Protein AF-A0A1S8BL57-F1 (afdb_monomer_lite)

Structure (mmCIF, N/CA/C/O backbone):
data_AF-A0A1S8BL57-F1
#
_entry.id   AF-A0A1S8BL57-F1
#
loop_
_atom_site.group_PDB
_atom_site.id
_atom_site.type_symbol
_atom_site.label_atom_id
_atom_site.label_alt_id
_atom_site.label_comp_id
_atom_site.label_asym_id
_atom_site.label_entity_id
_atom_site.label_seq_id
_atom_site.pdbx_PDB_ins_code
_atom_site.Cartn_x
_atom_site.Cartn_y
_atom_site.Cartn_z
_atom_site.occupancy
_atom_site.B_iso_or_equiv
_atom_site.auth_seq_id
_atom_site.auth_comp_id
_atom_site.auth_asym_id
_atom_site.auth_atom_id
_atom_site.pdbx_PDB_model_num
ATOM 1 N N . MET A 1 1 ? 89.690 20.675 -7.348 1.00 35.44 1 MET A N 1
ATOM 2 C CA . MET A 1 1 ? 91.125 20.995 -7.187 1.00 35.44 1 MET A CA 1
ATOM 3 C C . MET A 1 1 ? 91.800 20.865 -8.545 1.00 35.44 1 MET A C 1
ATOM 5 O O . MET A 1 1 ? 91.240 20.189 -9.392 1.00 35.44 1 MET A O 1
ATOM 9 N N . GLU A 1 2 ? 92.940 21.538 -8.710 1.00 34.47 2 GLU A N 1
ATOM 10 C CA . GLU A 1 2 ? 94.062 21.203 -9.613 1.00 34.47 2 GLU A CA 1
ATOM 11 C C . GLU A 1 2 ? 93.824 20.970 -11.125 1.00 34.47 2 GLU A C 1
ATOM 13 O O . GLU A 1 2 ? 93.298 19.952 -11.564 1.00 34.47 2 GLU A O 1
ATOM 18 N N . ASN A 1 3 ? 94.396 21.883 -11.926 1.00 49.28 3 ASN A N 1
ATOM 19 C CA . ASN A 1 3 ? 95.030 21.551 -13.214 1.00 49.28 3 ASN A CA 1
ATOM 20 C C . ASN A 1 3 ? 96.236 20.624 -12.961 1.00 49.28 3 ASN A C 1
ATOM 22 O O . ASN A 1 3 ? 96.893 20.784 -11.929 1.00 49.28 3 ASN A O 1
ATOM 26 N N . PRO A 1 4 ? 96.604 19.734 -13.902 1.00 55.03 4 PRO A N 1
ATOM 27 C CA . PRO A 1 4 ? 97.733 20.039 -14.814 1.00 55.03 4 PRO A CA 1
ATOM 28 C C . PRO A 1 4 ? 97.604 19.354 -16.207 1.00 55.03 4 PRO A C 1
ATOM 30 O O . PRO A 1 4 ? 96.685 18.576 -16.419 1.00 55.03 4 PRO A O 1
ATOM 33 N N . SER A 1 5 ? 98.509 19.480 -17.189 1.00 44.06 5 SER A N 1
ATOM 34 C CA . SER A 1 5 ? 99.403 20.553 -17.682 1.00 44.06 5 SER A CA 1
ATOM 35 C C . SER A 1 5 ? 100.148 20.022 -18.935 1.00 44.06 5 SER A C 1
ATOM 37 O O . SER A 1 5 ? 100.219 18.813 -19.137 1.00 44.06 5 SER A O 1
ATOM 39 N N . GLY A 1 6 ? 100.777 20.901 -19.728 1.00 39.00 6 GLY A N 1
ATOM 40 C CA . GLY A 1 6 ? 101.849 20.516 -20.668 1.00 39.00 6 GLY A CA 1
ATOM 41 C C . GLY A 1 6 ? 101.431 20.138 -22.103 1.00 39.00 6 GLY A C 1
ATOM 42 O O . GLY A 1 6 ? 100.278 19.813 -22.356 1.00 39.00 6 GLY A O 1
ATOM 43 N N . THR A 1 7 ? 102.325 20.208 -23.099 1.00 39.84 7 THR A N 1
ATOM 44 C CA . THR A 1 7 ? 103.715 20.725 -23.088 1.00 39.84 7 THR A CA 1
ATOM 45 C C . THR A 1 7 ? 104.105 21.325 -24.443 1.00 39.84 7 THR A C 1
ATOM 47 O O . THR A 1 7 ? 103.563 20.977 -25.487 1.00 39.84 7 THR A O 1
ATOM 50 N N . THR A 1 8 ? 105.077 22.239 -24.422 1.00 48.06 8 THR A N 1
ATOM 51 C CA . THR A 1 8 ? 105.691 22.855 -25.608 1.00 48.06 8 THR A CA 1
ATOM 52 C C . THR A 1 8 ? 106.893 22.059 -26.118 1.00 48.06 8 THR A C 1
ATOM 54 O O . THR A 1 8 ? 107.790 21.788 -25.324 1.00 48.06 8 THR A O 1
ATOM 57 N N . GLU A 1 9 ? 107.021 21.872 -27.433 1.00 39.81 9 GLU A N 1
ATOM 58 C CA . GLU A 1 9 ? 108.318 21.686 -28.109 1.00 39.81 9 GLU A CA 1
ATOM 59 C C . GLU A 1 9 ? 108.196 22.165 -29.579 1.00 39.81 9 GLU A C 1
ATOM 61 O O . GLU A 1 9 ? 107.254 21.755 -30.245 1.00 39.81 9 GLU A O 1
ATOM 66 N N . ASN A 1 10 ? 108.945 23.106 -30.183 1.00 37.94 10 ASN A N 1
ATOM 67 C CA . ASN A 1 10 ? 110.198 23.857 -29.933 1.00 37.94 10 ASN A CA 1
ATOM 68 C C . ASN A 1 10 ? 111.376 23.413 -30.839 1.00 37.94 10 ASN A C 1
ATOM 70 O O . ASN A 1 10 ? 111.718 22.240 -30.880 1.00 37.94 10 ASN A O 1
ATOM 74 N N . ARG A 1 11 ? 112.068 24.419 -31.415 1.00 39.19 11 ARG A N 1
ATOM 75 C CA . ARG A 1 11 ? 113.413 24.435 -32.051 1.00 39.19 11 ARG A CA 1
ATOM 76 C C . ARG A 1 11 ? 113.580 24.178 -33.563 1.00 39.19 11 ARG A C 1
ATOM 78 O O . ARG A 1 11 ? 113.538 23.038 -33.992 1.00 39.19 11 ARG A O 1
ATOM 85 N N . ARG A 1 12 ? 114.119 25.236 -34.212 1.00 39.78 12 ARG A N 1
ATOM 86 C CA . ARG A 1 12 ? 115.277 25.265 -35.157 1.00 39.78 12 ARG A CA 1
ATOM 87 C C . ARG A 1 12 ? 115.075 24.543 -36.512 1.00 39.78 12 ARG A C 1
ATOM 89 O O . ARG A 1 12 ? 114.268 23.640 -36.616 1.00 39.78 12 ARG A O 1
ATOM 96 N N . THR A 1 13 ? 115.744 24.899 -37.609 1.00 37.38 13 THR A N 1
ATOM 97 C CA . THR A 1 13 ? 117.001 25.646 -37.863 1.00 37.38 13 THR A CA 1
ATOM 98 C C . THR A 1 13 ? 116.751 26.740 -38.940 1.00 37.38 13 THR A C 1
ATOM 100 O O . THR A 1 13 ? 115.796 26.611 -39.698 1.00 37.38 13 THR A O 1
ATOM 103 N N . SER A 1 14 ? 117.409 27.909 -39.028 1.00 43.50 14 SER A N 1
ATOM 104 C CA . SER A 1 14 ? 118.853 28.222 -39.154 1.00 43.50 14 SER A CA 1
ATOM 105 C C . SER A 1 14 ? 119.555 27.454 -40.290 1.00 43.50 14 SER A C 1
ATOM 107 O O . SER A 1 14 ? 119.281 26.279 -40.490 1.00 43.50 14 SER A O 1
ATOM 109 N N . ASP A 1 15 ? 120.494 27.975 -41.074 1.00 38.03 15 ASP A N 1
ATOM 110 C CA . ASP A 1 15 ? 120.882 29.334 -41.501 1.00 38.03 15 ASP A CA 1
ATOM 111 C C . ASP A 1 15 ? 121.588 29.144 -42.866 1.00 38.03 15 ASP A C 1
ATOM 113 O O . ASP A 1 15 ? 122.055 28.036 -43.120 1.00 38.03 15 ASP A O 1
ATOM 117 N N . TYR A 1 16 ? 121.705 30.175 -43.718 1.00 41.25 16 TYR A N 1
ATOM 118 C CA . TYR A 1 16 ? 122.933 30.482 -44.495 1.00 41.25 16 TYR A CA 1
ATOM 119 C C . TYR A 1 16 ? 122.755 31.761 -45.341 1.00 41.25 16 TYR A C 1
ATOM 121 O O . TYR A 1 16 ? 122.485 31.721 -46.539 1.00 41.25 16 TYR A O 1
ATOM 129 N N . TYR A 1 17 ? 122.932 32.926 -44.710 1.00 39.22 17 TYR A N 1
ATOM 130 C CA . TYR A 1 17 ? 123.220 34.181 -45.415 1.00 39.22 17 TYR A CA 1
ATOM 131 C C . TYR A 1 17 ? 124.663 34.577 -45.075 1.00 39.22 17 TYR A C 1
ATOM 133 O O . TYR A 1 17 ? 124.938 35.201 -44.052 1.00 39.22 17 TYR A O 1
ATOM 141 N N . SER A 1 18 ? 125.604 34.085 -45.879 1.00 34.59 18 SER A N 1
ATOM 142 C CA . SER A 1 18 ? 127.061 34.226 -45.728 1.00 34.59 18 SER A CA 1
ATOM 143 C C . SER A 1 18 ? 127.719 33.817 -47.054 1.00 34.59 18 SER A C 1
ATOM 145 O O . SER A 1 18 ? 127.256 32.862 -47.670 1.00 34.59 18 SER A O 1
ATOM 147 N N . ASP A 1 19 ? 128.786 34.447 -47.546 1.00 30.03 19 ASP A N 1
ATOM 148 C CA . ASP A 1 19 ? 129.494 35.653 -47.089 1.00 30.03 19 ASP A CA 1
ATOM 149 C C . ASP A 1 19 ? 130.352 36.225 -48.251 1.00 30.03 19 ASP A C 1
ATOM 151 O O . ASP A 1 19 ? 130.650 35.502 -49.201 1.00 30.03 19 ASP A O 1
ATOM 155 N N . SER A 1 20 ? 130.810 37.479 -48.118 1.00 37.03 20 SER A N 1
ATOM 156 C CA . SER A 1 20 ? 131.959 38.077 -48.826 1.00 37.03 20 SER A CA 1
ATOM 157 C C . SER A 1 20 ? 131.891 38.247 -50.358 1.00 37.03 20 SER A C 1
ATOM 159 O O . SER A 1 20 ? 131.025 37.727 -51.053 1.00 37.03 20 SER A O 1
ATOM 161 N N . GLY A 1 21 ? 132.838 39.030 -50.905 1.00 33.41 21 GLY A N 1
ATOM 162 C CA . GLY A 1 21 ? 133.091 39.077 -52.358 1.00 33.41 21 GLY A CA 1
ATOM 163 C C . GLY A 1 21 ? 133.527 40.412 -52.979 1.00 33.41 21 GLY A C 1
ATOM 164 O O . GLY A 1 21 ? 133.696 40.476 -54.195 1.00 33.41 21 GLY A O 1
ATOM 165 N N . ALA A 1 22 ? 133.713 41.491 -52.212 1.00 35.53 22 ALA A N 1
ATOM 166 C CA . ALA A 1 22 ? 134.140 42.771 -52.787 1.00 35.53 22 ALA A CA 1
ATOM 167 C C . ALA A 1 22 ? 135.572 42.707 -53.360 1.00 35.53 22 ALA A C 1
ATOM 169 O O . ALA A 1 22 ? 136.508 42.299 -52.675 1.00 35.53 22 ALA A O 1
ATOM 170 N N . SER A 1 23 ? 135.770 43.167 -54.601 1.00 31.83 23 SER A N 1
ATOM 171 C CA . SER A 1 23 ? 137.102 43.400 -55.185 1.00 31.83 23 SER A CA 1
ATOM 172 C C . SER A 1 23 ? 137.060 44.463 -56.285 1.00 31.83 23 SER A C 1
ATOM 174 O O . SER A 1 23 ? 136.712 44.194 -57.431 1.00 31.83 23 SER A O 1
ATOM 176 N N . SER A 1 24 ? 137.441 45.691 -55.927 1.00 47.47 24 SER A N 1
ATOM 177 C CA . SER A 1 24 ? 137.685 46.786 -56.872 1.00 47.47 24 SER A CA 1
ATOM 178 C C . SER A 1 24 ? 139.172 46.836 -57.229 1.00 47.47 24 SER A C 1
ATOM 180 O O . SER A 1 24 ? 140.001 47.075 -56.351 1.00 47.47 24 SER A O 1
ATOM 182 N N . ALA A 1 25 ? 139.522 46.630 -58.504 1.00 35.44 25 ALA A N 1
ATOM 183 C CA . ALA A 1 25 ? 140.903 46.734 -58.980 1.00 35.44 25 ALA A CA 1
ATOM 184 C C . ALA A 1 25 ? 141.007 47.158 -60.464 1.00 35.44 25 ALA A C 1
ATOM 186 O O . ALA A 1 25 ? 140.891 46.343 -61.369 1.00 35.44 25 ALA A O 1
ATOM 187 N N . LYS A 1 26 ? 141.258 48.459 -60.666 1.00 38.81 26 LYS A N 1
ATOM 188 C CA . LYS A 1 26 ? 142.049 49.117 -61.736 1.00 38.81 26 LYS A CA 1
ATOM 189 C C . LYS A 1 26 ? 142.071 48.522 -63.169 1.00 38.81 26 LYS A C 1
ATOM 191 O O . LYS A 1 26 ? 142.674 47.489 -63.415 1.00 38.81 26 LYS A O 1
ATOM 196 N N . PHE A 1 27 ? 141.569 49.330 -64.116 1.00 47.50 27 PHE A N 1
ATOM 197 C CA . PHE A 1 27 ? 142.221 49.784 -65.371 1.00 47.50 27 PHE A CA 1
ATOM 198 C C . PHE A 1 27 ? 143.379 48.944 -65.970 1.00 47.50 27 PHE A C 1
ATOM 200 O O . PHE A 1 27 ? 144.374 48.706 -65.287 1.00 47.50 27 PHE A O 1
ATOM 207 N N . PRO A 1 28 ? 143.355 48.682 -67.299 1.00 48.19 28 PRO A N 1
ATOM 208 C CA . PRO A 1 28 ? 143.663 49.773 -68.238 1.00 48.19 28 PRO A CA 1
ATOM 209 C C . PRO A 1 28 ? 142.738 49.936 -69.461 1.00 48.19 28 PRO A C 1
ATOM 211 O O . PRO A 1 28 ? 141.869 49.117 -69.769 1.00 48.19 28 PRO A O 1
ATOM 214 N N . ILE A 1 29 ? 142.959 51.062 -70.148 1.00 49.62 29 ILE A N 1
ATOM 215 C CA . ILE A 1 29 ? 142.328 51.467 -71.410 1.00 49.62 29 ILE A CA 1
ATOM 216 C C . ILE A 1 29 ? 142.897 50.626 -72.564 1.00 49.62 29 ILE A C 1
ATOM 218 O O . ILE A 1 29 ? 144.096 50.371 -72.618 1.00 49.62 29 ILE A O 1
ATOM 222 N N . GLY A 1 30 ? 142.018 50.208 -73.475 1.00 49.19 30 GLY A N 1
ATOM 223 C CA . GLY A 1 30 ? 142.309 49.346 -74.623 1.00 49.19 30 GLY A CA 1
ATOM 224 C C . GLY A 1 30 ? 141.047 48.580 -75.021 1.00 49.19 30 GLY A C 1
ATOM 225 O O . GLY A 1 30 ? 140.306 48.139 -74.138 1.00 49.19 30 GLY A O 1
ATOM 226 N N . ASP A 1 31 ? 140.781 48.471 -76.319 1.00 50.56 31 ASP A N 1
ATOM 227 C CA . ASP A 1 31 ? 139.697 47.698 -76.944 1.00 50.56 31 ASP A CA 1
ATOM 228 C C . ASP A 1 31 ? 138.304 47.886 -76.322 1.00 50.56 31 ASP A C 1
ATOM 230 O O . ASP A 1 31 ? 137.663 46.951 -75.834 1.00 50.56 31 ASP A O 1
ATOM 234 N N . THR A 1 32 ? 137.805 49.124 -76.371 1.00 58.25 32 THR A N 1
ATOM 235 C CA . THR A 1 32 ? 136.401 49.447 -76.060 1.00 58.25 32 THR A CA 1
ATOM 236 C C . THR A 1 32 ? 135.417 48.684 -76.944 1.00 58.25 32 THR A C 1
ATOM 238 O O . THR A 1 32 ? 134.333 48.358 -76.479 1.00 58.25 32 THR A O 1
ATOM 241 N N . GLU A 1 33 ? 135.784 48.370 -78.186 1.00 59.47 33 GLU A N 1
ATOM 242 C CA . GLU A 1 33 ? 134.904 47.750 -79.181 1.00 59.47 33 GLU A CA 1
ATOM 243 C C . GLU A 1 33 ? 134.685 46.250 -78.924 1.00 59.47 33 GLU A C 1
ATOM 245 O O . GLU A 1 33 ? 133.544 45.806 -78.832 1.00 59.47 33 GLU A O 1
ATOM 250 N N . ALA A 1 34 ? 135.745 45.478 -78.653 1.00 63.91 34 ALA A N 1
ATOM 251 C CA . ALA A 1 34 ? 135.613 44.082 -78.219 1.00 63.91 34 ALA A CA 1
ATOM 252 C C . ALA A 1 34 ? 134.917 43.967 -76.846 1.00 63.91 34 ALA A C 1
ATOM 254 O O . ALA A 1 34 ? 134.144 43.035 -76.602 1.00 63.91 34 ALA A O 1
ATOM 255 N N . LYS A 1 35 ? 135.138 44.942 -75.951 1.00 61.25 35 LYS A N 1
ATOM 256 C CA . LYS A 1 35 ? 134.412 45.050 -74.674 1.00 61.25 35 LYS A CA 1
ATOM 257 C C . LYS A 1 35 ? 132.937 45.409 -74.887 1.00 61.25 35 LYS A C 1
ATOM 259 O O . LYS A 1 35 ? 132.093 44.859 -74.193 1.00 61.25 35 LYS A O 1
ATOM 264 N N . LEU A 1 36 ? 132.603 46.250 -75.867 1.00 68.31 36 LEU A N 1
ATOM 265 C CA . LEU A 1 36 ? 131.219 46.530 -76.261 1.00 68.31 36 LEU A CA 1
ATOM 266 C C . LEU A 1 36 ? 130.547 45.310 -76.892 1.00 68.31 36 LEU A C 1
ATOM 268 O O . LEU A 1 36 ? 129.435 44.990 -76.498 1.00 68.31 36 LEU A O 1
ATOM 272 N N . GLU A 1 37 ? 131.202 44.583 -77.798 1.00 74.25 37 GLU A N 1
ATOM 273 C CA . GLU A 1 37 ? 130.605 43.403 -78.439 1.00 74.25 37 GLU A CA 1
ATOM 274 C C . GLU A 1 37 ? 130.387 42.253 -77.436 1.00 74.25 37 GLU A C 1
ATOM 276 O O . GLU A 1 37 ? 129.356 41.578 -77.456 1.00 74.25 37 GLU A O 1
ATOM 281 N N . THR A 1 38 ? 131.319 42.055 -76.496 1.00 75.25 38 THR A N 1
ATOM 282 C CA . THR A 1 38 ? 131.144 41.087 -75.399 1.00 75.25 38 THR A CA 1
ATOM 283 C C . THR A 1 38 ? 130.104 41.544 -74.376 1.00 75.25 38 THR A C 1
ATOM 285 O O . THR A 1 38 ? 129.314 40.712 -73.932 1.00 75.25 38 THR A O 1
ATOM 288 N N . LEU A 1 39 ? 130.011 42.843 -74.063 1.00 75.62 39 LEU A N 1
ATOM 289 C CA . LEU A 1 39 ? 128.914 43.398 -73.262 1.00 75.62 39 LEU A CA 1
ATOM 290 C C . LEU A 1 39 ? 127.565 43.329 -73.988 1.00 75.62 39 LEU A C 1
ATOM 292 O O . LEU A 1 39 ? 126.563 43.082 -73.331 1.00 75.62 39 LEU A O 1
ATOM 296 N N . GLU A 1 40 ? 127.504 43.467 -75.313 1.00 79.06 40 GLU A N 1
ATOM 297 C CA . GLU A 1 40 ? 126.283 43.253 -76.093 1.00 79.06 40 GLU A CA 1
ATOM 298 C C . GLU A 1 40 ? 125.879 41.779 -76.122 1.00 79.06 40 GLU A C 1
ATOM 300 O O . GLU A 1 40 ? 124.695 41.474 -76.001 1.00 79.06 40 GLU A O 1
ATOM 305 N N . LYS A 1 41 ? 126.831 40.849 -76.255 1.00 83.12 41 LYS A N 1
ATOM 306 C CA . LYS A 1 41 ? 126.564 39.404 -76.165 1.00 83.12 41 LYS A CA 1
ATOM 307 C C . LYS A 1 41 ? 126.088 39.021 -74.761 1.00 83.12 41 LYS A C 1
ATOM 309 O O . LYS A 1 41 ? 125.084 38.325 -74.638 1.00 83.12 41 LYS A O 1
ATOM 314 N N . LEU A 1 42 ? 126.731 39.539 -73.711 1.00 81.25 42 LEU A N 1
ATOM 315 C CA . LEU A 1 42 ? 126.286 39.391 -72.319 1.00 81.25 42 LEU A CA 1
ATOM 316 C C . LEU A 1 42 ? 124.928 40.053 -72.072 1.00 81.25 42 LEU A C 1
ATOM 318 O O . LEU A 1 42 ? 124.107 39.480 -71.367 1.00 81.25 42 LEU A O 1
ATOM 322 N N . ARG A 1 43 ? 124.657 41.217 -72.671 1.00 80.19 43 ARG A N 1
ATOM 323 C CA . ARG A 1 43 ? 123.380 41.928 -72.556 1.00 80.19 43 ARG A CA 1
ATOM 324 C C . ARG A 1 43 ? 122.259 41.188 -73.273 1.00 80.19 43 ARG A C 1
ATOM 326 O O . ARG A 1 43 ? 121.239 40.951 -72.646 1.00 80.19 43 ARG A O 1
ATOM 333 N N . ARG A 1 44 ? 122.441 40.778 -74.534 1.00 82.06 44 ARG A N 1
ATOM 334 C CA . ARG A 1 44 ? 121.460 39.964 -75.276 1.00 82.06 44 ARG A CA 1
ATOM 335 C C . ARG A 1 44 ? 121.200 38.646 -74.554 1.00 82.06 44 ARG A C 1
ATOM 337 O O . ARG A 1 44 ? 120.046 38.254 -74.433 1.00 82.06 44 ARG A O 1
ATOM 344 N N . LYS A 1 45 ? 122.242 38.011 -74.002 1.00 86.69 45 LYS A N 1
ATOM 345 C CA . LYS A 1 45 ? 122.082 36.825 -73.157 1.00 86.69 45 LYS A CA 1
ATOM 346 C C . LYS A 1 45 ? 121.317 37.138 -71.867 1.00 86.69 45 LYS A C 1
ATOM 348 O O . LYS A 1 45 ? 120.365 36.441 -71.574 1.00 86.69 45 LYS A O 1
ATOM 353 N N . ALA A 1 46 ? 121.641 38.203 -71.137 1.00 84.12 46 ALA A N 1
ATOM 354 C CA . ALA A 1 46 ? 120.914 38.589 -69.925 1.00 84.12 46 ALA A CA 1
ATOM 355 C C . ALA A 1 46 ? 119.464 39.035 -70.207 1.00 84.12 46 ALA A C 1
ATOM 357 O O . ALA A 1 46 ? 118.583 38.826 -69.380 1.00 84.12 46 ALA A O 1
ATOM 358 N N . GLU A 1 47 ? 119.187 39.626 -71.371 1.00 83.56 47 GLU A N 1
ATOM 359 C CA . GLU A 1 47 ? 117.838 39.942 -71.850 1.00 83.56 47 GLU A CA 1
ATOM 360 C C . GLU A 1 47 ? 117.074 38.661 -72.232 1.00 83.56 47 GLU A C 1
ATOM 362 O O . GLU A 1 47 ? 115.899 38.542 -71.885 1.00 83.56 47 GLU A O 1
ATOM 367 N N . GLN A 1 48 ? 117.741 37.672 -72.841 1.00 86.25 48 GLN A N 1
ATOM 368 C CA . GLN A 1 48 ? 117.202 36.336 -73.121 1.00 86.25 48 GLN A CA 1
ATOM 369 C C . GLN A 1 48 ? 116.936 35.537 -71.836 1.00 86.25 48 GLN A C 1
ATOM 371 O O . GLN A 1 48 ? 115.832 35.029 -71.671 1.00 86.25 48 GLN A O 1
ATOM 376 N N . ASP A 1 49 ? 117.888 35.486 -70.903 1.00 86.50 49 ASP A N 1
ATOM 377 C CA . ASP A 1 49 ? 117.777 34.819 -69.599 1.00 86.50 49 ASP A CA 1
ATOM 378 C C . ASP A 1 49 ? 116.688 35.491 -68.732 1.00 86.50 49 ASP A C 1
ATOM 380 O O . ASP A 1 49 ? 115.949 34.837 -67.996 1.00 86.50 49 ASP A O 1
ATOM 384 N N . ARG A 1 50 ? 116.508 36.815 -68.863 1.00 84.75 50 ARG A N 1
ATOM 385 C CA . ARG A 1 50 ? 115.401 37.553 -68.230 1.00 84.75 50 ARG A CA 1
ATOM 386 C C . ARG A 1 50 ? 114.059 37.334 -68.936 1.00 84.75 50 ARG A C 1
ATOM 388 O O . ARG A 1 50 ? 113.021 37.452 -68.286 1.00 84.75 50 ARG A O 1
ATOM 395 N N . ALA A 1 51 ? 114.051 37.030 -70.233 1.00 85.44 51 ALA A N 1
ATOM 396 C CA . ALA A 1 51 ? 112.846 36.668 -70.976 1.00 85.44 51 ALA A CA 1
ATOM 397 C C . ALA A 1 51 ? 112.414 35.220 -70.688 1.00 85.44 51 ALA A C 1
ATOM 399 O O . ALA A 1 51 ? 111.230 34.988 -70.449 1.00 85.44 51 ALA A O 1
ATOM 400 N N . SER A 1 52 ? 113.347 34.265 -70.612 1.00 83.44 52 SER A N 1
ATOM 401 C CA . SER A 1 52 ? 113.054 32.889 -70.196 1.00 83.44 52 SER A CA 1
ATOM 402 C C . SER A 1 52 ? 112.587 32.841 -68.743 1.00 83.44 52 SER A C 1
ATOM 404 O O . SER A 1 52 ? 111.527 32.281 -68.490 1.00 83.44 52 SER A O 1
ATOM 406 N N . ALA A 1 53 ? 113.251 33.532 -67.809 1.00 84.94 53 ALA A N 1
ATOM 407 C CA . ALA A 1 53 ? 112.793 33.616 -66.418 1.00 84.94 53 ALA A CA 1
ATOM 408 C C . ALA A 1 53 ? 111.391 34.251 -66.278 1.00 84.94 53 ALA A C 1
ATOM 410 O O . ALA A 1 53 ? 110.597 33.830 -65.433 1.00 84.94 53 ALA A O 1
ATOM 411 N 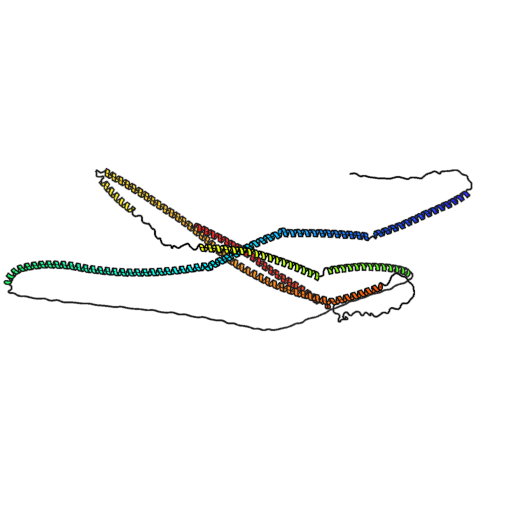N . LYS A 1 54 ? 111.044 35.236 -67.123 1.00 89.31 54 LYS A N 1
ATOM 412 C CA . LYS A 1 54 ? 109.676 35.783 -67.213 1.00 89.31 54 LYS A CA 1
ATOM 413 C C . LYS A 1 54 ? 108.677 34.761 -67.755 1.00 89.31 54 LYS A C 1
ATOM 415 O O . LYS A 1 54 ? 107.593 34.640 -67.196 1.00 89.31 54 LYS A O 1
ATOM 420 N N . ASN A 1 55 ? 109.032 34.022 -68.804 1.00 89.62 55 ASN A N 1
ATOM 421 C CA . ASN A 1 55 ? 108.164 32.987 -69.364 1.00 89.62 55 ASN A CA 1
ATOM 422 C C . ASN A 1 55 ? 107.965 31.829 -68.376 1.00 89.62 55 ASN A C 1
ATOM 424 O O . ASN A 1 55 ? 106.834 31.412 -68.171 1.00 89.62 55 ASN A O 1
ATOM 428 N N . GLU A 1 56 ? 109.017 31.368 -67.697 1.00 90.75 56 GLU A N 1
ATOM 429 C CA . GLU A 1 56 ? 108.921 30.340 -66.657 1.00 90.75 56 GLU A CA 1
ATOM 430 C C . GLU A 1 56 ? 108.061 30.789 -65.476 1.00 90.75 56 GLU A C 1
ATOM 432 O O . GLU A 1 56 ? 107.236 30.018 -64.997 1.00 90.75 56 GLU A O 1
ATOM 437 N N . THR A 1 57 ? 108.218 32.026 -64.994 1.00 84.56 57 THR A N 1
ATOM 438 C CA . THR A 1 57 ? 107.383 32.532 -63.891 1.00 84.56 57 THR A CA 1
ATOM 439 C C . THR A 1 57 ? 105.931 32.744 -64.319 1.00 84.56 57 THR A C 1
ATOM 441 O O . THR A 1 57 ? 105.033 32.388 -63.559 1.00 84.56 57 THR A O 1
ATOM 444 N N . ALA A 1 58 ? 105.677 33.220 -65.542 1.00 87.75 58 ALA A N 1
ATOM 445 C CA . ALA A 1 58 ? 104.330 33.306 -66.105 1.00 87.75 58 ALA A CA 1
ATOM 446 C C . ALA A 1 58 ? 103.691 31.922 -66.323 1.00 87.75 58 ALA A C 1
ATOM 448 O O . ALA A 1 58 ? 102.512 31.746 -66.030 1.00 87.75 58 ALA A O 1
ATOM 449 N N . GLN A 1 59 ? 104.458 30.930 -66.783 1.00 90.94 59 GLN A N 1
ATOM 450 C CA . GLN A 1 59 ? 103.982 29.565 -67.004 1.00 90.94 59 GLN A CA 1
ATOM 451 C C . GLN A 1 59 ? 103.702 28.846 -65.680 1.00 90.94 59 GLN A C 1
ATOM 453 O O . GLN A 1 59 ? 102.620 28.294 -65.516 1.00 90.94 59 GLN A O 1
ATOM 458 N N . ARG A 1 60 ? 104.600 28.944 -64.688 1.00 91.56 60 ARG A N 1
ATOM 459 C CA . ARG A 1 60 ? 104.339 28.450 -63.323 1.00 91.56 60 ARG A CA 1
ATOM 460 C C . ARG A 1 60 ? 103.098 29.115 -62.719 1.00 91.56 60 ARG A C 1
ATOM 462 O O . ARG A 1 60 ? 102.311 28.435 -62.078 1.00 91.56 60 ARG A O 1
ATOM 469 N N . LEU A 1 61 ? 102.884 30.412 -62.957 1.00 90.44 61 LEU A N 1
ATOM 470 C CA . LEU A 1 61 ? 101.677 31.114 -62.512 1.00 90.44 61 LEU A CA 1
ATOM 471 C C . LEU A 1 61 ? 100.416 30.636 -63.255 1.00 90.44 61 LEU A C 1
ATOM 473 O O . LEU A 1 61 ? 99.376 30.489 -62.622 1.00 90.44 61 LEU A O 1
ATOM 477 N N . GLN A 1 62 ? 100.488 30.334 -64.556 1.00 89.19 62 GLN A N 1
ATOM 478 C CA . GLN A 1 62 ? 99.380 29.704 -65.288 1.00 89.19 62 GLN A CA 1
ATOM 479 C C . GLN A 1 62 ? 99.076 28.288 -64.787 1.00 89.19 62 GLN A C 1
ATOM 481 O O . GLN A 1 62 ? 97.907 27.937 -64.656 1.00 89.19 62 GLN A O 1
ATOM 486 N N . ASP A 1 63 ? 100.093 27.486 -64.477 1.00 90.62 63 ASP A N 1
ATOM 487 C CA . ASP A 1 63 ? 99.906 26.123 -63.977 1.00 90.62 63 ASP A CA 1
ATOM 488 C C . ASP A 1 63 ? 99.416 26.107 -62.516 1.00 90.62 63 ASP A C 1
ATOM 490 O O . ASP A 1 63 ? 98.594 25.266 -62.163 1.00 90.62 63 ASP A O 1
ATOM 494 N N . GLU A 1 64 ? 99.801 27.082 -61.686 1.00 91.12 64 GLU A N 1
ATOM 495 C CA . GLU A 1 64 ? 99.193 27.309 -60.365 1.00 91.12 64 GLU A CA 1
ATOM 496 C C . GLU A 1 64 ? 97.753 27.841 -60.458 1.00 91.12 64 GLU A C 1
ATOM 498 O O . GLU A 1 64 ? 96.903 27.431 -59.670 1.00 91.12 64 GLU A O 1
ATOM 503 N N . LEU A 1 65 ? 97.428 28.698 -61.435 1.00 89.06 65 LEU A N 1
ATOM 504 C CA . LEU A 1 65 ? 96.040 29.105 -61.696 1.00 89.06 65 LEU A CA 1
ATOM 505 C C . LEU A 1 65 ? 95.182 27.939 -62.208 1.00 89.06 65 LEU A C 1
ATOM 507 O O . LEU A 1 65 ? 94.021 27.841 -61.823 1.00 89.06 65 LEU A O 1
ATOM 511 N N . ARG A 1 66 ? 95.742 27.030 -63.018 1.00 90.19 66 ARG A N 1
ATOM 512 C CA . ARG A 1 66 ? 95.075 25.778 -63.418 1.00 90.19 66 ARG A CA 1
ATOM 513 C C . ARG A 1 66 ? 94.838 24.871 -62.219 1.00 90.19 66 ARG A C 1
ATOM 515 O O . ARG A 1 66 ? 93.699 24.513 -61.976 1.00 90.19 66 ARG A O 1
ATOM 522 N N . ARG A 1 67 ? 95.868 24.603 -61.407 1.00 91.06 67 ARG A N 1
ATOM 523 C CA . ARG A 1 67 ? 95.739 23.830 -60.158 1.00 91.06 67 ARG A CA 1
ATOM 524 C C . ARG A 1 67 ? 94.685 24.418 -59.225 1.00 91.06 67 ARG A C 1
ATOM 526 O O . ARG A 1 67 ? 93.929 23.663 -58.629 1.00 91.06 67 ARG A O 1
ATOM 533 N N . ARG A 1 68 ? 94.606 25.749 -59.117 1.00 87.19 68 ARG A N 1
ATOM 534 C CA . ARG A 1 68 ? 93.535 26.432 -58.380 1.00 87.19 68 ARG A CA 1
ATOM 535 C C . ARG A 1 68 ? 92.170 26.197 -59.010 1.00 87.19 68 ARG A C 1
ATOM 537 O O . ARG A 1 68 ? 91.295 25.756 -58.288 1.00 87.19 68 ARG A O 1
ATOM 544 N N . ALA A 1 69 ? 92.000 26.382 -60.317 1.00 89.75 69 ALA A N 1
ATOM 545 C CA . ALA A 1 69 ? 90.732 26.103 -60.996 1.00 89.75 69 ALA A CA 1
ATOM 546 C C . ALA A 1 69 ? 90.301 24.624 -60.873 1.00 89.75 69 ALA A C 1
ATOM 548 O O . ALA A 1 69 ? 89.131 24.347 -60.628 1.00 89.75 69 ALA A O 1
ATOM 549 N N . ASP A 1 70 ? 91.239 23.677 -60.968 1.00 91.00 70 ASP A N 1
ATOM 550 C CA . ASP A 1 70 ? 90.994 22.239 -60.803 1.00 91.00 70 ASP A CA 1
ATOM 551 C C . ASP A 1 70 ? 90.606 21.885 -59.354 1.00 91.00 70 ASP A C 1
ATOM 553 O O . ASP A 1 70 ? 89.762 21.014 -59.131 1.00 91.00 70 ASP A O 1
ATOM 557 N N . LEU A 1 71 ? 91.207 22.552 -58.360 1.00 86.44 71 LEU A N 1
ATOM 558 C CA . LEU A 1 71 ? 90.864 22.407 -56.940 1.00 86.44 71 LEU A CA 1
ATOM 559 C C . LEU A 1 71 ? 89.552 23.120 -56.587 1.00 86.44 71 LEU A C 1
ATOM 561 O O . LEU A 1 71 ? 88.760 22.573 -55.833 1.00 86.44 71 LEU A O 1
ATOM 565 N N . GLU A 1 72 ? 89.288 24.296 -57.149 1.00 87.88 72 GLU A N 1
ATOM 566 C CA . GLU A 1 72 ? 88.037 25.045 -56.994 1.00 87.88 72 GLU A CA 1
ATOM 567 C C . GLU A 1 72 ? 86.869 24.274 -57.627 1.00 87.88 72 GLU A C 1
ATOM 569 O O . GLU A 1 72 ? 85.809 24.184 -57.016 1.00 87.88 72 GLU A O 1
ATOM 574 N N . ALA A 1 73 ? 87.074 23.612 -58.772 1.00 86.62 73 ALA A N 1
ATOM 575 C CA . ALA A 1 73 ? 86.095 22.699 -59.367 1.00 86.62 73 ALA A CA 1
ATOM 576 C C . ALA A 1 73 ? 85.866 21.432 -58.517 1.00 86.62 73 ALA A C 1
ATOM 578 O O . ALA A 1 73 ? 84.732 20.966 -58.394 1.00 86.62 73 ALA A O 1
ATOM 579 N N . GLN A 1 74 ? 86.913 20.881 -57.888 1.00 83.88 74 GLN A N 1
ATOM 580 C CA . GLN A 1 74 ? 86.772 19.771 -56.934 1.00 83.88 74 GLN A CA 1
ATOM 581 C C . GLN A 1 74 ? 86.030 20.198 -55.662 1.00 83.88 74 GLN A C 1
ATOM 583 O O . GLN A 1 74 ? 85.153 19.468 -55.206 1.00 83.88 74 GLN A O 1
ATOM 588 N N . VAL A 1 75 ? 86.327 21.382 -55.118 1.00 82.00 75 VAL A N 1
ATOM 589 C CA . VAL A 1 75 ? 85.612 21.963 -53.971 1.00 82.00 75 VAL A CA 1
ATOM 590 C C . VAL A 1 75 ? 84.149 22.205 -54.332 1.00 82.00 75 VAL A C 1
ATOM 592 O O . VAL A 1 75 ? 83.289 21.702 -53.623 1.00 82.00 75 VAL A O 1
ATOM 595 N N . GLN A 1 76 ? 83.850 22.843 -55.467 1.00 80.75 76 GLN A N 1
ATOM 596 C CA . GLN A 1 76 ? 82.473 23.047 -55.934 1.00 80.75 76 GLN A CA 1
ATOM 597 C C . GLN A 1 76 ? 81.725 21.721 -56.135 1.00 80.75 76 GLN A C 1
ATOM 599 O O . GLN A 1 76 ? 80.569 21.615 -55.742 1.00 80.75 76 GLN A O 1
ATOM 604 N N . SER A 1 77 ? 82.375 20.679 -56.667 1.00 79.44 77 SER A N 1
ATOM 605 C CA . SER A 1 77 ? 81.742 19.359 -56.809 1.00 79.44 77 SER A CA 1
ATOM 606 C C . SER A 1 77 ? 81.496 18.665 -55.462 1.00 79.44 77 SER A C 1
ATOM 608 O O . SER A 1 77 ? 80.485 17.983 -55.299 1.00 79.44 77 SER A O 1
ATOM 610 N N . LEU A 1 78 ? 82.379 18.849 -54.474 1.00 75.69 78 LEU A N 1
ATOM 611 C CA . LEU A 1 78 ? 82.174 18.360 -53.105 1.00 75.69 78 LEU A CA 1
ATOM 612 C C . LEU A 1 78 ? 81.103 19.172 -52.358 1.00 75.69 78 LEU A C 1
ATOM 614 O O . LEU A 1 78 ? 80.334 18.601 -51.588 1.00 75.69 78 LEU A O 1
ATOM 618 N N . GLU A 1 79 ? 81.002 20.476 -52.617 1.00 72.75 79 GLU A N 1
ATOM 619 C CA . GLU A 1 79 ? 79.944 21.349 -52.106 1.00 72.75 79 GLU A CA 1
ATOM 620 C C . GLU A 1 79 ? 78.583 21.008 -52.730 1.00 72.75 79 GLU A C 1
ATOM 622 O O . GLU A 1 79 ? 77.613 20.876 -51.988 1.00 72.75 79 GLU A O 1
ATOM 627 N N . GLU A 1 80 ? 78.497 20.745 -54.040 1.00 72.94 80 GLU A N 1
ATOM 628 C CA . GLU A 1 80 ? 77.288 20.198 -54.681 1.00 72.94 80 GLU A CA 1
ATOM 629 C C . GLU A 1 80 ? 76.918 18.818 -54.119 1.00 72.94 80 GLU A C 1
ATOM 631 O O . GLU A 1 80 ? 75.741 18.547 -53.899 1.00 72.94 80 GLU A O 1
ATOM 636 N N . GLN A 1 81 ? 77.890 17.949 -53.824 1.00 65.12 81 GLN A N 1
ATOM 637 C CA . GLN A 1 81 ? 77.625 16.646 -53.195 1.00 65.12 81 GLN A CA 1
ATOM 638 C C . GLN A 1 81 ? 77.190 16.759 -51.723 1.00 65.12 81 GLN A C 1
ATOM 640 O O . GLN A 1 81 ? 76.472 15.886 -51.234 1.00 65.12 81 GLN A O 1
ATOM 645 N N . LEU A 1 82 ? 77.586 17.823 -51.015 1.00 61.16 82 LEU A N 1
ATOM 646 C CA . LEU A 1 82 ? 77.133 18.124 -49.653 1.00 61.16 82 LEU A CA 1
ATOM 647 C C . LEU A 1 82 ? 75.753 18.798 -49.632 1.00 61.16 82 LEU A C 1
ATOM 649 O O . LEU A 1 82 ? 74.923 18.434 -48.802 1.00 61.16 82 LEU A O 1
ATOM 653 N N . GLN A 1 83 ? 75.484 19.731 -50.550 1.00 61.34 83 GLN A N 1
ATOM 654 C CA . GLN A 1 83 ? 74.190 20.416 -50.682 1.00 61.34 83 GLN A CA 1
ATOM 655 C C . GLN A 1 83 ? 73.118 19.506 -51.301 1.00 61.34 83 GLN A C 1
ATOM 657 O O . GLN A 1 83 ? 71.984 19.480 -50.834 1.00 61.34 83 GLN A O 1
ATOM 662 N N . GLY A 1 84 ? 73.487 18.693 -52.294 1.00 56.38 84 GLY A N 1
ATOM 663 C CA . GLY A 1 84 ? 72.644 17.662 -52.906 1.00 56.38 84 GLY A CA 1
ATOM 664 C C . GLY A 1 84 ? 72.444 16.417 -52.035 1.00 56.38 84 GLY A C 1
ATOM 665 O O . GLY A 1 84 ? 71.865 15.428 -52.487 1.00 56.38 84 GLY A O 1
ATOM 666 N N . ASN A 1 85 ? 72.904 16.430 -50.780 1.00 59.25 85 ASN A N 1
ATOM 667 C CA . ASN A 1 85 ? 72.738 15.321 -49.849 1.00 59.25 85 ASN A CA 1
ATOM 668 C C . ASN A 1 85 ? 71.352 15.355 -49.179 1.00 59.25 85 ASN A C 1
ATOM 670 O O . ASN A 1 85 ? 71.240 15.297 -47.955 1.00 59.25 85 ASN A O 1
ATOM 674 N N . GLU A 1 86 ? 70.289 15.415 -49.995 1.00 62.38 86 GLU A N 1
ATOM 675 C CA . GLU A 1 86 ? 68.877 15.430 -49.571 1.00 62.38 86 GLU A CA 1
ATOM 676 C C . GLU A 1 86 ? 68.598 14.355 -48.512 1.00 62.38 86 GLU A C 1
ATOM 678 O O . GLU A 1 86 ? 67.904 14.601 -47.532 1.00 62.38 86 GLU A O 1
ATOM 683 N N . LYS A 1 87 ? 69.239 13.187 -48.662 1.00 70.56 87 LYS A N 1
ATOM 684 C CA . LYS A 1 87 ? 69.209 12.041 -47.741 1.00 70.56 87 LYS A CA 1
ATOM 685 C C . LYS A 1 87 ? 69.527 12.410 -46.291 1.00 70.56 87 LYS A C 1
ATOM 687 O O . LYS A 1 87 ? 68.933 11.826 -45.392 1.00 70.56 87 LYS A O 1
ATOM 692 N N . LEU A 1 88 ? 70.449 13.342 -46.042 1.00 73.50 88 LEU A N 1
ATOM 693 C CA . LEU A 1 88 ? 70.807 13.768 -44.689 1.00 73.50 88 LEU A CA 1
ATOM 694 C C . LEU A 1 88 ? 69.676 14.577 -44.041 1.00 73.50 88 LEU A C 1
ATOM 696 O O . LEU A 1 88 ? 69.369 14.363 -42.870 1.00 73.50 88 LEU A O 1
ATOM 700 N N . ASP A 1 89 ? 69.032 15.466 -44.794 1.00 78.81 89 ASP A N 1
ATOM 701 C CA . ASP A 1 89 ? 67.906 16.261 -44.296 1.00 78.81 89 ASP A CA 1
ATOM 702 C C . ASP A 1 89 ? 66.605 15.449 -44.246 1.00 78.81 89 ASP A C 1
ATOM 704 O O . ASP A 1 89 ? 65.808 15.633 -43.330 1.00 78.81 89 ASP A O 1
ATOM 708 N N . ASP A 1 90 ? 66.440 14.469 -45.135 1.00 80.62 90 ASP A N 1
ATOM 709 C CA . ASP A 1 90 ? 65.419 13.422 -45.051 1.00 80.62 90 ASP A CA 1
ATOM 710 C C . ASP A 1 90 ? 65.579 12.574 -43.781 1.00 80.62 90 ASP A C 1
ATOM 712 O O . ASP A 1 90 ? 64.596 12.297 -43.099 1.00 80.62 90 ASP A O 1
ATOM 716 N N . ILE A 1 91 ? 66.809 12.185 -43.423 1.00 81.94 91 ILE A N 1
ATOM 717 C CA . ILE A 1 91 ? 67.097 11.458 -42.176 1.00 81.94 91 ILE A CA 1
ATOM 718 C C . ILE A 1 91 ? 66.841 12.350 -40.954 1.00 81.94 91 ILE A C 1
ATOM 720 O O . ILE A 1 91 ? 66.260 11.875 -39.982 1.00 81.94 91 ILE A O 1
ATOM 724 N N . LYS A 1 92 ? 67.195 13.645 -40.993 1.00 84.88 92 LYS A N 1
ATOM 725 C CA . LYS A 1 92 ? 66.845 14.594 -39.915 1.00 84.88 92 LYS A CA 1
ATOM 726 C C . LYS A 1 92 ? 65.330 14.740 -39.755 1.00 84.88 92 LYS A C 1
ATOM 728 O O . LYS A 1 92 ? 64.858 14.713 -38.624 1.00 84.88 92 LYS A O 1
ATOM 733 N N . ARG A 1 93 ? 64.580 14.869 -40.859 1.00 87.12 93 ARG A N 1
ATOM 734 C CA . ARG A 1 93 ? 63.105 14.933 -40.857 1.00 87.12 93 ARG A CA 1
ATOM 735 C C . ARG A 1 93 ? 62.517 13.664 -40.248 1.00 87.12 93 ARG A C 1
ATOM 737 O O . ARG A 1 93 ? 61.861 13.761 -39.222 1.00 87.12 93 ARG A O 1
ATOM 744 N N . ARG A 1 94 ? 62.884 12.485 -40.765 1.00 88.50 94 ARG A N 1
ATOM 745 C CA . ARG A 1 94 ? 62.429 11.189 -40.230 1.00 88.50 94 ARG A CA 1
ATOM 746 C C . ARG A 1 94 ? 62.781 11.004 -38.754 1.00 88.50 94 ARG A C 1
ATOM 748 O O . ARG A 1 94 ? 61.957 10.498 -38.013 1.00 88.50 94 ARG A O 1
ATOM 755 N N . LEU A 1 95 ? 63.947 11.466 -38.297 1.00 90.50 95 LEU A N 1
ATOM 756 C CA . LEU A 1 95 ? 64.326 11.424 -36.879 1.00 90.50 95 LEU A CA 1
ATOM 757 C C . LEU A 1 95 ? 63.495 12.381 -36.002 1.00 90.50 95 LEU A C 1
ATOM 759 O O . LEU A 1 95 ? 63.334 12.125 -34.811 1.00 90.50 95 LEU A O 1
ATOM 763 N N . VAL A 1 96 ? 62.986 13.488 -36.550 1.00 92.81 96 VAL A N 1
ATOM 764 C CA . VAL A 1 96 ? 62.012 14.355 -35.864 1.00 92.81 96 VAL A CA 1
ATOM 765 C C . VAL A 1 96 ? 60.629 13.700 -35.871 1.00 92.81 96 VAL A C 1
ATOM 767 O O . VAL A 1 96 ? 60.018 13.608 -34.811 1.00 92.81 96 VAL A O 1
ATOM 770 N N . ASP A 1 97 ? 60.191 13.160 -37.010 1.00 91.12 97 ASP A N 1
ATOM 771 C CA . ASP A 1 97 ? 58.918 12.443 -37.153 1.00 91.12 97 ASP A CA 1
ATOM 772 C C . ASP A 1 97 ? 58.852 11.220 -36.211 1.00 91.12 97 ASP A C 1
ATOM 774 O O . ASP A 1 97 ? 57.855 11.013 -35.524 1.00 91.12 97 ASP A O 1
ATOM 778 N N . GLU A 1 98 ? 59.934 10.438 -36.106 1.00 92.25 98 GLU A N 1
ATOM 779 C CA . GLU A 1 98 ? 60.073 9.295 -35.190 1.00 92.25 98 GLU A CA 1
ATOM 780 C C . GLU A 1 98 ? 60.108 9.723 -33.717 1.00 92.25 98 GLU A C 1
ATOM 782 O O . GLU A 1 98 ? 59.545 9.032 -32.867 1.00 92.25 98 GLU A O 1
ATOM 787 N N . LYS A 1 99 ? 60.728 10.866 -33.391 1.00 93.69 99 LYS A N 1
ATOM 788 C CA . LYS A 1 99 ? 60.696 11.421 -32.027 1.00 93.69 99 LYS A CA 1
ATOM 789 C C . LYS A 1 99 ? 59.297 11.881 -31.643 1.00 93.69 99 LYS A C 1
ATOM 791 O O . LYS A 1 99 ? 58.848 11.531 -30.560 1.00 93.69 99 LYS A O 1
ATOM 796 N N . GLN A 1 100 ? 58.601 12.586 -32.531 1.00 93.25 100 GLN A N 1
ATOM 797 C CA . GLN A 1 100 ? 57.225 13.017 -32.297 1.00 93.25 100 GLN A CA 1
ATOM 798 C C . GLN A 1 100 ? 56.270 11.813 -32.230 1.00 93.25 100 GLN A C 1
ATOM 800 O O . GLN A 1 100 ? 55.379 11.772 -31.390 1.00 93.25 100 GLN A O 1
ATOM 805 N N . ALA A 1 101 ? 56.478 10.782 -33.056 1.00 92.00 101 ALA A N 1
ATOM 806 C CA . ALA A 1 101 ? 55.734 9.528 -32.960 1.00 92.00 101 ALA A CA 1
ATOM 807 C C . ALA A 1 101 ? 56.000 8.793 -31.634 1.00 92.00 101 ALA A C 1
ATOM 809 O O . ALA A 1 101 ? 55.069 8.247 -31.048 1.00 92.00 101 ALA A O 1
ATOM 810 N N . LYS A 1 102 ? 57.244 8.805 -31.136 1.00 95.44 102 LYS A N 1
ATOM 811 C CA . LYS A 1 102 ? 57.601 8.259 -29.820 1.00 95.44 102 LYS A CA 1
ATOM 812 C C . LYS A 1 102 ? 56.944 9.045 -28.680 1.00 95.44 102 LYS A C 1
ATOM 814 O O . LYS A 1 102 ? 56.384 8.417 -27.792 1.00 95.44 102 LYS A O 1
ATOM 819 N N . GLU A 1 103 ? 56.969 10.373 -28.734 1.00 95.81 103 GLU A N 1
ATOM 820 C CA . GLU A 1 103 ? 56.325 11.275 -27.767 1.00 95.81 103 GLU A CA 1
ATOM 821 C C . GLU A 1 103 ? 54.807 11.026 -27.714 1.00 95.81 103 GLU A C 1
ATOM 823 O O . GLU A 1 103 ? 54.284 10.662 -26.665 1.00 95.81 103 GLU A O 1
ATOM 828 N N . ASN A 1 104 ? 54.130 11.019 -28.871 1.00 93.94 104 ASN A N 1
ATOM 829 C CA . ASN A 1 104 ? 52.708 10.664 -28.990 1.00 93.94 104 ASN A CA 1
ATOM 830 C C . ASN A 1 104 ? 52.378 9.265 -28.420 1.00 93.94 104 ASN A C 1
ATOM 832 O O . ASN A 1 104 ? 51.289 9.050 -27.885 1.00 93.94 104 ASN A O 1
ATOM 836 N N . LEU A 1 105 ? 53.283 8.288 -28.563 1.00 95.06 105 LEU A N 1
ATOM 837 C CA . LEU A 1 105 ? 53.113 6.939 -28.009 1.00 95.06 105 LEU A CA 1
ATOM 838 C C . LEU A 1 105 ? 53.379 6.887 -26.499 1.00 95.06 105 LEU A C 1
ATOM 840 O O . LEU A 1 105 ? 52.736 6.101 -25.808 1.00 95.06 105 LEU A O 1
ATOM 844 N N . GLU A 1 106 ? 54.295 7.699 -25.977 1.00 96.00 106 GLU A N 1
ATOM 845 C CA . GLU A 1 106 ? 54.555 7.814 -24.540 1.00 96.00 106 GLU A CA 1
ATOM 846 C C . GLU A 1 106 ? 53.408 8.537 -23.820 1.00 96.00 106 GLU A C 1
ATOM 848 O O . GLU A 1 106 ? 52.969 8.048 -22.778 1.00 96.00 106 GLU A O 1
ATOM 853 N N . ASP A 1 107 ? 52.832 9.581 -24.424 1.00 96.44 107 ASP A N 1
ATOM 854 C CA . ASP A 1 107 ? 51.600 10.235 -23.963 1.00 96.44 107 ASP A CA 1
ATOM 855 C C . ASP A 1 107 ? 50.405 9.271 -23.978 1.00 96.44 107 ASP A C 1
ATOM 857 O O . ASP A 1 107 ? 49.672 9.158 -22.994 1.00 96.44 107 ASP A O 1
ATOM 861 N N . LEU A 1 108 ? 50.221 8.508 -25.063 1.00 95.44 108 LEU A N 1
ATOM 862 C CA . LEU A 1 108 ? 49.144 7.518 -25.153 1.00 95.44 108 LEU A CA 1
ATOM 863 C C . LEU A 1 108 ? 49.337 6.367 -24.149 1.00 95.44 108 LEU A C 1
ATOM 865 O O . LEU A 1 108 ? 48.363 5.887 -23.570 1.00 95.44 108 LEU A O 1
ATOM 869 N N . LEU A 1 109 ? 50.578 5.948 -23.877 1.00 95.19 109 LEU A N 1
ATOM 870 C CA . LEU A 1 109 ? 50.885 4.981 -22.817 1.00 95.19 109 LEU A CA 1
ATOM 871 C C . LEU A 1 109 ? 50.687 5.562 -21.409 1.00 95.19 109 LEU A C 1
ATOM 873 O O . LEU A 1 109 ? 50.314 4.812 -20.506 1.00 95.19 109 LEU A O 1
ATOM 877 N N . ALA A 1 110 ? 50.909 6.862 -21.202 1.00 96.06 110 ALA A N 1
ATOM 878 C CA . ALA A 1 110 ? 50.588 7.540 -19.949 1.00 96.06 110 ALA A CA 1
ATOM 879 C C . ALA A 1 110 ? 49.066 7.604 -19.737 1.00 96.06 110 ALA A C 1
ATOM 881 O O . ALA A 1 110 ? 48.584 7.161 -18.696 1.00 96.06 110 ALA A O 1
ATOM 882 N N . ALA A 1 111 ? 48.307 8.025 -20.753 1.00 96.19 111 ALA A N 1
ATOM 883 C CA . ALA A 1 111 ? 46.846 8.068 -20.717 1.00 96.19 111 ALA A CA 1
ATOM 884 C C . ALA A 1 111 ? 46.216 6.676 -20.508 1.00 96.19 111 ALA A C 1
ATOM 886 O O . ALA A 1 111 ? 45.286 6.536 -19.716 1.00 96.19 111 ALA A O 1
ATOM 887 N N . LEU A 1 112 ? 46.744 5.624 -21.150 1.00 94.81 112 LEU A N 1
ATOM 888 C CA . LEU A 1 112 ? 46.291 4.243 -20.926 1.00 94.81 112 LEU A CA 1
ATOM 889 C C . LEU A 1 112 ? 46.622 3.719 -19.520 1.00 94.81 112 LEU A C 1
ATOM 891 O O . LEU A 1 112 ? 45.859 2.921 -18.979 1.00 94.81 112 LEU A O 1
ATOM 895 N N . ARG A 1 113 ? 47.735 4.152 -18.911 1.00 95.94 113 ARG A N 1
ATOM 896 C CA . ARG A 1 113 ? 48.045 3.832 -17.506 1.00 95.94 113 ARG A CA 1
ATOM 897 C C . ARG A 1 113 ? 47.095 4.551 -16.559 1.00 95.94 113 ARG A C 1
ATOM 899 O O . ARG A 1 113 ? 46.518 3.900 -15.700 1.00 95.94 113 ARG A O 1
ATOM 906 N N . GLU A 1 114 ? 46.875 5.849 -16.763 1.00 96.56 114 GLU A N 1
ATOM 907 C CA . GLU A 1 114 ? 45.939 6.642 -15.961 1.00 96.56 114 GLU A CA 1
ATOM 908 C C . GLU A 1 114 ? 44.505 6.095 -16.055 1.00 96.56 114 GLU A C 1
ATOM 910 O O . GLU A 1 114 ? 43.819 5.995 -15.041 1.00 96.56 114 GLU A O 1
ATOM 915 N N . ALA A 1 115 ? 44.065 5.676 -17.247 1.00 94.25 115 ALA A N 1
ATOM 916 C CA . ALA A 1 115 ? 42.792 4.985 -17.438 1.00 94.25 115 ALA A CA 1
ATOM 917 C C . ALA A 1 115 ? 42.751 3.647 -16.680 1.00 94.25 115 ALA A C 1
ATOM 919 O O . ALA A 1 115 ? 41.846 3.433 -15.884 1.00 94.25 115 ALA A O 1
ATOM 920 N N . HIS A 1 116 ? 43.765 2.786 -16.825 1.00 95.50 116 HIS A N 1
ATOM 921 C CA . HIS A 1 116 ? 43.806 1.510 -16.103 1.00 95.50 116 HIS A CA 1
ATOM 922 C C . HIS A 1 116 ? 43.852 1.703 -14.570 1.00 95.50 116 HIS A C 1
ATOM 924 O O . HIS A 1 116 ? 43.279 0.902 -13.827 1.00 95.50 116 HIS A O 1
ATOM 930 N N . ASP A 1 117 ? 44.516 2.740 -14.063 1.00 94.69 117 ASP A N 1
ATOM 931 C CA . ASP A 1 117 ? 44.558 3.023 -12.625 1.00 94.69 117 ASP A CA 1
ATOM 932 C C . ASP A 1 117 ? 43.240 3.632 -12.106 1.00 94.69 117 ASP A C 1
ATOM 934 O O . ASP A 1 117 ? 42.853 3.341 -10.972 1.00 94.69 117 ASP A O 1
ATOM 938 N N . LYS A 1 118 ? 42.475 4.342 -12.951 1.00 94.94 118 LYS A N 1
ATOM 939 C CA . LYS A 1 118 ? 41.060 4.670 -12.683 1.00 94.94 118 LYS A CA 1
ATOM 940 C C . LYS A 1 118 ? 40.189 3.415 -12.666 1.00 94.94 118 LYS A C 1
ATOM 942 O O . LYS A 1 118 ? 39.507 3.197 -11.672 1.00 94.94 118 LYS A O 1
ATOM 947 N N . ASP A 1 119 ? 40.293 2.538 -13.668 1.00 94.00 119 ASP A N 1
ATOM 948 C CA . ASP A 1 119 ? 39.559 1.262 -13.717 1.00 94.00 119 ASP A CA 1
ATOM 949 C C . ASP A 1 119 ? 39.844 0.390 -12.477 1.00 94.00 119 ASP A C 1
ATOM 951 O O . ASP A 1 119 ? 38.955 -0.290 -11.960 1.00 94.00 119 ASP A O 1
ATOM 955 N N . ARG A 1 120 ? 41.087 0.408 -11.965 1.00 95.38 120 ARG A N 1
ATOM 956 C CA . ARG A 1 120 ? 41.450 -0.228 -10.684 1.00 95.38 120 ARG A CA 1
ATOM 957 C C . ARG A 1 120 ? 40.745 0.440 -9.510 1.00 95.38 120 ARG A C 1
ATOM 959 O O . ARG A 1 120 ? 40.138 -0.272 -8.719 1.00 95.38 120 ARG A O 1
ATOM 966 N N . GLY A 1 121 ? 40.805 1.768 -9.407 1.00 94.56 121 GLY A N 1
ATOM 967 C CA . GLY A 1 121 ? 40.139 2.524 -8.343 1.00 94.56 121 GLY A CA 1
ATOM 968 C C . GLY A 1 121 ? 38.622 2.318 -8.322 1.00 94.56 121 GLY A C 1
ATOM 969 O O . GLY A 1 121 ? 38.053 2.089 -7.260 1.00 94.56 121 GLY A O 1
ATOM 970 N N . GLU A 1 122 ? 37.972 2.313 -9.487 1.00 95.31 122 GLU A N 1
ATOM 971 C CA . GLU A 1 122 ? 36.540 2.026 -9.624 1.00 95.31 122 GLU A CA 1
ATOM 972 C C . GLU A 1 122 ? 36.209 0.580 -9.246 1.00 95.31 122 GLU A C 1
ATOM 974 O O . GLU A 1 122 ? 35.282 0.349 -8.471 1.00 95.31 122 GLU A O 1
ATOM 979 N N . ARG A 1 123 ? 36.991 -0.400 -9.721 1.00 95.88 123 ARG A N 1
ATOM 980 C CA . ARG A 1 123 ? 36.846 -1.814 -9.336 1.00 95.88 123 ARG A CA 1
ATOM 981 C C . ARG A 1 123 ? 37.018 -2.020 -7.830 1.00 95.88 123 ARG A C 1
ATOM 983 O O . ARG A 1 123 ? 36.281 -2.809 -7.246 1.00 95.88 123 ARG A O 1
ATOM 990 N N . ASP A 1 124 ? 37.988 -1.353 -7.216 1.00 95.25 124 ASP A N 1
ATOM 991 C CA . ASP A 1 124 ? 38.313 -1.543 -5.803 1.00 95.25 124 ASP A CA 1
ATOM 992 C C . ASP A 1 124 ? 37.301 -0.815 -4.900 1.00 95.25 124 ASP A C 1
ATOM 994 O O . ASP A 1 124 ? 36.836 -1.407 -3.933 1.00 95.25 124 ASP A O 1
ATOM 998 N N . ASN A 1 125 ? 36.799 0.362 -5.295 1.00 95.69 125 ASN A N 1
ATOM 999 C CA . ASN A 1 125 ? 35.605 0.990 -4.704 1.00 95.69 125 ASN A CA 1
ATOM 1000 C C . ASN A 1 125 ? 34.359 0.080 -4.811 1.00 95.69 125 ASN A C 1
ATOM 1002 O O . ASN A 1 125 ? 33.671 -0.189 -3.823 1.00 95.69 125 ASN A O 1
ATOM 1006 N N . LEU A 1 126 ? 34.096 -0.472 -6.003 1.00 95.00 126 LEU A N 1
ATOM 1007 C CA . LEU A 1 126 ? 32.998 -1.419 -6.220 1.00 95.00 126 LEU A CA 1
ATOM 1008 C C . LEU A 1 126 ? 33.111 -2.649 -5.308 1.00 95.00 126 LEU A C 1
ATOM 1010 O O . LEU A 1 126 ? 32.098 -3.131 -4.803 1.00 95.00 126 LEU A O 1
ATOM 1014 N N . ARG A 1 127 ? 34.331 -3.146 -5.091 1.00 95.38 127 ARG A N 1
ATOM 1015 C CA . ARG A 1 127 ? 34.628 -4.333 -4.285 1.00 95.38 127 ARG A CA 1
ATOM 1016 C C . ARG A 1 127 ? 34.571 -4.082 -2.779 1.00 95.38 127 ARG A C 1
ATOM 1018 O O . ARG A 1 127 ? 34.041 -4.934 -2.070 1.00 95.38 127 ARG A O 1
ATOM 1025 N N . ASP A 1 128 ? 35.129 -2.972 -2.312 1.00 93.94 128 ASP A N 1
ATOM 1026 C CA . ASP A 1 128 ? 35.429 -2.754 -0.894 1.00 93.94 128 ASP A CA 1
ATOM 1027 C C . ASP A 1 128 ? 34.410 -1.813 -0.212 1.00 93.94 128 ASP A C 1
ATOM 1029 O O . ASP A 1 128 ? 34.239 -1.891 1.004 1.00 93.94 128 ASP A O 1
ATOM 1033 N N . GLU A 1 129 ? 33.653 -1.006 -0.974 1.00 93.69 129 GLU A N 1
ATOM 1034 C CA . GLU A 1 129 ? 32.528 -0.205 -0.461 1.00 93.69 129 GLU A CA 1
ATOM 1035 C C . GLU A 1 129 ? 31.166 -0.679 -0.990 1.00 93.69 129 GLU A C 1
ATOM 1037 O O . GLU A 1 129 ? 30.290 -1.053 -0.205 1.00 93.69 129 GLU A O 1
ATOM 1042 N N . ILE A 1 130 ? 30.963 -0.687 -2.313 1.00 95.00 130 ILE A N 1
ATOM 1043 C CA . ILE A 1 130 ? 29.612 -0.814 -2.896 1.00 95.00 130 ILE A CA 1
ATOM 1044 C C . ILE A 1 130 ? 29.049 -2.234 -2.742 1.00 95.00 130 ILE A C 1
ATOM 1046 O O . ILE A 1 130 ? 27.909 -2.393 -2.305 1.00 95.00 130 ILE A O 1
ATOM 1050 N N . ILE A 1 131 ? 29.824 -3.280 -3.047 1.00 93.44 131 ILE A N 1
ATOM 1051 C CA . ILE A 1 131 ? 29.392 -4.675 -2.856 1.00 93.44 131 ILE A CA 1
ATOM 1052 C C . ILE A 1 131 ? 29.105 -4.978 -1.368 1.00 93.44 131 ILE A C 1
ATOM 1054 O O . ILE A 1 131 ? 28.036 -5.521 -1.088 1.00 93.44 131 ILE A O 1
ATOM 1058 N N . PRO A 1 132 ? 29.951 -4.592 -0.391 1.00 95.44 132 PRO A N 1
ATOM 1059 C CA . PRO A 1 132 ? 29.635 -4.717 1.032 1.00 95.44 132 PRO A CA 1
ATOM 1060 C C . PRO A 1 132 ? 28.368 -3.967 1.462 1.00 95.44 132 PRO A C 1
ATOM 1062 O O . PRO A 1 132 ? 27.560 -4.540 2.191 1.00 95.44 132 PRO A O 1
ATOM 1065 N N . GLN A 1 133 ? 28.137 -2.739 0.980 1.00 92.56 133 GLN A N 1
ATOM 1066 C CA . GLN A 1 133 ? 26.896 -1.997 1.254 1.00 92.56 133 GLN A CA 1
ATOM 1067 C C . GLN A 1 133 ? 25.659 -2.700 0.671 1.00 92.56 133 GLN A C 1
ATOM 1069 O O . GLN A 1 133 ? 24.633 -2.812 1.347 1.00 92.56 133 GLN A O 1
ATOM 1074 N N . LEU A 1 134 ? 25.750 -3.214 -0.560 1.00 92.00 134 LEU A N 1
ATOM 1075 C CA . LEU A 1 134 ? 24.671 -3.976 -1.193 1.00 92.00 134 LEU A CA 1
ATOM 1076 C C . LEU A 1 134 ? 24.404 -5.298 -0.466 1.00 92.00 134 LEU A C 1
ATOM 1078 O O . LEU A 1 134 ? 23.244 -5.628 -0.247 1.00 92.00 134 LEU A O 1
ATOM 1082 N N . ASN A 1 135 ? 25.442 -6.008 -0.018 1.00 92.62 135 ASN A N 1
ATOM 1083 C CA . ASN A 1 135 ? 25.303 -7.241 0.760 1.00 92.62 135 ASN A CA 1
ATOM 1084 C C . ASN A 1 135 ? 24.696 -6.978 2.152 1.00 92.62 135 ASN A C 1
ATOM 1086 O O . ASN A 1 135 ? 23.814 -7.716 2.591 1.00 92.62 135 ASN A O 1
ATOM 1090 N N . ALA A 1 136 ? 25.105 -5.906 2.838 1.00 92.38 136 ALA A N 1
ATOM 1091 C CA . ALA A 1 136 ? 24.506 -5.491 4.111 1.00 92.38 136 ALA A CA 1
ATOM 1092 C C . ALA A 1 136 ? 23.021 -5.111 3.949 1.00 92.38 136 ALA A C 1
ATOM 1094 O O . ALA A 1 136 ? 22.185 -5.448 4.787 1.00 92.38 136 ALA A O 1
ATOM 1095 N N . ARG A 1 137 ? 22.664 -4.462 2.833 1.00 92.19 137 ARG A N 1
ATOM 1096 C CA . ARG A 1 137 ? 21.267 -4.168 2.491 1.00 92.19 137 ARG A CA 1
ATOM 1097 C C . ARG A 1 137 ? 20.478 -5.421 2.093 1.00 92.19 137 ARG A C 1
ATOM 1099 O O . ARG A 1 137 ? 19.310 -5.517 2.459 1.00 92.19 137 ARG A O 1
ATOM 1106 N N . LEU A 1 138 ? 21.091 -6.364 1.376 1.00 92.19 138 LEU A N 1
ATOM 1107 C CA . LEU A 1 138 ? 20.482 -7.642 0.996 1.00 92.19 138 LEU A CA 1
ATOM 1108 C C . LEU A 1 138 ? 20.155 -8.463 2.246 1.00 92.19 138 LEU A C 1
ATOM 1110 O O . LEU A 1 138 ? 18.998 -8.790 2.462 1.00 92.19 138 LEU A O 1
ATOM 1114 N N . THR A 1 139 ? 21.143 -8.690 3.112 1.00 91.06 139 THR A N 1
ATOM 1115 C CA . THR A 1 139 ? 20.961 -9.411 4.383 1.00 91.06 139 THR A CA 1
ATOM 1116 C C . THR A 1 139 ? 19.929 -8.754 5.299 1.00 91.06 139 THR A C 1
ATOM 1118 O O . THR A 1 139 ? 19.120 -9.462 5.889 1.00 91.06 139 THR A O 1
ATOM 1121 N N . GLY A 1 140 ? 19.863 -7.417 5.355 1.00 89.06 140 GLY A N 1
ATOM 1122 C CA . GLY A 1 140 ? 18.785 -6.709 6.059 1.00 89.06 140 GLY A CA 1
ATOM 1123 C C . GLY A 1 140 ? 17.387 -6.938 5.456 1.00 89.06 140 GLY A C 1
ATOM 1124 O O . GLY A 1 140 ? 16.404 -7.061 6.189 1.00 89.06 140 GLY A O 1
ATOM 1125 N N . LEU A 1 141 ? 17.285 -7.037 4.125 1.00 86.88 141 LEU A N 1
ATOM 1126 C CA . LEU A 1 141 ? 16.038 -7.385 3.431 1.00 86.88 141 LEU A CA 1
ATOM 1127 C C . LEU A 1 141 ? 15.672 -8.868 3.607 1.00 86.88 141 LEU A C 1
ATOM 1129 O O . LEU A 1 141 ? 14.495 -9.175 3.765 1.00 86.88 141 LEU A O 1
ATOM 1133 N N . GLU A 1 142 ? 16.649 -9.774 3.636 1.00 88.00 142 GLU A N 1
ATOM 1134 C CA . GLU A 1 142 ? 16.462 -11.208 3.895 1.00 88.00 142 GLU A CA 1
ATOM 1135 C C . GLU A 1 142 ? 15.989 -11.467 5.332 1.00 88.00 142 GLU A C 1
ATOM 1137 O O . GLU A 1 142 ? 15.053 -12.240 5.539 1.00 88.00 142 GLU A O 1
ATOM 1142 N N . THR A 1 143 ? 16.557 -10.776 6.330 1.00 89.06 143 THR A N 1
ATOM 1143 C CA . THR A 1 143 ? 16.067 -10.858 7.715 1.00 89.06 143 THR A CA 1
ATOM 1144 C C . THR A 1 143 ? 14.650 -10.304 7.842 1.00 89.06 143 THR A C 1
ATOM 1146 O O . THR A 1 143 ? 13.803 -10.959 8.445 1.00 89.06 143 THR A O 1
ATOM 1149 N N . GLY A 1 144 ? 14.354 -9.164 7.205 1.00 85.12 144 GLY A N 1
ATOM 1150 C CA . GLY A 1 144 ? 13.001 -8.598 7.178 1.00 85.12 144 GLY A CA 1
ATOM 1151 C C . GLY A 1 144 ? 11.988 -9.492 6.450 1.00 85.12 144 GLY A C 1
ATOM 1152 O O . GLY A 1 144 ? 10.846 -9.618 6.886 1.00 85.12 144 GLY A O 1
ATOM 1153 N N . ALA A 1 145 ? 12.401 -10.179 5.381 1.00 86.06 145 ALA A N 1
ATOM 1154 C CA . ALA A 1 145 ? 11.576 -11.176 4.702 1.00 86.06 145 ALA A CA 1
ATOM 1155 C C . ALA A 1 145 ? 11.289 -12.383 5.612 1.00 86.06 145 ALA A C 1
ATOM 1157 O O . ALA A 1 145 ? 10.136 -12.791 5.728 1.00 86.06 145 ALA A O 1
ATOM 1158 N N . GLY A 1 146 ? 12.298 -12.892 6.328 1.00 87.75 146 GLY A N 1
ATOM 1159 C CA . GLY A 1 146 ? 12.125 -13.962 7.315 1.00 87.75 146 GLY A CA 1
ATOM 1160 C C . GLY A 1 146 ? 11.237 -13.569 8.505 1.00 87.75 146 GLY A C 1
ATOM 1161 O O . GLY A 1 146 ? 10.520 -14.410 9.045 1.00 87.75 146 GLY A O 1
ATOM 1162 N N . GLU A 1 147 ? 11.226 -12.296 8.906 1.00 89.06 147 GLU A N 1
ATOM 1163 C CA . GLU A 1 147 ? 10.270 -11.763 9.887 1.00 89.06 147 GLU A CA 1
ATOM 1164 C C . GLU A 1 147 ? 8.845 -11.689 9.322 1.00 89.06 147 GLU A C 1
ATOM 1166 O O . GLU A 1 147 ? 7.903 -12.114 9.990 1.00 89.06 147 GLU A O 1
ATOM 1171 N N . VAL A 1 148 ? 8.671 -11.252 8.071 1.00 87.25 148 VAL A N 1
ATOM 1172 C CA . VAL A 1 148 ? 7.366 -11.275 7.384 1.00 87.25 148 VAL A CA 1
ATOM 1173 C C . VAL A 1 148 ? 6.847 -12.705 7.188 1.00 87.25 148 VAL A C 1
ATOM 1175 O O . VAL A 1 148 ? 5.643 -12.930 7.303 1.00 87.25 148 VAL A O 1
ATOM 1178 N N . GLU A 1 149 ? 7.715 -13.688 6.940 1.00 87.62 149 GLU A N 1
ATOM 1179 C CA . GLU A 1 149 ? 7.324 -15.102 6.898 1.00 87.62 149 GLU A CA 1
ATOM 1180 C C . GLU A 1 149 ? 6.884 -15.616 8.274 1.00 87.62 149 GLU A C 1
ATOM 1182 O O . GLU A 1 149 ? 5.805 -16.201 8.371 1.00 87.62 149 GLU A O 1
ATOM 1187 N N . LYS A 1 150 ? 7.633 -15.337 9.352 1.00 91.00 150 LYS A N 1
ATOM 1188 C CA . LYS A 1 150 ? 7.208 -15.670 10.728 1.00 91.00 150 LYS A CA 1
ATOM 1189 C C . LYS A 1 150 ? 5.843 -15.066 11.055 1.00 91.00 150 LYS A C 1
ATOM 1191 O O . LYS A 1 150 ? 4.945 -15.797 11.459 1.00 91.00 150 LYS A O 1
ATOM 1196 N N . LEU A 1 151 ? 5.654 -13.773 10.785 1.00 89.56 151 LEU A N 1
ATOM 1197 C CA . LEU A 1 151 ? 4.381 -13.080 11.003 1.00 89.56 151 LEU A CA 1
ATOM 1198 C C . LEU A 1 151 ? 3.244 -13.660 10.145 1.00 89.56 151 LEU A C 1
ATOM 1200 O O . LEU A 1 151 ? 2.101 -13.689 10.596 1.00 89.56 151 LEU A O 1
ATOM 1204 N N . ARG A 1 152 ? 3.521 -14.175 8.938 1.00 90.12 152 ARG A N 1
ATOM 1205 C CA . ARG A 1 152 ? 2.532 -14.920 8.135 1.00 90.12 152 ARG A CA 1
ATOM 1206 C C . ARG A 1 152 ? 2.161 -16.258 8.772 1.00 90.12 152 ARG A C 1
ATOM 1208 O O . ARG A 1 152 ? 0.971 -16.569 8.820 1.00 90.12 152 ARG A O 1
ATOM 1215 N N . TYR A 1 153 ? 3.131 -17.029 9.271 1.00 90.94 153 TYR A N 1
ATOM 1216 C CA . TYR A 1 153 ? 2.859 -18.286 9.978 1.00 90.94 153 TYR A CA 1
ATOM 1217 C C . TYR A 1 153 ? 2.081 -18.040 11.276 1.00 90.94 153 TYR A C 1
ATOM 1219 O O . TYR A 1 153 ? 1.091 -18.722 11.523 1.00 90.94 153 TYR A O 1
ATOM 1227 N N . GLU A 1 154 ? 2.455 -17.026 12.058 1.00 92.38 154 GLU A N 1
ATOM 1228 C CA . GLU A 1 154 ? 1.732 -16.617 13.268 1.00 92.38 154 GLU A CA 1
ATOM 1229 C C . GLU A 1 154 ? 0.313 -16.134 12.951 1.00 92.38 154 GLU A C 1
ATOM 1231 O O . GLU A 1 154 ? -0.631 -16.561 13.607 1.00 92.38 154 GLU A O 1
ATOM 1236 N N . ASN A 1 155 ? 0.117 -15.320 11.907 1.00 89.38 155 ASN A N 1
ATOM 1237 C CA . ASN A 1 155 ? -1.219 -14.877 11.503 1.00 89.38 155 ASN A CA 1
ATOM 1238 C C . ASN A 1 155 ? -2.092 -16.043 11.008 1.00 89.38 155 ASN A C 1
ATOM 1240 O O . ASN A 1 155 ? -3.255 -16.126 11.384 1.00 89.38 155 ASN A O 1
ATOM 1244 N N . THR A 1 156 ? -1.526 -16.977 10.236 1.00 91.75 156 THR A N 1
ATOM 1245 C CA . THR A 1 156 ? -2.232 -18.191 9.777 1.00 91.75 156 THR A CA 1
ATOM 1246 C C . THR A 1 156 ? -2.585 -19.109 10.953 1.00 91.75 156 THR A C 1
ATOM 1248 O O . THR A 1 156 ? -3.696 -19.628 11.017 1.00 91.75 156 THR A O 1
ATOM 1251 N N . ARG A 1 157 ? -1.683 -19.262 11.932 1.00 92.88 157 ARG A N 1
ATOM 1252 C CA . ARG A 1 157 ? -1.950 -20.002 13.172 1.00 92.88 157 ARG A CA 1
ATOM 1253 C C . ARG A 1 157 ? -3.063 -19.337 13.987 1.00 92.88 157 ARG A C 1
ATOM 1255 O O . ARG A 1 157 ? -3.987 -20.019 14.407 1.00 92.88 157 ARG A O 1
ATOM 1262 N N . LEU A 1 158 ? -3.010 -18.019 14.176 1.00 91.00 158 LEU A N 1
ATOM 1263 C CA . LEU A 1 158 ? -4.045 -17.269 14.897 1.00 91.00 158 LEU A CA 1
ATOM 1264 C C . LEU A 1 158 ? -5.398 -17.301 14.167 1.00 91.00 158 LEU A C 1
ATOM 1266 O O . LEU A 1 158 ? -6.433 -17.310 14.823 1.00 91.00 158 LEU A O 1
ATOM 1270 N N . GLN A 1 159 ? -5.411 -17.370 12.831 1.00 88.81 159 GLN A N 1
ATOM 1271 C CA . GLN A 1 159 ? -6.627 -17.636 12.054 1.00 88.81 159 GLN A CA 1
ATOM 1272 C C . GLN A 1 159 ? -7.175 -19.043 12.330 1.00 88.81 159 GLN A C 1
ATOM 1274 O O . GLN A 1 159 ? -8.360 -19.166 12.608 1.00 88.81 159 GLN A O 1
ATOM 1279 N N . GLN A 1 160 ? -6.332 -20.081 12.347 1.00 87.94 160 GLN A N 1
ATOM 1280 C CA . GLN A 1 160 ? -6.749 -21.451 12.685 1.00 87.94 160 GLN A CA 1
ATOM 1281 C C . GLN A 1 160 ? -7.256 -21.577 14.131 1.00 87.94 160 GLN A C 1
ATOM 1283 O O . GLN A 1 160 ? -8.250 -22.257 14.375 1.00 87.94 160 GLN A O 1
ATOM 1288 N N . GLU A 1 161 ? -6.624 -20.889 15.087 1.00 90.44 161 GLU A N 1
ATOM 1289 C CA . GLU A 1 161 ? -7.106 -20.803 16.471 1.00 90.44 161 GLU A CA 1
ATOM 1290 C C . GLU A 1 161 ? -8.454 -20.053 16.539 1.00 90.44 161 GLU A C 1
ATOM 1292 O O . GLU A 1 161 ? -9.387 -20.516 17.190 1.00 90.44 161 GLU A O 1
ATOM 1297 N N . LEU A 1 162 ? -8.626 -18.943 15.809 1.00 87.75 162 LEU A N 1
ATOM 1298 C CA . LEU A 1 162 ? -9.916 -18.243 15.703 1.00 87.75 162 LEU A CA 1
ATOM 1299 C C . LEU A 1 162 ? -11.009 -19.085 15.024 1.00 87.75 162 LEU A C 1
ATOM 1301 O O . LEU A 1 162 ? -12.180 -18.955 15.386 1.00 87.75 162 LEU A O 1
ATOM 1305 N N . GLU A 1 163 ? -10.657 -19.926 14.052 1.00 89.38 163 GLU A N 1
ATOM 1306 C CA . GLU A 1 163 ? -11.578 -20.860 13.398 1.00 89.38 163 GLU A CA 1
ATOM 1307 C C . GLU A 1 163 ? -11.983 -22.003 14.340 1.00 89.38 163 GLU A C 1
ATOM 1309 O O . GLU A 1 163 ? -13.171 -22.312 14.410 1.00 89.38 163 GLU A O 1
ATOM 1314 N N . SER A 1 164 ? -11.073 -22.576 15.141 1.00 89.62 164 SER A N 1
ATOM 1315 C CA . SER A 1 164 ? -11.448 -23.598 16.135 1.00 89.62 164 SER A CA 1
ATOM 1316 C C . SER A 1 164 ? -12.296 -23.018 17.275 1.00 89.62 164 SER A C 1
ATOM 1318 O O . SER A 1 164 ? -13.327 -23.598 17.623 1.00 89.62 164 SER A O 1
ATOM 1320 N N . PHE A 1 165 ? -11.982 -21.812 17.771 1.00 90.75 165 PHE A N 1
ATOM 1321 C CA . PHE A 1 165 ? -12.861 -21.082 18.700 1.00 90.75 165 PHE A CA 1
ATOM 1322 C C . PHE A 1 165 ? -14.272 -20.857 18.114 1.00 90.75 165 PHE A C 1
ATOM 1324 O O . PHE A 1 165 ? -15.260 -20.925 18.852 1.00 90.75 165 PHE A O 1
ATOM 1331 N N . GLN A 1 166 ? -14.390 -20.624 16.801 1.00 88.94 166 GLN A N 1
ATOM 1332 C CA . GLN A 1 166 ? -15.675 -20.457 16.107 1.00 88.94 166 GLN A CA 1
ATOM 1333 C C . GLN A 1 166 ? -16.417 -21.769 15.815 1.00 88.94 166 GLN A C 1
ATOM 1335 O O . GLN A 1 166 ? -17.648 -21.762 15.821 1.00 88.94 166 GLN A O 1
ATOM 1340 N N . MET A 1 167 ? -15.709 -22.870 15.551 1.00 86.38 167 MET A N 1
ATOM 1341 C CA . MET A 1 167 ? -16.309 -24.154 15.165 1.00 86.38 167 MET A CA 1
ATOM 1342 C C . MET A 1 167 ? -16.614 -25.080 16.350 1.00 86.38 167 MET A C 1
ATOM 1344 O O . MET A 1 167 ? -17.570 -25.846 16.274 1.00 86.38 167 MET A O 1
ATOM 1348 N N . GLU A 1 168 ? -15.846 -25.014 17.440 1.00 86.56 168 GLU A N 1
ATOM 1349 C CA . GLU A 1 168 ? -16.003 -25.916 18.593 1.00 86.56 168 GLU A CA 1
ATOM 1350 C C . GLU A 1 168 ? -16.627 -25.200 19.799 1.00 86.56 168 GLU A C 1
ATOM 1352 O O . GLU A 1 168 ? -17.680 -25.598 20.304 1.00 86.56 168 GLU A O 1
ATOM 1357 N N . ILE A 1 169 ? -16.011 -24.100 20.241 1.00 87.06 169 ILE A N 1
ATOM 1358 C CA . ILE A 1 169 ? -16.351 -23.456 21.520 1.00 87.06 169 ILE A CA 1
ATOM 1359 C C . ILE A 1 169 ? -17.617 -22.598 21.410 1.00 87.06 169 ILE A C 1
ATOM 1361 O O . ILE A 1 169 ? -18.479 -22.654 22.288 1.00 87.06 169 ILE A O 1
ATOM 1365 N N . LEU A 1 170 ? -17.781 -21.832 20.328 1.00 90.38 170 LEU A N 1
ATOM 1366 C CA . LEU A 1 170 ? -18.986 -21.022 20.108 1.00 90.38 170 LEU A CA 1
ATOM 1367 C C . LEU A 1 170 ? -20.283 -21.864 20.011 1.00 90.38 170 LEU A C 1
ATOM 1369 O O . LEU A 1 170 ? -21.278 -21.473 20.631 1.00 90.38 170 LEU A O 1
ATOM 1373 N N . PRO A 1 171 ? -20.312 -23.017 19.310 1.00 89.88 171 PRO A N 1
ATOM 1374 C CA . PRO A 1 171 ? -21.471 -23.911 19.305 1.00 89.88 171 PRO A CA 1
ATOM 1375 C C . PRO A 1 171 ? -21.761 -24.589 20.649 1.00 89.88 171 PRO A C 1
ATOM 1377 O O . PRO A 1 171 ? -22.934 -24.682 21.017 1.00 89.88 171 PRO A O 1
ATOM 1380 N N . ASP A 1 172 ? -20.749 -25.009 21.418 1.00 91.50 172 ASP A N 1
ATOM 1381 C CA . ASP A 1 172 ? -20.971 -25.559 22.766 1.00 91.50 172 ASP A CA 1
ATOM 1382 C C . ASP A 1 172 ? -21.537 -24.489 23.716 1.00 91.50 172 ASP A C 1
ATOM 1384 O O . ASP A 1 172 ? -22.580 -24.696 24.336 1.00 91.50 172 ASP A O 1
ATOM 1388 N N . LEU A 1 173 ? -20.948 -23.287 23.745 1.00 90.44 173 LEU A N 1
ATOM 1389 C CA . LEU A 1 173 ? -21.473 -22.158 24.525 1.00 90.44 173 LEU A CA 1
ATOM 1390 C C . LEU A 1 173 ? -22.916 -21.802 24.144 1.00 90.44 173 LEU A C 1
ATOM 1392 O O . LEU A 1 173 ? -23.735 -21.529 25.023 1.00 90.44 173 LEU A O 1
ATOM 1396 N N . ARG A 1 174 ? -23.258 -21.845 22.850 1.00 92.38 174 ARG A N 1
ATOM 1397 C CA . ARG A 1 174 ? -24.635 -21.642 22.379 1.00 92.38 174 ARG A CA 1
ATOM 1398 C C . ARG A 1 174 ? -25.572 -22.755 22.852 1.00 92.38 174 ARG A C 1
ATOM 1400 O O . ARG A 1 174 ? -26.662 -22.457 23.328 1.00 92.38 174 ARG A O 1
ATOM 1407 N N . THR A 1 175 ? -25.131 -24.008 22.783 1.00 93.00 175 THR A N 1
ATOM 1408 C CA . THR A 1 175 ? -25.908 -25.173 23.231 1.00 93.00 175 THR A CA 1
ATOM 1409 C C . THR A 1 175 ? -26.168 -25.114 24.739 1.00 93.00 175 THR A C 1
ATOM 1411 O O . THR A 1 175 ? -27.306 -25.291 25.168 1.00 93.00 175 THR A O 1
ATOM 1414 N N . ARG A 1 176 ? -25.160 -24.758 25.547 1.00 94.19 176 ARG A N 1
ATOM 1415 C CA . ARG A 1 176 ? -25.306 -24.517 26.996 1.00 94.19 176 ARG A CA 1
ATOM 1416 C C . ARG A 1 176 ? -26.229 -23.337 27.307 1.00 94.19 176 ARG A C 1
ATOM 1418 O O . ARG A 1 176 ? -27.002 -23.402 28.258 1.00 94.19 176 ARG A O 1
ATOM 1425 N N . LEU A 1 177 ? -26.170 -22.261 26.518 1.00 93.00 177 LEU A N 1
ATOM 1426 C CA . LEU A 1 177 ? -27.054 -21.103 26.678 1.00 93.00 177 LEU A CA 1
ATOM 1427 C C . LEU A 1 177 ? -28.518 -21.456 26.378 1.00 93.00 177 LEU A C 1
ATOM 1429 O O . LEU A 1 177 ? -29.411 -20.987 27.082 1.00 93.00 177 LEU A O 1
ATOM 1433 N N . ASP A 1 178 ? -28.772 -22.277 25.360 1.00 93.25 178 ASP A N 1
ATOM 1434 C CA . ASP A 1 178 ? -30.123 -22.732 25.028 1.00 93.25 178 ASP A CA 1
ATOM 1435 C C . ASP A 1 178 ? -30.638 -23.746 26.077 1.00 93.25 178 ASP A C 1
ATOM 1437 O O . ASP A 1 178 ? -31.732 -23.553 26.605 1.00 93.25 178 ASP A O 1
ATOM 1441 N N . GLN A 1 179 ? -29.805 -24.688 26.546 1.00 94.06 179 GLN A N 1
ATOM 1442 C CA . GLN A 1 179 ? -30.107 -25.538 27.717 1.00 94.06 179 GLN A CA 1
ATOM 1443 C C . GLN A 1 179 ? -30.436 -24.723 28.983 1.00 94.06 179 GLN A C 1
ATOM 1445 O O . GLN A 1 179 ? -31.342 -25.076 29.738 1.00 94.06 179 GLN A O 1
ATOM 1450 N N . PHE A 1 180 ? -29.727 -23.615 29.229 1.00 93.88 180 PHE A N 1
ATOM 1451 C CA . PHE A 1 180 ? -30.015 -22.734 30.362 1.00 93.88 180 PHE A CA 1
ATOM 1452 C C . PHE A 1 180 ? -31.371 -22.028 30.214 1.00 93.88 180 PHE A C 1
ATOM 1454 O O . PHE A 1 180 ? -32.100 -21.917 31.198 1.00 93.88 180 PHE A O 1
ATOM 1461 N N . LYS A 1 181 ? -31.757 -21.597 29.004 1.00 93.25 181 LYS A N 1
ATOM 1462 C CA . LYS A 1 181 ? -33.101 -21.039 28.746 1.00 93.25 181 LYS A CA 1
ATOM 1463 C C . LYS A 1 181 ? -34.197 -22.076 28.966 1.00 93.25 181 LYS A C 1
ATOM 1465 O O . LYS A 1 181 ? -35.243 -21.726 29.508 1.00 93.25 181 LYS A O 1
ATOM 1470 N N . ASP A 1 182 ? -33.970 -23.321 28.564 1.00 93.19 182 ASP A N 1
ATOM 1471 C CA . ASP A 1 182 ? -34.939 -24.400 28.752 1.00 93.19 182 ASP A CA 1
ATOM 1472 C C . ASP A 1 182 ? -35.111 -24.728 30.243 1.00 93.19 182 ASP A C 1
ATOM 1474 O O . ASP A 1 182 ? -36.242 -24.759 30.726 1.00 93.19 182 ASP A O 1
ATOM 1478 N N . MET A 1 183 ? -34.017 -24.805 31.015 1.00 92.81 183 MET A N 1
ATOM 1479 C CA . MET A 1 183 ? -34.093 -24.901 32.482 1.00 92.81 183 MET A CA 1
ATOM 1480 C C . MET A 1 183 ? -34.812 -23.703 33.122 1.00 92.81 183 MET A C 1
ATOM 1482 O O . MET A 1 183 ? -35.551 -23.886 34.086 1.00 92.81 183 MET A O 1
ATOM 1486 N N . GLN A 1 184 ? -34.628 -22.474 32.627 1.00 91.88 184 GLN A N 1
ATOM 1487 C CA . GLN A 1 184 ? -35.348 -21.302 33.152 1.00 91.88 184 GLN A CA 1
ATOM 1488 C C . GLN A 1 184 ? -36.853 -21.365 32.836 1.00 91.88 184 GLN A C 1
ATOM 1490 O O . GLN A 1 184 ? -37.673 -21.053 33.699 1.00 91.88 184 GLN A O 1
ATOM 1495 N N . GLN A 1 185 ? -37.236 -21.834 31.644 1.00 93.31 185 GLN A N 1
ATOM 1496 C CA . GLN A 1 185 ? -38.641 -22.089 31.299 1.00 93.31 185 GLN A CA 1
ATOM 1497 C C . GLN A 1 185 ? -39.251 -23.209 32.153 1.00 93.31 185 GLN A C 1
ATOM 1499 O O . GLN A 1 185 ? -40.400 -23.095 32.575 1.00 93.31 185 GLN A O 1
ATOM 1504 N N . GLU A 1 186 ? -38.500 -24.275 32.434 1.00 94.75 186 GLU A N 1
ATOM 1505 C CA . GLU A 1 186 ? -38.941 -25.367 33.305 1.00 94.75 186 GLU A CA 1
ATOM 1506 C C . GLU A 1 186 ? -39.109 -24.897 34.758 1.00 94.75 186 GLU A C 1
ATOM 1508 O O . GLU A 1 186 ? -40.150 -25.149 35.357 1.00 94.75 186 GLU A O 1
ATOM 1513 N N . ASN A 1 187 ? -38.169 -24.110 35.296 1.00 91.62 187 ASN A N 1
ATOM 1514 C CA . ASN A 1 187 ? -38.319 -23.490 36.618 1.00 91.62 187 ASN A CA 1
ATOM 1515 C C . ASN A 1 187 ? -39.546 -22.563 36.686 1.00 91.62 187 ASN A C 1
ATOM 1517 O O . ASN A 1 187 ? -40.276 -22.605 37.672 1.00 91.62 187 ASN A O 1
ATOM 1521 N N . ALA A 1 188 ? -39.824 -21.777 35.640 1.00 94.56 188 ALA A N 1
ATOM 1522 C CA . ALA A 1 188 ? -41.019 -20.932 35.581 1.00 94.56 188 ALA A CA 1
ATOM 1523 C C . ALA A 1 188 ? -42.329 -21.750 35.526 1.00 94.56 188 ALA A C 1
ATOM 1525 O O . ALA A 1 188 ? -43.322 -21.362 36.142 1.00 94.56 188 ALA A O 1
ATOM 1526 N N . ARG A 1 189 ? -42.338 -22.906 34.842 1.00 95.69 189 ARG A N 1
ATOM 1527 C CA . ARG A 1 189 ? -43.476 -23.847 34.871 1.00 95.69 189 ARG A CA 1
ATOM 1528 C C . ARG A 1 189 ? -43.663 -24.466 36.251 1.00 95.69 189 ARG A C 1
ATOM 1530 O O . ARG A 1 189 ? -44.775 -24.446 36.762 1.00 95.69 189 ARG A O 1
ATOM 1537 N N . LEU A 1 190 ? -42.586 -24.948 36.871 1.00 94.94 190 LEU A N 1
ATOM 1538 C CA . LEU A 1 190 ? -42.623 -25.534 38.213 1.00 94.94 190 LEU A CA 1
ATOM 1539 C C . LEU A 1 190 ? -43.061 -24.513 39.273 1.00 94.94 190 LEU A C 1
ATOM 1541 O O . LEU A 1 190 ? -43.782 -24.875 40.195 1.00 94.94 190 LEU A O 1
ATOM 1545 N N . GLN A 1 191 ? -42.688 -23.236 39.134 1.00 93.56 191 GLN A N 1
ATOM 1546 C CA . GLN A 1 191 ? -43.209 -22.151 39.975 1.00 93.56 191 GLN A CA 1
ATOM 1547 C C . GLN A 1 191 ? -44.721 -21.968 39.791 1.00 93.56 191 GLN A C 1
ATOM 1549 O O . GLN A 1 191 ? -45.445 -21.934 40.780 1.00 93.56 191 GLN A O 1
ATOM 1554 N N . TYR A 1 192 ? -45.209 -21.928 38.547 1.00 94.94 192 TYR A N 1
ATOM 1555 C CA . TYR A 1 192 ? -46.643 -21.821 38.256 1.00 94.94 192 TYR A CA 1
ATOM 1556 C C . TYR A 1 192 ? -47.452 -23.032 38.765 1.00 94.94 192 TYR A C 1
ATOM 1558 O O . TYR A 1 192 ? -48.529 -22.862 39.333 1.00 94.94 192 TYR A O 1
ATOM 1566 N N . GLU A 1 193 ? -46.926 -24.251 38.626 1.00 95.62 193 GLU A N 1
ATOM 1567 C CA . GLU A 1 193 ? -47.530 -25.464 39.194 1.00 95.62 193 GLU A CA 1
ATOM 1568 C C . GLU A 1 193 ? -47.540 -25.433 40.731 1.00 95.62 193 GLU A C 1
ATOM 1570 O O . GLU A 1 193 ? -48.547 -25.782 41.346 1.00 95.62 193 GLU A O 1
ATOM 1575 N N . LEU A 1 194 ? -46.457 -24.966 41.362 1.00 94.25 194 LEU A N 1
ATOM 1576 C CA . LEU A 1 194 ? -46.347 -24.866 42.818 1.00 94.25 194 LEU A CA 1
ATOM 1577 C C . LEU A 1 194 ? -47.286 -23.791 43.388 1.00 94.25 194 LEU A C 1
ATOM 1579 O O . LEU A 1 194 ? -47.922 -24.038 44.411 1.00 94.25 194 LEU A O 1
ATOM 1583 N N . ASP A 1 195 ? -47.442 -22.648 42.715 1.00 94.38 195 ASP A N 1
ATOM 1584 C CA . ASP A 1 195 ? -48.430 -21.628 43.086 1.00 94.38 195 ASP A CA 1
ATOM 1585 C C . ASP A 1 195 ? -49.875 -22.105 42.848 1.00 94.38 195 ASP A C 1
ATOM 1587 O O . ASP A 1 195 ? -50.736 -21.847 43.688 1.00 94.38 195 ASP A O 1
ATOM 1591 N N . ASN A 1 196 ? -50.156 -22.875 41.788 1.00 95.44 196 ASN A N 1
ATOM 1592 C CA . ASN A 1 196 ? -51.469 -23.509 41.604 1.00 95.44 196 ASN A CA 1
ATOM 1593 C C . ASN A 1 196 ? -51.788 -24.499 42.737 1.00 95.44 196 ASN A C 1
ATOM 1595 O O . ASN A 1 196 ? -52.830 -24.368 43.373 1.00 95.44 196 ASN A O 1
ATOM 1599 N N . VAL A 1 197 ? -50.876 -25.422 43.069 1.00 95.44 197 VAL A N 1
ATOM 1600 C CA . VAL A 1 197 ? -51.040 -26.356 44.205 1.00 95.44 197 VAL A CA 1
ATOM 1601 C C . VAL A 1 197 ? -51.170 -25.602 45.535 1.00 95.44 197 VAL A C 1
ATOM 1603 O O . VAL A 1 197 ? -51.923 -26.000 46.430 1.00 95.44 197 VAL A O 1
ATOM 1606 N N . ARG A 1 198 ? -50.471 -24.474 45.689 1.00 95.50 198 ARG A N 1
ATOM 1607 C CA . ARG A 1 198 ? -50.611 -23.599 46.857 1.00 95.50 198 ARG A CA 1
ATOM 1608 C C . ARG A 1 198 ? -52.004 -22.972 46.930 1.00 95.50 198 ARG A C 1
ATOM 1610 O O . ARG A 1 198 ? -52.583 -22.945 48.010 1.00 95.50 198 ARG A O 1
ATOM 1617 N N . ASN A 1 199 ? -52.559 -22.520 45.810 1.00 93.62 199 ASN A N 1
ATOM 1618 C CA . ASN A 1 199 ? -53.922 -21.996 45.750 1.00 93.62 199 ASN A CA 1
ATOM 1619 C C . ASN A 1 199 ? -54.950 -23.098 46.049 1.00 93.62 199 ASN A C 1
ATOM 1621 O O . ASN A 1 199 ? -55.740 -22.929 46.969 1.00 93.62 199 ASN A O 1
ATOM 1625 N N . GLU A 1 200 ? -54.848 -24.272 45.419 1.00 94.44 200 GLU A N 1
ATOM 1626 C CA . GLU A 1 200 ? -55.706 -25.433 45.714 1.00 94.44 200 GLU A CA 1
ATOM 1627 C C . GLU A 1 200 ? -55.668 -25.833 47.203 1.00 94.44 200 GLU A C 1
ATOM 1629 O O . GLU A 1 200 ? -56.700 -26.155 47.796 1.00 94.44 200 GLU A O 1
ATOM 1634 N N . THR A 1 201 ? -54.495 -25.783 47.847 1.00 93.94 201 THR A N 1
ATOM 1635 C CA . THR A 1 201 ? -54.367 -26.075 49.288 1.00 93.94 201 THR A CA 1
ATOM 1636 C C . THR A 1 201 ? -54.843 -24.941 50.197 1.00 93.94 201 THR A C 1
ATOM 1638 O O . THR A 1 201 ? -55.252 -25.229 51.325 1.00 93.94 201 THR A O 1
ATOM 1641 N N . ASN A 1 202 ? -54.830 -23.684 49.742 1.00 93.75 202 ASN A N 1
ATOM 1642 C CA . ASN A 1 202 ? -55.451 -22.555 50.442 1.00 93.75 202 ASN A CA 1
ATOM 1643 C C . ASN A 1 202 ? -56.981 -22.641 50.352 1.00 93.75 202 ASN A C 1
ATOM 1645 O O . ASN A 1 202 ? -57.657 -22.521 51.373 1.00 93.75 202 ASN A O 1
ATOM 1649 N N . ASP A 1 203 ? -57.517 -22.920 49.165 1.00 92.62 203 ASP A N 1
ATOM 1650 C CA . ASP A 1 203 ? -58.950 -23.067 48.921 1.00 92.62 203 ASP A CA 1
ATOM 1651 C C . ASP A 1 203 ? -59.498 -24.250 49.726 1.00 92.62 203 ASP A C 1
ATOM 1653 O O . ASP A 1 203 ? -60.422 -24.075 50.514 1.00 92.62 203 ASP A O 1
ATOM 1657 N N . ALA A 1 204 ? -58.846 -25.419 49.679 1.00 92.75 204 ALA A N 1
ATOM 1658 C CA . ALA A 1 204 ? -59.210 -26.576 50.504 1.00 92.75 204 ALA A CA 1
ATOM 1659 C C . ALA A 1 204 ? -59.088 -26.327 52.026 1.00 92.75 204 ALA A C 1
ATOM 1661 O O . ALA A 1 204 ? -59.746 -27.006 52.823 1.00 92.75 204 ALA A O 1
ATOM 1662 N N . GLN A 1 205 ? -58.263 -25.362 52.457 1.00 93.06 205 GLN A N 1
ATOM 1663 C CA . GLN A 1 205 ? -58.231 -24.895 53.847 1.00 93.06 205 GLN A CA 1
ATOM 1664 C C . GLN A 1 205 ? -59.398 -23.953 54.157 1.00 93.06 205 GLN A C 1
ATOM 1666 O O . GLN A 1 205 ? -60.026 -24.129 55.202 1.00 93.06 205 GLN A O 1
ATOM 1671 N N . ALA A 1 206 ? -59.736 -23.016 53.268 1.00 92.56 206 ALA A N 1
ATOM 1672 C CA . ALA A 1 206 ? -60.900 -22.141 53.407 1.00 92.56 206 ALA A CA 1
ATOM 1673 C C . ALA A 1 206 ? -62.201 -22.960 53.484 1.00 92.56 206 ALA A C 1
ATOM 1675 O O . ALA A 1 206 ? -62.945 -22.830 54.455 1.00 92.56 206 ALA A O 1
ATOM 1676 N N . ASP A 1 207 ? -62.378 -23.913 52.566 1.00 93.88 207 ASP A N 1
ATOM 1677 C CA . ASP A 1 207 ? -63.468 -24.900 52.508 1.00 93.88 207 ASP A CA 1
ATOM 1678 C C . ASP A 1 207 ? -63.641 -25.673 53.831 1.00 93.88 207 ASP A C 1
ATOM 1680 O O . ASP A 1 207 ? -64.740 -26.079 54.216 1.00 93.88 207 ASP A O 1
ATOM 1684 N N . ARG A 1 208 ? -62.529 -25.929 54.534 1.00 95.69 208 ARG A N 1
ATOM 1685 C CA . ARG A 1 208 ? -62.501 -26.649 55.813 1.00 95.69 208 ARG A CA 1
ATOM 1686 C C . ARG A 1 208 ? -62.728 -25.725 57.008 1.00 95.69 208 ARG A C 1
ATOM 1688 O O . ARG A 1 208 ? -63.345 -26.148 57.984 1.00 95.69 208 ARG A O 1
ATOM 1695 N N . ILE A 1 209 ? -62.257 -24.482 56.933 1.00 92.62 209 ILE A N 1
ATOM 1696 C CA . ILE A 1 209 ? -62.524 -23.434 57.920 1.00 92.62 209 ILE A CA 1
ATOM 1697 C C . ILE A 1 209 ? -64.012 -23.067 57.900 1.00 92.62 209 ILE A C 1
ATOM 1699 O O . ILE A 1 209 ? -64.609 -22.991 58.968 1.00 92.62 209 ILE A O 1
ATOM 1703 N N . GLU A 1 210 ? -64.629 -22.920 56.726 1.00 94.69 210 GLU A N 1
ATOM 1704 C CA . GLU A 1 210 ? -66.064 -22.646 56.580 1.00 94.69 210 GLU A CA 1
ATOM 1705 C C . GLU A 1 210 ? -66.910 -23.762 57.207 1.00 94.69 210 GLU A C 1
ATOM 1707 O O . GLU A 1 210 ? -67.721 -23.491 58.088 1.00 94.69 210 GLU A O 1
ATOM 1712 N N . LYS A 1 211 ? -66.637 -25.033 56.882 1.00 94.62 211 LYS A N 1
ATOM 1713 C CA . LYS A 1 211 ? -67.344 -26.187 57.478 1.00 94.62 211 LYS A CA 1
ATOM 1714 C C . LYS A 1 211 ? -67.207 -26.249 59.004 1.00 94.62 211 LYS A C 1
ATOM 1716 O O . LYS A 1 211 ? -68.169 -26.593 59.690 1.00 94.62 211 LYS A O 1
ATOM 1721 N N . LEU A 1 212 ? -66.047 -25.873 59.551 1.00 94.06 212 LEU A N 1
ATOM 1722 C CA . LEU A 1 212 ? -65.846 -25.753 61.001 1.00 94.06 212 LEU A CA 1
ATOM 1723 C C . LEU A 1 212 ? -66.575 -24.536 61.597 1.00 94.06 212 LEU A C 1
ATOM 1725 O O . LEU A 1 212 ? -67.085 -24.624 62.712 1.00 94.06 212 LEU A O 1
ATOM 1729 N N . GLN A 1 213 ? -66.666 -23.412 60.881 1.00 94.12 213 GLN A N 1
ATOM 1730 C CA . GLN A 1 213 ? -67.465 -22.259 61.306 1.00 94.12 213 GLN A CA 1
ATOM 1731 C C . GLN A 1 213 ? -68.962 -22.592 61.312 1.00 94.12 213 GLN A C 1
ATOM 1733 O O . GLN A 1 213 ? -69.645 -22.265 62.283 1.00 94.12 213 GLN A O 1
ATOM 1738 N N . ASP A 1 214 ? -69.461 -23.306 60.305 1.00 94.50 214 ASP A N 1
ATOM 1739 C CA . ASP A 1 214 ? -70.837 -23.799 60.247 1.00 94.50 214 ASP A CA 1
ATOM 1740 C C . ASP A 1 214 ? -71.149 -24.770 61.389 1.00 94.50 214 ASP A C 1
ATOM 1742 O O . ASP A 1 214 ? -72.168 -24.622 62.070 1.00 94.50 214 ASP A O 1
ATOM 1746 N N . GLU A 1 215 ? -70.245 -25.708 61.684 1.00 95.81 215 GLU A N 1
ATOM 1747 C CA . GLU A 1 215 ? -70.381 -26.589 62.845 1.00 95.81 215 GLU A CA 1
ATOM 1748 C C . GLU A 1 215 ? -70.369 -25.794 64.164 1.00 95.81 215 GLU A C 1
ATOM 1750 O O . GLU A 1 215 ? -71.215 -26.024 65.029 1.00 95.81 215 GLU A O 1
ATOM 1755 N N . ILE A 1 216 ? -69.518 -24.771 64.296 1.00 93.69 216 ILE A N 1
ATOM 1756 C CA . ILE A 1 216 ? -69.516 -23.860 65.451 1.00 93.69 216 ILE A CA 1
ATOM 1757 C C . ILE A 1 216 ? -70.821 -23.049 65.548 1.00 93.69 216 ILE A C 1
ATOM 1759 O O . ILE A 1 216 ? -71.336 -22.880 66.657 1.00 93.69 216 ILE A O 1
ATOM 1763 N N . THR A 1 217 ? -71.399 -22.545 64.449 1.00 94.38 217 THR A N 1
ATOM 1764 C CA . THR A 1 217 ? -72.690 -21.827 64.518 1.00 94.38 217 THR A CA 1
ATOM 1765 C C . THR A 1 217 ? -73.846 -22.773 64.829 1.00 94.38 217 THR A C 1
ATOM 1767 O O . THR A 1 217 ? -74.734 -22.410 65.602 1.00 94.38 217 THR A O 1
ATOM 1770 N N . ARG A 1 218 ? -73.821 -24.007 64.311 1.00 96.12 218 ARG A N 1
ATOM 1771 C CA . ARG A 1 218 ? -74.772 -25.073 64.654 1.00 96.12 218 ARG A CA 1
ATOM 1772 C C . ARG A 1 218 ? -74.696 -25.433 66.137 1.00 96.12 218 ARG A C 1
ATOM 1774 O O . ARG A 1 218 ? -75.729 -25.419 66.802 1.00 96.12 218 ARG A O 1
ATOM 1781 N N . LEU A 1 219 ? -73.498 -25.667 66.671 1.00 94.62 219 LEU A N 1
ATOM 1782 C CA . LEU A 1 219 ? -73.281 -25.963 68.089 1.00 94.62 219 LEU A CA 1
ATOM 1783 C C . LEU A 1 219 ? -73.687 -24.783 68.985 1.00 94.62 219 LEU A C 1
ATOM 1785 O O . LEU A 1 219 ? -74.328 -24.998 70.009 1.00 94.62 219 LEU A O 1
ATOM 1789 N N . LYS A 1 220 ? -73.418 -23.531 68.584 1.00 94.00 220 LYS A N 1
ATOM 1790 C CA . LYS A 1 220 ? -73.910 -22.331 69.292 1.00 94.00 220 LYS A CA 1
ATOM 1791 C C . LYS A 1 220 ? -75.440 -22.233 69.289 1.00 94.00 220 LYS A C 1
ATOM 1793 O O . LYS A 1 220 ? -76.020 -21.911 70.323 1.00 94.00 220 LYS A O 1
ATOM 1798 N N . ARG A 1 221 ? -76.104 -22.541 68.166 1.00 93.38 221 ARG A N 1
ATOM 1799 C CA . ARG A 1 221 ? -77.577 -22.617 68.090 1.00 93.38 221 ARG A CA 1
ATOM 1800 C C . ARG A 1 221 ? -78.118 -23.709 69.019 1.00 93.38 221 ARG A C 1
ATOM 1802 O O . ARG A 1 221 ? -79.027 -23.425 69.787 1.00 93.38 221 ARG A O 1
ATOM 1809 N N . GLN A 1 222 ? -77.529 -24.908 69.010 1.00 94.69 222 GLN A N 1
ATOM 1810 C CA . GLN A 1 222 ? -77.928 -26.019 69.888 1.00 94.69 222 GLN A CA 1
ATOM 1811 C C . GLN A 1 222 ? -77.690 -25.717 71.376 1.00 94.69 222 GLN A C 1
ATOM 1813 O O . GLN A 1 222 ? -78.538 -26.025 72.208 1.00 94.69 222 GLN A O 1
ATOM 1818 N N . LEU A 1 223 ? -76.578 -25.063 71.722 1.00 93.12 223 LEU A N 1
ATOM 1819 C CA . LEU A 1 223 ? -76.327 -24.594 73.085 1.00 93.12 223 LEU A CA 1
ATOM 1820 C C . LEU A 1 223 ? -77.379 -23.561 73.510 1.00 93.12 223 LEU A C 1
ATOM 1822 O O . LEU A 1 223 ? -77.903 -23.646 74.616 1.00 93.12 223 LEU A O 1
ATOM 1826 N N . SER A 1 224 ? -77.746 -22.633 72.620 1.00 94.12 224 SER A N 1
ATOM 1827 C CA . SER A 1 224 ? -78.805 -21.657 72.889 1.00 94.12 224 SER A CA 1
ATOM 1828 C C . SER A 1 224 ? -80.189 -22.295 73.029 1.00 94.12 224 SER A C 1
ATOM 1830 O O . SER A 1 224 ? -80.954 -21.827 73.868 1.00 94.12 224 SER A O 1
ATOM 1832 N N . THR A 1 225 ? -80.539 -23.337 72.262 1.00 92.94 225 THR A N 1
ATOM 1833 C CA . THR A 1 225 ? -81.826 -24.034 72.451 1.00 92.94 225 THR A CA 1
ATOM 1834 C C . THR A 1 225 ? -81.846 -24.796 73.768 1.00 92.94 225 THR A C 1
ATOM 1836 O O . THR A 1 225 ? -82.776 -24.599 74.538 1.00 92.94 225 THR A O 1
ATOM 1839 N N . VAL A 1 226 ? -80.787 -25.545 74.100 1.00 93.38 226 VAL A N 1
ATOM 1840 C CA . VAL A 1 226 ? -80.675 -26.255 75.389 1.00 93.38 226 VAL A CA 1
ATOM 1841 C C . VAL A 1 226 ? -80.688 -25.282 76.574 1.00 93.38 226 VAL A C 1
ATOM 1843 O O . VAL A 1 226 ? -81.327 -25.558 77.585 1.00 93.38 226 VAL A O 1
ATOM 1846 N N . GLN A 1 227 ? -80.041 -24.119 76.463 1.00 90.75 227 GLN A N 1
ATOM 1847 C CA . GLN A 1 227 ? -80.068 -23.105 77.520 1.00 90.75 227 GLN A CA 1
ATOM 1848 C C . GLN A 1 227 ? -81.449 -22.439 77.646 1.00 90.75 227 GLN A C 1
ATOM 1850 O O . GLN A 1 227 ? -81.905 -22.195 78.760 1.00 90.75 227 GLN A O 1
ATOM 1855 N N . ASN A 1 228 ? -82.160 -22.207 76.538 1.00 90.12 228 ASN A N 1
ATOM 1856 C CA . ASN A 1 228 ? -83.547 -21.735 76.577 1.00 90.12 228 ASN A CA 1
ATOM 1857 C C . ASN A 1 228 ? -84.493 -22.792 77.174 1.00 90.12 228 ASN A C 1
ATOM 1859 O O . ASN A 1 228 ? -85.341 -22.447 77.991 1.00 90.12 228 ASN A O 1
ATOM 1863 N N . GLU A 1 229 ? -84.330 -24.068 76.822 1.00 91.31 229 GLU A N 1
ATOM 1864 C CA . GLU A 1 229 ? -85.071 -25.196 77.401 1.00 91.31 229 GLU A CA 1
ATOM 1865 C C . GLU A 1 229 ? -84.806 -25.330 78.907 1.00 91.31 229 GLU A C 1
ATOM 1867 O O . GLU A 1 229 ? -85.751 -25.504 79.674 1.00 91.31 229 GLU A O 1
ATOM 1872 N N . ALA A 1 230 ? -83.555 -25.166 79.351 1.00 86.50 230 ALA A N 1
ATOM 1873 C CA . ALA A 1 230 ? -83.191 -25.150 80.767 1.00 86.50 230 ALA A CA 1
ATOM 1874 C C . ALA A 1 230 ? -83.833 -23.969 81.517 1.00 86.50 230 ALA A C 1
ATOM 1876 O O . ALA A 1 230 ? -84.445 -24.180 82.561 1.00 86.50 230 ALA A O 1
ATOM 1877 N N . ASN A 1 231 ? -83.785 -22.754 80.956 1.00 88.69 231 ASN A N 1
ATOM 1878 C CA . ASN A 1 231 ? -84.445 -21.575 81.530 1.00 88.69 231 ASN A CA 1
ATOM 1879 C C . ASN A 1 231 ? -85.975 -21.770 81.622 1.00 88.69 231 ASN A C 1
ATOM 1881 O O . ASN A 1 231 ? -86.597 -21.407 82.619 1.00 88.69 231 ASN A O 1
ATOM 1885 N N . ILE A 1 232 ? -86.596 -22.366 80.596 1.00 89.12 232 ILE A N 1
ATOM 1886 C CA . ILE A 1 232 ? -88.031 -22.698 80.593 1.00 89.12 232 ILE A CA 1
ATOM 1887 C C . ILE A 1 232 ? -88.339 -23.773 81.643 1.00 89.12 232 ILE A C 1
ATOM 1889 O O . ILE A 1 232 ? -89.349 -23.665 82.334 1.00 89.12 232 ILE A O 1
ATOM 1893 N N . ALA A 1 233 ? -87.475 -24.778 81.805 1.00 84.62 233 ALA A N 1
ATOM 1894 C CA . ALA A 1 233 ? -87.622 -25.812 82.825 1.00 84.62 233 ALA A CA 1
ATOM 1895 C C . ALA A 1 233 ? -87.465 -25.255 84.251 1.00 84.62 233 ALA A C 1
ATOM 1897 O O . ALA A 1 233 ? -88.223 -25.652 85.132 1.00 84.62 233 ALA A O 1
ATOM 1898 N N . GLU A 1 234 ? -86.555 -24.306 84.480 1.00 87.88 234 GLU A N 1
ATOM 1899 C CA . GLU A 1 234 ? -86.407 -23.598 85.759 1.00 87.88 234 GLU A CA 1
ATOM 1900 C C . GLU A 1 234 ? -87.655 -22.758 86.074 1.00 87.88 234 GLU A C 1
ATOM 1902 O O . GLU A 1 234 ? -88.238 -22.892 87.151 1.00 87.88 234 GLU A O 1
ATOM 1907 N N . VAL A 1 235 ? -88.154 -21.974 85.110 1.00 85.12 235 VAL A N 1
ATOM 1908 C CA . VAL A 1 235 ? -89.419 -21.230 85.256 1.00 85.12 235 VAL A CA 1
ATOM 1909 C C . VAL A 1 235 ? -90.603 -22.175 85.496 1.00 85.12 235 VAL A C 1
ATOM 1911 O O . VAL A 1 235 ? -91.448 -21.889 86.344 1.00 85.12 235 VAL A O 1
ATOM 1914 N N . ALA A 1 236 ? -90.657 -23.322 84.816 1.00 83.38 236 ALA A N 1
ATOM 1915 C CA . ALA A 1 236 ? -91.689 -24.334 85.026 1.00 83.38 236 ALA A CA 1
ATOM 1916 C C . ALA A 1 236 ? -91.575 -25.016 86.402 1.00 83.38 236 ALA A C 1
ATOM 1918 O O . ALA A 1 236 ? -92.601 -25.304 87.013 1.00 83.38 236 ALA A O 1
ATOM 1919 N N . GLN A 1 237 ? -90.365 -25.230 86.931 1.00 81.88 237 GLN A N 1
ATOM 1920 C CA . GLN A 1 237 ? -90.157 -25.718 88.299 1.00 81.88 237 GLN A CA 1
ATOM 1921 C C . GLN A 1 237 ? -90.572 -24.678 89.343 1.00 81.88 237 GLN A C 1
ATOM 1923 O O . GLN A 1 237 ? -91.236 -25.038 90.312 1.00 81.88 237 GLN A O 1
ATOM 1928 N N . LEU A 1 238 ? -90.270 -23.393 89.133 1.00 83.44 238 LEU A N 1
ATOM 1929 C CA . LEU A 1 238 ? -90.733 -22.306 90.002 1.00 83.44 238 LEU A CA 1
ATOM 1930 C C . LEU A 1 238 ? -92.266 -22.185 89.987 1.00 83.44 238 LEU A C 1
ATOM 1932 O O . LEU A 1 238 ? -92.883 -22.080 91.046 1.00 83.44 238 LEU A O 1
ATOM 1936 N N . GLN A 1 239 ? -92.898 -22.285 88.813 1.00 82.00 239 GLN A N 1
ATOM 1937 C CA . GLN A 1 239 ? -94.360 -22.335 88.689 1.00 82.00 239 GLN A CA 1
ATOM 1938 C C . GLN A 1 239 ? -94.953 -23.597 89.331 1.00 82.00 239 GLN A C 1
ATOM 1940 O O . GLN A 1 239 ? -95.977 -23.510 90.003 1.00 82.00 239 GLN A O 1
ATOM 1945 N N . ALA A 1 240 ? -94.314 -24.761 89.185 1.00 78.56 240 ALA A N 1
ATOM 1946 C CA . ALA A 1 240 ? -94.751 -26.001 89.823 1.00 78.56 240 ALA A CA 1
ATOM 1947 C C . ALA A 1 240 ? -94.623 -25.937 91.353 1.00 78.56 240 ALA A C 1
ATOM 1949 O O . ALA A 1 240 ? -95.542 -26.363 92.045 1.00 78.56 240 ALA A O 1
ATOM 1950 N N . ALA A 1 241 ? -93.549 -25.349 91.885 1.00 81.56 241 ALA A N 1
ATOM 1951 C CA . ALA A 1 241 ? -93.378 -25.100 93.315 1.00 81.56 241 ALA A CA 1
ATOM 1952 C C . ALA A 1 241 ? -94.413 -24.090 93.841 1.00 81.56 241 ALA A C 1
ATOM 1954 O O . ALA A 1 241 ? -94.986 -24.293 94.909 1.00 81.56 241 ALA A O 1
ATOM 1955 N N . GLN A 1 242 ? -94.730 -23.044 93.071 1.00 81.69 242 GLN A N 1
ATOM 1956 C CA . GLN A 1 242 ? -95.794 -22.095 93.410 1.00 81.69 242 GLN A CA 1
ATOM 1957 C C . GLN A 1 242 ? -97.185 -22.754 93.379 1.00 81.69 242 GLN A C 1
ATOM 1959 O O . GLN A 1 242 ? -98.002 -22.497 94.259 1.00 81.69 242 GLN A O 1
ATOM 1964 N N . LEU A 1 243 ? -97.448 -23.646 92.419 1.00 78.25 243 LEU A N 1
ATOM 1965 C CA . LEU A 1 243 ? -98.671 -24.455 92.359 1.00 78.25 243 LEU A CA 1
ATOM 1966 C C . LEU A 1 243 ? -98.730 -25.524 93.459 1.00 78.25 243 LEU A C 1
ATOM 1968 O O . LEU A 1 243 ? -99.822 -25.843 93.918 1.00 78.25 243 LEU A O 1
ATOM 1972 N N . GLN A 1 244 ? -97.591 -26.050 93.917 1.00 80.19 244 GLN A N 1
ATOM 1973 C CA . GLN A 1 244 ? -97.514 -26.928 95.086 1.00 80.19 244 GLN A CA 1
ATOM 1974 C C . GLN A 1 244 ? -97.784 -26.153 96.375 1.00 80.19 244 GLN A C 1
ATOM 1976 O O . GLN A 1 244 ? -98.613 -26.601 97.153 1.00 80.19 244 GLN A O 1
ATOM 1981 N N . ALA A 1 245 ? -97.210 -24.961 96.562 1.00 77.50 245 ALA A N 1
ATOM 1982 C CA . ALA A 1 245 ? -97.520 -24.093 97.699 1.00 77.50 245 ALA A CA 1
ATOM 1983 C C . ALA A 1 245 ? -99.003 -23.675 97.711 1.00 77.50 245 ALA A C 1
ATOM 1985 O O . ALA A 1 245 ? -99.676 -23.817 98.727 1.00 77.50 245 ALA A O 1
ATOM 1986 N N . LEU A 1 246 ? -99.560 -23.272 96.562 1.00 77.50 246 LEU A N 1
ATOM 1987 C CA . LEU A 1 246 ? -101.002 -23.033 96.405 1.00 77.50 246 LEU A CA 1
ATOM 1988 C C . LEU A 1 246 ? -101.832 -24.316 96.574 1.00 77.50 246 LEU A C 1
ATOM 1990 O O . LEU A 1 246 ? -103.000 -24.236 96.943 1.00 77.50 246 LEU A O 1
ATOM 1994 N N . GLY A 1 247 ? -101.260 -25.490 96.310 1.00 78.44 247 GLY A N 1
ATOM 1995 C CA . GLY A 1 247 ? -101.861 -26.805 96.534 1.00 78.44 247 GLY A CA 1
ATOM 1996 C C . GLY A 1 247 ? -101.865 -27.212 98.008 1.00 78.44 247 GLY A C 1
ATOM 1997 O O . GLY A 1 247 ? -102.848 -27.778 98.473 1.00 78.44 247 GLY A O 1
ATOM 1998 N N . GLU A 1 248 ? -100.823 -26.866 98.762 1.00 81.00 248 GLU A N 1
ATOM 1999 C CA . GLU A 1 248 ? -100.746 -26.996 100.216 1.00 81.00 248 GLU A CA 1
ATOM 2000 C C . GLU A 1 248 ? -101.678 -25.995 100.899 1.00 81.00 248 GLU A C 1
ATOM 2002 O O . GLU A 1 248 ? -102.435 -26.389 101.782 1.00 81.00 248 GLU A O 1
ATOM 2007 N N . GLU A 1 249 ? -101.728 -24.740 100.442 1.00 80.31 249 GLU A N 1
ATOM 2008 C CA . GLU A 1 249 ? -102.735 -23.770 100.881 1.00 80.31 249 GLU A CA 1
ATOM 2009 C C . GLU A 1 249 ? -104.149 -24.230 100.525 1.00 80.31 249 GLU A C 1
ATOM 2011 O O . GLU A 1 249 ? -105.024 -24.164 101.379 1.00 80.31 249 GLU A O 1
ATOM 2016 N N . ASN A 1 250 ? -104.396 -24.779 99.330 1.00 77.12 250 ASN A N 1
ATOM 2017 C CA . ASN A 1 250 ? -105.697 -25.367 98.999 1.00 77.12 250 ASN A CA 1
ATOM 2018 C C . ASN A 1 250 ? -105.987 -26.638 99.800 1.00 77.12 250 ASN A C 1
ATOM 2020 O O . ASN A 1 250 ? -107.146 -26.878 100.102 1.00 77.12 250 ASN A O 1
ATOM 2024 N N . SER A 1 251 ? -104.990 -27.441 100.174 1.00 81.38 251 SER A N 1
ATOM 2025 C CA . SER A 1 251 ? -105.160 -28.613 101.043 1.00 81.38 251 SER A CA 1
ATOM 2026 C C . SER A 1 251 ? -105.478 -28.192 102.478 1.00 81.38 251 SER A C 1
ATOM 2028 O O . SER A 1 251 ? -106.350 -28.769 103.119 1.00 81.38 251 SER A O 1
ATOM 2030 N N . LYS A 1 252 ? -104.852 -27.115 102.957 1.00 79.88 252 LYS A N 1
ATOM 2031 C CA . LYS A 1 252 ? -105.075 -26.500 104.267 1.00 79.88 252 LYS A CA 1
ATOM 2032 C C . LYS A 1 252 ? -106.427 -25.788 104.334 1.00 79.88 252 LYS A C 1
ATOM 2034 O O . LYS A 1 252 ? -107.196 -26.058 105.245 1.00 79.88 252 LYS A O 1
ATOM 2039 N N . LEU A 1 253 ? -106.781 -25.006 103.314 1.00 77.56 253 LEU A N 1
ATOM 2040 C CA . LEU A 1 253 ? -108.120 -24.444 103.111 1.00 77.56 253 LEU A CA 1
ATOM 2041 C C . LEU A 1 253 ? -109.167 -25.533 102.856 1.00 77.56 253 LEU A C 1
ATOM 2043 O O . LEU A 1 253 ? -110.319 -25.338 103.218 1.00 77.56 253 LEU A O 1
ATOM 2047 N N . GLN A 1 254 ? -108.807 -26.684 102.277 1.00 75.75 254 GLN A N 1
ATOM 2048 C CA . GLN A 1 254 ? -109.690 -27.851 102.196 1.00 75.75 254 GLN A CA 1
ATOM 2049 C C . GLN A 1 254 ? -109.822 -28.557 103.538 1.00 75.75 254 GLN A C 1
ATOM 2051 O O . GLN A 1 254 ? -110.904 -29.048 103.812 1.00 75.75 254 GLN A O 1
ATOM 2056 N N . GLN A 1 255 ? -108.789 -28.587 104.380 1.00 76.12 255 GLN A N 1
ATOM 2057 C CA . GLN A 1 255 ? -108.828 -29.138 105.734 1.00 76.12 255 GLN A CA 1
ATOM 2058 C C . GLN A 1 255 ? -109.639 -28.231 106.669 1.00 76.12 255 GLN A C 1
ATOM 2060 O O . GLN A 1 255 ? -110.466 -28.731 107.427 1.00 76.12 255 GLN A O 1
ATOM 2065 N N . GLU A 1 256 ? -109.502 -26.911 106.532 1.00 77.25 256 GLU A N 1
ATOM 2066 C CA . GLU A 1 256 ? -110.373 -25.896 107.131 1.00 77.25 256 GLU A CA 1
ATOM 2067 C C . GLU A 1 256 ? -111.793 -25.982 106.556 1.00 77.25 256 GLU A C 1
ATOM 2069 O O . GLU A 1 256 ? -112.751 -25.986 107.313 1.00 77.25 256 GLU A O 1
ATOM 2074 N N . LEU A 1 257 ? -111.978 -26.185 105.248 1.00 71.94 257 LEU A N 1
ATOM 2075 C CA . LEU A 1 257 ? -113.283 -26.528 104.668 1.00 71.94 257 LEU A CA 1
ATOM 2076 C C . LEU A 1 257 ? -113.746 -27.943 105.024 1.00 71.94 257 LEU A C 1
ATOM 2078 O O . LEU A 1 257 ? -114.901 -28.241 104.753 1.00 71.94 257 LEU A O 1
ATOM 2082 N N . GLN A 1 258 ? -112.922 -28.800 105.633 1.00 74.94 258 GLN A N 1
ATOM 2083 C CA . GLN A 1 258 ? -113.304 -30.130 106.110 1.00 74.94 258 GLN A CA 1
ATOM 2084 C C . GLN A 1 258 ? -113.726 -30.062 107.580 1.00 74.94 258 GLN A C 1
ATOM 2086 O O . GLN A 1 258 ? -114.698 -30.711 107.945 1.00 74.94 258 GLN A O 1
ATOM 2091 N N . THR A 1 259 ? -113.097 -29.227 108.415 1.00 76.19 259 THR A N 1
ATOM 2092 C CA . THR A 1 259 ? -113.627 -28.874 109.743 1.00 76.19 259 THR A CA 1
ATOM 2093 C C . THR A 1 259 ? -114.895 -28.036 109.596 1.00 76.19 259 THR A C 1
ATOM 2095 O O . THR A 1 259 ? -115.941 -28.437 110.100 1.00 76.19 259 THR A O 1
ATOM 2098 N N . VAL A 1 260 ? -114.862 -26.987 108.770 1.00 68.62 260 VAL A N 1
ATOM 2099 C CA . VAL A 1 260 ? -116.029 -26.175 108.401 1.00 68.62 260 VAL A CA 1
ATOM 2100 C C . VAL A 1 260 ? -117.044 -26.977 107.579 1.00 68.62 260 VAL A C 1
ATOM 2102 O O . VAL A 1 260 ? -118.207 -26.595 107.585 1.00 68.62 260 VAL A O 1
ATOM 2105 N N . ARG A 1 261 ? -116.708 -28.120 106.947 1.00 71.25 261 ARG A N 1
ATOM 2106 C CA . ARG A 1 261 ? -117.706 -29.104 106.458 1.00 71.25 261 ARG A CA 1
ATOM 2107 C C . ARG A 1 261 ? -118.154 -30.096 107.507 1.00 71.25 261 ARG A C 1
ATOM 2109 O O . ARG A 1 261 ? -119.283 -30.518 107.389 1.00 71.25 261 ARG A O 1
ATOM 2116 N N . ASN A 1 262 ? -117.388 -30.470 108.520 1.00 66.94 262 ASN A N 1
ATOM 2117 C CA . ASN A 1 262 ? -117.932 -31.275 109.616 1.00 66.94 262 ASN A CA 1
ATOM 2118 C C . ASN A 1 262 ? -118.972 -30.434 110.382 1.00 66.94 262 ASN A C 1
ATOM 2120 O O . ASN A 1 262 ? -120.088 -30.889 110.636 1.00 66.94 262 ASN A O 1
ATOM 2124 N N . GLU A 1 263 ? -118.675 -29.149 110.589 1.00 61.88 263 GLU A N 1
ATOM 2125 C CA . GLU A 1 263 ? -119.626 -28.122 111.022 1.00 61.88 263 GLU A CA 1
ATOM 2126 C C . GLU A 1 263 ? -120.752 -27.921 109.993 1.00 61.88 263 GLU A C 1
ATOM 2128 O O . GLU A 1 263 ? -121.923 -28.060 110.334 1.00 61.88 263 GLU A O 1
ATOM 2133 N N . ASN A 1 264 ? -120.452 -27.686 108.709 1.00 54.31 264 ASN A N 1
ATOM 2134 C CA . ASN A 1 264 ? -121.485 -27.511 107.680 1.00 54.31 264 ASN A CA 1
ATOM 2135 C C . ASN A 1 264 ? -122.153 -28.808 107.212 1.00 54.31 264 ASN A C 1
ATOM 2137 O O . ASN A 1 264 ? -123.039 -28.732 106.380 1.00 54.31 264 ASN A O 1
ATOM 2141 N N . GLN A 1 265 ? -121.819 -29.979 107.748 1.00 59.16 265 GLN A N 1
ATOM 2142 C CA . GLN A 1 265 ? -122.502 -31.258 107.531 1.00 59.16 265 GLN A CA 1
ATOM 2143 C C . GLN A 1 265 ? -123.331 -31.616 108.760 1.00 59.16 265 GLN A C 1
ATOM 2145 O O . GLN A 1 265 ? -124.405 -32.180 108.595 1.00 59.16 265 GLN A O 1
ATOM 2150 N N . SER A 1 266 ? -122.966 -31.125 109.949 1.00 54.22 266 SER A N 1
ATOM 2151 C CA . SER A 1 266 ? -123.960 -30.834 110.987 1.00 54.22 266 SER A CA 1
ATOM 2152 C C . SER A 1 266 ? -125.031 -29.865 110.437 1.00 54.22 266 SER A C 1
ATOM 2154 O O . SER A 1 266 ? -126.223 -30.179 110.454 1.00 54.22 266 SER A O 1
ATOM 2156 N N . LEU A 1 267 ? -124.630 -28.761 109.784 1.00 48.72 267 LEU A N 1
ATOM 2157 C CA . LEU A 1 267 ? -125.571 -27.799 109.184 1.00 48.72 267 LEU A CA 1
ATOM 2158 C C . LEU A 1 267 ? -126.187 -28.237 107.837 1.00 48.72 267 LEU A C 1
ATOM 2160 O O . LEU A 1 267 ? -127.246 -27.727 107.494 1.00 48.72 267 LEU A O 1
ATOM 2164 N N . LEU A 1 268 ? -125.610 -29.175 107.070 1.00 44.62 268 LEU A N 1
ATOM 2165 C CA . LEU A 1 268 ? -126.208 -29.721 105.832 1.00 44.62 268 LEU A CA 1
ATOM 2166 C C . LEU A 1 268 ? -127.008 -30.999 106.078 1.00 44.62 268 LEU A C 1
ATOM 2168 O O . LEU A 1 268 ? -127.941 -31.240 105.322 1.00 44.62 268 LEU A O 1
ATOM 2172 N N . ASN A 1 269 ? -126.797 -31.727 107.173 1.00 52.31 269 ASN A N 1
ATOM 2173 C CA . ASN A 1 269 ? -127.851 -32.593 107.705 1.00 52.31 269 ASN A CA 1
ATOM 2174 C C . ASN A 1 269 ? -129.076 -31.738 108.097 1.00 52.31 269 ASN A C 1
ATOM 2176 O O . ASN A 1 269 ? -130.209 -32.159 107.885 1.00 52.31 269 ASN A O 1
ATOM 2180 N N . ALA A 1 270 ? -128.864 -30.493 108.546 1.00 44.53 270 ALA A N 1
ATOM 2181 C CA . ALA A 1 270 ? -129.934 -29.517 108.777 1.00 44.53 270 ALA A CA 1
ATOM 2182 C C . ALA A 1 270 ? -130.400 -28.724 107.526 1.00 44.53 270 ALA A C 1
ATOM 2184 O O . ALA A 1 270 ? -131.400 -28.009 107.612 1.00 44.53 270 ALA A O 1
ATOM 2185 N N . ARG A 1 271 ? -129.718 -28.805 106.364 1.00 49.81 271 ARG A N 1
ATOM 2186 C CA . ARG A 1 271 ? -129.977 -27.900 105.212 1.00 49.81 271 ARG A CA 1
ATOM 2187 C C . ARG A 1 271 ? -129.934 -28.518 103.808 1.00 49.81 271 ARG A C 1
ATOM 2189 O O . ARG A 1 271 ? -130.447 -27.888 102.885 1.00 49.81 271 ARG A O 1
ATOM 2196 N N . ARG A 1 272 ? -129.488 -29.768 103.615 1.00 46.88 272 ARG A N 1
ATOM 2197 C CA . ARG A 1 272 ? -129.648 -30.548 102.360 1.00 46.88 272 ARG A CA 1
ATOM 2198 C C . ARG A 1 272 ? -131.095 -31.046 102.166 1.00 46.88 272 ARG A C 1
ATOM 2200 O O . ARG A 1 272 ? -131.365 -32.060 101.543 1.00 46.88 272 ARG A O 1
ATOM 2207 N N . MET A 1 273 ? -132.046 -30.230 102.605 1.00 42.94 273 MET A N 1
ATOM 2208 C CA . MET A 1 273 ? -133.393 -30.171 102.057 1.00 42.94 273 MET A CA 1
ATOM 2209 C C . MET A 1 273 ? -133.453 -29.403 100.684 1.00 42.94 273 MET A C 1
ATOM 2211 O O . MET A 1 273 ? -134.567 -29.023 100.331 1.00 42.94 273 MET A O 1
ATOM 2215 N N . ARG A 1 274 ? -132.344 -29.078 99.931 1.00 40.75 274 ARG A N 1
ATOM 2216 C CA . ARG A 1 274 ? -132.329 -28.131 98.730 1.00 40.75 274 ARG A CA 1
ATOM 2217 C C . ARG A 1 274 ? -131.155 -28.159 97.573 1.00 40.75 274 ARG A C 1
ATOM 2219 O O . ARG A 1 274 ? -130.103 -27.646 97.931 1.00 40.75 274 ARG A O 1
ATOM 2226 N N . LEU A 1 275 ? -131.329 -28.584 96.245 1.00 41.34 275 LEU A N 1
ATOM 2227 C CA . LEU A 1 275 ? -130.911 -28.123 94.768 1.00 41.34 275 LEU A CA 1
ATOM 2228 C C . LEU A 1 275 ? -129.396 -28.114 93.957 1.00 41.34 275 LEU A C 1
ATOM 2230 O O . LEU A 1 275 ? -128.469 -28.405 94.707 1.00 41.34 275 LEU A O 1
ATOM 2234 N N . GLU A 1 276 ? -129.061 -27.851 92.544 1.00 43.59 276 GLU A N 1
ATOM 2235 C CA . GLU A 1 276 ? -127.767 -28.114 91.523 1.00 43.59 276 GLU A CA 1
ATOM 2236 C C . GLU A 1 276 ? -127.304 -27.380 89.996 1.00 43.59 276 GLU A C 1
ATOM 2238 O O . GLU A 1 276 ? -128.193 -26.673 89.537 1.00 43.59 276 GLU A O 1
ATOM 2243 N N . LEU A 1 277 ? -126.072 -27.476 89.166 1.00 44.03 277 LEU A N 1
ATOM 2244 C CA . LEU A 1 277 ? -125.578 -27.132 87.586 1.00 44.03 277 LEU A CA 1
ATOM 2245 C C . LEU A 1 277 ? -123.952 -27.069 86.953 1.00 44.03 277 LEU A C 1
ATOM 2247 O O . LEU A 1 277 ? -123.169 -27.258 87.877 1.00 44.03 277 LEU A O 1
ATOM 2251 N N . ALA A 1 278 ? -123.159 -26.816 85.717 1.00 45.69 278 ALA A N 1
ATOM 2252 C CA . ALA A 1 278 ? -122.926 -26.704 84.072 1.00 45.69 278 ALA A CA 1
ATOM 2253 C C . ALA A 1 278 ? -121.414 -26.384 83.216 1.00 45.69 278 ALA A C 1
ATOM 2255 O O . ALA A 1 278 ? -120.524 -26.037 83.983 1.00 45.69 278 ALA A O 1
ATOM 2256 N N . GLN A 1 279 ? -121.010 -26.424 81.787 1.00 41.56 279 GLN A N 1
ATOM 2257 C CA . GLN A 1 279 ? -119.588 -26.154 80.919 1.00 41.56 279 GLN A CA 1
ATOM 2258 C C . GLN A 1 279 ? -119.237 -26.069 79.195 1.00 41.56 279 GLN A C 1
ATOM 2260 O O . GLN A 1 279 ? -120.202 -26.416 78.518 1.00 41.56 279 GLN A O 1
ATOM 2265 N N . GLN A 1 280 ? -118.020 -25.682 78.426 1.00 34.19 280 GLN A N 1
ATOM 2266 C CA . GLN A 1 280 ? -117.500 -25.729 76.817 1.00 34.19 280 GLN A CA 1
ATOM 2267 C C . GLN A 1 280 ? -116.046 -25.139 76.011 1.00 34.19 280 GLN A C 1
ATOM 2269 O O . GLN A 1 280 ? -115.362 -24.431 76.744 1.00 34.19 280 GLN A O 1
ATOM 2274 N N . SER A 1 281 ? -115.513 -25.319 74.635 1.00 33.34 281 SER A N 1
ATOM 2275 C CA . SER A 1 281 ? -114.169 -24.783 73.764 1.00 33.34 281 SER A CA 1
ATOM 2276 C C . SER A 1 281 ? -113.679 -24.962 72.081 1.00 33.34 281 SER A C 1
ATOM 2278 O O . SER A 1 281 ? -114.426 -25.710 71.460 1.00 33.34 281 SER A O 1
ATOM 2280 N N . ASP A 1 282 ? -112.554 -24.388 71.287 1.00 28.53 282 ASP A N 1
ATOM 2281 C CA . ASP A 1 282 ? -112.008 -24.479 69.686 1.00 28.53 282 ASP A CA 1
ATOM 2282 C C . ASP A 1 282 ? -110.615 -23.771 68.838 1.00 28.53 282 ASP A C 1
ATOM 2284 O O . ASP A 1 282 ? -110.099 -22.856 69.475 1.00 28.53 282 ASP A O 1
ATOM 2288 N N . ARG A 1 283 ? -110.013 -24.027 67.492 1.00 26.20 283 ARG A N 1
ATOM 2289 C CA . ARG A 1 283 ? -109.062 -23.258 66.300 1.00 26.20 283 ARG A CA 1
ATOM 2290 C C . ARG A 1 283 ? -107.710 -23.706 65.255 1.00 26.20 283 ARG A C 1
ATOM 2292 O O . ARG A 1 283 ? -107.186 -24.760 65.578 1.00 26.20 283 ARG A O 1
ATOM 2299 N N . PHE A 1 284 ? -107.130 -23.054 64.045 1.00 33.22 284 PHE A N 1
ATOM 2300 C CA . PHE A 1 284 ? -105.886 -23.329 62.920 1.00 33.22 284 PHE A CA 1
ATOM 2301 C C . PHE A 1 284 ? -105.281 -22.265 61.656 1.00 33.22 284 PHE A C 1
ATOM 2303 O O . PHE A 1 284 ? -105.917 -21.219 61.728 1.00 33.22 284 PHE A O 1
ATOM 2310 N N . ASN A 1 285 ? -104.326 -22.153 60.502 1.00 37.34 285 ASN A N 1
ATOM 2311 C CA . ASN A 1 285 ? -103.121 -22.679 59.450 1.00 37.34 285 ASN A CA 1
ATOM 2312 C C . ASN A 1 285 ? -102.240 -21.759 58.197 1.00 37.34 285 ASN A C 1
ATOM 2314 O O . ASN A 1 285 ? -102.603 -20.589 58.166 1.00 37.34 285 ASN A O 1
ATOM 2318 N N . SER A 1 286 ? -101.188 -22.102 57.191 1.00 37.59 286 SER A N 1
ATOM 2319 C CA . SER A 1 286 ? -100.271 -21.276 56.019 1.00 37.59 286 SER A CA 1
ATOM 2320 C C . SER A 1 286 ? -99.289 -21.787 54.631 1.00 37.59 286 SER A C 1
ATOM 2322 O O . SER A 1 286 ? -99.381 -22.994 54.425 1.00 37.59 286 SER A O 1
ATOM 2324 N N . ILE A 1 287 ? -98.413 -21.044 53.674 1.00 36.31 287 ILE A N 1
ATOM 2325 C CA . ILE A 1 287 ? -97.518 -21.342 52.251 1.00 36.31 287 ILE A CA 1
ATOM 2326 C C . ILE A 1 287 ? -96.186 -20.427 51.537 1.00 36.31 287 ILE A C 1
ATOM 2328 O O . ILE A 1 287 ? -95.836 -19.604 52.379 1.00 36.31 287 ILE A O 1
ATOM 2332 N N . SER A 1 288 ? -95.301 -20.250 50.333 1.00 38.41 288 SER A N 1
ATOM 2333 C CA . SER A 1 288 ? -94.755 -20.475 48.739 1.00 38.41 288 SER A CA 1
ATOM 2334 C C . SER A 1 288 ? -93.244 -19.853 48.068 1.00 38.41 288 SER A C 1
ATOM 2336 O O . SER A 1 288 ? -92.670 -19.257 48.977 1.00 38.41 288 SER A O 1
ATOM 2338 N N . GLU A 1 289 ? -92.406 -19.683 46.832 1.00 39.06 289 GLU A N 1
ATOM 2339 C CA . GLU A 1 289 ? -91.886 -19.986 45.248 1.00 39.06 289 GLU A CA 1
ATOM 2340 C C . GLU A 1 289 ? -90.432 -19.281 44.502 1.00 39.06 289 GLU A C 1
ATOM 2342 O O . GLU A 1 289 ? -89.848 -18.647 45.375 1.00 39.06 289 GLU A O 1
ATOM 2347 N N . GLU A 1 290 ? -89.599 -19.124 43.254 1.00 41.56 290 GLU A N 1
ATOM 2348 C CA . GLU A 1 290 ? -89.179 -19.328 41.622 1.00 41.56 290 GLU A CA 1
ATOM 2349 C C . GLU A 1 290 ? -87.640 -18.950 40.773 1.00 41.56 290 GLU A C 1
ATOM 2351 O O . GLU A 1 290 ? -86.726 -18.740 41.565 1.00 41.56 290 GLU A O 1
ATOM 2356 N N . GLY A 1 291 ? -87.198 -18.871 39.339 1.00 41.75 291 GLY A N 1
ATOM 2357 C CA . GLY A 1 291 ? -85.735 -18.655 38.481 1.00 41.75 291 GLY A CA 1
ATOM 2358 C C . GLY A 1 291 ? -85.263 -18.342 36.786 1.00 41.75 291 GLY A C 1
ATOM 2359 O O . GLY A 1 291 ? -86.228 -18.113 36.066 1.00 41.75 291 GLY A O 1
ATOM 2360 N N . GLU A 1 292 ? -83.947 -18.291 36.068 1.00 42.88 292 GLU A N 1
ATOM 2361 C CA . GLU A 1 292 ? -83.343 -17.725 34.570 1.00 42.88 292 GLU A CA 1
ATOM 2362 C C . GLU A 1 292 ? -81.956 -18.169 33.526 1.00 42.88 292 GLU A C 1
ATOM 2364 O O . GLU A 1 292 ? -81.400 -19.200 33.896 1.00 42.88 292 GLU A O 1
ATOM 2369 N N . GLU A 1 293 ? -81.349 -17.573 32.289 1.00 48.34 293 GLU A N 1
ATOM 2370 C CA . GLU A 1 293 ? -80.199 -18.005 31.102 1.00 48.34 293 GLU A CA 1
ATOM 2371 C C . GLU A 1 293 ? -79.210 -17.096 29.922 1.00 48.34 293 GLU A C 1
ATOM 2373 O O . GLU A 1 293 ? -79.278 -15.879 30.066 1.00 48.34 293 GLU A O 1
ATOM 2378 N N . GLY A 1 294 ? -78.309 -17.504 28.798 1.00 47.94 294 GLY A N 1
ATOM 2379 C CA . GLY A 1 294 ? -77.409 -16.747 27.577 1.00 47.94 294 GLY A CA 1
ATOM 2380 C C . GLY A 1 294 ? -76.115 -17.226 26.459 1.00 47.94 294 GLY A C 1
ATOM 2381 O O . GLY A 1 294 ? -75.541 -18.264 26.769 1.00 47.94 294 GLY A O 1
ATOM 2382 N N . ALA A 1 295 ? -75.537 -16.599 25.231 1.00 46.16 295 ALA A N 1
ATOM 2383 C CA . ALA A 1 295 ? -74.357 -17.016 24.090 1.00 46.16 295 ALA A CA 1
ATOM 2384 C C . ALA A 1 295 ? -73.505 -16.148 22.787 1.00 46.16 295 ALA A C 1
ATOM 2386 O O . ALA A 1 295 ? -73.882 -14.986 22.647 1.00 46.16 295 ALA A O 1
ATOM 2387 N N . PRO A 1 296 ? -72.432 -16.560 21.822 1.00 53.09 296 PRO A N 1
ATOM 2388 C CA . PRO A 1 296 ? -71.365 -15.836 20.738 1.00 53.09 296 PRO A CA 1
ATOM 2389 C C . PRO A 1 296 ? -70.668 -16.277 19.169 1.00 53.09 296 PRO A C 1
ATOM 2391 O O . PRO A 1 296 ? -71.154 -17.288 18.674 1.00 53.09 296 PRO A O 1
ATOM 2394 N N . SER A 1 297 ? -69.608 -15.653 18.327 1.00 50.25 297 SER A N 1
ATOM 2395 C CA . SER A 1 297 ? -68.872 -15.936 16.825 1.00 50.25 297 SER A CA 1
ATOM 2396 C C . SER A 1 297 ? -67.462 -15.173 16.121 1.00 50.25 297 SER A C 1
ATOM 2398 O O . SER A 1 297 ? -67.036 -14.347 16.920 1.00 50.25 297 SER A O 1
ATOM 2400 N N . GLY A 1 298 ? -66.569 -15.125 14.919 1.00 45.06 298 GLY A N 1
ATOM 2401 C CA . GLY A 1 298 ? -66.074 -15.539 13.373 1.00 45.06 298 GLY A CA 1
ATOM 2402 C C . GLY A 1 298 ? -64.684 -14.969 12.437 1.00 45.06 298 GLY A C 1
ATOM 2403 O O . GLY A 1 298 ? -63.997 -14.161 13.049 1.00 45.06 298 GLY A O 1
ATOM 2404 N N . SER A 1 299 ? -64.148 -15.270 11.082 1.00 46.09 299 SER A N 1
ATOM 2405 C CA . SER A 1 299 ? -62.793 -14.781 10.194 1.00 46.09 299 SER A CA 1
ATOM 2406 C C . SER A 1 299 ? -62.284 -14.995 8.515 1.00 46.09 299 SER A C 1
ATOM 2408 O O . SER A 1 299 ? -63.078 -15.652 7.847 1.00 46.09 299 SER A O 1
ATOM 2410 N N . PRO A 1 300 ? -61.082 -14.527 7.759 1.00 54.22 300 PRO A N 1
ATOM 2411 C CA . PRO A 1 300 ? -60.592 -14.402 6.161 1.00 54.22 300 PRO A CA 1
ATOM 2412 C C . PRO A 1 300 ? -59.048 -14.582 5.336 1.00 54.22 300 PRO A C 1
ATOM 2414 O O . PRO A 1 300 ? -58.154 -14.942 6.100 1.00 54.22 300 PRO A O 1
ATOM 2417 N N . LYS A 1 301 ? -58.637 -14.382 3.914 1.00 46.72 301 LYS A N 1
ATOM 2418 C CA . LYS A 1 301 ? -57.215 -14.455 2.990 1.00 46.72 301 LYS A CA 1
ATOM 2419 C C . LYS A 1 301 ? -56.871 -14.099 1.306 1.00 46.72 301 LYS A C 1
ATOM 2421 O O . LYS A 1 301 ? -57.888 -13.972 0.637 1.00 46.72 301 LYS A O 1
ATOM 2426 N N . ILE A 1 302 ? -55.595 -13.985 0.560 1.00 43.72 302 ILE A N 1
ATOM 2427 C CA . ILE A 1 302 ? -55.107 -13.808 -1.044 1.00 43.72 302 ILE A CA 1
ATOM 2428 C C . ILE A 1 302 ? -53.479 -13.821 -1.659 1.00 43.72 302 ILE A C 1
ATOM 2430 O O . ILE A 1 302 ? -52.719 -13.944 -0.707 1.00 43.72 302 ILE A O 1
ATOM 2434 N N . GLY A 1 303 ? -52.658 -13.716 -2.897 1.00 41.72 303 GLY A N 1
ATOM 2435 C CA . GLY A 1 303 ? -52.409 -13.669 -4.542 1.00 41.72 303 GLY A CA 1
ATOM 2436 C C . GLY A 1 303 ? -50.943 -13.282 -5.431 1.00 41.72 303 GLY A C 1
ATOM 2437 O O . GLY A 1 303 ? -50.150 -12.643 -4.753 1.00 41.72 303 GLY A O 1
ATOM 2438 N N . LEU A 1 304 ? -50.478 -13.550 -6.813 1.00 42.47 304 LEU A N 1
ATOM 2439 C CA . LEU A 1 304 ? -49.108 -13.149 -7.703 1.00 42.47 304 LEU A CA 1
ATOM 2440 C C . LEU A 1 304 ? -48.614 -13.536 -9.344 1.00 42.47 304 LEU A C 1
ATOM 2442 O O . LEU A 1 304 ? -49.117 -14.585 -9.737 1.00 42.47 304 LEU A O 1
ATOM 2446 N N . SER A 1 305 ? -47.662 -12.915 -10.299 1.00 32.97 305 SER A N 1
ATOM 2447 C CA . SER A 1 305 ? -46.768 -13.427 -11.632 1.00 32.97 305 SER A CA 1
ATOM 2448 C C . SER A 1 305 ? -46.005 -12.644 -13.000 1.00 32.97 305 SER A C 1
ATOM 2450 O O . SER A 1 305 ? -46.671 -11.748 -13.501 1.00 32.97 305 SER A O 1
ATOM 2452 N N . ARG A 1 306 ? -44.799 -13.047 -13.745 1.00 34.38 306 ARG A N 1
ATOM 2453 C CA . ARG A 1 306 ? -44.133 -13.131 -15.281 1.00 34.38 306 ARG A CA 1
ATOM 2454 C C . ARG A 1 306 ? -43.153 -12.218 -16.331 1.00 34.38 306 ARG A C 1
ATOM 2456 O O . ARG A 1 306 ? -42.856 -11.077 -16.013 1.00 34.38 306 ARG A O 1
ATOM 2463 N N . SER A 1 307 ? -42.581 -12.704 -17.553 1.00 28.39 307 SER A N 1
ATOM 2464 C CA . SER A 1 307 ? -41.449 -12.173 -18.551 1.00 28.39 307 SER A CA 1
ATOM 2465 C C . SER A 1 307 ? -41.346 -12.524 -20.158 1.00 28.39 307 SER A C 1
ATOM 2467 O O . SER A 1 307 ? -42.071 -13.439 -20.536 1.00 28.39 307 SER A O 1
ATOM 2469 N N . ASN A 1 308 ? -40.482 -11.909 -21.097 1.00 30.44 308 ASN A N 1
ATOM 2470 C CA . ASN A 1 308 ? -39.822 -12.445 -22.420 1.00 30.44 308 ASN A CA 1
ATOM 2471 C C . ASN A 1 308 ? -38.840 -11.532 -23.351 1.00 30.44 308 ASN A C 1
ATOM 2473 O O . ASN A 1 308 ? -38.362 -10.520 -22.852 1.00 30.44 308 ASN A O 1
ATOM 2477 N N . SER A 1 309 ? -38.469 -11.868 -24.649 1.00 34.19 309 SER A N 1
ATOM 2478 C CA . SER A 1 309 ? -37.255 -11.378 -25.460 1.00 34.19 309 SER A CA 1
ATOM 2479 C C . SER A 1 309 ? -37.267 -11.251 -27.064 1.00 34.19 309 SER A C 1
ATOM 2481 O O . SER A 1 309 ? -38.247 -11.652 -27.683 1.00 34.19 309 SER A O 1
ATOM 2483 N N . LEU A 1 310 ? -36.142 -10.784 -27.719 1.00 34.12 310 LEU A N 1
ATOM 2484 C CA . LEU A 1 310 ? -35.651 -10.849 -29.177 1.00 34.12 310 LEU A CA 1
ATOM 2485 C C . LEU A 1 310 ? -35.969 -9.718 -30.249 1.00 34.12 310 LEU A C 1
ATOM 2487 O O . LEU A 1 310 ? -36.902 -8.964 -30.016 1.00 34.12 310 LEU A O 1
ATOM 2491 N N . ALA A 1 311 ? -35.375 -9.581 -31.491 1.00 30.20 311 ALA A N 1
ATOM 2492 C CA . ALA A 1 311 ? -33.956 -9.480 -32.029 1.00 30.20 311 ALA A CA 1
ATOM 2493 C C . ALA A 1 311 ? -33.770 -9.232 -33.611 1.00 30.20 311 ALA A C 1
ATOM 2495 O O . ALA A 1 311 ? -34.610 -9.693 -34.375 1.00 30.20 311 ALA A O 1
ATOM 2496 N N . ARG A 1 312 ? -32.599 -8.683 -34.097 1.00 31.33 312 ARG A N 1
ATOM 2497 C CA . ARG A 1 312 ? -31.908 -8.692 -35.478 1.00 31.33 312 ARG A CA 1
ATOM 2498 C C . ARG A 1 312 ? -32.102 -7.606 -36.618 1.00 31.33 312 ARG A C 1
ATOM 2500 O O . ARG A 1 312 ? -33.193 -7.097 -36.815 1.00 31.33 312 ARG A O 1
ATOM 2507 N N . ASN A 1 313 ? -31.036 -7.450 -37.466 1.00 26.86 313 ASN A N 1
ATOM 2508 C CA . ASN A 1 313 ? -30.895 -6.944 -38.890 1.00 26.86 313 ASN A CA 1
ATOM 2509 C C . ASN A 1 313 ? -30.913 -5.406 -39.240 1.00 26.86 313 ASN A C 1
ATOM 2511 O O . ASN A 1 313 ? -31.471 -4.647 -38.464 1.00 26.86 313 ASN A O 1
ATOM 2515 N N . SER A 1 314 ? -30.426 -4.850 -40.395 1.00 33.84 314 SER A N 1
ATOM 2516 C CA . SER A 1 314 ? -29.278 -5.112 -41.347 1.00 33.84 314 SER A CA 1
ATOM 2517 C C . SER A 1 314 ? -29.233 -4.157 -42.609 1.00 33.84 314 SER A C 1
ATOM 2519 O O . SER A 1 314 ? -30.304 -3.740 -43.026 1.00 33.84 314 SER A O 1
ATOM 2521 N N . VAL A 1 315 ? -28.069 -3.990 -43.309 1.00 32.41 315 VAL A N 1
ATOM 2522 C CA . VAL A 1 315 ? -27.827 -3.600 -44.767 1.00 32.41 315 VAL A CA 1
ATOM 2523 C C . VAL A 1 315 ? -27.372 -2.155 -45.207 1.00 32.41 315 VAL A C 1
ATOM 2525 O O . VAL A 1 315 ? -28.103 -1.190 -45.056 1.00 32.41 315 VAL A O 1
ATOM 2528 N N . GLN A 1 316 ? -26.169 -2.095 -45.842 1.00 34.28 316 GLN A N 1
ATOM 2529 C CA . GLN A 1 316 ? -25.561 -1.307 -46.984 1.00 34.28 316 GLN A CA 1
ATOM 2530 C C . GLN A 1 316 ? -26.108 0.049 -47.544 1.00 34.28 316 GLN A C 1
ATOM 2532 O O . GLN A 1 316 ? -27.319 0.172 -47.658 1.00 34.28 316 GLN A O 1
ATOM 2537 N N . LEU A 1 317 ? -25.221 0.933 -48.116 1.00 29.61 317 LEU A N 1
ATOM 2538 C CA . LEU A 1 317 ? -25.137 1.339 -49.576 1.00 29.61 317 LEU A CA 1
ATOM 2539 C C . LEU A 1 317 ? -24.025 2.401 -49.988 1.00 29.61 317 LEU A C 1
ATOM 2541 O O . LEU A 1 317 ? -24.049 3.499 -49.459 1.00 29.61 317 LEU A O 1
ATOM 2545 N N . LEU A 1 318 ? -23.139 2.100 -50.985 1.00 33.62 318 LEU A N 1
ATOM 2546 C CA . LEU A 1 318 ? -22.539 2.904 -52.138 1.00 33.62 318 LEU A CA 1
ATOM 2547 C C . LEU A 1 318 ? -22.025 4.407 -52.012 1.00 33.62 318 LEU A C 1
ATOM 2549 O O . LEU A 1 318 ? -22.509 5.122 -51.156 1.00 33.62 318 LEU A O 1
ATOM 2553 N N . LYS A 1 319 ? -21.152 5.066 -52.854 1.00 32.75 319 LYS A N 1
ATOM 2554 C CA . LYS A 1 319 ? -20.241 4.774 -54.035 1.00 32.75 319 LYS A CA 1
ATOM 2555 C C . LYS A 1 319 ? -19.500 6.044 -54.632 1.00 32.75 319 LYS A C 1
ATOM 2557 O O . LYS A 1 319 ? -20.087 7.116 -54.607 1.00 32.75 319 LYS A O 1
ATOM 2562 N N . ARG A 1 320 ? -18.354 5.868 -55.364 1.00 29.86 320 ARG A N 1
ATOM 2563 C CA . ARG A 1 320 ? -17.606 6.795 -56.326 1.00 29.86 320 ARG A CA 1
ATOM 2564 C C . ARG A 1 320 ? -16.738 7.959 -55.746 1.00 29.86 320 ARG A C 1
ATOM 2566 O O . ARG A 1 320 ? -16.976 8.328 -54.611 1.00 29.86 320 ARG A O 1
ATOM 2573 N N . GLY A 1 321 ? -15.744 8.589 -56.436 1.00 29.97 321 GLY A N 1
ATOM 2574 C CA . GLY A 1 321 ? -15.136 8.496 -57.810 1.00 29.97 321 GLY A CA 1
ATOM 2575 C C . GLY A 1 321 ? -13.892 9.448 -58.031 1.00 29.97 321 GLY A C 1
ATOM 2576 O O . GLY A 1 321 ? -13.583 10.197 -57.115 1.00 29.97 321 GLY A O 1
ATOM 2577 N N . SER A 1 322 ? -13.160 9.437 -59.181 1.00 41.88 322 SER A N 1
ATOM 2578 C CA . SER A 1 322 ? -11.714 9.875 -59.313 1.00 41.88 322 SER A CA 1
ATOM 2579 C C . SER A 1 322 ? -11.248 10.736 -60.555 1.00 41.88 322 SER A C 1
ATOM 2581 O O . SER A 1 322 ? -12.033 10.920 -61.486 1.00 41.88 322 SER A O 1
ATOM 2583 N N . ARG A 1 323 ? -9.973 11.254 -60.591 1.00 35.75 323 ARG A N 1
ATOM 2584 C CA . ARG A 1 323 ? -9.231 11.925 -61.738 1.00 35.75 323 ARG A CA 1
ATOM 2585 C C . ARG A 1 323 ? -7.665 12.051 -61.537 1.00 35.75 323 ARG A C 1
ATOM 2587 O O . ARG A 1 323 ? -7.207 11.665 -60.471 1.00 35.75 323 ARG A O 1
ATOM 2594 N N . SER A 1 324 ? -6.854 12.566 -62.509 1.00 35.91 324 SER A N 1
ATOM 2595 C CA . SER A 1 324 ? -5.365 12.846 -62.452 1.00 35.91 324 SER A CA 1
ATOM 2596 C C . SER A 1 324 ? -4.830 13.912 -63.496 1.00 35.91 324 SER A C 1
ATOM 2598 O O . SER A 1 324 ? -5.675 14.521 -64.159 1.00 35.91 324 SER A O 1
ATOM 2600 N N . GLY A 1 325 ? -3.493 14.164 -63.646 1.00 35.59 325 GLY A N 1
ATOM 2601 C CA . GLY A 1 325 ? -2.821 15.293 -64.395 1.00 35.59 325 GLY A CA 1
ATOM 2602 C C . GLY A 1 325 ? -1.417 15.072 -65.089 1.00 35.59 325 GLY A C 1
ATOM 2603 O O . GLY A 1 325 ? -1.032 13.928 -65.305 1.00 35.59 325 GLY A O 1
ATOM 2604 N N . THR A 1 326 ? -0.685 16.150 -65.503 1.00 36.66 326 THR A N 1
ATOM 2605 C CA . THR A 1 326 ? 0.450 16.214 -66.522 1.00 36.66 326 THR A CA 1
ATOM 2606 C C . THR A 1 326 ? 1.303 17.542 -66.477 1.00 36.66 326 THR A C 1
ATOM 2608 O O . THR A 1 326 ? 0.744 18.484 -65.927 1.00 36.66 326 THR A O 1
ATOM 2611 N N . LEU A 1 327 ? 2.495 17.856 -67.090 1.00 38.75 327 LEU A N 1
ATOM 2612 C CA . LEU A 1 327 ? 3.687 17.216 -67.772 1.00 38.75 327 LEU A CA 1
ATOM 2613 C C . LEU A 1 327 ? 4.808 18.273 -68.192 1.00 38.75 327 LEU A C 1
ATOM 2615 O O . LEU A 1 327 ? 4.458 19.428 -68.402 1.00 38.75 327 LEU A O 1
ATOM 2619 N N . SER A 1 328 ? 6.075 17.851 -68.489 1.00 34.03 328 SER A N 1
ATOM 2620 C CA . SER A 1 328 ? 7.187 18.527 -69.289 1.00 34.03 328 SER A CA 1
ATOM 2621 C C . SER A 1 328 ? 7.958 19.766 -68.715 1.00 34.03 328 SER A C 1
ATOM 2623 O O . SER A 1 328 ? 7.412 20.444 -67.857 1.00 34.03 328 SER A O 1
ATOM 2625 N N . GLY A 1 329 ? 9.189 20.208 -69.120 1.00 34.44 329 GLY A N 1
ATOM 2626 C CA . GLY A 1 329 ? 10.336 19.664 -69.932 1.00 34.44 329 GLY A CA 1
ATOM 2627 C C . GLY A 1 329 ? 11.064 20.675 -70.903 1.00 34.44 329 GLY A C 1
ATOM 2628 O O . GLY A 1 329 ? 10.350 21.322 -71.665 1.00 34.44 329 GLY A O 1
ATOM 2629 N N . LEU A 1 330 ? 12.428 20.830 -70.931 1.00 29.62 330 LEU A N 1
ATOM 2630 C CA . LEU A 1 330 ? 13.228 21.697 -71.891 1.00 29.62 330 LEU A CA 1
ATOM 2631 C C . LEU A 1 330 ? 14.794 21.431 -71.974 1.00 29.62 330 LEU A C 1
ATOM 2633 O O . LEU A 1 330 ? 15.289 20.609 -71.209 1.00 29.62 330 LEU A O 1
ATOM 2637 N N . SER A 1 331 ? 15.600 22.067 -72.884 1.00 31.78 331 SER A N 1
ATOM 2638 C CA . SER A 1 331 ? 17.064 21.750 -73.169 1.00 31.78 331 SER A CA 1
ATOM 2639 C C . SER A 1 331 ? 17.949 22.848 -73.883 1.00 31.78 331 SER A C 1
ATOM 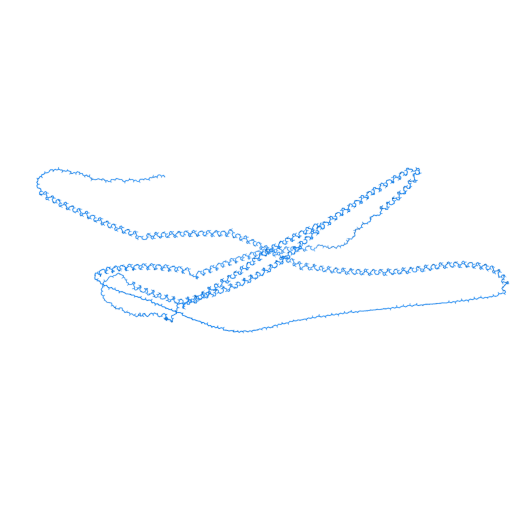2641 O O . SER A 1 331 ? 17.357 23.805 -74.385 1.00 31.78 331 SER A O 1
ATOM 2643 N N . ARG A 1 332 ? 19.321 22.717 -73.990 1.00 36.91 332 ARG A N 1
ATOM 2644 C CA . ARG A 1 332 ? 20.316 23.431 -74.915 1.00 36.91 332 ARG A CA 1
ATOM 2645 C C . ARG A 1 332 ? 21.844 23.051 -74.747 1.00 36.91 332 ARG A C 1
ATOM 2647 O O . ARG A 1 332 ? 22.179 22.547 -73.683 1.00 36.91 332 ARG A O 1
ATOM 2654 N N . SER A 1 333 ? 22.769 23.302 -75.730 1.00 30.38 333 SER A N 1
ATOM 2655 C CA . SER A 1 333 ? 24.294 23.223 -75.644 1.00 30.38 333 SER A CA 1
ATOM 2656 C C . SER A 1 333 ? 25.120 23.631 -76.931 1.00 30.38 333 SER A C 1
ATOM 2658 O O . SER A 1 333 ? 24.541 23.559 -78.012 1.00 30.38 333 SER A O 1
ATOM 2660 N N . ASN A 1 334 ? 26.435 24.023 -76.855 1.00 29.73 334 ASN A N 1
ATOM 2661 C CA . ASN A 1 334 ? 27.475 24.298 -77.942 1.00 29.73 334 ASN A CA 1
ATOM 2662 C C . ASN A 1 334 ? 28.890 24.708 -77.331 1.00 29.73 334 ASN A C 1
ATOM 2664 O O . ASN A 1 334 ? 28.886 24.930 -76.126 1.00 29.73 334 ASN A O 1
ATOM 2668 N N . SER A 1 335 ? 30.080 24.966 -77.970 1.00 31.66 335 SER A N 1
ATOM 2669 C CA . SER A 1 335 ? 30.880 24.472 -79.159 1.00 31.66 335 SER A CA 1
ATOM 2670 C C . SER A 1 335 ? 32.259 25.251 -79.374 1.00 31.66 335 SER A C 1
ATOM 2672 O O . SER A 1 335 ? 32.520 26.178 -78.615 1.00 31.66 335 SER A O 1
ATOM 2674 N N . VAL A 1 336 ? 33.076 24.952 -80.433 1.00 29.53 336 VAL A N 1
ATOM 2675 C CA . VAL A 1 336 ? 34.180 25.756 -81.133 1.00 29.53 336 VAL A CA 1
ATOM 2676 C C . VAL A 1 336 ? 35.720 25.512 -80.840 1.00 29.53 336 VAL A C 1
ATOM 2678 O O . VAL A 1 336 ? 36.064 24.902 -79.833 1.00 29.53 336 VAL A O 1
ATOM 2681 N N . LYS A 1 337 ? 36.646 25.847 -81.801 1.00 32.75 337 LYS A N 1
ATOM 2682 C CA . LYS A 1 337 ? 37.994 25.220 -82.089 1.00 32.75 337 LYS A CA 1
ATOM 2683 C C . LYS A 1 337 ? 38.990 26.041 -83.018 1.00 32.75 337 LYS A C 1
ATOM 2685 O O . LYS A 1 337 ? 38.494 26.759 -83.875 1.00 32.75 337 LYS A O 1
ATOM 2690 N N . GLU A 1 338 ? 40.332 25.787 -82.970 1.00 31.27 338 GLU A N 1
ATOM 2691 C CA . GLU A 1 338 ? 41.431 25.991 -84.019 1.00 31.27 338 GLU A CA 1
ATOM 2692 C C . GLU A 1 338 ? 41.924 27.441 -84.405 1.00 31.27 338 GLU A C 1
ATOM 2694 O O . GLU A 1 338 ? 41.303 28.376 -83.917 1.00 31.27 338 GLU A O 1
ATOM 2699 N N . LYS A 1 339 ? 43.004 27.819 -85.174 1.00 33.12 339 LYS A N 1
ATOM 2700 C CA . LYS A 1 339 ? 44.164 27.292 -86.021 1.00 33.12 339 LYS A CA 1
ATOM 2701 C C . LYS A 1 339 ? 45.189 28.478 -86.287 1.00 33.12 339 LYS A C 1
ATOM 2703 O O . LYS A 1 339 ? 44.733 29.602 -86.129 1.00 33.12 339 LYS A O 1
ATOM 2708 N N . GLY A 1 340 ? 46.482 28.485 -86.733 1.00 37.62 340 GLY A N 1
ATOM 2709 C CA . GLY A 1 340 ? 47.631 27.557 -87.019 1.00 37.62 340 GLY A CA 1
ATOM 2710 C C . GLY A 1 340 ? 48.582 27.980 -88.219 1.00 37.62 340 GLY A C 1
ATOM 2711 O O . GLY A 1 340 ? 48.028 28.405 -89.230 1.00 37.62 340 GLY A O 1
ATOM 2712 N N . GLU A 1 341 ? 49.939 27.786 -88.151 1.00 33.28 341 GLU A N 1
ATOM 2713 C CA . GLU A 1 341 ? 51.040 27.752 -89.223 1.00 33.28 341 GLU A CA 1
ATOM 2714 C C . GLU A 1 341 ? 52.240 28.784 -89.226 1.00 33.28 341 GLU A C 1
ATOM 2716 O O . GLU A 1 341 ? 52.269 29.673 -88.383 1.00 33.28 341 GLU A O 1
ATOM 2721 N N . ALA A 1 342 ? 53.290 28.581 -90.081 1.00 34.28 342 ALA A N 1
ATOM 2722 C CA . ALA A 1 342 ? 54.696 29.120 -89.996 1.00 34.28 342 ALA A CA 1
ATOM 2723 C C . ALA A 1 342 ? 55.452 29.331 -91.385 1.00 34.28 342 ALA A C 1
ATOM 2725 O O . ALA A 1 342 ? 54.757 29.627 -92.356 1.00 34.28 342 ALA A O 1
ATOM 2726 N N . PRO A 1 343 ? 56.793 29.104 -91.593 1.00 52.03 343 PRO A N 1
ATOM 2727 C CA . PRO A 1 343 ? 58.001 29.966 -91.351 1.00 52.03 343 PRO A CA 1
ATOM 2728 C C . PRO A 1 343 ? 58.946 30.255 -92.582 1.00 52.03 343 PRO A C 1
ATOM 2730 O O . PRO A 1 343 ? 58.743 29.673 -93.652 1.00 52.03 343 PRO A O 1
ATOM 2733 N N . ARG A 1 344 ? 60.030 31.071 -92.434 1.00 44.22 344 ARG A N 1
ATOM 2734 C CA . ARG A 1 344 ? 61.190 31.224 -93.380 1.00 44.22 344 ARG A CA 1
ATOM 2735 C C . ARG A 1 344 ? 62.419 31.966 -92.774 1.00 44.22 344 ARG A C 1
ATOM 2737 O O . ARG A 1 344 ? 62.354 33.183 -92.638 1.00 44.22 344 ARG A O 1
ATOM 2744 N N . ASP A 1 345 ? 63.601 31.335 -92.693 1.00 50.38 345 ASP A N 1
ATOM 2745 C CA . ASP A 1 345 ? 64.736 31.381 -93.661 1.00 50.38 345 ASP A CA 1
ATOM 2746 C C . ASP A 1 345 ? 65.942 30.531 -93.166 1.00 50.38 345 ASP A C 1
ATOM 2748 O O . ASP A 1 345 ? 65.893 29.984 -92.078 1.00 50.38 345 ASP A O 1
ATOM 2752 N N . PHE A 1 346 ? 67.048 30.367 -93.906 1.00 53.72 346 PHE A N 1
ATOM 2753 C CA . PHE A 1 346 ? 68.196 29.533 -93.484 1.00 53.72 346 PHE A CA 1
ATOM 2754 C C . PHE A 1 346 ? 68.992 30.069 -92.280 1.00 53.72 346 PHE A C 1
ATOM 2756 O O . PHE A 1 346 ? 69.594 29.272 -91.560 1.00 53.72 346 PHE A O 1
ATOM 2763 N N . GLY A 1 347 ? 68.978 31.386 -92.045 1.00 59.25 347 GLY A N 1
ATOM 2764 C CA . GLY A 1 347 ? 69.490 31.983 -90.806 1.00 59.25 347 GLY A CA 1
ATOM 2765 C C . GLY A 1 347 ? 68.586 31.681 -89.610 1.00 59.25 347 GLY A C 1
ATOM 2766 O O . GLY A 1 347 ? 69.097 31.413 -88.524 1.00 59.25 347 GLY A O 1
ATOM 2767 N N . GLU A 1 348 ? 67.263 31.617 -89.836 1.00 59.06 348 GLU A N 1
ATOM 2768 C CA . GLU A 1 348 ? 66.365 30.944 -88.896 1.00 59.06 348 GLU A CA 1
ATOM 2769 C C . GLU A 1 348 ? 66.809 29.488 -88.776 1.00 59.06 348 GLU A C 1
ATOM 2771 O O . GLU A 1 348 ? 67.241 29.137 -87.707 1.00 59.06 348 GLU A O 1
ATOM 2776 N N . LYS A 1 349 ? 66.919 28.675 -89.836 1.00 58.22 349 LYS A N 1
ATOM 2777 C CA . LYS A 1 349 ? 67.177 27.218 -89.723 1.00 58.22 349 LYS A CA 1
ATOM 2778 C C . LYS A 1 349 ? 68.337 26.774 -88.830 1.00 58.22 349 LYS A C 1
ATOM 2780 O O . LYS A 1 349 ? 68.223 25.701 -88.248 1.00 58.22 349 LYS A O 1
ATOM 2785 N N . MET A 1 350 ? 69.436 27.520 -88.697 1.00 64.44 350 MET A N 1
ATOM 2786 C CA . MET A 1 350 ? 70.458 27.166 -87.696 1.00 64.44 350 MET A CA 1
ATOM 2787 C C . MET A 1 350 ? 70.006 27.528 -86.273 1.00 64.44 350 MET A C 1
ATOM 2789 O O . MET A 1 350 ? 70.076 26.686 -85.383 1.00 64.44 350 MET A O 1
ATOM 2793 N N . LYS A 1 351 ? 69.433 28.721 -86.094 1.00 75.81 351 LYS A N 1
ATOM 2794 C CA . LYS A 1 351 ? 68.729 29.154 -84.880 1.00 75.81 351 LYS A CA 1
ATOM 2795 C C . LYS A 1 351 ? 67.466 28.324 -84.585 1.00 75.81 351 LYS A C 1
ATOM 2797 O O . LYS A 1 351 ? 67.125 28.185 -83.426 1.00 75.81 351 LYS A O 1
ATOM 2802 N N . ASP A 1 352 ? 66.833 27.698 -85.578 1.00 69.19 352 ASP A N 1
ATOM 2803 C CA . ASP A 1 352 ? 65.710 26.767 -85.472 1.00 69.19 352 ASP A CA 1
ATOM 2804 C C . ASP A 1 352 ? 66.218 25.377 -85.134 1.00 69.19 352 ASP A C 1
ATOM 2806 O O . ASP A 1 352 ? 65.504 24.642 -84.484 1.00 69.19 352 ASP A O 1
ATOM 2810 N N . VAL A 1 353 ? 67.414 24.969 -85.569 1.00 78.88 353 VAL A N 1
ATOM 2811 C CA . VAL A 1 353 ? 68.045 23.722 -85.110 1.00 78.88 353 VAL A CA 1
ATOM 2812 C C . VAL A 1 353 ? 68.508 23.883 -83.664 1.00 78.88 353 VAL A C 1
ATOM 2814 O O . VAL A 1 353 ? 68.354 22.955 -82.874 1.00 78.88 353 VAL A O 1
ATOM 2817 N N . GLU A 1 354 ? 68.984 25.066 -83.278 1.00 80.31 354 GLU A N 1
ATOM 2818 C CA . GLU A 1 354 ? 69.258 25.410 -81.883 1.00 80.31 354 GLU A CA 1
ATOM 2819 C C . GLU A 1 354 ? 67.964 25.522 -81.067 1.00 80.31 354 GLU A C 1
ATOM 2821 O O . GLU A 1 354 ? 67.868 24.868 -80.036 1.00 80.31 354 GLU A O 1
ATOM 2826 N N . GLU A 1 355 ? 66.930 26.222 -81.543 1.00 80.62 355 GLU A N 1
ATOM 2827 C CA . GLU A 1 355 ? 65.614 26.318 -80.896 1.00 80.62 355 GLU A CA 1
ATOM 2828 C C . GLU A 1 355 ? 64.819 25.009 -80.952 1.00 80.62 355 GLU A C 1
ATOM 2830 O O . GLU A 1 355 ? 64.025 24.773 -80.051 1.00 80.62 355 GLU A O 1
ATOM 2835 N N . GLN A 1 356 ? 65.052 24.114 -81.916 1.00 80.94 356 GLN A N 1
ATOM 2836 C CA . GLN A 1 356 ? 64.536 22.740 -81.924 1.00 80.94 356 GLN A CA 1
ATOM 2837 C C . GLN A 1 356 ? 65.312 21.880 -80.940 1.00 80.94 356 GLN A C 1
ATOM 2839 O O . GLN A 1 356 ? 64.685 21.110 -80.225 1.00 80.94 356 GLN A O 1
ATOM 2844 N N . ARG A 1 357 ? 66.642 22.008 -80.832 1.00 79.94 357 ARG A N 1
ATOM 2845 C CA . ARG A 1 357 ? 67.414 21.324 -79.782 1.00 79.94 357 ARG A CA 1
ATOM 2846 C C . ARG A 1 357 ? 66.943 21.788 -78.408 1.00 79.94 357 ARG A C 1
ATOM 2848 O O . ARG A 1 357 ? 66.682 20.963 -77.541 1.00 79.94 357 ARG A O 1
ATOM 2855 N N . ASP A 1 358 ? 66.749 23.087 -78.232 1.00 86.75 358 ASP A N 1
ATOM 2856 C CA . ASP A 1 358 ? 66.229 23.681 -77.009 1.00 86.75 358 ASP A CA 1
ATOM 2857 C C . ASP A 1 358 ? 64.762 23.315 -76.764 1.00 86.75 358 ASP A C 1
ATOM 2859 O O . ASP A 1 358 ? 64.408 22.993 -75.637 1.00 86.75 358 ASP A O 1
ATOM 2863 N N . ALA A 1 359 ? 63.903 23.286 -77.785 1.00 85.69 359 ALA A N 1
ATOM 2864 C CA . ALA A 1 359 ? 62.518 22.833 -77.668 1.00 85.69 359 ALA A CA 1
ATOM 2865 C C . ALA A 1 359 ? 62.435 21.330 -77.384 1.00 85.69 359 ALA A C 1
ATOM 2867 O O . ALA A 1 359 ? 61.575 20.926 -76.612 1.00 85.69 359 ALA A O 1
ATOM 2868 N N . LEU A 1 360 ? 63.348 20.511 -77.913 1.00 84.44 360 LEU A N 1
ATOM 2869 C CA . LEU A 1 360 ? 63.495 19.096 -77.573 1.00 84.44 360 LEU A CA 1
ATOM 2870 C C . LEU A 1 360 ? 64.015 18.932 -76.142 1.00 84.44 360 LEU A C 1
ATOM 2872 O O . LEU A 1 360 ? 63.473 18.120 -75.404 1.00 84.44 360 LEU A O 1
ATOM 2876 N N . HIS A 1 361 ? 64.984 19.732 -75.692 1.00 87.00 361 HIS A N 1
ATOM 2877 C CA . HIS A 1 361 ? 65.450 19.725 -74.300 1.00 87.00 361 HIS A CA 1
ATOM 2878 C C . HIS A 1 361 ? 64.349 20.202 -73.334 1.00 87.00 361 HIS A C 1
ATOM 2880 O O . HIS A 1 361 ? 64.159 19.607 -72.274 1.00 87.00 361 HIS A O 1
ATOM 2886 N N . ARG A 1 362 ? 63.572 21.229 -73.703 1.00 88.19 362 ARG A N 1
ATOM 2887 C CA . ARG A 1 362 ? 62.390 21.706 -72.962 1.00 88.19 362 ARG A CA 1
ATOM 2888 C C . ARG A 1 362 ? 61.277 20.655 -72.974 1.00 88.19 362 ARG A C 1
ATOM 2890 O O . ARG A 1 362 ? 60.691 20.412 -71.927 1.00 88.19 362 ARG A O 1
ATOM 2897 N N . ALA A 1 363 ? 61.023 19.984 -74.098 1.00 85.31 363 ALA A N 1
ATOM 2898 C CA . ALA A 1 363 ? 60.034 18.913 -74.216 1.00 85.31 363 ALA A CA 1
ATOM 2899 C C . ALA A 1 363 ? 60.444 17.660 -73.431 1.00 85.31 363 ALA A C 1
ATOM 2901 O O . ALA A 1 363 ? 59.597 17.065 -72.777 1.00 85.31 363 ALA A O 1
ATOM 2902 N N . LEU A 1 364 ? 61.729 17.293 -73.415 1.00 89.31 364 LEU A N 1
ATOM 2903 C CA . LEU A 1 364 ? 62.269 16.214 -72.583 1.00 89.31 364 LEU A CA 1
ATOM 2904 C C . LEU A 1 364 ? 62.180 16.564 -71.093 1.00 89.31 364 LEU A C 1
ATOM 2906 O O . LEU A 1 364 ? 61.727 15.732 -70.313 1.00 89.31 364 LEU A O 1
ATOM 2910 N N . LYS A 1 365 ? 62.503 17.804 -70.693 1.00 91.94 365 LYS A N 1
ATOM 2911 C CA . LYS A 1 365 ? 62.281 18.288 -69.316 1.00 91.94 365 LYS A CA 1
ATOM 2912 C C . LYS A 1 365 ? 60.796 18.297 -68.936 1.00 91.94 365 LYS A C 1
ATOM 2914 O O . LYS A 1 365 ? 60.450 17.863 -67.845 1.00 91.94 365 LYS A O 1
ATOM 2919 N N . GLN A 1 366 ? 59.902 18.722 -69.830 1.00 84.75 366 GLN A N 1
ATOM 2920 C CA . GLN A 1 366 ? 58.450 18.667 -69.613 1.00 84.75 366 GLN A CA 1
ATOM 2921 C C . GLN A 1 366 ? 57.909 17.231 -69.594 1.00 84.75 366 GLN A C 1
ATOM 2923 O O . GLN A 1 366 ? 56.948 16.958 -68.881 1.00 84.75 366 GLN A O 1
ATOM 2928 N N . LEU A 1 367 ? 58.506 16.309 -70.352 1.00 90.12 367 LEU A N 1
ATOM 2929 C CA . LEU A 1 367 ? 58.152 14.892 -70.357 1.00 90.12 367 LEU A CA 1
ATOM 2930 C C . LEU A 1 367 ? 58.609 14.208 -69.063 1.00 90.12 367 LEU A C 1
ATOM 2932 O O . LEU A 1 367 ? 57.820 13.480 -68.472 1.00 90.12 367 LEU A O 1
ATOM 2936 N N . LEU A 1 368 ? 59.822 14.501 -68.584 1.00 89.62 368 LEU A N 1
ATOM 2937 C CA . LEU A 1 368 ? 60.308 14.086 -67.264 1.00 89.62 368 LEU A CA 1
ATOM 2938 C C . LEU A 1 368 ? 59.413 14.638 -66.150 1.00 89.62 368 LEU A C 1
ATOM 2940 O O . LEU A 1 368 ? 58.871 13.854 -65.382 1.00 89.62 368 LEU A O 1
ATOM 2944 N N . ALA A 1 369 ? 59.131 15.944 -66.137 1.00 86.94 369 ALA A N 1
ATOM 2945 C CA . ALA A 1 369 ? 58.226 16.550 -65.158 1.00 86.94 369 ALA A CA 1
ATOM 2946 C C . ALA A 1 369 ? 56.804 15.949 -65.205 1.00 86.94 369 ALA A C 1
ATOM 2948 O O . ALA A 1 369 ? 56.174 15.763 -64.164 1.00 86.94 369 ALA A O 1
ATOM 2949 N N . ARG A 1 370 ? 56.296 15.586 -66.394 1.00 90.69 370 ARG A N 1
ATOM 2950 C CA . ARG A 1 370 ? 55.029 14.845 -66.539 1.00 90.69 370 ARG A CA 1
ATOM 2951 C C . ARG A 1 370 ? 55.125 13.417 -66.001 1.00 90.69 370 ARG A C 1
ATOM 2953 O O . ARG A 1 370 ? 54.178 12.989 -65.352 1.00 90.69 370 ARG A O 1
ATOM 2960 N N . TYR A 1 371 ? 56.229 12.702 -66.221 1.00 91.06 371 TYR A N 1
ATOM 2961 C CA . TYR A 1 371 ? 56.442 11.368 -65.649 1.00 91.06 371 TYR A CA 1
ATOM 2962 C C . TYR A 1 371 ? 56.600 11.408 -64.125 1.00 91.06 371 TYR A C 1
ATOM 2964 O O . TYR A 1 371 ? 56.010 10.579 -63.444 1.00 91.06 371 TYR A O 1
ATOM 2972 N N . GLU A 1 372 ? 57.318 12.384 -63.569 1.00 90.00 372 GLU A N 1
ATOM 2973 C CA . GLU A 1 372 ? 57.418 12.595 -62.120 1.00 90.00 372 GLU A CA 1
ATOM 2974 C C . GLU A 1 372 ? 56.062 12.943 -61.501 1.00 90.00 372 GLU A C 1
ATOM 2976 O O . GLU A 1 372 ? 55.710 12.419 -60.444 1.00 90.00 372 GLU A O 1
ATOM 2981 N N . GLN A 1 373 ? 55.278 13.806 -62.155 1.00 89.19 373 GLN A N 1
ATOM 2982 C CA . GLN A 1 373 ? 53.925 14.130 -61.711 1.00 89.19 373 GLN A CA 1
ATOM 2983 C C . GLN A 1 373 ? 53.014 12.896 -61.779 1.00 89.19 373 GLN A C 1
ATOM 2985 O O . GLN A 1 373 ? 52.317 12.604 -60.812 1.00 89.19 373 GLN A O 1
ATOM 2990 N N . GLN A 1 374 ? 53.084 12.115 -62.862 1.00 88.06 374 GLN A N 1
ATOM 2991 C CA . GLN A 1 374 ? 52.380 10.836 -62.976 1.00 88.06 374 GLN A CA 1
ATOM 2992 C C . GLN A 1 374 ? 52.817 9.846 -61.892 1.00 88.06 374 GLN A C 1
ATOM 2994 O O . GLN A 1 374 ? 51.958 9.235 -61.272 1.00 88.06 374 GLN A O 1
ATOM 2999 N N . GLN A 1 375 ? 54.111 9.716 -61.585 1.00 90.62 375 GLN A N 1
ATOM 3000 C CA . GLN A 1 375 ? 54.592 8.880 -60.478 1.00 90.62 375 GLN A CA 1
ATOM 3001 C C . GLN A 1 375 ? 54.048 9.356 -59.125 1.00 90.62 375 GLN A C 1
ATOM 3003 O O . GLN A 1 375 ? 53.576 8.535 -58.340 1.00 90.62 375 GLN A O 1
ATOM 3008 N N . LYS A 1 376 ? 54.047 10.670 -58.864 1.00 91.31 376 LYS A N 1
ATOM 3009 C CA . LYS A 1 376 ? 53.473 11.267 -57.645 1.00 91.31 376 LYS A CA 1
ATOM 3010 C C . LYS A 1 376 ? 51.966 11.004 -57.543 1.00 91.31 376 LYS A C 1
ATOM 3012 O O . LYS A 1 376 ? 51.486 10.665 -56.464 1.00 91.31 376 LYS A O 1
ATOM 3017 N N . ASP A 1 377 ? 51.222 11.099 -58.641 1.00 85.19 377 ASP A N 1
ATOM 3018 C CA . ASP A 1 377 ? 49.770 10.877 -58.653 1.00 85.19 377 ASP A CA 1
ATOM 3019 C C . ASP A 1 377 ? 49.389 9.383 -58.646 1.00 85.19 377 ASP A C 1
ATOM 3021 O O . ASP A 1 377 ? 48.430 8.996 -57.977 1.00 85.19 377 ASP A O 1
ATOM 3025 N N . HIS A 1 378 ? 50.193 8.513 -59.265 1.00 86.88 378 HIS A N 1
ATOM 3026 C CA . HIS A 1 378 ? 50.098 7.062 -59.095 1.00 86.88 378 HIS A CA 1
ATOM 3027 C C . HIS A 1 378 ? 50.390 6.655 -57.645 1.00 86.88 378 HIS A C 1
ATOM 3029 O O . HIS A 1 378 ? 49.623 5.882 -57.080 1.00 86.88 378 HIS A O 1
ATOM 3035 N N . ALA A 1 379 ? 51.420 7.214 -57.001 1.00 89.38 379 ALA A N 1
ATOM 3036 C CA . ALA A 1 379 ? 51.715 6.956 -55.590 1.00 89.38 379 ALA A CA 1
ATOM 3037 C C . ALA A 1 379 ? 50.575 7.417 -54.661 1.00 89.38 379 ALA A C 1
ATOM 3039 O O . ALA A 1 379 ? 50.227 6.705 -53.719 1.00 89.38 379 ALA A O 1
ATOM 3040 N N . LYS A 1 380 ? 49.929 8.559 -54.952 1.00 93.12 380 LYS A N 1
ATOM 3041 C CA . LYS A 1 380 ? 48.703 8.988 -54.252 1.00 93.12 380 LYS A CA 1
ATOM 3042 C C . LYS A 1 380 ? 47.556 7.995 -54.449 1.00 93.12 380 LYS A C 1
ATOM 3044 O O . LYS A 1 380 ? 46.923 7.627 -53.463 1.00 93.12 380 LYS A O 1
ATOM 3049 N N . LYS A 1 381 ? 47.277 7.535 -55.680 1.00 91.56 381 LYS A N 1
ATOM 3050 C CA . LYS A 1 381 ? 46.178 6.574 -55.901 1.00 91.56 381 LYS A CA 1
ATOM 3051 C C . LYS A 1 381 ? 46.493 5.181 -55.349 1.00 91.56 381 LYS A C 1
ATOM 3053 O O . LYS A 1 381 ? 45.567 4.530 -54.886 1.00 91.56 381 LYS A O 1
ATOM 3058 N N . ILE A 1 382 ? 47.758 4.755 -55.299 1.00 91.94 382 ILE A N 1
ATOM 3059 C CA . ILE A 1 382 ? 48.168 3.545 -54.567 1.00 91.94 382 ILE A CA 1
ATOM 3060 C C . ILE A 1 382 ? 47.826 3.703 -53.081 1.00 91.94 382 ILE A C 1
ATOM 3062 O O . ILE A 1 382 ? 47.053 2.901 -52.576 1.00 91.94 382 ILE A O 1
ATOM 3066 N N . LYS A 1 383 ? 48.259 4.787 -52.419 1.00 92.50 383 LYS A N 1
ATOM 3067 C CA . LYS A 1 383 ? 47.912 5.035 -51.006 1.00 92.50 383 LYS A CA 1
ATOM 3068 C C . LYS A 1 383 ? 46.402 5.097 -50.755 1.00 92.50 383 LYS A C 1
ATOM 3070 O O . LYS A 1 383 ? 45.929 4.563 -49.759 1.00 92.50 383 LYS A O 1
ATOM 3075 N N . LEU A 1 384 ? 45.631 5.705 -51.661 1.00 88.50 384 LEU A N 1
ATOM 3076 C CA . LEU A 1 384 ? 44.166 5.697 -51.574 1.00 88.50 384 LEU A CA 1
ATOM 3077 C C . LEU A 1 384 ? 43.589 4.282 -51.725 1.00 88.50 384 LEU A C 1
ATOM 3079 O O . LEU A 1 384 ? 42.729 3.916 -50.938 1.00 88.50 384 LEU A O 1
ATOM 3083 N N . LEU A 1 385 ? 44.083 3.467 -52.664 1.00 86.06 385 LEU A N 1
ATOM 3084 C CA . LEU A 1 385 ? 43.674 2.062 -52.819 1.00 86.06 385 LEU A CA 1
ATOM 3085 C C . LEU A 1 385 ? 44.072 1.197 -51.610 1.00 86.06 385 LEU A C 1
ATOM 3087 O O . LEU A 1 385 ? 43.345 0.275 -51.257 1.00 86.06 385 LEU A O 1
ATOM 3091 N N . GLU A 1 386 ? 45.190 1.497 -50.948 1.00 84.50 386 GLU A N 1
ATOM 3092 C CA . GLU A 1 386 ? 45.606 0.845 -49.700 1.00 84.50 386 GLU A CA 1
ATOM 3093 C C . GLU A 1 386 ? 44.691 1.239 -48.531 1.00 84.50 386 GLU A C 1
ATOM 3095 O O . GLU A 1 386 ? 44.226 0.368 -47.802 1.00 84.50 386 GLU A O 1
ATOM 3100 N N . MET A 1 387 ? 44.336 2.522 -48.403 1.00 81.44 387 MET A N 1
ATOM 3101 C CA . MET A 1 387 ? 43.347 2.987 -47.421 1.00 81.44 387 MET A CA 1
ATOM 3102 C C . MET A 1 387 ? 41.935 2.445 -47.704 1.00 81.44 387 MET A C 1
ATOM 3104 O O . MET A 1 387 ? 41.213 2.103 -46.771 1.00 81.44 387 MET A O 1
ATOM 3108 N N . GLU A 1 388 ? 41.538 2.340 -48.976 1.00 79.69 388 GLU A N 1
ATOM 3109 C CA . GLU A 1 388 ? 40.280 1.726 -49.423 1.00 79.69 388 GLU A CA 1
ATOM 3110 C C . GLU A 1 388 ? 40.270 0.217 -49.093 1.00 79.69 388 GLU A C 1
ATOM 3112 O O . GLU A 1 388 ? 39.291 -0.272 -48.526 1.00 79.69 388 GLU A O 1
ATOM 3117 N N . ARG A 1 389 ? 41.379 -0.504 -49.334 1.00 79.75 389 ARG A N 1
ATOM 3118 C CA . ARG A 1 389 ? 41.586 -1.913 -48.939 1.00 79.75 389 ARG A CA 1
ATOM 3119 C C . ARG A 1 389 ? 41.485 -2.100 -47.427 1.00 79.75 389 ARG A C 1
ATOM 3121 O O . ARG A 1 389 ? 40.743 -2.965 -46.974 1.00 79.75 389 ARG A O 1
ATOM 3128 N N . ASP A 1 390 ? 42.214 -1.311 -46.644 1.00 72.56 390 ASP A N 1
ATOM 3129 C CA . ASP A 1 390 ? 42.278 -1.490 -45.189 1.00 72.56 390 ASP A CA 1
ATOM 3130 C C . ASP A 1 390 ? 40.972 -1.058 -44.512 1.00 72.56 390 ASP A C 1
ATOM 3132 O O . ASP A 1 390 ? 40.535 -1.677 -43.539 1.00 72.56 390 ASP A O 1
ATOM 3136 N N . ARG A 1 391 ? 40.262 -0.077 -45.086 1.00 76.12 391 ARG A N 1
ATOM 3137 C CA . ARG A 1 391 ? 38.867 0.205 -44.733 1.00 76.12 391 ARG A CA 1
ATOM 3138 C C . ARG A 1 391 ? 37.961 -0.984 -45.068 1.00 76.12 391 ARG A C 1
ATOM 3140 O O . ARG A 1 391 ? 37.199 -1.387 -44.200 1.00 76.12 391 ARG A O 1
ATOM 3147 N N . ALA A 1 392 ? 38.056 -1.585 -46.254 1.00 70.94 392 ALA A N 1
ATOM 3148 C CA . ALA A 1 392 ? 37.225 -2.734 -46.637 1.00 70.94 392 ALA A CA 1
ATOM 3149 C C . ALA A 1 392 ? 37.498 -4.003 -45.799 1.00 70.94 392 ALA A C 1
ATOM 3151 O O . ALA A 1 392 ? 36.568 -4.746 -45.488 1.00 70.94 392 ALA A O 1
ATOM 3152 N N . LEU A 1 393 ? 38.749 -4.236 -45.385 1.00 65.81 393 LEU A N 1
ATOM 3153 C CA . LEU A 1 393 ? 39.121 -5.340 -44.490 1.00 65.81 393 LEU A CA 1
ATOM 3154 C C . LEU A 1 393 ? 38.536 -5.171 -43.079 1.00 65.81 393 LEU A C 1
ATOM 3156 O O . LEU A 1 393 ? 38.106 -6.154 -42.473 1.00 65.81 393 LEU A O 1
ATOM 3160 N N . ASN A 1 394 ? 38.488 -3.936 -42.571 1.00 61.16 394 ASN A N 1
ATOM 3161 C CA . ASN A 1 394 ? 37.931 -3.623 -41.252 1.00 61.16 394 ASN A CA 1
ATOM 3162 C C . ASN A 1 394 ? 36.395 -3.490 -41.264 1.00 61.16 394 ASN A C 1
ATOM 3164 O O . ASN A 1 394 ? 35.733 -3.893 -40.310 1.00 61.16 394 ASN A O 1
ATOM 3168 N N . VAL A 1 395 ? 35.809 -2.983 -42.352 1.00 54.34 395 VAL A N 1
ATOM 3169 C CA . VAL A 1 395 ? 34.361 -2.759 -42.529 1.00 54.34 395 VAL A CA 1
ATOM 3170 C C . VAL A 1 395 ? 33.717 -3.959 -43.245 1.00 54.34 395 VAL A C 1
ATOM 3172 O O . VAL A 1 395 ? 32.929 -3.804 -44.169 1.00 54.34 395 VAL A O 1
ATOM 3175 N N . SER A 1 396 ? 34.055 -5.186 -42.833 1.00 51.75 396 SER A N 1
ATOM 3176 C CA . SER A 1 396 ? 33.416 -6.418 -43.326 1.00 51.75 396 SER A CA 1
ATOM 3177 C C . SER A 1 396 ? 32.188 -6.751 -42.458 1.00 51.75 396 SER A C 1
ATOM 3179 O O . SER A 1 396 ? 32.340 -7.414 -41.424 1.00 51.75 396 SER A O 1
ATOM 3181 N N . PRO A 1 397 ? 30.958 -6.309 -42.811 1.00 56.00 397 PRO A N 1
ATOM 3182 C CA . PRO A 1 397 ? 29.895 -6.134 -41.815 1.00 56.00 397 PRO A CA 1
ATOM 3183 C C . PRO A 1 397 ? 29.362 -7.472 -41.300 1.00 56.00 397 PRO A C 1
ATOM 3185 O O . PRO A 1 397 ? 29.050 -7.625 -40.124 1.00 56.00 397 PRO A O 1
ATOM 3188 N N . ARG A 1 398 ? 29.350 -8.490 -42.171 1.00 56.25 398 ARG A N 1
ATOM 3189 C CA . ARG A 1 398 ? 28.971 -9.861 -41.810 1.00 56.25 398 ARG A CA 1
ATOM 3190 C C . ARG A 1 398 ? 29.906 -10.494 -40.781 1.00 56.25 398 ARG A C 1
ATOM 3192 O O . ARG A 1 398 ? 29.444 -11.328 -40.014 1.00 56.25 398 ARG A O 1
ATOM 3199 N N . ARG A 1 399 ? 31.197 -10.131 -40.743 1.00 58.88 399 ARG A N 1
ATOM 3200 C CA . ARG A 1 399 ? 32.138 -10.716 -39.771 1.00 58.88 399 ARG A CA 1
ATOM 3201 C C . ARG A 1 399 ? 32.114 -9.991 -38.429 1.00 58.88 399 ARG A C 1
ATOM 3203 O O . ARG A 1 399 ? 32.388 -10.632 -37.423 1.00 58.88 399 ARG A O 1
ATOM 3210 N N . THR A 1 400 ? 31.783 -8.700 -38.400 1.00 64.31 400 THR A N 1
ATOM 3211 C CA . THR A 1 400 ? 31.641 -7.927 -37.156 1.00 64.31 400 THR A CA 1
ATOM 3212 C C . THR A 1 400 ? 30.283 -8.155 -36.493 1.00 64.31 400 THR A C 1
ATOM 3214 O O . THR A 1 400 ? 30.260 -8.459 -35.303 1.00 64.31 400 THR A O 1
ATOM 3217 N N . ALA A 1 401 ? 29.177 -8.120 -37.247 1.00 67.00 401 ALA A N 1
ATOM 3218 C CA . ALA A 1 401 ? 27.833 -8.401 -36.728 1.00 67.00 401 ALA A CA 1
ATOM 3219 C C . ALA A 1 401 ? 27.731 -9.820 -36.145 1.00 67.00 401 ALA A C 1
ATOM 3221 O O . ALA A 1 401 ? 27.403 -9.975 -34.971 1.00 67.00 401 ALA A O 1
ATOM 3222 N N . PHE A 1 402 ? 28.156 -10.842 -36.901 1.00 72.56 402 PHE A N 1
ATOM 3223 C CA . PHE A 1 402 ? 28.197 -12.226 -36.414 1.00 72.56 402 PHE A CA 1
ATOM 3224 C C . PHE A 1 402 ? 29.097 -12.391 -35.179 1.00 72.56 402 PHE A C 1
ATOM 3226 O O . PHE A 1 402 ? 28.775 -13.168 -34.284 1.00 72.56 402 PHE A O 1
ATOM 3233 N N . HIS A 1 403 ? 30.212 -11.653 -35.078 1.00 74.50 403 HIS A N 1
ATOM 3234 C CA . HIS A 1 403 ? 31.017 -11.681 -33.854 1.00 74.50 403 HIS A CA 1
ATOM 3235 C C . HIS A 1 403 ? 30.274 -11.075 -32.663 1.00 74.50 403 HIS A C 1
ATOM 3237 O O . HIS A 1 403 ? 30.347 -11.656 -31.584 1.00 74.50 403 HIS A O 1
ATOM 3243 N N . GLY A 1 404 ? 29.558 -9.964 -32.869 1.00 80.06 404 GLY A N 1
ATOM 3244 C CA . GLY A 1 404 ? 28.710 -9.314 -31.868 1.00 80.06 404 GLY A CA 1
ATOM 3245 C C . GLY A 1 404 ? 27.588 -10.228 -31.376 1.00 80.06 404 GLY A C 1
ATOM 3246 O O . GLY A 1 404 ? 27.451 -10.445 -30.175 1.00 80.06 404 GLY A O 1
ATOM 3247 N N . GLU A 1 405 ? 26.851 -10.848 -32.298 1.00 82.44 405 GLU A N 1
ATOM 3248 C CA . GLU A 1 405 ? 25.835 -11.866 -32.002 1.00 82.44 405 GLU A CA 1
ATOM 3249 C C . GLU A 1 405 ? 26.433 -13.042 -31.217 1.00 82.44 405 GLU A C 1
ATOM 3251 O O . GLU A 1 405 ? 25.909 -13.419 -30.172 1.00 82.44 405 GLU A O 1
ATOM 3256 N N . VAL A 1 406 ? 27.579 -13.581 -31.647 1.00 82.62 406 VAL A N 1
ATOM 3257 C CA . VAL A 1 406 ? 28.264 -14.678 -30.945 1.00 82.62 406 VAL A CA 1
ATOM 3258 C C . VAL A 1 406 ? 28.790 -14.252 -29.568 1.00 82.62 406 VAL A C 1
ATOM 3260 O O . VAL A 1 406 ? 28.780 -15.073 -28.651 1.00 82.62 406 VAL A O 1
ATOM 3263 N N . THR A 1 407 ? 29.226 -13.004 -29.363 1.00 85.31 407 THR A N 1
ATOM 3264 C CA . THR A 1 407 ? 29.584 -12.506 -28.021 1.00 85.31 407 THR A CA 1
ATOM 3265 C C . THR A 1 407 ? 28.360 -12.288 -27.139 1.00 85.31 407 THR A C 1
ATOM 3267 O O . THR A 1 407 ? 28.411 -12.645 -25.964 1.00 85.31 407 THR A O 1
ATOM 3270 N N . ASN A 1 408 ? 27.251 -11.801 -27.698 1.00 88.81 408 ASN A N 1
ATOM 3271 C CA . ASN A 1 408 ? 26.002 -11.582 -26.970 1.00 88.81 408 ASN A CA 1
ATOM 3272 C C . ASN A 1 408 ? 25.384 -12.918 -26.542 1.00 88.81 408 ASN A C 1
ATOM 3274 O O . ASN A 1 408 ? 25.106 -13.103 -25.363 1.00 88.81 408 ASN A O 1
ATOM 3278 N N . LEU A 1 409 ? 25.302 -13.897 -27.449 1.00 93.25 409 LEU A N 1
ATOM 3279 C CA . LEU A 1 409 ? 24.869 -15.263 -27.138 1.00 93.25 409 LEU A CA 1
ATOM 3280 C C . LEU A 1 409 ? 25.790 -15.938 -26.109 1.00 93.25 409 LEU A C 1
ATOM 3282 O O . LEU A 1 409 ? 25.314 -16.665 -25.244 1.00 93.25 409 LEU A O 1
ATOM 3286 N N . ARG A 1 410 ? 27.107 -15.687 -26.138 1.00 90.06 410 ARG A N 1
ATOM 3287 C CA . ARG A 1 410 ? 28.026 -16.171 -25.087 1.00 90.06 410 ARG A CA 1
ATOM 3288 C C . ARG A 1 410 ? 27.775 -15.496 -23.739 1.00 90.06 410 ARG A C 1
ATOM 3290 O O . ARG A 1 410 ? 27.851 -16.176 -22.718 1.00 90.06 410 ARG A O 1
ATOM 3297 N N . ALA A 1 411 ? 27.485 -14.197 -23.718 1.00 87.88 411 ALA A N 1
ATOM 3298 C CA . ALA A 1 411 ? 27.140 -13.473 -22.497 1.00 87.88 411 ALA A CA 1
ATOM 3299 C C . ALA A 1 411 ? 25.802 -13.966 -21.921 1.00 87.88 411 ALA A C 1
ATOM 3301 O O . ALA A 1 411 ? 25.730 -14.267 -20.732 1.00 87.88 411 ALA A O 1
ATOM 3302 N N . GLU A 1 412 ? 24.788 -14.150 -22.768 1.00 94.31 412 GLU A N 1
ATOM 3303 C CA . GLU A 1 412 ? 23.479 -14.694 -22.406 1.00 94.31 412 GLU A CA 1
ATOM 3304 C C . GLU A 1 412 ? 23.582 -16.139 -21.901 1.00 94.31 412 GLU A C 1
ATOM 3306 O O . GLU A 1 412 ? 23.093 -16.434 -20.817 1.00 94.31 412 GLU A O 1
ATOM 3311 N N . ILE A 1 413 ? 24.301 -17.028 -22.598 1.00 89.25 413 ILE A N 1
ATOM 3312 C CA . ILE A 1 413 ? 24.549 -18.407 -22.137 1.00 89.25 413 ILE A CA 1
ATOM 3313 C C . ILE A 1 413 ? 25.287 -18.420 -20.791 1.00 89.25 413 ILE A C 1
ATOM 3315 O O . ILE A 1 413 ? 24.969 -19.240 -19.931 1.00 89.25 413 ILE A O 1
ATOM 3319 N N . ASN A 1 414 ? 26.246 -17.518 -20.566 1.00 90.12 414 ASN A N 1
ATOM 3320 C CA . ASN A 1 414 ? 26.936 -17.416 -19.278 1.00 90.12 414 ASN A CA 1
ATOM 3321 C C . ASN A 1 414 ? 26.041 -16.836 -18.167 1.00 90.12 414 ASN A C 1
ATOM 3323 O O . ASN A 1 414 ? 26.175 -17.244 -17.016 1.00 90.12 414 ASN A O 1
ATOM 3327 N N . LEU A 1 415 ? 25.112 -15.932 -18.491 1.00 91.62 415 LEU A N 1
ATOM 3328 C CA . LEU A 1 415 ? 24.119 -15.398 -17.553 1.00 91.62 415 LEU A CA 1
ATOM 3329 C C . LEU A 1 415 ? 23.047 -16.444 -17.213 1.00 91.62 415 LEU A C 1
ATOM 3331 O O . LEU A 1 415 ? 22.670 -16.574 -16.052 1.00 91.62 415 LEU A O 1
ATOM 3335 N N . LEU A 1 416 ? 22.600 -17.229 -18.196 1.00 92.25 416 LEU A N 1
ATOM 3336 C CA . LEU A 1 416 ? 21.690 -18.360 -18.008 1.00 92.25 416 LEU A CA 1
ATOM 3337 C C . LEU A 1 416 ? 22.342 -19.490 -17.203 1.00 92.25 416 LEU A C 1
ATOM 3339 O O . LEU A 1 416 ? 21.660 -20.093 -16.383 1.00 92.25 416 LEU A O 1
ATOM 3343 N N . ARG A 1 417 ? 23.647 -19.742 -17.388 1.00 92.50 417 ARG A N 1
ATOM 3344 C CA . ARG A 1 417 ? 24.425 -20.648 -16.526 1.00 92.50 417 ARG A CA 1
ATOM 3345 C C . ARG A 1 417 ? 24.449 -20.153 -15.090 1.00 92.50 417 ARG A C 1
ATOM 3347 O O . ARG A 1 417 ? 23.928 -20.859 -14.245 1.00 92.50 417 ARG A O 1
ATOM 3354 N N . LYS A 1 418 ? 24.903 -18.916 -14.846 1.00 92.00 418 LYS A N 1
ATOM 3355 C CA . LYS A 1 418 ? 24.877 -18.318 -13.501 1.00 92.00 418 LYS A CA 1
ATOM 3356 C C . LYS A 1 418 ? 23.497 -18.432 -12.858 1.00 92.00 418 LYS A C 1
ATOM 3358 O O . LYS A 1 418 ? 23.393 -19.016 -11.799 1.00 92.00 418 LYS A O 1
ATOM 3363 N N . ARG A 1 419 ? 22.429 -18.021 -13.552 1.00 90.25 419 ARG A N 1
ATOM 3364 C CA . ARG A 1 419 ? 21.050 -18.140 -13.049 1.00 90.25 419 ARG A CA 1
ATOM 3365 C C . ARG A 1 419 ? 20.625 -19.588 -12.759 1.00 90.25 419 ARG A C 1
ATOM 3367 O O . ARG A 1 419 ? 19.800 -19.801 -11.877 1.00 90.25 419 ARG A O 1
ATOM 3374 N N . ALA A 1 420 ? 21.127 -20.570 -13.506 1.00 88.19 420 ALA A N 1
ATOM 3375 C CA . ALA A 1 420 ? 20.872 -21.984 -13.240 1.00 88.19 420 ALA A CA 1
ATOM 3376 C C . ALA A 1 420 ? 21.678 -22.495 -12.035 1.00 88.19 420 ALA A C 1
ATOM 3378 O O . ALA A 1 420 ? 21.126 -23.236 -11.227 1.00 88.19 420 ALA A O 1
ATOM 3379 N N . ASP A 1 421 ? 22.931 -22.064 -11.888 1.00 92.44 421 ASP A N 1
ATOM 3380 C CA . ASP A 1 421 ? 23.787 -22.358 -10.736 1.00 92.44 421 ASP A CA 1
ATOM 3381 C C . ASP A 1 421 ? 23.191 -21.720 -9.457 1.00 92.44 421 ASP A C 1
ATOM 3383 O O . ASP A 1 421 ? 22.922 -22.426 -8.487 1.00 92.44 421 ASP A O 1
ATOM 3387 N N . ASP A 1 422 ? 22.823 -20.431 -9.506 1.00 92.12 422 ASP A N 1
ATOM 3388 C CA . ASP A 1 422 ? 22.109 -19.687 -8.454 1.00 92.12 422 ASP A CA 1
ATOM 3389 C C . ASP A 1 422 ? 20.811 -20.411 -8.032 1.00 92.12 422 ASP A C 1
ATOM 3391 O O . ASP A 1 422 ? 20.498 -20.528 -6.846 1.00 92.12 422 ASP A O 1
ATOM 3395 N N . ALA A 1 423 ? 20.040 -20.926 -9.000 1.00 91.62 423 ALA A N 1
ATOM 3396 C CA . ALA A 1 423 ? 18.799 -21.658 -8.743 1.00 91.62 423 ALA A CA 1
ATOM 3397 C C . ALA A 1 423 ? 19.034 -23.069 -8.167 1.00 91.62 423 ALA A C 1
ATOM 3399 O O . ALA A 1 423 ? 18.192 -23.572 -7.417 1.00 91.62 423 ALA A O 1
ATOM 3400 N N . LEU A 1 424 ? 20.161 -23.713 -8.489 1.00 87.62 424 LEU A N 1
ATOM 3401 C CA . LEU A 1 424 ? 20.569 -24.984 -7.886 1.00 87.62 424 LEU A CA 1
ATOM 3402 C C . LEU A 1 424 ? 21.025 -24.791 -6.435 1.00 87.62 424 LEU A C 1
ATOM 3404 O O . LEU A 1 424 ? 20.627 -25.584 -5.582 1.00 87.62 424 LEU A O 1
ATOM 3408 N N . ASP A 1 425 ? 21.761 -23.719 -6.137 1.00 93.19 425 ASP A N 1
ATOM 3409 C CA . ASP A 1 425 ? 22.159 -23.365 -4.770 1.00 93.19 425 ASP A CA 1
ATOM 3410 C C . ASP A 1 425 ? 20.943 -22.967 -3.916 1.00 93.19 425 ASP A C 1
ATOM 3412 O O . ASP A 1 425 ? 20.785 -23.462 -2.797 1.00 93.19 425 ASP A O 1
ATOM 3416 N N . GLN A 1 426 ? 20.008 -22.174 -4.459 1.00 88.50 426 GLN A N 1
ATOM 3417 C CA . GLN A 1 426 ? 18.721 -21.890 -3.805 1.00 88.50 426 GLN A CA 1
ATOM 3418 C C . GLN A 1 426 ? 17.928 -23.175 -3.528 1.00 88.50 426 GLN A C 1
ATOM 3420 O O . GLN A 1 426 ? 17.447 -23.373 -2.409 1.00 88.50 426 GLN A O 1
ATOM 3425 N N . LYS A 1 427 ? 17.824 -24.082 -4.511 1.00 90.75 427 LYS A N 1
ATOM 3426 C CA . LYS A 1 427 ? 17.173 -25.389 -4.332 1.00 90.75 427 LYS A CA 1
ATOM 3427 C C . LYS A 1 427 ? 17.849 -26.202 -3.225 1.00 90.75 427 LYS A C 1
ATOM 3429 O O . LYS A 1 427 ? 17.150 -26.731 -2.364 1.00 90.75 427 LYS A O 1
ATOM 3434 N N . TRP A 1 428 ? 19.178 -26.286 -3.220 1.00 93.25 428 TRP A N 1
ATOM 3435 C CA . TRP A 1 428 ? 19.936 -27.014 -2.200 1.00 93.25 428 TRP A CA 1
ATOM 3436 C C . TRP A 1 428 ? 19.739 -26.415 -0.802 1.00 93.25 428 TRP A C 1
ATOM 3438 O O . TRP A 1 428 ? 19.563 -27.153 0.169 1.00 93.25 428 TRP A O 1
ATOM 3448 N N . GLN A 1 429 ? 19.701 -25.086 -0.689 1.00 86.38 429 GLN A N 1
ATOM 3449 C CA . GLN A 1 429 ? 19.453 -24.397 0.575 1.00 86.38 429 GLN A CA 1
ATOM 3450 C C . GLN A 1 429 ? 18.021 -24.634 1.084 1.00 86.38 429 GLN A C 1
ATOM 3452 O O . GLN A 1 429 ? 17.836 -24.884 2.275 1.00 86.38 429 GLN A O 1
ATOM 3457 N N . VAL A 1 430 ? 17.021 -24.667 0.195 1.00 87.75 430 VAL A N 1
ATOM 3458 C CA . VAL A 1 430 ? 15.650 -25.083 0.538 1.00 87.75 430 VAL A CA 1
ATOM 3459 C C . VAL A 1 430 ? 15.604 -26.556 0.958 1.00 87.75 430 VAL A C 1
ATOM 3461 O O . VAL A 1 430 ? 15.022 -26.858 1.994 1.00 87.75 430 VAL A O 1
ATOM 3464 N N . GLU A 1 431 ? 16.253 -27.474 0.236 1.00 90.25 431 GLU A N 1
ATOM 3465 C CA . GLU A 1 431 ? 16.310 -28.903 0.598 1.00 90.25 431 GLU A CA 1
ATOM 3466 C C . GLU A 1 431 ? 17.005 -29.137 1.950 1.00 90.25 431 GLU A C 1
ATOM 3468 O O . GLU A 1 431 ? 16.553 -29.963 2.747 1.00 90.25 431 GLU A O 1
ATOM 3473 N N . LYS A 1 432 ? 18.057 -28.370 2.256 1.00 91.00 432 LYS A N 1
ATOM 3474 C CA . LYS A 1 432 ? 18.742 -28.375 3.555 1.00 91.00 432 LYS A CA 1
ATOM 3475 C C . LYS A 1 432 ? 17.838 -27.860 4.679 1.00 91.00 432 LYS A C 1
ATOM 3477 O O . LYS A 1 432 ? 17.755 -28.501 5.726 1.00 91.00 432 LYS A O 1
ATOM 3482 N N . ASN A 1 433 ? 17.141 -26.744 4.460 1.00 85.75 433 ASN A N 1
ATOM 3483 C CA . ASN A 1 433 ? 16.216 -26.167 5.440 1.00 85.75 433 ASN A CA 1
ATOM 3484 C C . ASN A 1 433 ? 15.018 -27.097 5.689 1.00 85.75 433 ASN A C 1
ATOM 3486 O O . ASN A 1 433 ? 14.674 -27.361 6.838 1.00 85.75 433 ASN A O 1
ATOM 3490 N N . LEU A 1 434 ? 14.451 -27.682 4.629 1.00 84.19 434 LEU A N 1
ATOM 3491 C CA . LEU A 1 434 ? 13.399 -28.699 4.704 1.00 84.19 434 LEU A CA 1
ATOM 3492 C C . LEU A 1 434 ? 13.888 -29.964 5.432 1.00 84.19 434 LEU A C 1
ATOM 3494 O O . LEU A 1 434 ? 13.140 -30.579 6.187 1.00 84.19 434 LEU A O 1
ATOM 3498 N N . GLY A 1 435 ? 15.164 -30.326 5.260 1.00 89.00 435 GLY A N 1
ATOM 3499 C CA . GLY A 1 435 ? 15.832 -31.378 6.025 1.00 89.00 435 GLY A CA 1
ATOM 3500 C C . GLY A 1 435 ? 15.898 -31.094 7.530 1.00 89.00 435 GLY A C 1
ATOM 3501 O O . GLY A 1 435 ? 15.728 -32.028 8.312 1.00 89.00 435 GLY A O 1
ATOM 3502 N N . GLY A 1 436 ? 16.086 -29.830 7.926 1.00 85.38 436 GLY A N 1
ATOM 3503 C CA . GLY A 1 436 ? 15.981 -29.366 9.315 1.00 85.38 436 GLY A CA 1
ATOM 3504 C C . GLY A 1 436 ? 14.547 -29.443 9.839 1.00 85.38 436 GLY A C 1
ATOM 3505 O O . GLY A 1 436 ? 14.285 -30.188 10.779 1.00 85.38 436 GLY A O 1
ATOM 3506 N N . VAL A 1 437 ? 13.601 -28.799 9.145 1.00 83.12 437 VAL A N 1
ATOM 3507 C CA . VAL A 1 437 ? 12.165 -28.805 9.493 1.00 83.12 437 VAL A CA 1
ATOM 3508 C C . VAL A 1 437 ? 11.612 -30.229 9.630 1.00 83.12 437 VAL A C 1
ATOM 3510 O O . VAL A 1 437 ? 10.800 -30.490 10.509 1.00 83.12 437 VAL A O 1
ATOM 3513 N N . ARG A 1 438 ? 1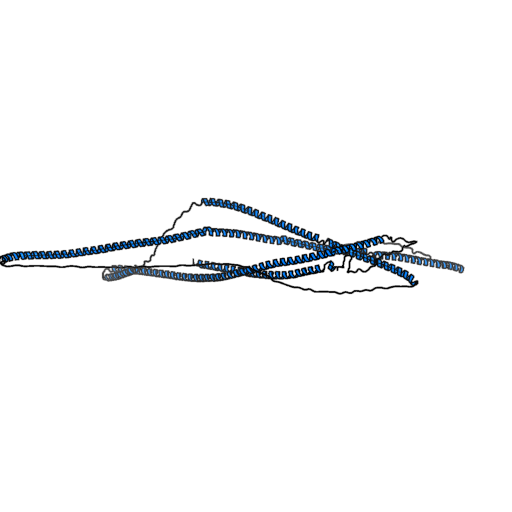2.084 -31.190 8.824 1.00 90.19 438 ARG A N 1
ATOM 3514 C CA . ARG A 1 438 ? 11.706 -32.609 8.945 1.00 90.19 438 ARG A CA 1
ATOM 3515 C C . ARG A 1 438 ? 12.227 -33.274 10.228 1.00 90.19 438 ARG A C 1
ATOM 3517 O O . ARG A 1 438 ? 11.567 -34.172 10.742 1.00 90.19 438 ARG A O 1
ATOM 3524 N N . MET A 1 439 ? 13.391 -32.870 10.740 1.00 85.38 439 MET A N 1
ATOM 3525 C CA . MET A 1 439 ? 13.907 -33.348 12.032 1.00 85.38 439 MET A CA 1
ATOM 3526 C C . MET A 1 439 ? 13.182 -32.688 13.208 1.00 85.38 439 MET A C 1
ATOM 3528 O O . MET A 1 439 ? 12.922 -33.355 14.207 1.00 85.38 439 MET A O 1
ATOM 3532 N N . ASP A 1 440 ? 12.820 -31.412 13.079 1.00 85.69 440 ASP A N 1
ATOM 3533 C CA . ASP A 1 440 ? 12.045 -30.695 14.095 1.00 85.69 440 ASP A CA 1
ATOM 3534 C C . ASP A 1 440 ? 10.596 -31.205 14.155 1.00 85.69 440 ASP A C 1
ATOM 3536 O O . ASP A 1 440 ? 10.066 -31.409 15.244 1.00 85.69 440 ASP A O 1
ATOM 3540 N N . LEU A 1 441 ? 9.994 -31.542 13.008 1.00 83.69 441 LEU A N 1
ATOM 3541 C CA . LEU A 1 441 ? 8.710 -32.245 12.930 1.00 83.69 441 LEU A CA 1
ATOM 3542 C C . LEU A 1 441 ? 8.787 -33.625 13.596 1.00 83.69 441 LEU A C 1
ATOM 3544 O O . LEU A 1 441 ? 7.978 -33.915 14.468 1.00 83.69 441 LEU A O 1
ATOM 3548 N N . ALA A 1 442 ? 9.791 -34.445 13.263 1.00 82.94 442 ALA A N 1
ATOM 3549 C CA . ALA A 1 442 ? 9.974 -35.758 13.889 1.00 82.94 442 ALA A CA 1
ATOM 3550 C C . ALA A 1 442 ? 10.222 -35.663 15.410 1.00 82.94 442 ALA A C 1
ATOM 3552 O O . ALA A 1 442 ? 9.845 -36.558 16.165 1.00 82.94 442 ALA A O 1
ATOM 3553 N N . ARG A 1 443 ? 10.827 -34.564 15.885 1.00 90.56 443 ARG A N 1
ATOM 3554 C CA . ARG A 1 443 ? 10.946 -34.265 17.317 1.00 90.56 443 ARG A CA 1
ATOM 3555 C C . ARG A 1 443 ? 9.596 -33.882 17.925 1.00 90.56 443 ARG A C 1
ATOM 3557 O O . ARG A 1 443 ? 9.237 -34.439 18.955 1.00 90.56 443 ARG A O 1
ATOM 3564 N N . ALA A 1 444 ? 8.834 -32.999 17.283 1.00 81.94 444 ALA A N 1
ATOM 3565 C CA . ALA A 1 444 ? 7.497 -32.615 17.730 1.00 81.94 444 ALA A CA 1
ATOM 3566 C C . ALA A 1 444 ? 6.515 -33.803 17.726 1.00 81.94 444 ALA A C 1
ATOM 3568 O O . ALA A 1 444 ? 5.649 -33.893 18.593 1.00 81.94 444 ALA A O 1
ATOM 3569 N N . GLU A 1 445 ? 6.661 -34.761 16.811 1.00 81.38 445 GLU A N 1
ATOM 3570 C CA . GLU A 1 445 ? 5.911 -36.023 16.812 1.00 81.38 445 GLU A CA 1
ATOM 3571 C C . GLU A 1 445 ? 6.234 -36.874 18.055 1.00 81.38 445 GLU A C 1
ATOM 3573 O O . GLU A 1 445 ? 5.310 -37.346 18.717 1.00 81.38 445 GLU A O 1
ATOM 3578 N N . LEU A 1 446 ? 7.513 -36.994 18.436 1.00 85.25 446 LEU A N 1
ATOM 3579 C CA . LEU A 1 446 ? 7.947 -37.688 19.662 1.00 85.25 446 LEU A CA 1
ATOM 3580 C C . LEU A 1 446 ? 7.545 -36.946 20.951 1.00 85.25 446 LEU A C 1
ATOM 3582 O O . LEU A 1 446 ? 7.138 -37.564 21.936 1.00 85.25 446 LEU A O 1
ATOM 3586 N N . GLU A 1 447 ? 7.637 -35.617 20.965 1.00 87.94 447 GLU A N 1
ATOM 3587 C CA . GLU A 1 447 ? 7.222 -34.795 22.106 1.00 87.94 447 GLU A CA 1
ATOM 3588 C C . GLU A 1 447 ? 5.697 -34.828 22.276 1.00 87.94 447 GLU A C 1
ATOM 3590 O O . GLU A 1 447 ? 5.204 -34.989 23.390 1.00 87.94 447 GLU A O 1
ATOM 3595 N N . THR A 1 448 ? 4.926 -34.787 21.185 1.00 79.31 448 THR A N 1
ATOM 3596 C CA . THR A 1 448 ? 3.462 -34.912 21.248 1.00 79.31 448 THR A CA 1
ATOM 3597 C C . THR A 1 448 ? 2.975 -36.345 21.460 1.00 79.31 448 THR A C 1
ATOM 3599 O O . THR A 1 448 ? 1.845 -36.504 21.918 1.00 79.31 448 THR A O 1
ATOM 3602 N N . SER A 1 449 ? 3.753 -37.397 21.171 1.00 77.75 449 SER A N 1
ATOM 3603 C CA . SER A 1 449 ? 3.423 -38.749 21.655 1.00 77.75 449 SER A CA 1
ATOM 3604 C C . SER A 1 449 ? 3.660 -38.847 23.164 1.00 77.75 449 SER A C 1
ATOM 3606 O O . SER A 1 449 ? 2.738 -39.198 23.891 1.00 77.75 449 SER A O 1
ATOM 3608 N N . SER A 1 450 ? 4.820 -38.387 23.647 1.00 77.00 450 SER A N 1
ATOM 3609 C CA . SER A 1 450 ? 5.155 -38.325 25.081 1.00 77.00 450 SER A CA 1
ATOM 3610 C C . SER A 1 450 ? 4.129 -37.522 25.899 1.00 77.00 450 SER A C 1
ATOM 3612 O O . SER A 1 450 ? 3.684 -37.957 26.959 1.00 77.00 450 SER A O 1
ATOM 3614 N N . LEU A 1 451 ? 3.672 -36.375 25.379 1.00 73.56 451 LEU A N 1
ATOM 3615 C CA . LEU A 1 451 ? 2.608 -35.582 26.003 1.00 73.56 451 LEU A CA 1
ATOM 3616 C C . LEU A 1 451 ? 1.234 -36.266 25.950 1.00 73.56 451 LEU A C 1
ATOM 3618 O O . LEU A 1 451 ? 0.438 -36.056 26.859 1.00 73.56 451 LEU A O 1
ATOM 3622 N N . ARG A 1 452 ? 0.938 -37.085 24.931 1.00 77.44 452 ARG A N 1
ATOM 3623 C CA . ARG A 1 452 ? -0.313 -37.863 24.873 1.00 77.44 452 ARG A CA 1
ATOM 3624 C C . ARG A 1 452 ? -0.320 -39.002 25.891 1.00 77.44 452 ARG A C 1
ATOM 3626 O O . ARG A 1 452 ? -1.336 -39.181 26.558 1.00 77.44 452 ARG A O 1
ATOM 3633 N N . ASP A 1 453 ? 0.811 -39.674 26.089 1.00 70.38 453 ASP A N 1
ATOM 3634 C CA . ASP A 1 453 ? 0.973 -40.670 27.154 1.00 70.38 453 ASP A CA 1
ATOM 3635 C C . ASP A 1 453 ? 0.796 -40.012 28.543 1.00 70.38 453 ASP A C 1
ATOM 3637 O O . ASP A 1 453 ? -0.026 -40.455 29.345 1.00 70.38 453 ASP A O 1
ATOM 3641 N N . LEU A 1 454 ? 1.455 -38.869 28.786 1.00 67.44 454 LEU A N 1
ATOM 3642 C CA . LEU A 1 454 ? 1.340 -38.081 30.030 1.00 67.44 454 LEU A CA 1
ATOM 3643 C C . LEU A 1 454 ? -0.046 -37.462 30.294 1.00 67.44 454 LEU A C 1
ATOM 3645 O O . LEU A 1 454 ? -0.350 -37.122 31.441 1.00 67.44 454 LEU A O 1
ATOM 3649 N N . MET A 1 455 ? -0.863 -37.265 29.257 1.00 58.16 455 MET A N 1
ATOM 3650 C CA . MET A 1 455 ? -2.269 -36.859 29.389 1.00 58.16 455 MET A CA 1
ATOM 3651 C C . MET A 1 455 ? -3.137 -38.061 29.781 1.00 58.16 455 MET A C 1
ATOM 3653 O O . MET A 1 455 ? -3.943 -37.953 30.703 1.00 58.16 455 MET A O 1
ATOM 3657 N N . GLY A 1 456 ? -2.910 -39.226 29.161 1.00 58.31 456 GLY A N 1
ATOM 3658 C CA . GLY A 1 456 ? -3.596 -40.477 29.504 1.00 58.31 456 GLY A CA 1
ATOM 3659 C C . GLY A 1 456 ? -3.388 -40.927 30.958 1.00 58.31 456 GLY A C 1
ATOM 3660 O O . GLY A 1 456 ? -4.265 -41.567 31.531 1.00 58.31 456 GLY A O 1
ATOM 3661 N N . GLU A 1 457 ? -2.274 -40.542 31.587 1.00 55.16 457 GLU A N 1
ATOM 3662 C CA . GLU A 1 457 ? -2.013 -40.790 33.014 1.00 55.16 457 GLU A CA 1
ATOM 3663 C C . GLU A 1 457 ? -2.771 -39.856 33.985 1.00 55.16 457 GLU A C 1
ATOM 3665 O O . GLU A 1 457 ? -2.735 -40.096 35.194 1.00 55.16 457 GLU A O 1
ATOM 3670 N N . LYS A 1 458 ? -3.433 -38.785 33.513 1.00 50.12 458 LYS A N 1
ATOM 3671 C CA . LYS A 1 458 ? -3.958 -37.712 34.389 1.00 50.12 458 LYS A CA 1
ATOM 3672 C C . LYS A 1 458 ? -5.478 -37.594 34.490 1.00 50.12 458 LYS A C 1
ATOM 3674 O O . LYS A 1 458 ? -5.947 -36.977 35.446 1.00 50.12 458 LYS A O 1
ATOM 3679 N N . ASP A 1 459 ? -6.247 -38.255 33.630 1.00 43.75 459 ASP A N 1
ATOM 3680 C CA . ASP A 1 459 ? -7.722 -38.245 33.671 1.00 43.75 459 ASP A CA 1
ATOM 3681 C C . ASP A 1 459 ? -8.326 -39.176 34.753 1.00 43.75 459 ASP A C 1
ATOM 3683 O O . ASP A 1 459 ? -9.328 -39.858 34.543 1.00 43.75 459 ASP A O 1
ATOM 3687 N N . MET A 1 460 ? -7.740 -39.188 35.958 1.00 39.34 460 MET A N 1
ATOM 3688 C CA . MET A 1 460 ? -8.319 -39.814 37.157 1.00 39.34 460 MET A CA 1
ATOM 3689 C C . MET A 1 460 ? -8.086 -38.997 38.442 1.00 39.34 460 MET A C 1
ATOM 3691 O O . MET A 1 460 ? -7.531 -39.524 39.400 1.00 39.34 460 MET A O 1
ATOM 3695 N N . PHE A 1 461 ? -8.544 -37.739 38.514 1.00 37.44 461 PHE A N 1
ATOM 3696 C CA . PHE A 1 461 ? -9.089 -37.162 39.764 1.00 37.44 461 PHE A CA 1
ATOM 3697 C C . PHE A 1 461 ? -9.737 -35.782 39.545 1.00 37.44 461 PHE A C 1
ATOM 3699 O O . PHE A 1 461 ? -9.069 -34.868 39.080 1.00 37.44 461 PHE A O 1
ATOM 3706 N N . VAL A 1 462 ? -11.002 -35.630 39.962 1.00 31.61 462 VAL A N 1
ATOM 3707 C CA . VAL A 1 462 ? -11.643 -34.467 40.636 1.00 31.61 462 VAL A CA 1
ATOM 3708 C C . VAL A 1 462 ? -13.165 -34.651 40.544 1.00 31.61 462 VAL A C 1
ATOM 3710 O O . VAL A 1 462 ? -13.681 -35.110 39.530 1.00 31.61 462 VAL A O 1
ATOM 3713 N N . GLN A 1 463 ? -13.888 -34.348 41.626 1.00 31.11 463 GLN A N 1
ATOM 3714 C CA . GLN A 1 463 ? -15.299 -34.711 41.793 1.00 31.11 463 GLN A CA 1
ATOM 3715 C C . GLN A 1 463 ? -16.122 -33.534 42.342 1.00 31.11 463 GLN A C 1
ATOM 3717 O O . GLN A 1 463 ? -15.632 -32.740 43.144 1.00 31.11 463 GLN A O 1
ATOM 3722 N N . GLU A 1 464 ? -17.372 -33.418 41.894 1.00 30.39 464 GLU A N 1
ATOM 3723 C CA . GLU A 1 464 ? -18.260 -32.273 42.136 1.00 30.39 464 GLU A CA 1
ATOM 3724 C C . GLU A 1 464 ? -18.678 -32.079 43.606 1.00 30.39 464 GLU A C 1
ATOM 3726 O O . GLU A 1 464 ? -18.904 -33.047 44.337 1.00 30.39 464 GLU A O 1
ATOM 3731 N N . ARG A 1 465 ? -18.975 -30.823 43.986 1.00 29.44 465 ARG A N 1
ATOM 3732 C CA . ARG A 1 465 ? -20.011 -30.500 44.989 1.00 29.44 465 ARG A CA 1
ATOM 3733 C C . ARG A 1 465 ? -20.805 -29.244 44.609 1.00 29.44 465 ARG A C 1
ATOM 3735 O O . ARG A 1 465 ? -20.246 -28.272 44.112 1.00 29.44 465 ARG A O 1
ATOM 3742 N N . ARG A 1 466 ? -22.117 -29.282 44.873 1.00 31.03 466 ARG A N 1
ATOM 3743 C CA . ARG A 1 466 ? -23.087 -28.187 44.662 1.00 31.03 466 ARG A CA 1
ATOM 3744 C C . ARG A 1 466 ? -23.081 -27.153 45.811 1.00 31.03 466 ARG A C 1
ATOM 3746 O O . ARG A 1 466 ? -22.731 -27.522 46.932 1.00 31.03 466 ARG A O 1
ATOM 3753 N N . PRO A 1 467 ? -23.553 -25.911 45.575 1.00 36.97 467 PRO A N 1
ATOM 3754 C CA . PRO A 1 467 ? -23.802 -24.897 46.611 1.00 36.97 467 PRO A CA 1
ATOM 3755 C C . PRO A 1 467 ? -25.223 -24.974 47.216 1.00 36.97 467 PRO A C 1
ATOM 3757 O O . PRO A 1 467 ? -26.148 -25.419 46.535 1.00 36.97 467 PRO A O 1
ATOM 3760 N N . SER A 1 468 ? -25.425 -24.471 48.449 1.00 27.66 468 SER A N 1
ATOM 3761 C CA . SER A 1 468 ? -26.740 -24.003 48.951 1.00 27.66 468 SER A CA 1
ATOM 3762 C C . SER A 1 468 ? -26.686 -23.245 50.302 1.00 27.66 468 SER A C 1
ATOM 3764 O O . SER A 1 468 ? -25.904 -23.618 51.169 1.00 27.66 468 SER A O 1
ATOM 3766 N N . ALA A 1 469 ? -27.626 -22.299 50.474 1.00 29.66 469 ALA A N 1
ATOM 3767 C CA . ALA A 1 469 ? -28.244 -21.785 51.719 1.00 29.66 469 ALA A CA 1
ATOM 3768 C C . ALA A 1 469 ? -27.462 -20.909 52.744 1.00 29.66 469 ALA A C 1
ATOM 3770 O O . ALA A 1 469 ? -26.277 -21.094 52.995 1.00 29.66 469 ALA A O 1
ATOM 3771 N N . GLY A 1 470 ? -28.216 -19.997 53.397 1.00 30.34 470 GLY A N 1
ATOM 3772 C CA . GLY A 1 470 ? -27.797 -19.071 54.477 1.00 30.34 470 GLY A CA 1
ATOM 3773 C C . GLY A 1 470 ? -27.796 -17.594 54.035 1.00 30.34 470 GLY A C 1
ATOM 3774 O O . GLY A 1 470 ? -26.902 -17.210 53.295 1.00 30.34 470 GLY A O 1
ATOM 3775 N N . SER A 1 471 ? -28.757 -16.702 54.327 1.00 30.69 471 SER A N 1
ATOM 3776 C CA . SER A 1 471 ? -29.927 -16.647 55.239 1.00 30.69 471 SER A CA 1
ATOM 3777 C C . SER A 1 471 ? -29.687 -16.125 56.674 1.00 30.69 471 SER A C 1
ATOM 3779 O O . SER A 1 471 ? -29.099 -16.827 57.488 1.00 30.69 471 SER A O 1
ATOM 3781 N N . VAL A 1 472 ? -30.290 -14.952 56.960 1.00 28.98 472 VAL A N 1
ATOM 3782 C CA . VAL A 1 472 ? -30.578 -14.294 58.266 1.00 28.98 472 VAL A CA 1
ATOM 3783 C C . VAL A 1 472 ? -29.409 -13.723 59.095 1.00 28.98 472 VAL A C 1
ATOM 3785 O O . VAL A 1 472 ? -28.461 -14.430 59.401 1.00 28.98 472 VAL A O 1
ATOM 3788 N N . TYR A 1 473 ? -29.568 -12.442 59.485 1.00 36.12 473 TYR A N 1
ATOM 3789 C CA . TYR A 1 473 ? -29.232 -11.716 60.743 1.00 36.12 473 TYR A CA 1
ATOM 3790 C C . TYR A 1 473 ? -28.974 -10.227 60.395 1.00 36.12 473 TYR A C 1
ATOM 3792 O O . TYR A 1 473 ? -28.376 -9.959 59.360 1.00 36.12 473 TYR A O 1
ATOM 3800 N N . SER A 1 474 ? -29.321 -9.204 61.186 1.00 34.72 474 SER A N 1
ATOM 3801 C CA . SER A 1 474 ? -30.379 -9.021 62.197 1.00 34.72 474 SER A CA 1
ATOM 3802 C C . SER A 1 474 ? -30.571 -7.502 62.377 1.00 34.72 474 SER A C 1
ATOM 3804 O O . SER A 1 474 ? -29.572 -6.800 62.493 1.00 34.72 474 SER A O 1
ATOM 3806 N N . ASP A 1 475 ? -31.805 -6.993 62.411 1.00 29.09 475 ASP A N 1
ATOM 3807 C CA . ASP A 1 475 ? -32.099 -5.591 62.775 1.00 29.09 475 ASP A CA 1
ATOM 3808 C C . ASP A 1 475 ? -32.334 -5.506 64.293 1.00 29.09 475 ASP A C 1
ATOM 3810 O O . ASP A 1 475 ? -33.052 -6.344 64.846 1.00 29.09 475 ASP A O 1
ATOM 3814 N N . ASP A 1 476 ? -31.701 -4.541 64.962 1.00 31.36 476 ASP A N 1
ATOM 3815 C CA . ASP A 1 476 ? -31.788 -4.326 66.412 1.00 31.36 476 ASP A CA 1
ATOM 3816 C C . ASP A 1 476 ? -31.993 -2.834 66.717 1.00 31.36 476 ASP A C 1
ATOM 3818 O O . ASP A 1 476 ? -31.054 -2.038 66.761 1.00 31.36 476 ASP A O 1
ATOM 3822 N N . SER A 1 477 ? -33.264 -2.459 66.881 1.00 41.62 477 SER A N 1
ATOM 3823 C CA . SER A 1 477 ? -33.723 -1.066 66.874 1.00 41.62 477 SER A CA 1
ATOM 3824 C C . SER A 1 477 ? -34.749 -0.772 67.989 1.00 41.62 477 SER A C 1
ATOM 3826 O O . SER A 1 477 ? -35.798 -0.181 67.727 1.00 41.62 477 SER A O 1
ATOM 3828 N N . GLN A 1 478 ? -34.495 -1.185 69.247 1.00 31.70 478 GLN A N 1
ATOM 3829 C CA . GLN A 1 478 ? -35.385 -0.880 70.395 1.00 31.70 478 GLN A CA 1
ATOM 3830 C C . GLN A 1 478 ? -34.704 -0.416 71.705 1.00 31.70 478 GLN A C 1
ATOM 3832 O O . GLN A 1 478 ? -34.668 -1.118 72.714 1.00 31.70 478 GLN A O 1
ATOM 3837 N N . ALA A 1 479 ? -34.331 0.864 71.745 1.00 35.50 479 ALA A N 1
ATOM 3838 C CA . ALA A 1 479 ? -34.323 1.704 72.953 1.00 35.50 479 ALA A CA 1
ATOM 3839 C C . ALA A 1 479 ? -34.637 3.151 72.510 1.00 35.50 479 ALA A C 1
ATOM 3841 O O . ALA A 1 479 ? -34.085 3.547 71.483 1.00 35.50 479 ALA A O 1
ATOM 3842 N N . PRO A 1 480 ? -35.498 3.948 73.197 1.00 45.16 480 PRO A N 1
ATOM 3843 C CA . PRO A 1 480 ? -35.499 4.112 74.661 1.00 45.16 480 PRO A CA 1
ATOM 3844 C C . PRO A 1 480 ? -36.885 4.337 75.336 1.00 45.16 480 PRO A C 1
ATOM 3846 O O . PRO A 1 480 ? -37.617 5.258 74.982 1.00 45.16 480 PRO A O 1
ATOM 3849 N N . VAL A 1 481 ? -37.226 3.591 76.402 1.00 50.69 481 VAL A N 1
ATOM 3850 C CA . VAL A 1 481 ? -38.464 3.850 77.202 1.00 50.69 481 VAL A CA 1
ATOM 3851 C C . VAL A 1 481 ? -38.261 3.759 78.731 1.00 50.69 481 VAL A C 1
ATOM 3853 O O . VAL A 1 481 ? -39.123 4.154 79.513 1.00 50.69 481 VAL A O 1
ATOM 3856 N N . THR A 1 482 ? -37.111 3.277 79.207 1.00 57.78 482 THR A N 1
ATOM 3857 C CA . THR A 1 482 ? -36.861 3.018 80.640 1.00 57.78 482 THR A CA 1
ATOM 3858 C C . THR A 1 482 ? -36.562 4.278 81.461 1.00 57.78 482 THR A C 1
ATOM 3860 O O . THR A 1 482 ? -37.038 4.403 82.590 1.00 57.78 482 THR A O 1
ATOM 3863 N N . LEU A 1 483 ? -35.820 5.234 80.894 1.00 55.41 483 LEU A N 1
ATOM 3864 C CA . LEU A 1 483 ? -35.310 6.416 81.606 1.00 55.41 483 LEU A CA 1
ATOM 3865 C C . LEU A 1 483 ? -36.410 7.387 82.067 1.00 55.41 483 LEU A C 1
ATOM 3867 O O . LEU A 1 483 ? -36.392 7.840 83.209 1.00 55.41 483 LEU A O 1
ATOM 3871 N N . GLU A 1 484 ? -37.400 7.685 81.221 1.00 55.34 484 GLU A N 1
ATOM 3872 C CA . GLU A 1 484 ? -38.469 8.635 81.575 1.00 55.34 484 GLU A CA 1
ATOM 3873 C C . GLU A 1 484 ? -39.401 8.076 82.665 1.00 55.34 484 GLU A C 1
ATOM 3875 O O . GLU A 1 484 ? -39.898 8.814 83.522 1.00 55.34 484 GLU A O 1
ATOM 3880 N N . ARG A 1 485 ? -39.600 6.752 82.668 1.00 64.62 485 ARG A N 1
ATOM 3881 C CA . ARG A 1 485 ? -40.359 6.047 83.702 1.00 64.62 485 ARG A CA 1
ATOM 3882 C C . ARG A 1 485 ? -39.611 6.042 85.033 1.00 64.62 485 ARG A C 1
ATOM 3884 O O . ARG A 1 485 ? -40.194 6.444 86.037 1.00 64.62 485 ARG A O 1
ATOM 3891 N N . ALA A 1 486 ? -38.323 5.693 85.023 1.00 62.38 486 ALA A N 1
ATOM 3892 C CA . ALA A 1 486 ? -37.469 5.764 86.206 1.00 62.38 486 ALA A CA 1
ATOM 3893 C C . ALA A 1 486 ? -37.430 7.186 86.796 1.00 62.38 486 ALA A C 1
ATOM 3895 O O . ALA A 1 486 ? -37.564 7.353 88.005 1.00 62.38 486 ALA A O 1
ATOM 3896 N N . TYR A 1 487 ? -37.344 8.224 85.955 1.00 64.06 487 TYR A N 1
ATOM 3897 C CA . TYR A 1 487 ? -37.339 9.618 86.410 1.00 64.06 487 TYR A CA 1
ATOM 3898 C C . TYR A 1 487 ? -38.659 10.030 87.087 1.00 64.06 487 TYR A C 1
ATOM 3900 O O . TYR A 1 487 ? -38.642 10.709 88.113 1.00 64.06 487 TYR A O 1
ATOM 3908 N N . LYS A 1 488 ? -39.808 9.580 86.562 1.00 69.12 488 LYS A N 1
ATOM 3909 C CA . LYS A 1 488 ? -41.132 9.806 87.173 1.00 69.12 488 LYS A CA 1
ATOM 3910 C C . LYS A 1 488 ? -41.298 9.042 88.489 1.00 69.12 488 LYS A C 1
ATOM 3912 O O . LYS A 1 488 ? -41.754 9.619 89.474 1.00 69.12 488 LYS A O 1
ATOM 3917 N N . GLU A 1 489 ? -40.882 7.780 88.538 1.00 67.56 489 GLU A N 1
ATOM 3918 C CA . GLU A 1 489 ? -40.924 6.963 89.757 1.00 67.56 489 GLU A CA 1
ATOM 3919 C C . GLU A 1 489 ? -40.009 7.571 90.848 1.00 67.56 489 GLU A C 1
ATOM 3921 O O . GLU A 1 489 ? -40.457 7.785 91.978 1.00 67.56 489 GLU A O 1
ATOM 3926 N N . LEU A 1 490 ? -38.797 8.020 90.495 1.00 67.88 490 LEU A N 1
ATOM 3927 C CA . LEU A 1 490 ? -37.872 8.724 91.397 1.00 67.88 490 LEU A CA 1
ATOM 3928 C C . LEU A 1 490 ? -38.428 10.085 91.865 1.00 67.88 490 LEU A C 1
ATOM 3930 O O . LEU A 1 490 ? -38.332 10.402 93.051 1.00 67.88 490 LEU A O 1
ATOM 3934 N N . GLN A 1 491 ? -39.103 10.856 91.001 1.00 68.56 491 GLN A N 1
ATOM 3935 C CA . GLN A 1 491 ? -39.825 12.072 91.413 1.00 68.56 491 GLN A CA 1
ATOM 3936 C C . GLN A 1 491 ? -40.938 11.783 92.434 1.00 68.56 491 GLN A C 1
ATOM 3938 O O . GLN A 1 491 ? -41.073 12.527 93.410 1.00 68.56 491 GLN A O 1
ATOM 3943 N N . THR A 1 492 ? -41.715 10.706 92.260 1.00 68.25 492 THR A N 1
ATOM 3944 C CA . THR A 1 492 ? -42.755 10.335 93.241 1.00 68.25 492 THR A CA 1
ATOM 3945 C C . THR A 1 492 ? -42.164 9.877 94.574 1.00 68.25 492 THR A C 1
ATOM 3947 O O . THR A 1 492 ? -42.659 10.281 95.627 1.00 68.25 492 THR A O 1
ATOM 3950 N N . LEU A 1 493 ? -41.058 9.126 94.552 1.00 64.06 493 LEU A N 1
ATOM 3951 C CA . LEU A 1 493 ? -40.328 8.740 95.762 1.00 64.06 493 LEU A CA 1
ATOM 3952 C C . LEU A 1 493 ? -39.741 9.959 96.483 1.00 64.06 493 LEU A C 1
ATOM 3954 O O . LEU A 1 493 ? -39.886 10.059 97.696 1.00 64.06 493 LEU A O 1
ATOM 3958 N N . HIS A 1 494 ? -39.173 10.922 95.751 1.00 65.31 494 HIS A N 1
ATOM 3959 C CA . HIS A 1 494 ? -38.654 12.178 96.303 1.00 65.31 494 HIS A CA 1
ATOM 3960 C C . HIS A 1 494 ? -39.752 13.015 96.990 1.00 65.31 494 HIS A C 1
ATOM 3962 O O . HIS A 1 494 ? -39.542 13.559 98.078 1.00 65.31 494 HIS A O 1
ATOM 3968 N N . ALA A 1 495 ? -40.954 13.078 96.404 1.00 71.62 495 ALA A N 1
ATOM 3969 C CA . ALA A 1 495 ? -42.107 13.736 97.022 1.00 71.62 495 ALA A CA 1
ATOM 3970 C C . ALA A 1 495 ? -42.567 13.021 98.311 1.00 71.62 495 ALA A C 1
ATOM 3972 O O . ALA A 1 495 ? -42.814 13.675 99.327 1.00 71.62 495 ALA A O 1
ATOM 3973 N N . LEU A 1 496 ? -42.621 11.685 98.300 1.00 66.69 496 LEU A N 1
ATOM 3974 C CA . LEU A 1 496 ? -42.985 10.873 99.467 1.00 66.69 496 LEU A CA 1
ATOM 3975 C C . LEU A 1 496 ? -41.927 10.937 100.582 1.00 66.69 496 LEU A C 1
ATOM 3977 O O . LEU A 1 496 ? -42.286 11.024 101.757 1.00 66.69 496 LEU A O 1
ATOM 3981 N N . SER A 1 497 ? -40.633 10.965 100.249 1.00 61.38 497 SER A N 1
ATOM 3982 C CA . SER A 1 497 ? -39.562 11.130 101.238 1.00 61.38 497 SER A CA 1
ATOM 3983 C C . SER A 1 497 ? -39.576 12.515 101.880 1.00 61.38 497 SER A C 1
ATOM 3985 O O . SER A 1 497 ? -39.373 12.613 103.084 1.00 61.38 497 SER A O 1
ATOM 3987 N N . LEU A 1 498 ? -39.880 13.578 101.124 1.00 66.44 498 LEU A N 1
ATOM 3988 C CA . LEU A 1 498 ? -40.027 14.926 101.689 1.00 66.44 498 LEU A CA 1
ATOM 3989 C C . LEU A 1 498 ? -41.243 15.037 102.621 1.00 66.44 498 LEU A C 1
ATOM 3991 O O . LEU A 1 498 ? -41.169 15.732 103.632 1.00 66.44 498 LEU A O 1
ATOM 3995 N N . ALA A 1 499 ? -42.340 14.332 102.323 1.00 62.69 499 ALA A N 1
ATOM 3996 C CA . ALA A 1 499 ? -43.476 14.227 103.237 1.00 62.69 499 ALA A CA 1
ATOM 3997 C C . ALA A 1 499 ? -43.109 13.455 104.520 1.00 62.69 499 ALA A C 1
ATOM 3999 O O . ALA A 1 499 ? -43.481 13.875 105.613 1.00 62.69 499 ALA A O 1
ATOM 4000 N N . ARG A 1 500 ? -42.331 12.367 104.402 1.00 61.00 500 ARG A N 1
ATOM 4001 C CA . ARG A 1 500 ? -41.870 11.579 105.555 1.00 61.00 500 ARG A CA 1
ATOM 4002 C C . A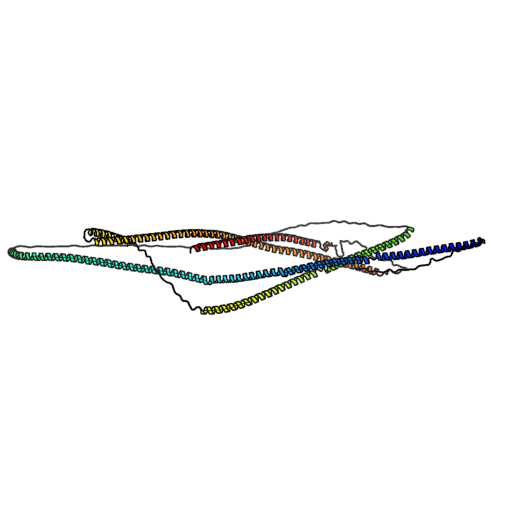RG A 1 500 ? -40.870 12.334 106.433 1.00 61.00 500 ARG A C 1
ATOM 4004 O O . ARG A 1 500 ? -41.018 12.283 107.645 1.00 61.00 500 ARG A O 1
ATOM 4011 N N . VAL A 1 501 ? -39.901 13.051 105.855 1.00 57.00 501 VAL A N 1
ATOM 4012 C CA . VAL A 1 501 ? -38.943 13.870 106.625 1.00 57.00 501 VAL A CA 1
ATOM 4013 C C . VAL A 1 501 ? -39.684 14.932 107.437 1.00 57.00 501 VAL A C 1
ATOM 4015 O O . VAL A 1 501 ? -39.492 14.989 108.645 1.00 57.00 501 VAL A O 1
ATOM 4018 N N . LYS A 1 502 ? -40.623 15.671 106.829 1.00 63.84 502 LYS A N 1
ATOM 4019 C CA . LYS A 1 502 ? -41.444 16.657 107.557 1.00 63.84 502 LYS A CA 1
ATOM 4020 C C . LYS A 1 502 ? -42.259 16.062 108.708 1.00 63.84 502 LYS A C 1
ATOM 4022 O O . LYS A 1 502 ? -42.473 16.740 109.700 1.00 63.84 502 LYS A O 1
ATOM 4027 N N . GLY A 1 503 ? -42.705 14.811 108.583 1.00 57.69 503 GLY A N 1
ATOM 4028 C CA . GLY A 1 503 ? -43.397 14.088 109.657 1.00 57.69 503 GLY A CA 1
ATOM 4029 C C . GLY A 1 503 ? -42.476 13.474 110.721 1.00 57.69 503 GLY A C 1
ATOM 4030 O O . GLY A 1 503 ? -42.982 12.919 111.690 1.00 57.69 503 GLY A O 1
ATOM 4031 N N . MET A 1 504 ? -41.151 13.532 110.542 1.00 51.59 504 MET A N 1
ATOM 4032 C CA . MET A 1 504 ? -40.151 13.035 111.501 1.00 51.59 504 MET A CA 1
ATOM 4033 C C . MET A 1 504 ? -39.313 14.175 112.115 1.00 51.59 504 MET A C 1
ATOM 4035 O O . MET A 1 504 ? -38.777 14.001 113.202 1.00 51.59 504 MET A O 1
ATOM 4039 N N . GLU A 1 505 ? -39.287 15.366 111.502 1.00 54.12 505 GLU A N 1
ATOM 4040 C CA . GLU A 1 505 ? -38.788 16.617 112.111 1.00 54.12 505 GLU A CA 1
ATOM 4041 C C . GLU A 1 505 ? -39.624 17.079 113.330 1.00 54.12 505 GLU A C 1
ATOM 4043 O O . GLU A 1 505 ? -39.159 17.903 114.114 1.00 54.12 505 GLU A O 1
ATOM 4048 N N . GLU A 1 506 ? -40.837 16.542 113.516 1.00 57.97 506 GLU A N 1
ATOM 4049 C CA . GLU A 1 506 ? -41.717 16.808 114.670 1.00 57.97 506 GLU A CA 1
ATOM 4050 C C . GLU A 1 506 ? -41.580 15.765 115.811 1.00 57.97 506 GLU A C 1
ATOM 4052 O O . GLU A 1 506 ? -42.313 15.839 116.798 1.00 57.97 506 GLU A O 1
ATOM 4057 N N . GLY A 1 507 ? -40.658 14.795 115.697 1.00 58.06 507 GLY A N 1
ATOM 4058 C CA . GLY A 1 507 ? -40.429 13.719 116.677 1.00 58.06 507 GLY A CA 1
ATOM 4059 C C . GLY A 1 507 ? -38.984 13.633 117.192 1.00 58.06 507 GLY A C 1
ATOM 4060 O O . GLY A 1 507 ? -38.098 14.346 116.728 1.00 58.06 507 GLY A O 1
ATOM 4061 N N . GLU A 1 508 ? -38.727 12.743 118.157 1.00 53.44 508 GLU A N 1
ATOM 4062 C CA . GLU A 1 508 ? -37.396 12.589 118.786 1.00 53.44 508 GLU A CA 1
ATOM 4063 C C . GLU A 1 508 ? -36.352 11.894 117.874 1.00 53.44 508 GLU A C 1
ATOM 4065 O O . GLU A 1 508 ? -35.154 11.947 118.149 1.00 53.44 508 GLU A O 1
ATOM 4070 N N . ASP A 1 509 ? -36.774 11.315 116.742 1.00 57.84 509 ASP A N 1
ATOM 4071 C CA . ASP A 1 509 ? -35.960 10.520 115.802 1.00 57.84 509 ASP A CA 1
ATOM 4072 C C . ASP A 1 509 ? -35.102 11.361 114.820 1.00 57.84 509 ASP A C 1
ATOM 4074 O O . ASP A 1 509 ? -34.880 10.982 113.664 1.00 57.84 509 ASP A O 1
ATOM 4078 N N . ALA A 1 510 ? -34.600 12.522 115.252 1.00 61.97 510 ALA A N 1
ATOM 4079 C CA . ALA A 1 510 ? -33.929 13.498 114.382 1.00 61.97 510 ALA A CA 1
ATOM 4080 C C . ALA A 1 510 ? -32.703 12.934 113.625 1.00 61.97 510 ALA A C 1
ATOM 4082 O O . ALA A 1 510 ? -32.481 13.268 112.459 1.00 61.97 510 ALA A O 1
ATOM 4083 N N . GLU A 1 511 ? -31.933 12.030 114.244 1.00 63.56 511 GLU A N 1
ATOM 4084 C CA . GLU A 1 511 ? -30.807 11.358 113.577 1.00 63.56 511 GLU A CA 1
ATOM 4085 C C . GLU A 1 511 ? -31.248 10.464 112.406 1.00 63.56 511 GLU A C 1
ATOM 4087 O O . GLU A 1 511 ? -30.524 10.319 111.419 1.00 63.56 511 GLU A O 1
ATOM 4092 N N . GLU A 1 512 ? -32.419 9.829 112.503 1.00 65.12 512 GLU A N 1
ATOM 4093 C CA . GLU A 1 512 ? -32.945 8.947 111.456 1.00 65.12 512 GLU A CA 1
ATOM 4094 C C . GLU A 1 512 ? -33.365 9.783 110.238 1.00 65.12 512 GLU A C 1
ATOM 4096 O O . GLU A 1 512 ? -33.075 9.419 109.094 1.00 65.12 512 GLU A O 1
ATOM 4101 N N . ALA A 1 513 ? -33.974 10.949 110.487 1.00 67.75 513 ALA A N 1
ATOM 4102 C CA . ALA A 1 513 ? -34.305 11.928 109.458 1.00 67.75 513 ALA A CA 1
ATOM 4103 C C . ALA A 1 513 ? -33.045 12.478 108.761 1.00 67.75 513 ALA A C 1
ATOM 4105 O O . ALA A 1 513 ? -33.019 12.550 107.529 1.00 67.75 513 ALA A O 1
ATOM 4106 N N . GLU A 1 514 ? -31.973 12.788 109.504 1.00 75.56 514 GLU A N 1
ATOM 4107 C CA . GLU A 1 514 ? -30.697 13.213 108.910 1.00 75.56 514 GLU A CA 1
ATOM 4108 C C . GLU A 1 514 ? -30.070 12.105 108.047 1.00 75.56 514 GLU A C 1
ATOM 4110 O O . GLU A 1 514 ? -29.647 12.374 106.919 1.00 75.56 514 GLU A O 1
ATOM 4115 N N . ARG A 1 515 ? -30.083 10.846 108.511 1.00 75.88 515 ARG A N 1
ATOM 4116 C CA . ARG A 1 515 ? -29.602 9.687 107.735 1.00 75.88 515 ARG A CA 1
ATOM 4117 C C . ARG A 1 515 ? -30.387 9.505 106.427 1.00 75.88 515 ARG A C 1
ATOM 4119 O O . ARG A 1 515 ? -29.778 9.343 105.367 1.00 75.88 515 ARG A O 1
ATOM 4126 N N . VAL A 1 516 ? -31.720 9.602 106.461 1.00 76.62 516 VAL A N 1
ATOM 4127 C CA . VAL A 1 516 ? -32.579 9.538 105.258 1.00 76.62 516 VAL A CA 1
ATOM 4128 C C . VAL A 1 516 ? -32.309 10.708 104.307 1.00 76.62 516 VAL A C 1
ATOM 4130 O O . VAL A 1 516 ? -32.211 10.511 103.095 1.00 76.62 516 VAL A O 1
ATOM 4133 N N . LEU A 1 517 ? -32.140 11.923 104.831 1.00 77.44 517 LEU A N 1
ATOM 4134 C CA . LEU A 1 517 ? -31.868 13.118 104.031 1.00 77.44 517 LEU A CA 1
ATOM 4135 C C . LEU A 1 517 ? -30.438 13.122 103.452 1.00 77.44 517 LEU A C 1
ATOM 4137 O O . LEU A 1 517 ? -30.213 13.671 102.371 1.00 77.44 517 LEU A O 1
ATOM 4141 N N . GLY A 1 518 ? -29.485 12.458 104.112 1.00 81.75 518 GLY A N 1
ATOM 4142 C CA . GLY A 1 518 ? -28.159 12.139 103.576 1.00 81.75 518 GLY A CA 1
ATOM 4143 C C . GLY A 1 518 ? -28.231 11.199 102.370 1.00 81.75 518 GLY A C 1
ATOM 4144 O O . GLY A 1 518 ? -27.706 11.532 101.307 1.00 81.75 518 GLY A O 1
ATOM 4145 N N . LEU A 1 519 ? -28.961 10.084 102.491 1.00 83.38 519 LEU A N 1
ATOM 4146 C CA . LEU A 1 519 ? -29.206 9.154 101.378 1.00 83.38 519 LEU A CA 1
ATOM 4147 C C . LEU A 1 519 ? -29.943 9.828 100.207 1.00 83.38 519 LEU A C 1
ATOM 4149 O O . LEU A 1 519 ? -29.626 9.564 99.049 1.00 83.38 519 LEU A O 1
ATOM 4153 N N . LEU A 1 520 ? -30.876 10.746 100.489 1.00 79.25 520 LEU A N 1
ATOM 4154 C CA . LEU A 1 520 ? -31.565 11.537 99.464 1.00 79.25 520 LEU A CA 1
ATOM 4155 C C . LEU A 1 520 ? -30.614 12.506 98.741 1.00 79.25 520 LEU A C 1
ATOM 4157 O O . LEU A 1 520 ? -30.661 12.632 97.520 1.00 79.25 520 LEU A O 1
ATOM 4161 N N . LYS A 1 521 ? -29.717 13.185 99.470 1.00 84.19 521 LYS A N 1
ATOM 4162 C CA . LYS A 1 521 ? -28.668 14.028 98.867 1.00 84.19 521 LYS A CA 1
ATOM 4163 C C . LYS A 1 521 ? -27.726 13.207 97.987 1.00 84.19 521 LYS A C 1
ATOM 4165 O O . LYS A 1 521 ? -27.337 13.692 96.927 1.00 84.19 521 LYS A O 1
ATOM 4170 N N . GLN A 1 522 ? -27.390 11.987 98.408 1.00 86.94 522 GLN A N 1
ATOM 4171 C CA . GLN A 1 522 ? -26.565 11.066 97.633 1.00 86.94 522 GLN A CA 1
ATOM 4172 C C . GLN A 1 522 ? -27.279 10.634 96.345 1.00 86.94 522 GLN A C 1
ATOM 4174 O O . GLN A 1 522 ? -26.754 10.897 95.269 1.00 86.94 522 GLN A O 1
ATOM 4179 N N . SER A 1 523 ? -28.517 10.133 96.408 1.00 84.44 523 SER A N 1
ATOM 4180 C CA . SER A 1 523 ? -29.255 9.730 95.198 1.00 84.44 523 SER A CA 1
ATOM 4181 C C . SER A 1 523 ? -29.553 10.895 94.241 1.00 84.44 523 SER A C 1
ATOM 4183 O O . SER A 1 523 ? -29.560 10.702 93.029 1.00 84.44 523 SER A O 1
ATOM 4185 N N . ILE A 1 524 ? -29.719 12.125 94.743 1.00 82.19 524 ILE A N 1
ATOM 4186 C CA . ILE A 1 524 ? -29.803 13.339 93.909 1.00 82.19 524 ILE A CA 1
ATOM 4187 C C . ILE A 1 524 ? -28.444 13.703 93.285 1.00 82.19 524 ILE A C 1
ATOM 4189 O O . ILE A 1 524 ? -28.413 14.291 92.204 1.00 82.19 524 ILE A O 1
ATOM 4193 N N . SER A 1 525 ? -27.325 13.400 93.947 1.00 89.06 525 SER A N 1
ATOM 4194 C CA . SER A 1 525 ? -25.982 13.561 93.378 1.00 89.06 525 SER A CA 1
ATOM 4195 C C . SER A 1 525 ? -25.734 12.532 92.276 1.00 89.06 525 SER A C 1
ATOM 4197 O O . SER A 1 525 ? -25.296 12.901 91.189 1.00 89.06 525 SER A O 1
ATOM 4199 N N . ASP A 1 526 ? -26.090 11.275 92.523 1.00 85.31 526 ASP A N 1
ATOM 4200 C CA . ASP A 1 526 ? -25.895 10.167 91.588 1.00 85.31 526 ASP A CA 1
ATOM 4201 C C . ASP A 1 526 ? -26.811 10.324 90.359 1.00 85.31 526 ASP A C 1
ATOM 4203 O O . ASP A 1 526 ? -26.337 10.323 89.227 1.00 85.31 526 ASP A O 1
ATOM 4207 N N . ALA A 1 527 ? -28.091 10.667 90.547 1.00 87.06 527 ALA A N 1
ATOM 4208 C CA . ALA A 1 527 ? -28.992 11.002 89.437 1.00 87.06 527 ALA A CA 1
ATOM 4209 C C . ALA A 1 527 ? -28.554 12.259 88.647 1.00 87.06 527 ALA A C 1
ATOM 4211 O O . ALA A 1 527 ? -28.932 12.430 87.486 1.00 87.06 527 ALA A O 1
ATOM 4212 N N . LYS A 1 528 ? -27.756 13.160 89.244 1.00 84.75 528 LYS A N 1
ATOM 4213 C CA . LYS A 1 528 ? -27.134 14.282 88.519 1.00 84.75 528 LYS A CA 1
ATOM 4214 C C . LYS A 1 528 ? -25.913 13.838 87.724 1.00 84.75 528 LYS A C 1
ATOM 4216 O O . LYS A 1 528 ? -25.786 14.274 86.586 1.00 84.7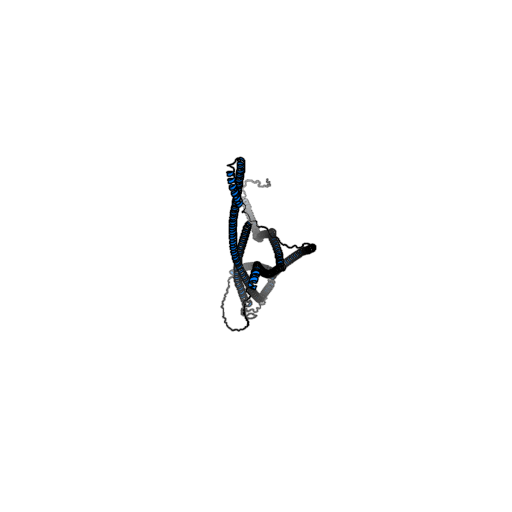5 528 LYS A O 1
ATOM 4221 N N . THR A 1 529 ? -25.042 12.988 88.266 1.00 90.25 529 THR A N 1
ATOM 4222 C CA . THR A 1 529 ? -23.881 12.483 87.515 1.00 90.25 529 THR A CA 1
ATOM 4223 C C . THR A 1 529 ? -24.312 11.547 86.386 1.00 90.25 529 THR A C 1
ATOM 4225 O O . THR A 1 529 ? -23.779 11.668 85.287 1.00 90.25 529 THR A O 1
ATOM 4228 N N . GLU A 1 530 ? -25.338 10.715 86.590 1.00 88.62 530 GLU A N 1
ATOM 4229 C CA . GLU A 1 530 ? -26.002 9.937 85.534 1.00 88.62 530 GLU A CA 1
ATOM 4230 C C . GLU A 1 530 ? -26.564 10.844 84.433 1.00 88.62 530 GLU A C 1
ATOM 4232 O O . GLU A 1 530 ? -26.247 10.654 83.259 1.00 88.62 530 GLU A O 1
ATOM 4237 N N . ARG A 1 531 ? -27.328 11.888 84.792 1.00 89.44 531 ARG A N 1
ATOM 4238 C CA . ARG A 1 531 ? -27.835 12.887 83.834 1.00 89.44 531 ARG A CA 1
ATOM 4239 C C . ARG A 1 531 ? -26.702 13.582 83.077 1.00 89.44 531 ARG A C 1
ATOM 4241 O O . ARG A 1 531 ? -26.803 13.776 81.869 1.00 89.44 531 ARG A O 1
ATOM 4248 N N . ASP A 1 532 ? -25.635 13.970 83.768 1.00 90.31 532 ASP A N 1
ATOM 4249 C CA . ASP A 1 532 ? -24.492 14.662 83.170 1.00 90.31 532 ASP A CA 1
ATOM 4250 C C . ASP A 1 532 ? -23.677 13.732 82.261 1.00 90.31 532 ASP A C 1
ATOM 4252 O O . ASP A 1 532 ? -23.079 14.197 81.295 1.00 90.31 532 ASP A O 1
ATOM 4256 N N . ASN A 1 533 ? -23.668 12.425 82.527 1.00 89.88 533 ASN A N 1
ATOM 4257 C CA . ASN A 1 533 ? -23.066 11.422 81.651 1.00 89.88 533 ASN A CA 1
ATOM 4258 C C . ASN A 1 533 ? -23.951 11.148 80.428 1.00 89.88 533 ASN A C 1
ATOM 4260 O O . ASN A 1 533 ? -23.458 11.254 79.309 1.00 89.88 533 ASN A O 1
ATOM 4264 N N . ALA A 1 534 ? -25.261 10.960 80.608 1.00 89.75 534 ALA A N 1
ATOM 4265 C CA . ALA A 1 534 ? -26.216 10.824 79.507 1.00 89.75 534 ALA A CA 1
ATOM 4266 C C . ALA A 1 534 ? -26.239 12.063 78.584 1.00 89.75 534 ALA A C 1
ATOM 4268 O O . ALA A 1 534 ? -26.421 11.938 77.374 1.00 89.75 534 ALA A O 1
ATOM 4269 N N . LEU A 1 535 ? -26.004 13.267 79.126 1.00 90.50 535 LEU A N 1
ATOM 4270 C CA . LEU A 1 535 ? -25.814 14.483 78.328 1.00 90.50 535 LEU A CA 1
ATOM 4271 C C . LEU A 1 535 ? -24.507 14.451 77.519 1.00 90.50 535 LEU A C 1
ATOM 4273 O O . LEU A 1 535 ? -24.550 14.757 76.330 1.00 90.50 535 LEU A O 1
ATOM 4277 N N . LYS A 1 536 ? -23.376 14.031 78.108 1.00 92.62 536 LYS A N 1
ATOM 4278 C CA . LYS A 1 536 ? -22.104 13.855 77.374 1.00 92.62 536 LYS A CA 1
ATOM 4279 C C . LYS A 1 536 ? -22.219 12.792 76.282 1.00 92.62 536 LYS A C 1
ATOM 4281 O O . LYS A 1 536 ? -21.695 12.991 75.195 1.00 92.62 536 LYS A O 1
ATOM 4286 N N . GLU A 1 537 ? -22.916 11.690 76.547 1.00 92.06 537 GLU A N 1
ATOM 4287 C CA . GLU A 1 537 ? -23.183 10.631 75.568 1.00 92.06 537 GLU A CA 1
ATOM 4288 C C . GLU A 1 537 ? -24.067 11.152 74.428 1.00 92.06 537 GLU A C 1
ATOM 4290 O O . GLU A 1 537 ? -23.713 11.006 73.260 1.00 92.06 537 GLU A O 1
ATOM 4295 N N . ALA A 1 538 ? -25.159 11.861 74.733 1.00 91.25 538 ALA A N 1
ATOM 4296 C CA . ALA A 1 538 ? -25.999 12.502 73.720 1.00 91.25 538 ALA A CA 1
ATOM 4297 C C . ALA A 1 538 ? -25.251 13.584 72.912 1.00 91.25 538 ALA A C 1
ATOM 4299 O O . ALA A 1 538 ? -25.519 13.766 71.723 1.00 91.25 538 ALA A O 1
ATOM 4300 N N . GLU A 1 539 ? -24.306 14.302 73.522 1.00 93.31 539 GLU A N 1
ATOM 4301 C CA . GLU A 1 539 ? -23.415 15.232 72.821 1.00 93.31 539 GLU A CA 1
ATOM 4302 C C . GLU A 1 539 ? -22.374 14.504 71.960 1.00 93.31 539 GLU A C 1
ATOM 4304 O O . GLU A 1 539 ? -22.140 14.933 70.831 1.00 93.31 539 GLU A O 1
ATOM 4309 N N . ALA A 1 540 ? -21.824 13.377 72.418 1.00 93.81 540 ALA A N 1
ATOM 4310 C CA . ALA A 1 540 ? -20.923 12.533 71.638 1.00 93.81 540 ALA A CA 1
ATOM 4311 C C . ALA A 1 540 ? -21.631 11.928 70.414 1.00 93.81 540 ALA A C 1
ATOM 4313 O O . ALA A 1 540 ? -21.112 12.038 69.305 1.00 93.81 540 ALA A O 1
ATOM 4314 N N . TYR A 1 541 ? -22.852 11.399 70.564 1.00 92.44 541 TYR A N 1
ATOM 4315 C CA . TYR A 1 541 ? -23.662 10.934 69.431 1.00 92.44 541 TYR A CA 1
ATOM 4316 C C . TYR A 1 541 ? -23.999 12.070 68.453 1.00 92.44 541 TYR A C 1
ATOM 4318 O O . TYR A 1 541 ? -23.951 11.872 67.242 1.00 92.44 541 TYR A O 1
ATOM 4326 N N . ARG A 1 542 ? -24.270 13.292 68.938 1.00 93.06 542 ARG A N 1
ATOM 4327 C CA . ARG A 1 542 ? -24.455 14.473 68.069 1.00 93.06 542 ARG A CA 1
ATOM 4328 C C . ARG A 1 542 ? -23.175 14.886 67.341 1.00 93.06 542 ARG A C 1
ATOM 4330 O O . ARG A 1 542 ? -23.263 15.360 66.212 1.00 93.06 542 ARG A O 1
ATOM 4337 N N . GLN A 1 543 ? -22.007 14.731 67.962 1.00 94.75 543 GLN A N 1
ATOM 4338 C CA . GLN A 1 543 ? -20.714 14.980 67.318 1.00 94.75 543 GLN A CA 1
ATOM 4339 C C . GLN A 1 543 ? -20.401 13.906 66.269 1.00 94.75 543 GLN A C 1
ATOM 4341 O O . GLN A 1 543 ? -20.008 14.257 65.163 1.00 94.75 543 GLN A O 1
ATOM 4346 N N . GLN A 1 544 ? -20.661 12.628 66.562 1.00 94.25 544 GLN A N 1
ATOM 4347 C CA . GLN A 1 544 ? -20.536 11.529 65.598 1.00 94.25 544 GLN A CA 1
ATOM 4348 C C . GLN A 1 544 ? -21.480 11.711 64.404 1.00 94.25 544 GLN A C 1
ATOM 4350 O O . GLN A 1 544 ? -21.030 11.635 63.268 1.00 94.25 544 GLN A O 1
ATOM 4355 N N . ALA A 1 545 ? -22.756 12.034 64.638 1.00 92.31 545 ALA A N 1
ATOM 4356 C CA . ALA A 1 545 ? -23.722 12.291 63.569 1.00 92.31 545 ALA A CA 1
ATOM 4357 C C . ALA A 1 545 ? -23.314 13.477 62.674 1.00 92.31 545 ALA A C 1
ATOM 4359 O O . ALA A 1 545 ? -23.465 13.403 61.459 1.00 92.31 545 ALA A O 1
ATOM 4360 N N . ARG A 1 546 ? -22.746 14.548 63.251 1.00 94.31 546 ARG A N 1
ATOM 4361 C CA . ARG A 1 546 ? -22.187 15.669 62.474 1.00 94.31 546 ARG A CA 1
ATOM 4362 C C . ARG A 1 546 ? -20.939 15.276 61.695 1.00 94.31 546 ARG A C 1
ATOM 4364 O O . ARG A 1 546 ? -20.856 15.609 60.526 1.00 94.31 546 ARG A O 1
ATOM 4371 N N . ALA A 1 547 ? -20.006 14.545 62.304 1.00 93.62 547 ALA A N 1
ATOM 4372 C CA . ALA A 1 547 ? -18.795 14.086 61.626 1.00 93.62 547 ALA A CA 1
ATOM 4373 C C . ALA A 1 547 ? -19.116 13.130 60.462 1.00 93.62 547 ALA A C 1
ATOM 4375 O O . ALA A 1 547 ? -18.496 13.226 59.405 1.00 93.62 547 ALA A O 1
ATOM 4376 N N . LEU A 1 548 ? -20.120 12.260 60.629 1.00 93.31 548 LEU A N 1
ATOM 4377 C CA . LEU A 1 548 ? -20.664 11.436 59.550 1.00 93.31 548 LEU A CA 1
ATOM 4378 C C . LEU A 1 548 ? -21.269 12.317 58.452 1.00 93.31 548 LEU A C 1
ATOM 4380 O O . LEU A 1 548 ? -20.806 12.235 57.320 1.00 93.31 548 LEU A O 1
ATOM 4384 N N . GLN A 1 549 ? -22.184 13.234 58.783 1.00 92.62 549 GLN A N 1
ATOM 4385 C CA . GLN A 1 549 ? -22.801 14.152 57.816 1.00 92.62 549 GLN A CA 1
ATOM 4386 C C . GLN A 1 549 ? -21.769 15.016 57.057 1.00 92.62 549 GLN A C 1
ATOM 4388 O O . GLN A 1 549 ? -21.886 15.213 55.850 1.00 92.62 549 GLN A O 1
ATOM 4393 N N . GLU A 1 550 ? -20.740 15.522 57.739 1.00 93.94 550 GLU A N 1
ATOM 4394 C CA . GLU A 1 550 ? -19.633 16.270 57.128 1.00 93.94 550 GLU A CA 1
ATOM 4395 C C . GLU A 1 550 ? -18.802 15.374 56.192 1.00 93.94 550 GLU A C 1
ATOM 4397 O O . GLU A 1 550 ? -18.408 15.815 55.110 1.00 93.94 550 GLU A O 1
ATOM 4402 N N . SER A 1 551 ? -18.588 14.102 56.553 1.00 91.69 551 SER A N 1
ATOM 4403 C CA . SER A 1 551 ? -17.907 13.125 55.693 1.00 91.69 551 SER A CA 1
ATOM 4404 C C . SER A 1 551 ? -18.747 12.678 54.489 1.00 91.69 551 SER A C 1
ATOM 4406 O O . SER A 1 551 ? -18.187 12.496 53.412 1.00 91.69 551 SER A O 1
ATOM 4408 N N . GLU A 1 552 ? -20.072 12.573 54.638 1.00 91.06 552 GLU A N 1
ATOM 4409 C CA . GLU A 1 552 ? -21.028 12.266 53.567 1.00 91.06 552 GLU A CA 1
ATOM 4410 C C . GLU A 1 552 ? -21.077 13.401 52.541 1.00 91.06 552 GLU A C 1
ATOM 4412 O O . GLU A 1 552 ? -20.931 13.155 51.346 1.00 91.06 552 GLU A O 1
ATOM 4417 N N . VAL A 1 553 ? -21.189 14.660 52.985 1.00 93.38 553 VAL A N 1
ATOM 4418 C CA . VAL A 1 553 ? -21.122 15.829 52.088 1.00 93.38 553 VAL A CA 1
ATOM 4419 C C . VAL A 1 553 ? -19.773 15.873 51.360 1.00 93.38 553 VAL A C 1
ATOM 4421 O O . VAL A 1 553 ? -19.739 15.982 50.136 1.00 93.38 553 VAL A O 1
ATOM 4424 N N . ALA A 1 554 ? -18.662 15.666 52.075 1.00 91.31 554 ALA A N 1
ATOM 4425 C CA . ALA A 1 554 ? -17.326 15.603 51.477 1.00 91.31 554 ALA A CA 1
ATOM 4426 C C . ALA A 1 554 ? -17.064 14.341 50.619 1.00 91.31 554 ALA A C 1
ATOM 4428 O O . ALA A 1 554 ? -16.005 14.247 49.987 1.00 91.31 554 ALA A O 1
ATOM 4429 N N . HIS A 1 555 ? -17.977 13.365 50.606 1.00 89.44 555 HIS A N 1
ATOM 4430 C CA . HIS A 1 555 ? -17.989 12.236 49.673 1.00 89.44 555 HIS A CA 1
ATOM 4431 C C . HIS A 1 555 ? -18.797 12.597 48.421 1.00 89.44 555 HIS A C 1
ATOM 4433 O O . HIS A 1 555 ? -18.271 12.516 47.314 1.00 89.44 555 HIS A O 1
ATOM 4439 N N . LEU A 1 556 ? -20.016 13.110 48.606 1.00 91.12 556 LEU A N 1
ATOM 4440 C CA . LEU A 1 556 ? -20.914 13.550 47.536 1.00 91.12 556 LEU A CA 1
ATOM 4441 C C . LEU A 1 556 ? -20.287 14.645 46.656 1.00 91.12 556 LEU A C 1
ATOM 4443 O O . LEU A 1 556 ? -20.414 14.587 45.434 1.00 91.12 556 LEU A O 1
ATOM 4447 N N . ASP A 1 557 ? -19.554 15.598 47.240 1.00 91.94 557 ASP A N 1
ATOM 4448 C CA . ASP A 1 557 ? -18.815 16.622 46.483 1.00 91.94 557 ASP A CA 1
ATOM 4449 C C . ASP A 1 557 ? -17.729 16.001 45.581 1.00 91.94 557 ASP A C 1
ATOM 4451 O O . ASP A 1 557 ? -17.537 16.427 44.437 1.00 91.94 557 ASP A O 1
ATOM 4455 N N . LYS A 1 558 ? -17.041 14.952 46.059 1.00 90.38 558 LYS A N 1
ATOM 4456 C CA . LYS A 1 558 ? -16.043 14.217 45.264 1.00 90.38 558 LYS A CA 1
ATOM 4457 C C . LYS A 1 558 ? -16.716 13.419 44.159 1.00 90.38 558 LYS A C 1
ATOM 4459 O O . LYS A 1 558 ? -16.308 13.547 43.010 1.00 90.38 558 LYS A O 1
ATOM 4464 N N . GLU A 1 559 ? -17.767 12.665 44.469 1.00 90.25 559 GLU A N 1
ATOM 4465 C CA . GLU A 1 559 ? -18.548 11.929 43.469 1.00 90.25 559 GLU A CA 1
ATOM 4466 C C . GLU A 1 559 ? -19.111 12.861 42.389 1.00 90.25 559 GLU A C 1
ATOM 4468 O O . GLU A 1 559 ? -19.064 12.527 41.207 1.00 90.25 559 GLU A O 1
ATOM 4473 N N . HIS A 1 560 ? -19.562 14.063 42.761 1.00 92.44 560 HIS A N 1
ATOM 4474 C CA . HIS A 1 560 ? -20.022 15.069 41.809 1.00 92.44 560 HIS A CA 1
ATOM 4475 C C . HIS A 1 560 ? -18.886 15.602 40.919 1.00 92.44 560 HIS A C 1
ATOM 4477 O O . HIS A 1 560 ? -19.065 15.707 39.703 1.00 92.44 560 HIS A O 1
ATOM 4483 N N . SER A 1 561 ? -17.705 15.888 41.486 1.00 93.25 561 SER A N 1
ATOM 4484 C CA . SER A 1 561 ? -16.526 16.274 40.695 1.00 93.25 561 SER A CA 1
ATOM 4485 C C . SER A 1 561 ? -16.084 15.165 39.731 1.00 93.25 561 SER A C 1
ATOM 4487 O O . SER A 1 561 ? -15.924 15.425 38.539 1.00 93.25 561 SER A O 1
ATOM 4489 N N . LEU A 1 562 ? -16.012 13.916 40.200 1.00 92.88 562 LEU A N 1
ATOM 4490 C CA . LEU A 1 562 ? -15.632 12.754 39.401 1.00 92.88 562 LEU A CA 1
ATOM 4491 C C . LEU A 1 562 ? -16.644 12.484 38.280 1.00 92.88 562 LEU A C 1
ATOM 4493 O O . LEU A 1 562 ? -16.251 12.270 37.136 1.00 92.88 562 LEU A O 1
ATOM 4497 N N . ALA A 1 563 ? -17.946 12.557 38.567 1.00 92.50 563 ALA A N 1
ATOM 4498 C CA . ALA A 1 563 ? -18.995 12.426 37.558 1.00 92.50 563 ALA A CA 1
ATOM 4499 C C . ALA A 1 563 ? -18.916 13.536 36.492 1.00 92.50 563 ALA A C 1
ATOM 4501 O O . ALA A 1 563 ? -19.125 13.267 35.308 1.00 92.50 563 ALA A O 1
ATOM 4502 N N . SER A 1 564 ? -18.569 14.765 36.888 1.00 95.38 564 SER A N 1
ATOM 4503 C CA . SER A 1 564 ? -18.345 15.890 35.970 1.00 95.38 564 SER A CA 1
ATOM 4504 C C . SER A 1 564 ? -17.118 15.667 35.073 1.00 95.38 564 SER A C 1
ATOM 4506 O O . SER A 1 564 ? -17.185 15.874 33.858 1.00 95.38 564 SER A O 1
ATOM 4508 N N . GLU A 1 565 ? -16.011 15.169 35.631 1.00 93.19 565 GLU A N 1
ATOM 4509 C CA . GLU A 1 565 ? -14.795 14.855 34.872 1.00 93.19 565 GLU A CA 1
ATOM 4510 C C . GLU A 1 565 ? -14.977 13.658 33.930 1.00 93.19 565 GLU A C 1
ATOM 4512 O O . GLU A 1 565 ? -14.577 13.739 32.765 1.00 93.19 565 GLU A O 1
ATOM 4517 N N . LEU A 1 566 ? -15.655 12.596 34.380 1.00 92.44 566 LEU A N 1
ATOM 4518 C CA . LEU A 1 566 ? -16.034 11.443 33.559 1.00 92.44 566 LEU A CA 1
ATOM 4519 C C . LEU A 1 566 ? -16.985 11.842 32.422 1.00 92.44 566 LEU A C 1
ATOM 4521 O O . LEU A 1 566 ? -16.774 11.424 31.285 1.00 92.44 566 LEU A O 1
ATOM 4525 N N . PHE A 1 567 ? -17.980 12.698 32.678 1.00 94.25 567 PHE A N 1
ATOM 4526 C CA . PHE A 1 567 ? -18.857 13.243 31.634 1.00 94.25 567 PHE A CA 1
ATOM 4527 C C . PHE A 1 567 ? -18.076 14.106 30.628 1.00 94.25 567 PHE A C 1
ATOM 4529 O O . PHE A 1 567 ? -18.255 13.980 29.414 1.00 94.25 567 PHE A O 1
ATOM 4536 N N . GLY A 1 568 ? -17.149 14.937 31.114 1.00 94.75 568 GLY A N 1
ATOM 4537 C CA . GLY A 1 568 ? -16.241 15.712 30.269 1.00 94.75 568 GLY A CA 1
ATOM 4538 C C . GLY A 1 568 ? -15.320 14.835 29.413 1.00 94.75 568 GLY A C 1
ATOM 4539 O O . GLY A 1 568 ? -15.079 15.157 28.250 1.00 94.75 568 GLY A O 1
ATOM 4540 N N . ALA A 1 569 ? -14.829 13.717 29.952 1.00 92.81 569 ALA A N 1
ATOM 4541 C CA . ALA A 1 569 ? -14.001 12.756 29.227 1.00 92.81 569 ALA A CA 1
ATOM 4542 C C . ALA A 1 569 ? -14.808 11.937 28.206 1.00 92.81 569 ALA A C 1
ATOM 4544 O O . ALA A 1 569 ? -14.353 11.772 27.074 1.00 92.81 569 ALA A O 1
ATOM 4545 N N . ALA A 1 570 ? -16.027 11.509 28.553 1.00 92.19 570 ALA A N 1
ATOM 4546 C CA . ALA A 1 570 ? -16.953 10.859 27.627 1.00 92.19 570 ALA A CA 1
ATOM 4547 C C . ALA A 1 570 ? -17.239 11.756 26.414 1.00 92.19 570 ALA A C 1
ATOM 4549 O O . ALA A 1 570 ? -17.034 11.328 25.281 1.00 92.19 570 ALA A O 1
ATOM 4550 N N . LYS A 1 571 ? -17.560 13.039 26.639 1.00 95.69 571 LYS A N 1
ATOM 4551 C CA . LYS A 1 571 ? -17.774 13.992 25.543 1.00 95.69 571 LYS A CA 1
ATOM 4552 C C . LYS A 1 571 ? -16.537 14.160 24.647 1.00 95.69 571 LYS A C 1
ATOM 4554 O O . LYS A 1 571 ? -16.674 14.166 23.428 1.00 95.69 571 LYS A O 1
ATOM 4559 N N . ARG A 1 572 ? -15.324 14.252 25.214 1.00 94.75 572 ARG A N 1
ATOM 4560 C CA . ARG A 1 572 ? -14.082 14.297 24.409 1.00 94.75 572 ARG A CA 1
ATOM 4561 C C . ARG A 1 572 ? -13.884 13.020 23.588 1.00 94.75 572 ARG A C 1
ATOM 4563 O O . ARG A 1 572 ? -13.363 13.088 22.478 1.00 94.75 572 ARG A O 1
ATOM 4570 N N . MET A 1 573 ? -14.292 11.865 24.115 1.00 94.19 573 MET A N 1
ATOM 4571 C CA . MET A 1 573 ? -14.241 10.595 23.393 1.00 94.19 573 MET A CA 1
ATOM 4572 C C . MET A 1 573 ? -15.268 10.543 22.248 1.00 94.19 573 MET A C 1
ATOM 4574 O O . MET A 1 573 ? -14.923 10.049 21.177 1.00 94.19 573 MET A O 1
ATOM 4578 N N . ASP A 1 574 ? -16.464 11.114 22.423 1.00 94.56 574 ASP A N 1
ATOM 4579 C CA . ASP A 1 574 ? -17.454 11.288 21.348 1.00 94.56 574 ASP A CA 1
ATOM 4580 C C . ASP A 1 574 ? -16.944 12.251 20.258 1.00 94.56 574 ASP A C 1
ATOM 4582 O O . ASP A 1 574 ? -17.001 11.932 19.068 1.00 94.56 574 ASP A O 1
ATOM 4586 N N . ASP A 1 575 ? -16.365 13.394 20.649 1.00 95.94 575 ASP A N 1
ATOM 4587 C CA . ASP A 1 575 ? -15.766 14.372 19.727 1.00 95.94 575 ASP A CA 1
ATOM 4588 C C . ASP A 1 575 ? -14.600 13.749 18.918 1.00 95.94 575 ASP A C 1
ATOM 4590 O O . ASP A 1 575 ? -14.450 14.021 17.721 1.00 95.94 575 ASP A O 1
ATOM 4594 N N . LEU A 1 576 ? -13.783 12.879 19.531 1.00 95.75 576 LEU A N 1
ATOM 4595 C CA . LEU A 1 576 ? -12.729 12.110 18.847 1.00 95.75 576 LEU A CA 1
ATOM 4596 C C . LEU A 1 576 ? -13.285 10.981 17.964 1.00 95.75 576 LEU A C 1
ATOM 4598 O O . LEU A 1 576 ? -12.726 10.704 16.898 1.00 95.75 576 LEU A O 1
ATOM 4602 N N . ALA A 1 577 ? -14.379 10.332 18.366 1.00 93.06 577 ALA A N 1
ATOM 4603 C CA . ALA A 1 577 ? -15.047 9.315 17.557 1.00 93.06 577 ALA A CA 1
ATOM 4604 C C . ALA A 1 577 ? -15.646 9.930 16.281 1.00 93.06 577 ALA A C 1
ATOM 4606 O O . ALA A 1 577 ? -15.459 9.380 15.195 1.00 93.06 577 ALA A O 1
ATOM 4607 N N . ALA A 1 578 ? -16.267 11.109 16.386 1.00 96.38 578 ALA A N 1
ATOM 4608 C CA . ALA A 1 578 ? -16.765 11.872 15.243 1.00 96.38 578 ALA A CA 1
ATOM 4609 C C . ALA A 1 578 ? -15.629 12.287 14.287 1.00 96.38 578 ALA A C 1
ATOM 4611 O O . ALA A 1 578 ? -15.725 12.058 13.080 1.00 96.38 578 ALA A O 1
ATOM 4612 N N . GLN A 1 579 ? -14.517 12.816 14.816 1.00 95.94 579 GLN A N 1
ATOM 4613 C CA . GLN A 1 579 ? -13.320 13.126 14.017 1.00 95.94 579 GLN A CA 1
ATOM 4614 C C . GLN A 1 579 ? -12.755 11.881 13.318 1.00 95.94 579 GLN A C 1
ATOM 4616 O O . GLN A 1 579 ? -12.438 11.928 12.132 1.00 95.94 579 GLN A O 1
ATOM 4621 N N . THR A 1 580 ? -12.699 10.743 14.012 1.00 95.50 580 THR A N 1
ATOM 4622 C CA . THR A 1 580 ? -12.239 9.467 13.440 1.00 95.50 580 THR A CA 1
ATOM 4623 C C . THR A 1 580 ? -13.177 8.965 12.343 1.00 95.50 580 THR A C 1
ATOM 4625 O O . THR A 1 580 ? -12.705 8.495 11.311 1.00 95.50 580 THR A O 1
ATOM 4628 N N . GLN A 1 581 ? -14.496 9.102 12.505 1.00 95.06 581 GLN A N 1
ATOM 4629 C CA . GLN A 1 581 ? -15.466 8.729 11.473 1.00 95.06 581 GLN A CA 1
ATOM 4630 C C . GLN A 1 581 ? -15.314 9.591 10.211 1.00 95.06 581 GLN A C 1
ATOM 4632 O O . GLN A 1 581 ? -15.320 9.052 9.103 1.00 95.06 581 GLN A O 1
ATOM 4637 N N . VAL A 1 582 ? -15.115 10.904 10.367 1.00 95.56 582 VAL A N 1
ATOM 4638 C CA . VAL A 1 582 ? -14.809 11.811 9.248 1.00 95.56 582 VAL A CA 1
ATOM 4639 C C . VAL A 1 582 ? -13.481 11.428 8.588 1.00 95.56 582 VAL A C 1
ATOM 4641 O O . VAL A 1 582 ? -13.423 11.315 7.364 1.00 95.56 582 VAL A O 1
ATOM 4644 N N . GLN A 1 583 ? -12.436 11.145 9.370 1.00 93.94 583 GLN A N 1
ATOM 4645 C CA . GLN A 1 583 ? -11.127 10.767 8.835 1.00 93.94 583 GLN A CA 1
ATOM 4646 C C . GLN A 1 583 ? -11.159 9.428 8.085 1.00 93.94 583 GLN A C 1
ATOM 4648 O O . GLN A 1 583 ? -10.479 9.278 7.070 1.00 93.94 583 GLN A O 1
ATOM 4653 N N . LEU A 1 584 ? -11.971 8.464 8.532 1.00 92.88 584 LEU A N 1
ATOM 4654 C CA . LEU A 1 584 ? -12.199 7.206 7.816 1.00 92.88 584 LEU A CA 1
ATOM 4655 C C . LEU A 1 584 ? -12.921 7.442 6.481 1.00 92.88 584 LEU A C 1
ATOM 4657 O O . LEU A 1 584 ? -12.465 6.935 5.460 1.00 92.88 584 LEU A O 1
ATOM 4661 N N . GLN A 1 585 ? -13.967 8.276 6.454 1.00 95.00 585 GLN A N 1
ATOM 4662 C CA . GLN A 1 585 ? -14.654 8.652 5.208 1.00 95.00 585 GLN A CA 1
ATOM 4663 C C . GLN A 1 585 ? -13.712 9.354 4.216 1.00 95.00 585 GLN A C 1
ATOM 4665 O O . GLN A 1 585 ? -13.744 9.055 3.022 1.00 95.00 585 GLN A O 1
ATOM 4670 N N . GLN A 1 586 ? -12.839 10.244 4.700 1.00 92.81 586 GLN A N 1
ATOM 4671 C CA . GLN A 1 586 ? -11.816 10.881 3.868 1.00 92.81 586 GLN A CA 1
ATOM 4672 C C . GLN A 1 586 ? -10.778 9.867 3.365 1.00 92.81 586 GLN A C 1
ATOM 4674 O O . GLN A 1 586 ? -10.457 9.871 2.180 1.00 92.81 586 GLN A O 1
ATOM 4679 N N . ASN A 1 587 ? -10.314 8.939 4.210 1.00 93.25 587 ASN A N 1
ATOM 4680 C CA . ASN A 1 587 ? -9.397 7.871 3.796 1.00 93.25 587 ASN A CA 1
ATOM 4681 C C . ASN A 1 587 ? -10.012 6.948 2.735 1.00 93.25 587 ASN A C 1
ATOM 4683 O O . ASN A 1 587 ? -9.325 6.581 1.785 1.00 93.25 587 ASN A O 1
ATOM 4687 N N . ASP A 1 588 ? -11.290 6.587 2.850 1.00 92.50 588 ASP A N 1
ATOM 4688 C CA . ASP A 1 588 ? -11.963 5.754 1.849 1.00 92.50 588 ASP A CA 1
ATOM 4689 C C . ASP A 1 588 ? -12.211 6.511 0.534 1.00 92.50 588 ASP A C 1
ATOM 4691 O O . ASP A 1 588 ? -12.038 5.931 -0.539 1.00 92.50 588 ASP A O 1
ATOM 4695 N N . ALA A 1 589 ? -12.481 7.820 0.581 1.00 93.56 589 ALA A N 1
ATOM 4696 C CA . ALA A 1 589 ? -12.507 8.669 -0.613 1.00 93.56 589 ALA A CA 1
ATOM 4697 C C . ALA A 1 589 ? -11.117 8.800 -1.276 1.00 93.56 589 ALA A C 1
ATOM 4699 O O . ALA A 1 589 ? -11.007 8.706 -2.499 1.00 93.56 589 ALA A O 1
ATOM 4700 N N . LEU A 1 590 ? -10.041 8.951 -0.493 1.00 94.25 590 LEU A N 1
ATOM 4701 C CA . LEU A 1 590 ? -8.659 8.956 -0.995 1.00 94.25 590 LEU A CA 1
ATOM 4702 C C . LEU A 1 590 ? -8.271 7.603 -1.609 1.00 94.25 590 LEU A C 1
ATOM 4704 O O . LEU A 1 590 ? -7.661 7.564 -2.675 1.00 94.25 590 LEU A O 1
ATOM 4708 N N . ARG A 1 591 ? -8.676 6.484 -0.995 1.00 91.44 591 ARG A N 1
ATOM 4709 C CA . ARG A 1 591 ? -8.491 5.128 -1.544 1.00 91.44 591 ARG A CA 1
ATOM 4710 C C . ARG A 1 591 ? -9.228 4.940 -2.870 1.00 91.44 591 ARG A C 1
ATOM 4712 O O . ARG A 1 591 ? -8.665 4.332 -3.777 1.00 91.44 591 ARG A O 1
ATOM 4719 N N . GLN A 1 592 ? -10.444 5.474 -3.003 1.00 94.38 592 GLN A N 1
ATOM 4720 C CA . GLN A 1 592 ? -11.191 5.464 -4.266 1.00 94.38 592 GLN A CA 1
ATOM 4721 C C . GLN A 1 592 ? -10.470 6.287 -5.343 1.00 94.38 592 GLN A C 1
ATOM 4723 O O . GLN A 1 592 ? -10.196 5.752 -6.414 1.00 94.38 592 GLN A O 1
ATOM 4728 N N . ARG A 1 593 ? -10.051 7.526 -5.041 1.00 92.88 593 ARG A N 1
ATOM 4729 C CA . ARG A 1 593 ? -9.259 8.359 -5.971 1.00 92.88 593 ARG A CA 1
ATOM 4730 C C . ARG A 1 593 ? -7.950 7.690 -6.391 1.00 92.88 593 ARG A C 1
ATOM 4732 O O . ARG A 1 593 ? -7.627 7.694 -7.573 1.00 92.88 593 ARG A O 1
ATOM 4739 N N . LEU A 1 594 ? -7.225 7.076 -5.454 1.00 90.81 594 LEU A N 1
ATOM 4740 C CA . LEU A 1 594 ? -6.016 6.297 -5.740 1.00 90.81 594 LEU A CA 1
ATOM 4741 C C . LEU A 1 594 ? -6.307 5.114 -6.667 1.00 90.81 594 LEU A C 1
ATOM 4743 O O . LEU A 1 594 ? -5.584 4.920 -7.639 1.00 90.81 594 LEU A O 1
ATOM 4747 N N . ALA A 1 595 ? -7.366 4.343 -6.407 1.00 91.00 595 ALA A N 1
ATOM 4748 C CA . ALA A 1 595 ? -7.759 3.228 -7.266 1.00 91.00 595 ALA A CA 1
ATOM 4749 C C . ALA A 1 595 ? -8.167 3.697 -8.676 1.00 91.00 595 ALA A C 1
ATOM 4751 O O . ALA A 1 595 ? -7.809 3.055 -9.663 1.00 91.00 595 ALA A O 1
ATOM 4752 N N . GLU A 1 596 ? -8.854 4.836 -8.792 1.00 92.50 596 GLU A N 1
ATOM 4753 C CA . GLU A 1 596 ? -9.216 5.446 -10.075 1.00 92.50 596 GLU A CA 1
ATOM 4754 C C . GLU A 1 596 ? -8.005 6.016 -10.827 1.00 92.50 596 GLU A C 1
ATOM 4756 O O . GLU A 1 596 ? -7.905 5.829 -12.038 1.00 92.50 596 GLU A O 1
ATOM 4761 N N . ALA A 1 597 ? -7.073 6.684 -10.143 1.00 89.25 597 ALA A N 1
ATOM 4762 C CA . ALA A 1 597 ? -5.856 7.232 -10.743 1.00 89.25 597 ALA A CA 1
ATOM 4763 C C . ALA A 1 597 ? -4.886 6.124 -11.179 1.00 89.25 597 ALA A C 1
ATOM 4765 O O . ALA A 1 597 ? -4.376 6.162 -12.296 1.00 89.25 597 ALA A O 1
ATOM 4766 N N . ILE A 1 598 ? -4.704 5.082 -10.358 1.00 88.12 598 ILE A N 1
ATOM 4767 C CA . ILE A 1 598 ? -3.942 3.881 -10.731 1.00 88.12 598 ILE A CA 1
ATOM 4768 C C . ILE A 1 598 ? -4.640 3.155 -11.891 1.00 88.12 598 ILE A C 1
ATOM 4770 O O . ILE A 1 598 ? -3.981 2.792 -12.860 1.00 88.12 598 ILE A O 1
ATOM 4774 N N . GLY A 1 599 ? -5.969 3.008 -11.862 1.00 89.44 599 GLY A N 1
ATOM 4775 C CA . GLY A 1 599 ? -6.734 2.397 -12.954 1.00 89.44 599 GLY A CA 1
ATOM 4776 C C . GLY A 1 599 ? -6.638 3.172 -14.276 1.00 89.44 599 GLY A C 1
ATOM 4777 O O . GLY A 1 599 ? -6.494 2.562 -15.340 1.00 89.44 599 GLY A O 1
ATOM 4778 N N . ARG A 1 600 ? -6.651 4.513 -14.221 1.00 89.44 600 ARG A N 1
ATOM 4779 C CA . ARG A 1 600 ? -6.371 5.393 -15.368 1.00 89.44 600 ARG A CA 1
ATOM 4780 C C . ARG A 1 600 ? -4.930 5.228 -15.848 1.00 89.44 600 ARG A C 1
ATOM 4782 O O . ARG A 1 600 ? -4.738 4.926 -17.021 1.00 89.44 600 ARG A O 1
ATOM 4789 N N . GLY A 1 601 ? -3.947 5.312 -14.953 1.00 87.94 601 GLY A N 1
ATOM 4790 C CA . GLY A 1 601 ? -2.526 5.135 -15.263 1.00 87.94 601 GLY A CA 1
ATOM 4791 C C . GLY A 1 601 ? -2.207 3.779 -15.899 1.00 87.94 601 GLY A C 1
ATOM 4792 O O . GLY A 1 601 ? -1.536 3.730 -16.926 1.00 87.94 601 GLY A O 1
ATOM 4793 N N . GLU A 1 602 ? -2.752 2.675 -15.377 1.00 88.50 602 GLU A N 1
ATOM 4794 C CA . GLU A 1 602 ? -2.627 1.350 -15.996 1.00 88.50 602 GLU A CA 1
ATOM 4795 C C . GLU A 1 602 ? -3.297 1.283 -17.378 1.00 88.50 602 GLU A C 1
ATOM 4797 O O . GLU A 1 602 ? -2.784 0.633 -18.291 1.00 88.50 602 GLU A O 1
ATOM 4802 N N . SER A 1 603 ? -4.467 1.908 -17.544 1.00 89.31 603 SER A N 1
ATOM 4803 C CA . SER A 1 603 ? -5.181 1.950 -18.825 1.00 89.31 603 SER A CA 1
ATOM 4804 C C . SER A 1 603 ? -4.377 2.724 -19.872 1.00 89.31 603 SER A C 1
ATOM 4806 O O . SER A 1 603 ? -4.141 2.223 -20.974 1.00 89.31 603 SER A O 1
ATOM 4808 N N . GLU A 1 604 ? -3.868 3.899 -19.506 1.00 88.94 604 GLU A N 1
ATOM 4809 C CA . GLU A 1 604 ? -3.005 4.723 -20.349 1.00 88.94 604 GLU A CA 1
ATOM 4810 C C . GLU A 1 604 ? -1.676 4.028 -20.650 1.00 88.94 604 GLU A C 1
ATOM 4812 O O . GLU A 1 604 ? -1.270 4.006 -21.808 1.00 88.94 604 GLU A O 1
ATOM 4817 N N . GLN A 1 605 ? -1.054 3.348 -19.683 1.00 88.50 605 GLN A N 1
ATOM 4818 C CA . GLN A 1 605 ? 0.150 2.543 -19.909 1.00 88.50 605 GLN A CA 1
ATOM 4819 C C . GLN A 1 605 ? -0.114 1.372 -20.874 1.00 88.50 605 GLN A C 1
ATOM 4821 O O . GLN A 1 605 ? 0.697 1.105 -21.762 1.00 88.50 605 GLN A O 1
ATOM 4826 N N . ARG A 1 606 ? -1.265 0.691 -20.767 1.00 90.62 606 ARG A N 1
ATOM 4827 C CA . ARG A 1 606 ? -1.679 -0.375 -21.703 1.00 90.62 606 ARG A CA 1
ATOM 4828 C C . ARG A 1 606 ? -1.967 0.164 -23.108 1.00 90.62 606 ARG A C 1
ATOM 4830 O O . ARG A 1 606 ? -1.687 -0.527 -24.089 1.00 90.62 606 ARG A O 1
ATOM 4837 N N . LEU A 1 607 ? -2.519 1.373 -23.228 1.00 89.06 607 LEU A N 1
ATOM 4838 C CA . LEU A 1 607 ? -2.747 2.048 -24.512 1.00 89.06 607 LEU A CA 1
ATOM 4839 C C . LEU A 1 607 ? -1.434 2.552 -25.128 1.00 89.06 607 LEU A C 1
ATOM 4841 O O . LEU A 1 607 ? -1.203 2.335 -26.316 1.00 89.06 607 LEU A O 1
ATOM 4845 N N . ALA A 1 608 ? -0.544 3.130 -24.323 1.00 88.88 608 ALA A N 1
ATOM 4846 C CA . ALA A 1 608 ? 0.802 3.538 -24.707 1.00 88.88 608 ALA A CA 1
ATOM 4847 C C . ALA A 1 608 ? 1.634 2.347 -25.199 1.00 88.88 608 ALA A C 1
ATOM 4849 O O . ALA A 1 608 ? 2.207 2.413 -26.282 1.00 88.88 608 ALA A O 1
ATOM 4850 N N . ALA A 1 609 ? 1.636 1.225 -24.471 1.00 91.06 609 ALA A N 1
ATOM 4851 C CA . ALA A 1 609 ? 2.330 0.005 -24.880 1.00 91.06 609 ALA A CA 1
ATOM 4852 C C . ALA A 1 609 ? 1.826 -0.513 -26.239 1.00 91.06 609 ALA A C 1
ATOM 4854 O O . ALA A 1 609 ? 2.632 -0.803 -27.124 1.00 91.06 609 ALA A O 1
ATOM 4855 N N . LYS A 1 610 ? 0.499 -0.547 -26.451 1.00 92.50 610 LYS A N 1
ATOM 4856 C CA . LYS A 1 610 ? -0.086 -0.860 -27.766 1.00 92.50 610 LYS A CA 1
ATOM 4857 C C . LYS A 1 610 ? 0.397 0.116 -28.836 1.00 92.50 610 LYS A C 1
ATOM 4859 O O . LYS A 1 610 ? 0.865 -0.328 -29.883 1.00 92.50 610 LYS A O 1
ATOM 4864 N N . ARG A 1 611 ? 0.357 1.426 -28.569 1.00 90.44 611 ARG A N 1
ATOM 4865 C CA . ARG A 1 611 ? 0.773 2.436 -29.547 1.00 90.44 611 ARG A CA 1
ATOM 4866 C C . ARG A 1 611 ? 2.254 2.332 -29.899 1.00 90.44 611 ARG A C 1
ATOM 4868 O O . ARG A 1 611 ? 2.595 2.403 -31.072 1.00 90.44 611 ARG A O 1
ATOM 4875 N N . ILE A 1 612 ? 3.115 2.049 -28.925 1.00 90.75 612 ILE A N 1
ATOM 4876 C CA . ILE A 1 612 ? 4.538 1.762 -29.144 1.00 90.75 612 ILE A CA 1
ATOM 4877 C C . ILE A 1 612 ? 4.712 0.524 -30.034 1.00 90.75 612 ILE A C 1
ATOM 4879 O O . ILE A 1 612 ? 5.502 0.576 -30.974 1.00 90.75 612 ILE A O 1
ATOM 4883 N N . THR A 1 613 ? 3.945 -0.556 -29.834 1.00 92.75 613 THR A N 1
ATOM 4884 C CA . THR A 1 613 ? 4.007 -1.717 -30.747 1.00 92.75 613 THR A CA 1
ATOM 4885 C C . THR A 1 613 ? 3.484 -1.410 -32.157 1.00 92.75 613 THR A C 1
ATOM 4887 O O . THR A 1 613 ? 4.065 -1.889 -33.130 1.00 92.75 613 THR A O 1
ATOM 4890 N N . GLU A 1 614 ? 2.456 -0.564 -32.300 1.00 92.75 614 GLU A N 1
ATOM 4891 C CA . GLU A 1 614 ? 1.984 -0.079 -33.606 1.00 92.75 614 GLU A CA 1
ATOM 4892 C C . GLU A 1 614 ? 3.061 0.762 -34.312 1.00 92.75 614 GLU A C 1
ATOM 4894 O O . GLU A 1 614 ? 3.350 0.523 -35.483 1.00 92.75 614 GLU A O 1
ATOM 4899 N N . MET A 1 615 ? 3.695 1.706 -33.606 1.00 92.94 615 MET A N 1
ATOM 4900 C CA . MET A 1 615 ? 4.791 2.532 -34.130 1.00 92.94 615 MET A CA 1
ATOM 4901 C C . MET A 1 615 ? 5.992 1.680 -34.550 1.00 92.94 615 MET A C 1
ATOM 4903 O O . MET A 1 615 ? 6.447 1.788 -35.685 1.00 92.94 615 MET A O 1
ATOM 4907 N N . GLN A 1 616 ? 6.454 0.768 -33.690 1.00 91.81 616 GLN A N 1
ATOM 4908 C CA . GLN A 1 616 ? 7.545 -0.156 -34.018 1.00 91.81 616 GLN A CA 1
ATOM 4909 C C . GLN A 1 616 ? 7.220 -1.029 -35.238 1.00 91.81 616 GLN A C 1
ATOM 4911 O O . GLN A 1 616 ? 8.103 -1.290 -36.052 1.00 91.81 616 GLN A O 1
ATOM 4916 N N . SER A 1 617 ?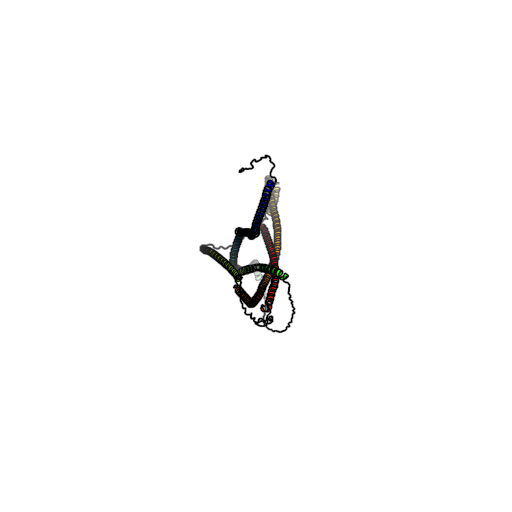 5.964 -1.462 -35.401 1.00 93.81 617 SER A N 1
ATOM 4917 C CA . SER A 1 617 ? 5.546 -2.228 -36.580 1.00 93.81 617 SER A CA 1
ATOM 4918 C C . SER A 1 617 ? 5.506 -1.381 -37.856 1.00 93.81 617 SER A C 1
ATOM 4920 O O . SER A 1 617 ? 5.871 -1.893 -38.912 1.00 93.81 617 SER A O 1
ATOM 4922 N N . LYS A 1 618 ? 5.088 -0.107 -37.785 1.00 93.00 618 LYS A N 1
ATOM 4923 C CA . LYS A 1 618 ? 5.145 0.830 -38.926 1.00 93.00 618 LYS A CA 1
ATOM 4924 C C . LYS A 1 618 ? 6.594 1.095 -39.345 1.00 93.00 618 LYS A C 1
ATOM 4926 O O . LYS A 1 618 ? 6.900 1.024 -40.530 1.00 93.00 618 LYS A O 1
ATOM 4931 N N . LEU A 1 619 ? 7.473 1.362 -38.375 1.00 94.38 619 LEU A N 1
ATOM 4932 C CA . LEU A 1 619 ? 8.888 1.653 -38.611 1.00 94.38 619 LEU A CA 1
ATOM 4933 C C . LEU A 1 619 ? 9.606 0.472 -39.270 1.00 94.38 619 LEU A C 1
ATOM 4935 O O . LEU A 1 619 ? 10.234 0.669 -40.304 1.00 94.38 619 LEU A O 1
ATOM 4939 N N . ARG A 1 620 ? 9.425 -0.759 -38.766 1.00 94.12 620 ARG A N 1
ATOM 4940 C CA . ARG A 1 620 ? 9.972 -1.961 -39.425 1.00 94.12 620 ARG A CA 1
ATOM 4941 C C . ARG A 1 620 ? 9.429 -2.152 -40.839 1.00 94.12 620 ARG A C 1
ATOM 4943 O O . ARG A 1 620 ? 10.197 -2.465 -41.734 1.00 94.12 620 ARG A O 1
ATOM 4950 N N . ALA A 1 621 ? 8.136 -1.917 -41.078 1.00 93.62 621 ALA A N 1
ATOM 4951 C CA . ALA A 1 621 ? 7.569 -2.044 -42.424 1.00 93.62 621 ALA A CA 1
ATOM 4952 C C . ALA A 1 621 ? 8.146 -1.002 -43.409 1.00 93.62 621 ALA A C 1
ATOM 4954 O O . ALA A 1 621 ? 8.332 -1.302 -44.590 1.00 93.62 621 ALA A O 1
ATOM 4955 N N . ALA A 1 622 ? 8.464 0.207 -42.931 1.00 91.88 622 ALA A N 1
ATOM 4956 C CA . ALA A 1 622 ? 9.168 1.220 -43.714 1.00 91.88 622 ALA A CA 1
ATOM 4957 C C . ALA A 1 622 ? 10.646 0.846 -43.942 1.00 91.88 622 ALA A C 1
ATOM 4959 O O . ALA A 1 622 ? 11.140 0.973 -45.060 1.00 91.88 622 ALA A O 1
ATOM 4960 N N . GLU A 1 623 ? 11.332 0.323 -42.922 1.00 93.75 623 GLU A N 1
ATOM 4961 C CA . GLU A 1 623 ? 12.726 -0.146 -42.974 1.00 93.75 623 GLU A CA 1
ATOM 4962 C C . GLU A 1 623 ? 12.897 -1.329 -43.940 1.00 93.75 623 GLU A C 1
ATOM 4964 O O . GLU A 1 623 ? 13.745 -1.288 -44.832 1.00 93.75 623 GLU A O 1
ATOM 4969 N N . GLU A 1 624 ? 12.033 -2.343 -43.842 1.00 94.31 624 GLU A N 1
ATOM 4970 C CA . GLU A 1 624 ? 11.909 -3.437 -44.811 1.00 94.31 624 GLU A CA 1
ATOM 4971 C C . GLU A 1 624 ? 11.619 -2.887 -46.215 1.00 94.31 624 GLU A C 1
ATOM 4973 O O . GLU A 1 624 ? 12.229 -3.317 -47.195 1.00 94.31 624 GLU A O 1
ATOM 4978 N N . GLY A 1 625 ? 10.745 -1.881 -46.322 1.00 91.88 625 GLY A N 1
ATOM 4979 C CA . GLY A 1 625 ? 10.460 -1.171 -47.566 1.00 91.88 625 GLY A CA 1
ATOM 4980 C C . GLY A 1 625 ? 11.712 -0.565 -48.208 1.00 91.88 625 GLY A C 1
ATOM 4981 O O . GLY A 1 625 ? 11.971 -0.829 -49.391 1.00 91.88 625 GLY A O 1
ATOM 4982 N N . VAL A 1 626 ? 12.483 0.215 -47.444 1.00 93.25 626 VAL A N 1
ATOM 4983 C CA . VAL A 1 626 ? 13.749 0.840 -47.864 1.00 93.25 626 VAL A CA 1
ATOM 4984 C C . VAL A 1 626 ? 14.785 -0.223 -48.212 1.00 93.25 626 VAL A C 1
ATOM 4986 O O . VAL A 1 626 ? 15.343 -0.168 -49.303 1.00 93.25 626 VAL A O 1
ATOM 4989 N N . SER A 1 627 ? 14.977 -1.241 -47.369 1.00 93.19 627 SER A N 1
ATOM 4990 C CA . SER A 1 627 ? 15.897 -2.352 -47.641 1.00 93.19 627 SER A CA 1
ATOM 4991 C C . SER A 1 627 ? 15.538 -3.077 -48.943 1.00 93.19 627 SER A C 1
ATOM 4993 O O . SER A 1 627 ? 16.406 -3.359 -49.766 1.00 93.19 627 SER A O 1
ATOM 4995 N N . VAL A 1 628 ? 14.251 -3.317 -49.210 1.00 92.81 628 VAL A N 1
ATOM 4996 C CA . VAL A 1 628 ? 13.785 -3.915 -50.471 1.00 92.81 628 VAL A CA 1
ATOM 4997 C C . VAL A 1 628 ? 13.962 -2.968 -51.667 1.00 92.81 628 VAL A C 1
ATOM 4999 O O . VAL A 1 628 ? 14.209 -3.453 -52.767 1.00 92.81 628 VAL A O 1
ATOM 5002 N N . ALA A 1 629 ? 13.872 -1.640 -51.501 1.00 89.75 629 ALA A N 1
ATOM 5003 C CA . ALA A 1 629 ? 14.264 -0.709 -52.570 1.00 89.75 629 ALA A CA 1
ATOM 5004 C C . ALA A 1 629 ? 15.776 -0.751 -52.822 1.00 89.75 629 ALA A C 1
ATOM 5006 O O . ALA A 1 629 ? 16.178 -0.919 -53.966 1.00 89.75 629 ALA A O 1
ATOM 5007 N N . GLN A 1 630 ? 16.593 -0.678 -51.770 1.00 88.12 630 GLN A N 1
ATOM 5008 C CA . GLN A 1 630 ? 18.049 -0.718 -51.864 1.00 88.12 630 GLN A CA 1
ATOM 5009 C C . GLN A 1 630 ? 18.531 -1.996 -52.555 1.00 88.12 630 GLN A C 1
ATOM 5011 O O . GLN A 1 630 ? 19.215 -1.908 -53.566 1.00 88.12 630 GLN A O 1
ATOM 5016 N N . ASN A 1 631 ? 18.078 -3.172 -52.108 1.00 89.62 631 ASN A N 1
ATOM 5017 C CA . ASN A 1 631 ? 18.415 -4.443 -52.753 1.00 89.62 631 ASN A CA 1
ATOM 5018 C C . ASN A 1 631 ? 17.999 -4.475 -54.241 1.00 89.62 631 ASN A C 1
ATOM 5020 O O . ASN A 1 631 ? 18.735 -5.017 -55.059 1.00 89.62 631 ASN A O 1
ATOM 5024 N N . GLN A 1 632 ? 16.861 -3.874 -54.619 1.00 88.44 632 GLN A N 1
ATOM 5025 C CA . GLN A 1 632 ? 16.428 -3.790 -56.025 1.00 88.44 632 GLN A CA 1
ATOM 5026 C C . GLN A 1 632 ? 17.220 -2.767 -56.856 1.00 88.44 632 GLN A C 1
ATOM 5028 O O . GLN A 1 632 ? 17.376 -2.963 -58.061 1.00 88.44 632 GLN A O 1
ATOM 5033 N N . SER A 1 633 ? 17.694 -1.678 -56.247 1.00 86.56 633 SER A N 1
ATOM 5034 C CA . SER A 1 633 ? 18.591 -0.710 -56.885 1.00 86.56 633 SER A CA 1
ATOM 5035 C C . SER A 1 633 ? 19.990 -1.298 -57.074 1.00 86.56 633 SER A C 1
ATOM 5037 O O . SER A 1 633 ? 20.561 -1.157 -58.153 1.00 86.56 633 SER A O 1
ATOM 5039 N N . ASP A 1 634 ? 20.501 -2.020 -56.076 1.00 86.00 634 ASP A N 1
ATOM 5040 C CA . ASP A 1 634 ? 21.792 -2.710 -56.113 1.00 86.00 634 ASP A CA 1
ATOM 5041 C C . ASP A 1 634 ? 21.775 -3.874 -57.126 1.00 86.00 634 ASP A C 1
ATOM 5043 O O . ASP A 1 634 ? 22.706 -4.017 -57.917 1.00 86.00 634 ASP A O 1
ATOM 5047 N N . GLU A 1 635 ? 20.688 -4.656 -57.192 1.00 88.00 635 GLU A N 1
ATOM 5048 C CA . GLU A 1 635 ? 20.484 -5.704 -58.210 1.00 88.00 635 GLU A CA 1
ATOM 5049 C C . GLU A 1 635 ? 20.414 -5.125 -59.637 1.00 88.00 635 GLU A C 1
ATOM 5051 O O . GLU A 1 635 ? 20.926 -5.735 -60.576 1.00 88.00 635 GLU A O 1
ATOM 5056 N N . ALA A 1 636 ? 19.844 -3.926 -59.810 1.00 82.94 636 ALA A N 1
ATOM 5057 C CA . ALA A 1 636 ? 19.824 -3.220 -61.093 1.00 82.94 636 ALA A CA 1
ATOM 5058 C C . ALA A 1 636 ? 21.168 -2.549 -61.448 1.00 82.94 636 ALA A C 1
ATOM 5060 O O . ALA A 1 636 ? 21.492 -2.405 -62.628 1.00 82.94 636 ALA A O 1
ATOM 5061 N N . LEU A 1 637 ? 21.967 -2.156 -60.451 1.00 82.56 637 LEU A N 1
ATOM 5062 C CA . LEU A 1 637 ? 23.330 -1.646 -60.633 1.00 82.56 637 LEU A CA 1
ATOM 5063 C C . LEU A 1 637 ? 24.321 -2.760 -60.987 1.00 82.56 637 LEU A C 1
ATOM 5065 O O . LEU A 1 637 ? 25.188 -2.547 -61.832 1.00 82.56 637 LEU A O 1
ATOM 5069 N N . PHE A 1 638 ? 24.182 -3.944 -60.386 1.00 83.69 638 PHE A N 1
ATOM 5070 C CA . PHE A 1 638 ? 25.100 -5.076 -60.540 1.00 83.69 638 PHE A CA 1
ATOM 5071 C C . PHE A 1 638 ? 25.486 -5.416 -61.999 1.00 83.69 638 PHE A C 1
ATOM 5073 O O . PHE A 1 638 ? 26.686 -5.468 -62.281 1.00 83.69 638 PHE A O 1
ATOM 5080 N N . PRO A 1 639 ? 24.552 -5.597 -62.963 1.00 84.25 639 PRO A N 1
ATOM 5081 C CA . PRO A 1 639 ? 24.925 -5.876 -64.351 1.00 84.25 639 PRO A CA 1
ATOM 5082 C C . PRO A 1 639 ? 25.676 -4.709 -65.003 1.00 84.25 639 PRO A C 1
ATOM 5084 O O . PRO A 1 639 ? 26.588 -4.947 -65.788 1.00 84.25 639 PRO A O 1
ATOM 5087 N N . HIS A 1 640 ? 25.356 -3.460 -64.655 1.00 81.31 640 HIS A N 1
ATOM 5088 C CA . HIS A 1 640 ? 26.065 -2.289 -65.170 1.00 81.31 640 HIS A CA 1
ATOM 5089 C C . HIS A 1 640 ? 27.454 -2.120 -64.537 1.00 81.31 640 HIS A C 1
ATOM 5091 O O . HIS A 1 640 ? 28.382 -1.679 -65.215 1.00 81.31 640 HIS A O 1
ATOM 5097 N N . GLU A 1 641 ? 27.646 -2.518 -63.275 1.00 84.19 641 GLU A N 1
ATOM 5098 C CA . GLU A 1 641 ? 28.982 -2.634 -62.686 1.00 84.19 641 GLU A CA 1
ATOM 5099 C C . GLU A 1 641 ? 29.821 -3.702 -63.391 1.00 84.19 641 GLU A C 1
ATOM 5101 O O . GLU A 1 641 ? 30.977 -3.436 -63.713 1.00 84.19 641 GLU A O 1
ATOM 5106 N N . ASP A 1 642 ? 29.263 -4.880 -63.676 1.00 86.44 642 ASP A N 1
ATOM 5107 C CA . ASP A 1 642 ? 29.984 -5.938 -64.391 1.00 86.44 642 ASP A CA 1
ATOM 5108 C C . ASP A 1 642 ? 30.244 -5.583 -65.868 1.00 86.44 642 ASP A C 1
ATOM 5110 O O . ASP A 1 642 ? 31.328 -5.873 -66.378 1.00 86.44 642 ASP A O 1
ATOM 5114 N N . GLU A 1 643 ? 29.345 -4.852 -66.539 1.00 83.31 643 GLU A N 1
ATOM 5115 C CA . GLU A 1 643 ? 29.614 -4.229 -67.845 1.00 83.31 643 GLU A CA 1
ATOM 5116 C C . GLU A 1 643 ? 30.772 -3.218 -67.761 1.00 83.31 643 GLU A C 1
ATOM 5118 O O . GLU A 1 643 ? 31.696 -3.266 -68.577 1.00 83.31 643 GLU A O 1
ATOM 5123 N N . LEU A 1 644 ? 30.778 -2.329 -66.760 1.00 79.19 644 LEU A N 1
ATOM 5124 C CA . LEU A 1 644 ? 31.857 -1.355 -66.546 1.00 79.19 644 LEU A CA 1
ATOM 5125 C C . LEU A 1 644 ? 33.192 -2.031 -66.203 1.00 79.19 644 LEU A C 1
ATOM 5127 O O . LEU A 1 644 ? 34.234 -1.609 -66.712 1.00 79.19 644 LEU A O 1
ATOM 5131 N N . ARG A 1 645 ? 33.179 -3.101 -65.398 1.00 86.81 645 ARG A N 1
ATOM 5132 C CA . ARG A 1 645 ? 34.355 -3.930 -65.089 1.00 86.81 645 ARG A CA 1
ATOM 5133 C C . ARG A 1 645 ? 34.869 -4.623 -66.347 1.00 86.81 645 ARG A C 1
ATOM 5135 O O . ARG A 1 645 ? 36.049 -4.485 -66.649 1.00 86.81 645 ARG A O 1
ATOM 5142 N N . ALA A 1 646 ? 34.005 -5.262 -67.137 1.00 87.75 646 ALA A N 1
ATOM 5143 C CA . ALA A 1 646 ? 34.383 -5.905 -68.396 1.00 87.75 646 ALA A CA 1
ATOM 5144 C C . ALA A 1 646 ? 34.933 -4.901 -69.427 1.00 87.75 646 ALA A C 1
ATOM 5146 O O . ALA A 1 646 ? 35.920 -5.185 -70.111 1.00 87.75 646 ALA A O 1
ATOM 5147 N N . ILE A 1 647 ? 34.354 -3.697 -69.513 1.00 86.31 647 ILE A N 1
ATOM 5148 C CA . ILE A 1 647 ? 34.881 -2.601 -70.336 1.00 86.31 647 ILE A CA 1
ATOM 5149 C C . ILE A 1 647 ? 36.264 -2.177 -69.828 1.00 86.31 647 ILE A C 1
ATOM 5151 O O . ILE A 1 647 ? 37.194 -2.104 -70.635 1.00 86.31 647 ILE A O 1
ATOM 5155 N N . ASN A 1 648 ? 36.431 -1.949 -68.524 1.00 85.38 648 ASN A N 1
ATOM 5156 C CA . ASN A 1 648 ? 37.706 -1.562 -67.920 1.00 85.38 648 ASN A CA 1
ATOM 5157 C C . ASN A 1 648 ? 38.782 -2.644 -68.115 1.00 85.38 648 ASN A C 1
ATOM 5159 O O . ASN A 1 648 ? 39.870 -2.337 -68.589 1.00 85.38 648 ASN A O 1
ATOM 5163 N N . ASP A 1 649 ? 38.470 -3.918 -67.880 1.00 88.88 649 ASP A N 1
ATOM 5164 C CA . ASP A 1 649 ? 39.372 -5.042 -68.146 1.00 88.88 649 ASP A CA 1
ATOM 5165 C C . ASP A 1 649 ? 39.707 -5.170 -69.635 1.00 88.88 649 ASP A C 1
ATOM 5167 O O . ASP A 1 649 ? 40.855 -5.452 -69.988 1.00 88.88 649 ASP A O 1
ATOM 5171 N N . SER A 1 650 ? 38.763 -4.881 -70.538 1.00 87.75 650 SER A N 1
ATOM 5172 C CA . SER A 1 650 ? 39.050 -4.826 -71.975 1.00 87.75 650 SER A CA 1
ATOM 5173 C C . SER A 1 650 ? 40.018 -3.687 -72.328 1.00 87.75 650 SER A C 1
ATOM 5175 O O . SER A 1 650 ? 40.919 -3.894 -73.146 1.00 87.75 650 SER A O 1
ATOM 5177 N N . GLN A 1 651 ? 39.897 -2.519 -71.681 1.00 83.62 651 GLN A N 1
ATOM 5178 C CA . GLN A 1 651 ? 40.802 -1.377 -71.843 1.00 83.62 651 GLN A CA 1
ATOM 5179 C C . GLN A 1 651 ? 42.174 -1.667 -71.227 1.00 83.62 651 GLN A C 1
ATOM 5181 O O . GLN A 1 651 ? 43.192 -1.459 -71.881 1.00 83.62 651 GLN A O 1
ATOM 5186 N N . VAL A 1 652 ? 42.231 -2.243 -70.026 1.00 86.12 652 VAL A N 1
ATOM 5187 C CA . VAL A 1 652 ? 43.462 -2.708 -69.372 1.00 86.12 652 VAL A CA 1
ATOM 5188 C C . VAL A 1 652 ? 44.146 -3.792 -70.210 1.00 86.12 652 VAL A C 1
ATOM 5190 O O . VAL A 1 652 ? 45.367 -3.775 -70.346 1.00 86.12 652 VAL A O 1
ATOM 5193 N N . ALA A 1 653 ? 43.399 -4.698 -70.845 1.00 83.00 653 ALA A N 1
ATOM 5194 C CA . ALA A 1 653 ? 43.946 -5.691 -71.768 1.00 83.00 653 ALA A CA 1
ATOM 5195 C C . ALA A 1 653 ? 44.437 -5.065 -73.087 1.00 83.00 653 ALA A C 1
ATOM 5197 O O . ALA A 1 653 ? 45.461 -5.495 -73.618 1.00 83.00 653 ALA A O 1
ATOM 5198 N N . GLN A 1 654 ? 43.761 -4.037 -73.614 1.00 81.56 654 GLN A N 1
ATOM 5199 C CA . GLN A 1 654 ? 44.255 -3.251 -74.753 1.00 81.56 654 GLN A CA 1
ATOM 5200 C C . GLN A 1 654 ? 45.547 -2.505 -74.393 1.00 81.56 654 GLN A C 1
ATOM 5202 O O . GLN A 1 654 ? 46.528 -2.616 -75.126 1.00 81.56 654 GLN A O 1
ATOM 5207 N N . LEU A 1 655 ? 45.597 -1.838 -73.237 1.00 79.19 655 LEU A N 1
ATOM 5208 C CA . LEU A 1 655 ? 46.780 -1.145 -72.724 1.00 79.19 655 LEU A CA 1
ATOM 5209 C C . LEU A 1 655 ? 47.942 -2.114 -72.478 1.00 79.19 655 LEU A C 1
ATOM 5211 O O . LEU A 1 655 ? 49.046 -1.838 -72.936 1.00 79.19 655 LEU A O 1
ATOM 5215 N N . LYS A 1 656 ? 47.704 -3.280 -71.861 1.00 77.12 656 LYS A N 1
ATOM 5216 C CA . LYS A 1 656 ? 48.717 -4.339 -71.689 1.00 77.12 656 LYS A CA 1
ATOM 5217 C C . LYS A 1 656 ? 49.228 -4.870 -73.033 1.00 77.12 656 LYS A C 1
ATOM 5219 O O . LYS A 1 656 ? 50.433 -5.055 -73.185 1.00 77.12 656 LYS A O 1
ATOM 5224 N N . ARG A 1 657 ? 48.361 -5.052 -74.041 1.00 77.81 657 ARG A N 1
ATOM 5225 C CA . ARG A 1 657 ? 48.784 -5.419 -75.411 1.00 77.81 657 ARG A CA 1
ATOM 5226 C C . ARG A 1 657 ? 49.609 -4.314 -76.079 1.00 77.81 657 ARG A C 1
ATOM 5228 O O . ARG A 1 657 ? 50.634 -4.616 -76.681 1.00 77.81 657 ARG A O 1
ATOM 5235 N N . MET A 1 658 ? 49.218 -3.046 -75.938 1.00 66.62 658 MET A N 1
ATOM 5236 C CA . MET A 1 658 ? 49.988 -1.909 -76.460 1.00 66.62 658 MET A CA 1
ATOM 5237 C C . MET A 1 658 ? 51.331 -1.737 -75.740 1.00 66.62 658 MET A C 1
ATOM 5239 O O . MET A 1 658 ? 52.329 -1.452 -76.392 1.00 66.62 658 MET A O 1
ATOM 5243 N N . GLN A 1 659 ? 51.389 -1.955 -74.424 1.00 66.25 659 GLN A N 1
ATOM 5244 C CA . GLN A 1 659 ? 52.630 -1.962 -73.645 1.00 66.25 659 GLN A CA 1
ATOM 5245 C C . GLN A 1 659 ? 53.540 -3.126 -74.054 1.00 66.25 659 GLN A C 1
ATOM 5247 O O . GLN A 1 659 ? 54.722 -2.897 -74.285 1.00 66.25 659 GLN A O 1
ATOM 5252 N N . GLY A 1 660 ? 53.000 -4.335 -74.243 1.00 62.22 660 GLY A N 1
ATOM 5253 C CA . GLY A 1 660 ? 53.749 -5.483 -74.767 1.00 62.22 660 GLY A CA 1
ATOM 5254 C C . GLY A 1 660 ? 54.331 -5.224 -76.161 1.00 62.22 660 GLY A C 1
ATOM 5255 O O . GLY A 1 660 ? 55.513 -5.465 -76.387 1.00 62.22 660 GLY A O 1
ATOM 5256 N N . ALA A 1 661 ? 53.548 -4.627 -77.065 1.00 60.62 661 ALA A N 1
ATOM 5257 C CA . ALA A 1 661 ? 54.026 -4.207 -78.385 1.00 60.62 661 ALA A CA 1
ATOM 5258 C C . ALA A 1 661 ? 55.092 -3.091 -78.323 1.00 60.62 661 ALA A C 1
ATOM 5260 O O . ALA A 1 661 ? 55.929 -2.990 -79.216 1.00 60.62 661 ALA A O 1
ATOM 5261 N N . ARG A 1 662 ? 55.087 -2.264 -77.269 1.00 55.06 662 ARG A N 1
ATOM 5262 C CA . ARG A 1 662 ? 56.075 -1.192 -77.046 1.00 55.06 662 ARG A CA 1
ATOM 5263 C C . ARG A 1 662 ? 57.335 -1.670 -76.315 1.00 55.06 662 ARG A C 1
ATOM 5265 O O . ARG A 1 662 ? 58.377 -1.042 -76.455 1.00 55.06 662 ARG A O 1
ATOM 5272 N N . GLY A 1 663 ? 57.248 -2.773 -75.569 1.00 51.53 663 GLY A N 1
ATOM 5273 C CA . GLY A 1 663 ? 58.351 -3.385 -74.821 1.00 51.53 663 GLY A CA 1
ATOM 5274 C C . GLY A 1 663 ? 59.349 -4.175 -75.674 1.00 51.53 663 GLY A C 1
ATOM 5275 O O . GLY A 1 663 ? 60.360 -4.626 -75.149 1.00 51.53 663 GLY A O 1
ATOM 5276 N N . MET A 1 664 ? 59.096 -4.327 -76.978 1.00 50.88 664 MET A N 1
ATOM 5277 C CA . MET A 1 664 ? 59.969 -5.036 -77.925 1.00 50.88 664 MET A CA 1
ATOM 5278 C C . MET A 1 664 ? 60.787 -4.075 -78.814 1.00 50.88 664 MET A C 1
ATOM 5280 O O . MET A 1 664 ? 61.076 -4.372 -79.970 1.00 50.88 664 MET A O 1
ATOM 5284 N N . LEU A 1 665 ? 61.147 -2.903 -78.277 1.00 50.75 665 LEU A N 1
ATOM 5285 C CA . LEU A 1 665 ? 61.997 -1.899 -78.926 1.00 50.75 665 LEU A CA 1
ATOM 5286 C C . LEU A 1 665 ? 63.154 -1.502 -77.991 1.00 50.75 665 LEU A C 1
ATOM 5288 O O . LEU A 1 665 ? 63.005 -0.634 -77.134 1.00 50.75 665 LEU A O 1
ATOM 5292 N N . ASP A 1 666 ? 64.307 -2.156 -78.169 1.00 44.53 666 ASP A N 1
ATOM 5293 C CA . ASP A 1 666 ? 65.583 -1.815 -77.518 1.00 44.53 666 ASP A CA 1
ATOM 5294 C C . ASP A 1 666 ? 66.072 -0.437 -78.021 1.00 44.53 666 ASP A C 1
ATOM 5296 O O . ASP A 1 666 ? 66.267 -0.272 -79.229 1.00 44.53 666 ASP A O 1
ATOM 5300 N N . PRO A 1 667 ? 66.285 0.563 -77.142 1.00 46.84 667 PRO A N 1
ATOM 5301 C CA . PRO A 1 667 ? 66.668 1.915 -77.545 1.00 46.84 667 PRO A CA 1
ATOM 5302 C C . PRO A 1 667 ? 68.156 2.073 -77.928 1.00 46.84 667 PRO A C 1
ATOM 5304 O O . PRO A 1 667 ? 68.628 3.207 -78.021 1.00 46.84 667 PRO A O 1
ATOM 5307 N N . THR A 1 668 ? 68.921 0.989 -78.137 1.00 47.16 668 THR A N 1
ATOM 5308 C CA . THR A 1 668 ? 70.383 1.061 -78.352 1.00 47.16 668 THR A CA 1
ATOM 5309 C C . THR A 1 668 ? 70.935 0.266 -79.551 1.00 47.16 668 THR A C 1
ATOM 5311 O O . THR A 1 668 ? 71.602 -0.753 -79.372 1.00 47.16 668 THR A O 1
ATOM 5314 N N . LYS A 1 669 ? 70.765 0.778 -80.784 1.00 43.00 669 LYS A N 1
ATOM 5315 C CA . LYS A 1 669 ? 71.724 0.639 -81.918 1.00 43.00 669 LYS A CA 1
ATOM 5316 C C . LYS A 1 669 ? 71.436 1.650 -83.039 1.00 43.00 669 LYS A C 1
ATOM 5318 O O . LYS A 1 669 ? 70.315 2.129 -83.180 1.00 43.00 669 LYS A O 1
ATOM 5323 N N . LEU A 1 670 ? 72.464 1.964 -83.832 1.00 40.88 670 LEU A N 1
ATOM 5324 C CA . LEU A 1 670 ? 72.414 2.897 -84.964 1.00 40.88 670 LEU A CA 1
ATOM 5325 C C . LEU A 1 670 ? 72.474 2.161 -86.320 1.00 40.88 670 LEU A C 1
ATOM 5327 O O . LEU A 1 670 ? 73.033 1.073 -86.420 1.00 40.88 670 LEU A O 1
ATOM 5331 N N . SER A 1 671 ? 71.890 2.817 -87.329 1.00 39.06 671 SER A N 1
ATOM 5332 C CA . SER A 1 671 ? 71.925 2.648 -88.800 1.00 39.06 671 SER A CA 1
ATOM 5333 C C . SER A 1 671 ? 73.168 1.955 -89.422 1.00 39.06 671 SER A C 1
ATOM 5335 O O . SER A 1 671 ? 74.244 2.089 -88.841 1.00 39.06 671 SER A O 1
ATOM 5337 N N . PRO A 1 672 ? 73.102 1.366 -90.657 1.00 49.06 672 PRO A N 1
ATOM 5338 C CA . PRO A 1 672 ? 72.285 1.897 -91.769 1.00 49.06 672 PRO A CA 1
ATOM 5339 C C . PRO A 1 672 ? 71.705 0.948 -92.861 1.00 49.06 672 PRO A C 1
ATOM 5341 O O . PRO A 1 672 ? 72.128 -0.186 -93.050 1.00 49.06 672 PRO A O 1
ATOM 5344 N N . ALA A 1 673 ? 70.869 1.579 -93.703 1.00 38.38 673 ALA A N 1
ATOM 5345 C CA . ALA A 1 673 ? 70.665 1.356 -95.148 1.00 38.38 673 ALA A CA 1
ATOM 5346 C C . ALA A 1 673 ? 69.613 0.343 -95.676 1.00 38.38 673 ALA A C 1
ATOM 5348 O O . ALA A 1 673 ? 69.394 -0.738 -95.149 1.00 38.38 673 ALA A O 1
ATOM 5349 N N . TYR A 1 674 ? 69.051 0.755 -96.825 1.00 37.94 674 TYR A N 1
ATOM 5350 C CA . TYR A 1 674 ? 68.114 0.099 -97.751 1.00 37.94 674 TYR A CA 1
ATOM 5351 C C . TYR A 1 674 ? 66.651 -0.169 -97.332 1.00 37.94 674 TYR A C 1
ATOM 5353 O O . TYR A 1 674 ? 66.281 -0.320 -96.174 1.00 37.94 674 TYR A O 1
ATOM 5361 N N . SER A 1 675 ? 65.806 -0.092 -98.362 1.00 42.22 675 SER A N 1
ATOM 5362 C CA . SER A 1 675 ? 64.336 -0.049 -98.413 1.00 42.22 675 SER A CA 1
ATOM 5363 C C . SER A 1 675 ? 63.752 -1.443 -98.774 1.00 42.22 675 SER A C 1
ATOM 5365 O O . SER A 1 675 ? 64.553 -2.322 -99.098 1.00 42.22 675 SER A O 1
ATOM 5367 N N . PRO A 1 676 ? 62.413 -1.701 -98.772 1.00 46.44 676 PRO A N 1
ATOM 5368 C CA . PRO A 1 676 ? 61.301 -0.737 -98.792 1.00 46.44 676 PRO A CA 1
ATOM 5369 C C . PRO A 1 676 ? 60.116 -0.968 -97.825 1.00 46.44 676 PRO A C 1
ATOM 5371 O O . PRO A 1 676 ? 59.855 -2.060 -97.335 1.00 46.44 676 PRO A O 1
ATOM 5374 N N . MET A 1 677 ? 59.329 0.099 -97.637 1.00 42.22 677 MET A N 1
ATOM 5375 C CA . MET A 1 677 ? 58.059 0.107 -96.896 1.00 42.22 677 MET A CA 1
ATOM 5376 C C . MET A 1 677 ? 56.870 -0.333 -97.773 1.00 42.22 677 MET A C 1
ATOM 5378 O O . MET A 1 677 ? 56.615 0.303 -98.802 1.00 42.22 677 MET A O 1
ATOM 5382 N N . PRO A 1 678 ? 56.051 -1.306 -97.337 1.00 43.72 678 PRO A N 1
ATOM 5383 C CA . PRO A 1 678 ? 54.645 -1.400 -97.723 1.00 43.72 678 PRO A CA 1
ATOM 5384 C C . PRO A 1 678 ? 53.830 -0.272 -97.063 1.00 43.72 678 PRO A C 1
ATOM 5386 O O . PRO A 1 678 ? 54.145 0.183 -95.964 1.00 43.72 678 PRO A O 1
ATOM 5389 N N . LYS A 1 679 ? 52.767 0.194 -97.727 1.00 44.47 679 LYS A N 1
ATOM 5390 C CA . LYS A 1 679 ? 51.899 1.275 -97.220 1.00 44.47 679 LYS A CA 1
ATOM 5391 C C . LYS A 1 679 ? 50.893 0.741 -96.184 1.00 44.47 679 LYS A C 1
ATOM 5393 O O . LYS A 1 679 ? 50.450 -0.399 -96.330 1.00 44.47 679 LYS A O 1
ATOM 5398 N N . PRO A 1 680 ? 50.468 1.544 -95.190 1.00 42.84 680 PRO A N 1
ATOM 5399 C CA . PRO A 1 680 ? 49.422 1.133 -94.259 1.00 42.84 680 PRO A CA 1
ATOM 5400 C C . PRO A 1 680 ? 48.069 1.015 -94.976 1.00 42.84 680 PRO A C 1
ATOM 5402 O O . PRO A 1 680 ? 47.617 1.971 -95.608 1.00 42.84 680 PRO A O 1
ATOM 5405 N N . LEU A 1 681 ? 47.400 -0.133 -94.840 1.00 39.75 681 LEU A N 1
ATOM 5406 C CA . LEU A 1 681 ? 45.965 -0.226 -95.106 1.00 39.75 681 LEU A CA 1
ATOM 5407 C C . LEU A 1 681 ? 45.197 0.234 -93.867 1.00 39.75 681 LEU A C 1
ATOM 5409 O O . LEU A 1 681 ? 45.391 -0.292 -92.773 1.00 39.75 681 LEU A O 1
ATOM 5413 N N . SER A 1 682 ? 44.291 1.186 -94.053 1.00 45.94 682 SER A N 1
ATOM 5414 C CA . SER A 1 682 ? 43.240 1.485 -93.087 1.00 45.94 682 SER A CA 1
ATOM 5415 C C . SER A 1 682 ? 42.063 0.520 -93.264 1.00 45.94 682 SER A C 1
ATOM 5417 O O . SER A 1 682 ? 41.727 0.145 -94.390 1.00 45.94 682 SER A O 1
ATOM 5419 N N . PRO A 1 683 ? 41.381 0.168 -92.164 1.00 47.38 683 PRO A N 1
ATOM 5420 C CA . PRO A 1 683 ? 39.968 -0.163 -92.248 1.00 47.38 683 PRO A CA 1
ATOM 5421 C C . PRO A 1 683 ? 39.112 0.642 -91.257 1.00 47.38 683 PRO A C 1
ATOM 5423 O O . PRO A 1 683 ? 39.253 0.544 -90.043 1.00 47.38 683 PRO A O 1
ATOM 5426 N N . ILE A 1 684 ? 38.171 1.398 -91.826 1.00 43.41 684 ILE A N 1
ATOM 5427 C CA . ILE A 1 684 ? 36.762 1.449 -91.403 1.00 43.41 684 ILE A CA 1
ATOM 5428 C C . ILE A 1 684 ? 36.507 1.562 -89.882 1.00 43.41 684 ILE A C 1
ATOM 5430 O O . ILE A 1 684 ? 36.051 0.619 -89.246 1.00 43.41 684 ILE A O 1
ATOM 5434 N N . PHE A 1 685 ? 36.640 2.774 -89.337 1.00 46.81 685 PHE A N 1
ATOM 5435 C CA . PHE A 1 685 ? 35.858 3.210 -88.170 1.00 46.81 685 PHE A CA 1
ATOM 5436 C C . PHE A 1 685 ? 35.264 4.600 -88.421 1.00 46.81 685 PHE A C 1
ATOM 5438 O O . PHE A 1 685 ? 35.728 5.618 -87.911 1.00 46.81 685 PHE A O 1
ATOM 5445 N N . VAL A 1 686 ? 34.208 4.641 -89.241 1.00 44.12 686 VAL A N 1
ATOM 5446 C CA . VAL A 1 686 ? 33.364 5.835 -89.382 1.00 44.12 686 VAL A CA 1
ATOM 5447 C C . VAL A 1 686 ? 32.520 5.959 -88.116 1.00 44.12 686 VAL A C 1
ATOM 5449 O O . VAL A 1 686 ? 31.459 5.343 -88.008 1.00 44.12 686 VAL A O 1
ATOM 5452 N N . GLN A 1 687 ? 32.988 6.750 -87.150 1.00 44.56 687 GLN A N 1
ATOM 5453 C CA . GLN A 1 687 ? 32.176 7.104 -85.991 1.00 44.56 687 GLN A CA 1
ATOM 5454 C C . GLN A 1 687 ? 30.973 7.941 -86.439 1.00 44.56 687 GLN A C 1
ATOM 5456 O O . GLN A 1 687 ? 31.074 9.141 -86.689 1.00 44.56 687 GLN A O 1
ATOM 5461 N N . ARG A 1 688 ? 29.802 7.303 -86.490 1.00 48.97 688 ARG A N 1
ATOM 5462 C CA . ARG A 1 688 ? 28.553 8.000 -86.179 1.00 48.97 688 ARG A CA 1
ATOM 5463 C C . ARG A 1 688 ? 28.528 8.189 -84.666 1.00 48.97 688 ARG A C 1
ATOM 5465 O O . ARG A 1 688 ? 28.814 7.240 -83.938 1.00 48.97 688 ARG A O 1
ATOM 5472 N N . SER A 1 689 ? 28.197 9.388 -84.196 1.00 45.06 689 SER A N 1
ATOM 5473 C CA . SER A 1 689 ? 27.941 9.605 -82.773 1.00 45.06 689 SER A CA 1
ATOM 5474 C C . SER A 1 689 ? 26.803 8.681 -82.309 1.00 45.06 689 SER A C 1
ATOM 5476 O O . SER A 1 689 ? 25.824 8.512 -83.048 1.00 45.06 689 SER A O 1
ATOM 5478 N N . PRO A 1 690 ? 26.914 8.050 -81.125 1.00 54.69 690 PRO A N 1
ATOM 5479 C CA . PRO A 1 690 ? 25.855 7.192 -80.616 1.00 54.69 690 PRO A CA 1
ATOM 5480 C C . PRO A 1 690 ? 24.594 8.028 -80.376 1.00 54.69 690 PRO A C 1
ATOM 5482 O O . PRO A 1 690 ? 24.643 9.079 -79.736 1.00 54.69 690 PRO A O 1
ATOM 5485 N N . ARG A 1 691 ? 23.455 7.558 -80.893 1.00 53.16 691 ARG A N 1
ATOM 5486 C CA . ARG A 1 691 ? 22.145 8.084 -80.499 1.00 53.16 691 ARG A CA 1
ATOM 5487 C C . ARG A 1 691 ? 21.817 7.477 -79.144 1.00 53.16 691 ARG A C 1
ATOM 5489 O O . ARG A 1 691 ? 21.551 6.284 -79.074 1.00 53.16 691 ARG A O 1
ATOM 5496 N N . LEU A 1 692 ? 21.874 8.291 -78.093 1.00 56.56 692 LEU A N 1
ATOM 5497 C CA . LEU A 1 692 ? 21.687 7.847 -76.705 1.00 56.56 692 LEU A CA 1
ATOM 5498 C C . LEU A 1 692 ? 20.312 7.191 -76.472 1.00 56.56 692 LEU A C 1
ATOM 5500 O O . LEU A 1 692 ? 20.165 6.381 -75.566 1.00 56.56 692 LEU A O 1
ATOM 5504 N N . ASP A 1 693 ? 19.340 7.488 -77.335 1.00 56.78 693 ASP A N 1
ATOM 5505 C CA . ASP A 1 693 ? 17.969 6.978 -77.279 1.00 56.78 693 ASP A CA 1
ATOM 5506 C C . ASP A 1 693 ? 17.833 5.496 -77.699 1.00 56.78 693 ASP A C 1
ATOM 5508 O O . ASP A 1 693 ? 16.761 4.916 -77.522 1.00 56.78 693 ASP A O 1
ATOM 5512 N N . ILE A 1 694 ? 18.869 4.875 -78.289 1.00 55.03 694 ILE A N 1
ATOM 5513 C CA . ILE A 1 694 ? 18.835 3.480 -78.774 1.00 55.03 694 ILE A CA 1
ATOM 5514 C C . ILE A 1 694 ? 20.174 2.776 -78.500 1.00 55.03 694 ILE A C 1
ATOM 5516 O O . ILE A 1 694 ? 21.204 3.121 -79.083 1.00 55.03 694 ILE A O 1
ATOM 5520 N N . THR A 1 695 ? 20.145 1.735 -77.669 1.00 63.25 695 THR A N 1
ATOM 5521 C CA . THR A 1 695 ? 21.275 0.830 -77.402 1.00 63.25 695 THR A CA 1
ATOM 5522 C C . THR A 1 695 ? 21.138 -0.468 -78.210 1.00 63.25 695 THR A C 1
ATOM 5524 O O . THR A 1 695 ? 20.131 -0.710 -78.875 1.00 63.25 695 THR A O 1
ATOM 5527 N N . SER A 1 696 ? 22.136 -1.355 -78.152 1.00 54.00 696 SER A N 1
ATOM 5528 C CA . SER A 1 696 ? 22.063 -2.684 -78.785 1.00 54.00 696 SER A CA 1
ATOM 5529 C C . SER A 1 696 ? 21.071 -3.652 -78.120 1.00 54.00 696 SER A C 1
ATOM 5531 O O . SER A 1 696 ? 20.858 -4.739 -78.652 1.00 54.00 696 SER A O 1
ATOM 5533 N N . SER A 1 697 ? 20.475 -3.278 -76.983 1.00 57.09 697 SER A N 1
ATOM 5534 C CA . SER A 1 697 ? 19.468 -4.058 -76.250 1.00 57.09 697 SER A CA 1
ATOM 5535 C C . SER A 1 697 ? 18.052 -3.464 -76.313 1.00 57.09 697 SER A C 1
ATOM 5537 O O . SER A 1 697 ? 17.098 -4.169 -75.990 1.00 57.09 697 SER A O 1
ATOM 5539 N N . GLY A 1 698 ? 17.876 -2.212 -76.759 1.00 61.78 698 GLY A N 1
ATOM 5540 C CA . GLY A 1 698 ? 16.553 -1.598 -76.902 1.00 61.78 698 GLY A CA 1
ATOM 5541 C C . GLY A 1 698 ? 16.566 -0.069 -76.939 1.00 61.78 698 GLY A C 1
ATOM 5542 O O . GLY A 1 698 ? 17.535 0.559 -77.363 1.00 61.78 698 GLY A O 1
ATOM 5543 N N . LEU A 1 699 ? 15.462 0.537 -76.496 1.00 61.09 699 LEU A N 1
ATOM 5544 C CA . LEU A 1 699 ? 15.399 1.974 -76.213 1.00 61.09 699 LEU A CA 1
ATOM 5545 C C . LEU A 1 699 ? 16.300 2.308 -75.015 1.00 61.09 699 LEU A C 1
ATOM 5547 O O . LEU A 1 699 ? 16.343 1.555 -74.043 1.00 61.09 699 LEU A O 1
ATOM 5551 N N . GLY A 1 700 ? 17.000 3.439 -75.080 1.00 57.44 700 GLY A N 1
ATOM 5552 C CA . GLY A 1 700 ? 17.881 3.910 -74.013 1.00 57.44 700 GLY A CA 1
ATOM 5553 C C . GLY A 1 700 ? 17.095 4.299 -72.761 1.00 57.44 700 GLY A C 1
ATOM 5554 O O . GLY A 1 700 ? 16.443 5.342 -72.733 1.00 57.44 700 GLY A O 1
ATOM 5555 N N . ILE A 1 701 ? 17.160 3.466 -71.722 1.00 62.41 701 ILE A N 1
ATOM 5556 C CA . ILE A 1 701 ? 16.577 3.759 -70.407 1.00 62.41 701 ILE A CA 1
ATOM 5557 C C . ILE A 1 701 ? 17.525 4.706 -69.655 1.00 62.41 701 ILE A C 1
ATOM 5559 O O . ILE A 1 701 ? 18.735 4.488 -69.620 1.00 62.41 701 ILE A O 1
ATOM 5563 N N . SER A 1 702 ? 16.980 5.767 -69.051 1.00 65.19 702 SER A N 1
ATOM 5564 C CA . SER A 1 702 ? 17.750 6.683 -68.194 1.00 65.19 702 SER A CA 1
ATOM 5565 C C . SER A 1 702 ? 18.358 5.929 -67.011 1.00 65.19 702 SER A C 1
ATOM 5567 O O . SER A 1 702 ? 17.668 5.116 -66.402 1.00 65.19 702 SER A O 1
ATOM 5569 N N . ILE A 1 703 ? 19.603 6.225 -66.618 1.00 65.00 703 ILE A N 1
ATOM 5570 C CA . ILE A 1 703 ? 20.252 5.506 -65.508 1.00 65.00 703 ILE A CA 1
ATOM 5571 C C . ILE A 1 703 ? 19.439 5.591 -64.205 1.00 65.00 703 ILE A C 1
ATOM 5573 O O . ILE A 1 703 ? 19.233 4.566 -63.572 1.00 65.00 703 ILE A O 1
ATOM 5577 N N . HIS A 1 704 ? 18.845 6.748 -63.883 1.00 63.59 704 HIS A N 1
ATOM 5578 C CA . HIS A 1 704 ? 17.939 6.917 -62.732 1.00 63.59 704 HIS A CA 1
ATOM 5579 C C . HIS A 1 704 ? 16.668 6.050 -62.804 1.00 63.59 704 HIS A C 1
ATOM 5581 O O . HIS A 1 704 ? 16.093 5.692 -61.779 1.00 63.59 704 HIS A O 1
ATOM 5587 N N . GLN A 1 705 ? 16.217 5.725 -64.019 1.00 68.81 705 GLN A N 1
ATOM 5588 C CA . GLN A 1 705 ? 15.055 4.872 -64.271 1.00 68.81 705 GLN A CA 1
ATOM 5589 C C . GLN A 1 705 ? 15.434 3.382 -64.275 1.00 68.81 705 GLN A C 1
ATOM 5591 O O . GLN A 1 705 ? 14.615 2.552 -63.890 1.00 68.81 705 GLN A O 1
ATOM 5596 N N . ALA A 1 706 ? 16.665 3.042 -64.668 1.00 63.16 706 ALA A N 1
ATOM 5597 C CA . ALA A 1 706 ? 17.207 1.689 -64.566 1.00 63.16 706 ALA A CA 1
ATOM 5598 C C . ALA A 1 706 ? 17.470 1.302 -63.099 1.00 63.16 706 ALA A C 1
ATOM 5600 O O . ALA A 1 706 ? 17.038 0.243 -62.657 1.00 63.16 706 ALA A O 1
ATOM 5601 N N . THR A 1 707 ? 18.099 2.190 -62.324 1.00 69.12 707 THR A N 1
ATOM 5602 C CA . THR A 1 707 ? 18.441 1.972 -60.905 1.00 69.12 707 THR A CA 1
ATOM 5603 C C . THR A 1 707 ? 17.297 2.273 -59.931 1.00 69.12 707 THR A C 1
ATOM 5605 O O . THR A 1 707 ? 17.457 2.090 -58.725 1.00 69.12 707 THR A O 1
ATOM 5608 N N . LYS A 1 708 ? 16.142 2.733 -60.436 1.00 77.44 708 LYS A N 1
ATOM 5609 C CA . LYS A 1 708 ? 14.939 3.087 -59.661 1.00 77.44 708 LYS A CA 1
ATOM 5610 C C . LYS A 1 708 ? 15.186 4.080 -58.508 1.00 77.44 708 LYS A C 1
ATOM 5612 O O . LYS A 1 708 ? 14.535 3.961 -57.472 1.00 77.44 708 LYS A O 1
ATOM 5617 N N . THR A 1 709 ? 16.088 5.064 -58.640 1.00 79.44 709 THR A N 1
ATOM 5618 C CA . THR A 1 709 ? 16.434 5.925 -57.478 1.00 79.44 709 THR A CA 1
ATOM 5619 C C . THR A 1 709 ? 15.219 6.636 -56.882 1.00 79.44 709 THR A C 1
ATOM 5621 O O . THR A 1 709 ? 15.114 6.709 -55.666 1.00 79.44 709 THR A O 1
ATOM 5624 N N . GLY A 1 710 ? 14.242 7.034 -57.705 1.00 81.50 710 GLY A N 1
ATOM 5625 C CA . GLY A 1 710 ? 12.984 7.627 -57.236 1.00 81.50 710 GLY A CA 1
ATOM 5626 C C . GLY A 1 710 ? 12.118 6.708 -56.356 1.00 81.50 710 GLY A C 1
ATOM 5627 O O . GLY A 1 710 ? 11.455 7.200 -55.446 1.00 81.50 710 GLY A O 1
ATOM 5628 N N . ASP A 1 711 ? 12.149 5.384 -56.563 1.00 84.12 711 ASP A N 1
ATOM 5629 C CA . ASP A 1 711 ? 11.441 4.423 -55.697 1.00 84.12 711 ASP A CA 1
ATOM 5630 C C . ASP A 1 711 ? 12.147 4.279 -54.336 1.00 84.12 711 ASP A C 1
ATOM 5632 O O . ASP A 1 711 ? 11.508 3.986 -53.325 1.00 84.12 711 ASP A O 1
ATOM 5636 N N . LEU A 1 712 ? 13.470 4.475 -54.304 1.00 87.44 712 LEU A N 1
ATOM 5637 C CA . LEU A 1 712 ? 14.276 4.466 -53.083 1.00 87.44 712 LEU A CA 1
ATOM 5638 C C . LEU A 1 712 ? 14.115 5.787 -52.319 1.00 87.44 712 LEU A C 1
ATOM 5640 O O . LEU A 1 712 ? 13.820 5.762 -51.128 1.00 87.44 712 LEU A O 1
ATOM 5644 N N . GLU A 1 713 ? 14.208 6.923 -53.013 1.00 87.12 713 GLU A N 1
ATOM 5645 C CA . GLU A 1 713 ? 13.948 8.272 -52.492 1.00 87.12 713 GLU A CA 1
ATOM 5646 C C . GLU A 1 713 ? 12.547 8.369 -51.857 1.00 87.12 713 GLU A C 1
ATOM 5648 O O . GLU A 1 713 ? 12.419 8.857 -50.735 1.00 87.12 713 GLU A O 1
ATOM 5653 N N . HIS A 1 714 ? 11.504 7.833 -52.512 1.00 90.50 714 HIS A N 1
ATOM 5654 C CA . HIS A 1 714 ? 10.144 7.812 -51.956 1.00 90.50 714 HIS A CA 1
ATOM 5655 C C . HIS A 1 714 ? 10.064 7.016 -50.648 1.00 90.50 714 HIS A C 1
ATOM 5657 O O . HIS A 1 714 ? 9.489 7.497 -49.675 1.00 90.50 714 HIS A O 1
ATOM 5663 N N . LYS A 1 715 ? 10.653 5.815 -50.587 1.00 90.81 715 LYS A N 1
ATOM 5664 C CA . LYS A 1 715 ? 10.586 4.986 -49.372 1.00 90.81 715 LYS A CA 1
ATOM 5665 C C . LYS A 1 715 ? 11.453 5.516 -48.234 1.00 90.81 715 LYS A C 1
ATOM 5667 O O . LYS A 1 715 ? 11.088 5.339 -47.077 1.00 90.81 715 LYS A O 1
ATOM 5672 N N . VAL A 1 716 ? 12.577 6.168 -48.542 1.00 91.38 716 VAL A N 1
ATOM 5673 C CA . VAL A 1 716 ? 13.361 6.896 -47.534 1.00 91.38 716 VAL A CA 1
ATOM 5674 C C . VAL A 1 716 ? 12.517 8.032 -46.960 1.00 91.38 716 VAL A C 1
ATOM 5676 O O . VAL A 1 716 ? 12.423 8.137 -45.743 1.00 91.38 716 VAL A O 1
ATOM 5679 N N . HIS A 1 717 ? 11.801 8.789 -47.796 1.00 92.19 717 HIS A N 1
ATOM 5680 C CA . HIS A 1 717 ? 10.872 9.814 -47.321 1.00 92.19 717 HIS A CA 1
ATOM 5681 C C . HIS A 1 717 ? 9.703 9.240 -46.492 1.00 92.19 717 HIS A C 1
ATOM 5683 O O . HIS A 1 717 ? 9.338 9.814 -45.465 1.00 92.19 717 HIS A O 1
ATOM 5689 N N . ASP A 1 718 ? 9.141 8.087 -46.878 1.00 91.50 718 ASP A N 1
ATOM 5690 C CA . ASP A 1 718 ? 8.127 7.387 -46.074 1.00 91.50 718 ASP A CA 1
ATOM 5691 C C . ASP A 1 718 ? 8.677 6.967 -44.696 1.00 91.50 718 ASP A C 1
ATOM 5693 O O . ASP A 1 718 ? 7.956 7.049 -43.700 1.00 91.50 718 ASP A O 1
ATOM 5697 N N . LEU A 1 719 ? 9.949 6.555 -44.618 1.00 92.69 719 LEU A N 1
ATOM 5698 C CA . LEU A 1 719 ? 10.633 6.191 -43.372 1.00 92.69 719 LEU A CA 1
ATOM 5699 C C . LEU A 1 719 ? 10.962 7.416 -42.505 1.00 92.69 719 LEU A C 1
ATOM 5701 O O . LEU A 1 719 ? 10.684 7.393 -41.308 1.00 92.69 719 LEU A O 1
ATOM 5705 N N . GLU A 1 720 ? 11.488 8.496 -43.088 1.00 92.69 720 GLU A N 1
ATOM 5706 C CA . GLU A 1 720 ? 11.709 9.784 -42.406 1.00 92.69 720 GLU A CA 1
ATOM 5707 C C . GLU A 1 720 ? 10.406 10.316 -41.801 1.00 92.69 720 GLU A C 1
ATOM 5709 O O . GLU A 1 720 ? 10.364 10.756 -40.649 1.00 92.69 720 GLU A O 1
ATOM 5714 N N . LYS A 1 721 ? 9.311 10.224 -42.562 1.00 93.31 721 LYS A N 1
ATOM 5715 C CA . LYS A 1 721 ? 7.984 10.600 -42.091 1.00 93.31 721 LYS A CA 1
ATOM 5716 C C . LYS A 1 721 ? 7.481 9.663 -40.993 1.00 93.31 721 LYS A C 1
ATOM 5718 O O . LYS A 1 721 ? 6.961 10.149 -39.995 1.00 93.31 721 LYS A O 1
ATOM 5723 N N . ALA A 1 722 ? 7.644 8.348 -41.141 1.00 91.69 722 ALA A N 1
ATOM 5724 C CA . ALA A 1 722 ? 7.239 7.385 -40.118 1.00 91.69 722 ALA A CA 1
ATOM 5725 C C . ALA A 1 722 ? 8.010 7.573 -38.799 1.00 91.69 722 ALA A C 1
ATOM 5727 O O . ALA A 1 722 ? 7.423 7.371 -37.737 1.00 91.69 722 ALA A O 1
ATOM 5728 N N . LEU A 1 723 ? 9.279 8.001 -38.857 1.00 90.88 723 LEU A N 1
ATOM 5729 C CA . LEU A 1 723 ? 10.055 8.436 -37.692 1.00 90.88 723 LEU A CA 1
ATOM 5730 C C . LEU A 1 723 ? 9.470 9.716 -37.087 1.00 90.88 723 LEU A C 1
ATOM 5732 O O . LEU A 1 723 ? 9.114 9.708 -35.916 1.00 90.88 723 LEU A O 1
ATOM 5736 N N . SER A 1 724 ? 9.259 10.772 -37.880 1.00 92.94 724 SER A N 1
ATOM 5737 C CA . SER A 1 724 ? 8.689 12.033 -37.375 1.00 92.94 724 SER A CA 1
ATOM 5738 C C . SER A 1 724 ? 7.275 11.884 -36.792 1.00 92.94 724 SER A C 1
ATOM 5740 O O . SER A 1 724 ? 6.937 12.584 -35.836 1.00 92.94 724 SER A O 1
ATOM 5742 N N . ASP A 1 725 ? 6.443 11.001 -37.353 1.00 91.88 725 ASP A N 1
ATOM 5743 C CA . ASP A 1 725 ? 5.121 10.666 -36.812 1.00 91.88 725 ASP A CA 1
ATOM 5744 C C . ASP A 1 725 ? 5.256 9.856 -35.501 1.00 91.88 725 ASP A C 1
ATOM 5746 O O . ASP A 1 725 ? 4.485 10.071 -34.563 1.00 91.88 725 ASP A O 1
ATOM 5750 N N . ALA A 1 726 ? 6.242 8.952 -35.404 1.00 92.75 726 ALA A N 1
ATOM 5751 C CA . ALA A 1 726 ? 6.486 8.133 -34.215 1.00 92.75 726 ALA A CA 1
ATOM 5752 C C . ALA A 1 726 ? 7.113 8.919 -33.051 1.00 92.75 726 ALA A C 1
ATOM 5754 O O . ALA A 1 726 ? 6.691 8.732 -31.912 1.00 92.75 726 ALA A O 1
ATOM 5755 N N . ASP A 1 727 ? 8.062 9.820 -33.314 1.00 91.69 727 ASP A N 1
ATOM 5756 C CA . ASP A 1 727 ? 8.658 10.693 -32.296 1.00 91.69 727 ASP A CA 1
ATOM 5757 C C . ASP A 1 727 ? 7.578 11.581 -31.666 1.00 91.69 727 ASP A C 1
ATOM 5759 O O . ASP A 1 727 ? 7.444 11.627 -30.443 1.00 91.69 727 ASP A O 1
ATOM 5763 N N . ARG A 1 728 ? 6.713 12.190 -32.491 1.00 93.44 728 ARG A N 1
ATOM 5764 C CA . ARG A 1 728 ? 5.571 12.984 -32.016 1.00 93.44 728 ARG A CA 1
ATOM 5765 C C . ARG A 1 728 ? 4.586 12.152 -31.183 1.00 93.44 728 ARG A C 1
ATOM 5767 O O . ARG A 1 728 ? 4.133 12.594 -30.127 1.00 93.44 728 ARG A O 1
ATOM 5774 N N . GLU A 1 729 ? 4.216 10.958 -31.647 1.00 91.38 729 GLU A N 1
ATOM 5775 C CA . GLU A 1 729 ? 3.336 10.064 -30.879 1.00 91.38 729 GLU A CA 1
ATOM 5776 C C . GLU A 1 729 ? 4.003 9.591 -29.569 1.00 91.38 729 GLU A C 1
ATOM 5778 O O . GLU A 1 729 ? 3.306 9.383 -28.572 1.00 91.38 729 GLU A O 1
ATOM 5783 N N . MET A 1 730 ? 5.336 9.483 -29.528 1.00 91.75 730 MET A N 1
ATOM 5784 C CA . MET A 1 730 ? 6.098 9.159 -28.321 1.00 91.75 730 MET A CA 1
ATOM 5785 C C . MET A 1 730 ? 6.168 10.334 -27.335 1.00 91.75 730 MET A C 1
ATOM 5787 O O . MET A 1 730 ? 5.977 10.109 -26.141 1.00 91.75 730 MET A O 1
ATOM 5791 N N . GLU A 1 731 ? 6.347 11.575 -27.802 1.00 91.69 731 GLU A N 1
ATOM 5792 C CA . GLU A 1 731 ? 6.230 12.785 -26.970 1.00 91.69 731 GLU A CA 1
ATOM 5793 C C . GLU A 1 731 ? 4.854 12.863 -26.291 1.00 91.69 731 GLU A C 1
ATOM 5795 O O . GLU A 1 731 ? 4.767 13.085 -25.081 1.00 91.69 731 GLU A O 1
ATOM 5800 N N . GLU A 1 732 ? 3.768 12.618 -27.034 1.00 90.75 732 GLU A N 1
ATOM 5801 C CA . GLU A 1 732 ? 2.413 12.615 -26.469 1.00 90.75 732 GLU A CA 1
ATOM 5802 C C . GLU A 1 732 ? 2.186 11.472 -25.462 1.00 90.75 732 GLU A C 1
ATOM 5804 O O . GLU A 1 732 ? 1.467 11.661 -24.477 1.00 90.75 732 GLU A O 1
ATOM 5809 N N . VAL A 1 733 ? 2.801 10.303 -25.671 1.00 92.12 733 VAL A N 1
ATOM 5810 C CA . VAL A 1 733 ? 2.775 9.179 -24.717 1.00 92.12 733 VAL A CA 1
ATOM 5811 C C . VAL A 1 733 ? 3.551 9.510 -23.440 1.00 92.12 733 VAL A C 1
ATOM 5813 O O . VAL A 1 733 ? 3.026 9.307 -22.344 1.00 92.12 733 VAL A O 1
ATOM 5816 N N . VAL A 1 734 ? 4.768 10.047 -23.558 1.00 89.38 734 VAL A N 1
ATOM 5817 C CA . VAL A 1 734 ? 5.606 10.428 -22.410 1.00 89.38 734 VAL A CA 1
ATOM 5818 C C . VAL A 1 734 ? 4.962 11.571 -21.627 1.00 89.38 734 VAL A C 1
ATOM 5820 O O . VAL A 1 734 ? 4.922 11.513 -20.402 1.00 89.38 734 VAL A O 1
ATOM 5823 N N . GLY A 1 735 ? 4.374 12.564 -22.301 1.00 90.19 735 GLY A N 1
ATOM 5824 C CA . GLY A 1 735 ? 3.659 13.663 -21.647 1.00 90.19 735 GLY A CA 1
ATOM 5825 C C . GLY A 1 735 ? 2.490 13.188 -20.776 1.00 90.19 735 GLY A C 1
ATOM 5826 O O . GLY A 1 735 ? 2.375 13.604 -19.624 1.00 90.19 735 GLY A O 1
ATOM 5827 N N . ARG A 1 736 ? 1.659 12.268 -21.287 1.00 88.44 736 ARG A N 1
ATOM 5828 C CA . ARG A 1 736 ? 0.539 11.683 -20.523 1.00 88.44 736 ARG A CA 1
ATOM 5829 C C . ARG A 1 736 ? 1.033 10.794 -19.382 1.00 88.44 736 ARG A C 1
ATOM 5831 O O . ARG A 1 736 ? 0.573 10.946 -18.255 1.00 88.44 736 ARG A O 1
ATOM 5838 N N . MET A 1 737 ? 2.033 9.947 -19.638 1.00 85.69 737 MET A N 1
ATOM 5839 C CA . MET A 1 737 ? 2.645 9.103 -18.607 1.00 85.69 737 MET A CA 1
ATOM 5840 C C . MET A 1 737 ? 3.246 9.935 -17.464 1.00 85.69 737 MET A C 1
ATOM 5842 O O . MET A 1 737 ? 3.035 9.600 -16.303 1.00 85.69 737 MET A O 1
ATOM 5846 N N . ASN A 1 738 ? 3.939 11.035 -17.770 1.00 88.50 738 ASN A N 1
ATOM 5847 C CA . ASN A 1 738 ? 4.496 11.939 -16.763 1.00 88.50 738 ASN A CA 1
ATOM 5848 C C . ASN A 1 738 ? 3.387 12.633 -15.955 1.00 88.50 738 ASN A C 1
ATOM 5850 O O . ASN A 1 738 ? 3.494 12.731 -14.737 1.00 88.50 738 ASN A O 1
ATOM 5854 N N . MET A 1 739 ? 2.300 13.065 -16.603 1.00 88.88 739 MET A N 1
ATOM 5855 C CA . MET A 1 739 ? 1.146 13.665 -15.921 1.00 88.88 739 MET A CA 1
ATOM 5856 C C . MET A 1 739 ? 0.466 12.670 -14.964 1.00 88.88 739 MET A C 1
ATOM 5858 O O . MET A 1 739 ? 0.205 13.013 -13.814 1.00 88.88 739 MET A O 1
ATOM 5862 N N . ALA A 1 740 ? 0.263 11.420 -15.393 1.00 87.81 740 ALA A N 1
ATOM 5863 C CA . ALA A 1 740 ? -0.270 10.356 -14.541 1.00 87.81 740 ALA A CA 1
ATOM 5864 C C . ALA A 1 740 ? 0.691 9.970 -13.396 1.00 87.81 740 ALA A C 1
ATOM 5866 O O . ALA A 1 740 ? 0.245 9.658 -12.295 1.00 87.81 740 ALA A O 1
ATOM 5867 N N . GLN A 1 741 ? 2.011 10.019 -13.618 1.00 85.19 741 GLN A N 1
ATOM 5868 C CA . GLN A 1 741 ? 3.009 9.818 -12.557 1.00 85.19 741 GLN A CA 1
ATOM 5869 C C . GLN A 1 741 ? 2.988 10.943 -11.513 1.00 85.19 741 GLN A C 1
ATOM 5871 O O . GLN A 1 741 ? 3.142 10.651 -10.329 1.00 85.19 741 GLN A O 1
ATOM 5876 N N . ILE A 1 742 ? 2.767 12.197 -11.924 1.00 89.00 742 ILE A N 1
ATOM 5877 C CA . ILE A 1 742 ? 2.607 13.335 -11.007 1.00 89.00 742 ILE A CA 1
ATOM 5878 C C . ILE A 1 742 ? 1.333 13.164 -10.171 1.00 89.00 742 ILE A C 1
ATOM 5880 O O . ILE A 1 742 ? 1.421 13.194 -8.949 1.00 89.00 742 ILE A O 1
ATOM 5884 N N . GLU A 1 743 ? 0.187 12.869 -10.795 1.00 88.56 743 GLU A N 1
ATOM 5885 C CA . GLU A 1 743 ? -1.075 12.624 -10.075 1.00 88.56 743 GLU A CA 1
ATOM 5886 C C . GLU A 1 743 ? -0.942 11.469 -9.060 1.00 88.56 743 GLU A C 1
ATOM 5888 O O . GLU A 1 743 ? -1.382 11.574 -7.915 1.00 88.56 743 GLU A O 1
ATOM 5893 N N . VAL A 1 744 ? -0.273 10.373 -9.437 1.00 89.06 744 VAL A N 1
ATOM 5894 C CA . VAL A 1 744 ? -0.004 9.250 -8.525 1.00 89.06 744 VAL A CA 1
ATOM 5895 C C . VAL A 1 744 ? 0.965 9.635 -7.396 1.00 89.06 744 VAL A C 1
ATOM 5897 O O . VAL A 1 744 ? 0.812 9.126 -6.286 1.00 89.06 744 VAL A O 1
ATOM 5900 N N . ALA A 1 745 ? 1.933 10.525 -7.630 1.00 87.94 745 ALA A N 1
ATOM 5901 C CA . ALA A 1 745 ? 2.839 11.019 -6.591 1.00 87.94 745 ALA A CA 1
ATOM 5902 C C . ALA A 1 745 ? 2.132 11.965 -5.601 1.00 87.94 745 ALA A C 1
ATOM 5904 O O . ALA A 1 745 ? 2.302 11.821 -4.390 1.00 87.94 745 ALA A O 1
ATOM 5905 N N . GLU A 1 746 ? 1.285 12.873 -6.092 1.00 90.62 746 GLU A N 1
ATOM 5906 C CA . GLU A 1 746 ? 0.459 13.765 -5.267 1.00 90.62 746 GLU A CA 1
ATOM 5907 C C . GLU A 1 746 ? -0.490 12.951 -4.370 1.00 90.62 746 GLU A C 1
ATOM 5909 O O . GLU A 1 746 ? -0.461 13.087 -3.144 1.00 90.62 746 GLU A O 1
ATOM 5914 N N . LEU A 1 747 ? -1.226 11.991 -4.941 1.00 91.56 747 LEU A N 1
ATOM 5915 C CA . LEU A 1 747 ? -2.110 11.093 -4.184 1.00 91.56 747 LEU A CA 1
ATOM 5916 C C . LEU A 1 747 ? -1.353 10.175 -3.199 1.00 91.56 747 LEU A C 1
ATOM 5918 O O . LEU A 1 747 ? -1.916 9.753 -2.185 1.00 91.56 747 LEU A O 1
ATOM 5922 N N . GLN A 1 748 ? -0.074 9.864 -3.449 1.00 89.00 748 GLN A N 1
ATOM 5923 C CA . GLN A 1 748 ? 0.781 9.189 -2.463 1.00 89.00 748 GLN A CA 1
ATOM 5924 C C . GLN A 1 748 ? 1.122 10.102 -1.278 1.00 89.00 748 GLN A C 1
ATOM 5926 O O . GLN A 1 748 ? 1.130 9.617 -0.144 1.00 89.00 748 GLN A O 1
ATOM 5931 N N . THR A 1 749 ? 1.349 11.401 -1.507 1.00 91.50 749 THR A N 1
ATOM 5932 C CA . THR A 1 749 ? 1.558 12.364 -0.413 1.00 91.50 749 THR A CA 1
ATOM 5933 C C . THR A 1 749 ? 0.287 12.599 0.409 1.00 91.50 749 THR A C 1
ATOM 5935 O O . THR A 1 749 ? 0.364 12.491 1.632 1.00 91.50 749 THR A O 1
ATOM 5938 N N . GLU A 1 750 ? -0.886 12.764 -0.225 1.00 92.06 750 GLU A N 1
ATOM 5939 C CA . GLU A 1 750 ? -2.181 12.866 0.480 1.00 92.06 750 GLU A CA 1
ATOM 5940 C C . GLU A 1 750 ? -2.436 11.633 1.368 1.00 92.06 750 GLU A C 1
ATOM 5942 O O . GLU A 1 750 ? -2.806 11.751 2.538 1.00 92.06 750 GLU A O 1
ATOM 5947 N N . LYS A 1 751 ? -2.176 10.426 0.843 1.00 91.81 751 LYS A N 1
ATOM 5948 C CA . LYS A 1 751 ? -2.271 9.171 1.604 1.00 91.81 751 LYS A CA 1
ATOM 5949 C C . LYS A 1 751 ? -1.345 9.157 2.819 1.00 91.81 751 LYS A C 1
ATOM 5951 O O . LYS A 1 751 ? -1.761 8.725 3.893 1.00 91.81 751 LYS A O 1
ATOM 5956 N N . ASP A 1 752 ? -0.087 9.558 2.660 1.00 92.00 752 ASP A N 1
ATOM 5957 C CA . ASP A 1 752 ? 0.885 9.506 3.755 1.00 92.00 752 ASP A CA 1
ATOM 5958 C C . ASP A 1 752 ? 0.621 10.580 4.822 1.00 92.00 752 ASP A C 1
ATOM 5960 O O . ASP A 1 752 ? 0.965 10.375 5.988 1.00 92.00 752 ASP A O 1
ATOM 5964 N N . GLU A 1 753 ? -0.056 11.673 4.471 1.00 92.38 753 GLU A N 1
ATOM 5965 C CA . GLU A 1 753 ? -0.594 12.654 5.420 1.00 92.38 753 GLU A CA 1
ATOM 5966 C C . GLU A 1 753 ? -1.821 12.114 6.163 1.00 92.38 753 GLU A C 1
ATOM 5968 O O . GLU A 1 753 ? -1.807 12.064 7.397 1.00 92.38 753 GLU A O 1
ATOM 5973 N N . ALA A 1 754 ? -2.802 11.552 5.455 1.00 91.75 754 ALA A N 1
ATOM 5974 C CA . ALA A 1 754 ? -3.960 10.897 6.066 1.00 91.75 754 ALA A CA 1
ATOM 5975 C C . ALA A 1 754 ? -3.564 9.722 6.996 1.00 91.75 754 ALA A C 1
ATOM 5977 O O . ALA A 1 754 ? -4.208 9.478 8.025 1.00 91.75 754 ALA A O 1
ATOM 5978 N N . MET A 1 755 ? -2.457 9.029 6.692 1.00 91.56 755 MET A N 1
ATOM 5979 C CA . MET A 1 755 ? -1.831 8.003 7.542 1.00 91.56 755 MET A CA 1
ATOM 5980 C C . MET A 1 755 ? -1.111 8.565 8.783 1.00 91.56 755 MET A C 1
ATOM 5982 O O . MET A 1 755 ? -0.943 7.839 9.766 1.00 91.56 755 MET A O 1
ATOM 5986 N N . ARG A 1 756 ? -0.678 9.834 8.784 1.00 93.38 756 ARG A N 1
ATOM 5987 C CA . ARG A 1 756 ? -0.164 10.520 9.988 1.00 93.38 756 ARG A CA 1
ATOM 5988 C C . ARG A 1 756 ? -1.319 10.967 10.881 1.00 93.38 756 ARG A C 1
ATOM 5990 O O . ARG A 1 756 ? -1.270 10.753 12.089 1.00 93.38 756 ARG A O 1
ATOM 5997 N N . GLU A 1 757 ? -2.373 11.521 10.291 1.00 92.38 757 GLU A N 1
ATOM 5998 C CA . GLU A 1 757 ? -3.560 11.992 11.014 1.00 92.38 757 GLU A CA 1
ATOM 5999 C C . GLU A 1 757 ? -4.344 10.853 11.677 1.00 92.38 757 GLU A C 1
ATOM 6001 O O . GLU A 1 757 ? -4.710 10.959 12.845 1.00 92.38 757 GLU A O 1
ATOM 6006 N N . THR A 1 758 ? -4.532 9.720 10.992 1.00 93.38 758 THR A N 1
ATOM 6007 C CA . THR A 1 758 ? -5.159 8.527 11.595 1.00 93.38 758 THR A CA 1
ATOM 6008 C C . THR A 1 758 ? -4.350 7.981 12.773 1.00 93.38 758 THR A C 1
ATOM 6010 O O . THR A 1 758 ? -4.929 7.668 13.812 1.00 93.38 758 THR A O 1
ATOM 6013 N N . ARG A 1 759 ? -3.012 7.938 12.672 1.00 94.19 759 ARG A N 1
ATOM 6014 C CA . ARG A 1 759 ? -2.127 7.583 13.800 1.00 94.19 759 ARG A CA 1
ATOM 6015 C C . ARG A 1 759 ? -2.222 8.583 14.955 1.00 94.19 759 ARG A C 1
ATOM 6017 O O . ARG A 1 759 ? -2.194 8.169 16.111 1.00 94.19 759 ARG A O 1
ATOM 6024 N N . ARG A 1 760 ? -2.356 9.880 14.659 1.00 96.19 760 ARG A N 1
ATOM 6025 C CA . ARG A 1 760 ? -2.552 10.928 15.669 1.00 96.19 760 ARG A CA 1
ATOM 6026 C C . ARG A 1 760 ? -3.879 10.745 16.413 1.00 96.19 760 ARG A C 1
ATOM 6028 O O . ARG A 1 760 ? -3.862 10.677 17.637 1.00 96.19 760 ARG A O 1
ATOM 6035 N N . LEU A 1 761 ? -4.996 10.597 15.698 1.00 95.31 761 LEU A N 1
ATOM 6036 C CA . LEU A 1 761 ? -6.310 10.347 16.308 1.00 95.31 761 LEU A CA 1
ATOM 6037 C C . LEU A 1 761 ? -6.321 9.042 17.118 1.00 95.31 761 LEU A C 1
ATOM 6039 O O . LEU A 1 761 ? -6.882 9.002 18.209 1.00 95.31 761 LEU A O 1
ATOM 6043 N N . GLN A 1 762 ? -5.642 7.994 16.640 1.00 93.06 762 GLN A N 1
ATOM 6044 C CA . GLN A 1 762 ? -5.476 6.747 17.389 1.00 93.06 762 GLN A CA 1
ATOM 6045 C C . GLN A 1 762 ? -4.740 6.968 18.723 1.00 93.06 762 GLN A C 1
ATOM 6047 O O . GLN A 1 762 ? -5.183 6.436 19.741 1.00 93.06 762 GLN A O 1
ATOM 6052 N N . ALA A 1 763 ? -3.670 7.771 18.734 1.00 95.25 763 ALA A N 1
ATOM 6053 C CA . ALA A 1 763 ? -2.923 8.114 19.947 1.00 95.25 763 ALA A CA 1
ATOM 6054 C C . ALA A 1 763 ? -3.736 8.991 20.923 1.00 95.25 763 ALA A C 1
ATOM 6056 O O . ALA A 1 763 ? -3.713 8.764 22.134 1.00 95.25 763 ALA A O 1
ATOM 6057 N N . GLU A 1 764 ? -4.499 9.959 20.406 1.00 94.94 764 GLU A N 1
ATOM 6058 C CA . GLU A 1 764 ? -5.404 10.795 21.209 1.00 94.94 764 GLU A CA 1
ATOM 6059 C C . GLU A 1 764 ? -6.539 9.954 21.831 1.00 94.94 764 GLU A C 1
ATOM 6061 O O . GLU A 1 764 ? -6.864 10.128 23.008 1.00 94.94 764 GLU A O 1
ATOM 6066 N N . ILE A 1 765 ? -7.074 8.964 21.102 1.00 94.25 765 ILE A N 1
ATOM 6067 C CA . ILE A 1 765 ? -8.063 8.002 21.617 1.00 94.25 765 ILE A CA 1
ATOM 6068 C C . ILE A 1 765 ? -7.471 7.079 22.690 1.00 94.25 765 ILE A C 1
ATOM 6070 O O . ILE A 1 765 ? -8.147 6.822 23.689 1.00 94.25 765 ILE A O 1
ATOM 6074 N N . THR A 1 766 ? -6.241 6.572 22.534 1.00 93.94 766 THR A N 1
ATOM 6075 C CA . THR A 1 766 ? -5.612 5.763 23.596 1.00 93.94 766 THR A CA 1
ATOM 6076 C C . THR A 1 766 ? -5.388 6.585 24.862 1.00 93.94 766 THR A C 1
ATOM 6078 O O . THR A 1 766 ? -5.775 6.128 25.934 1.00 93.94 766 THR A O 1
ATOM 6081 N N . ALA A 1 767 ? -4.916 7.830 24.734 1.00 93.94 767 ALA A N 1
ATOM 6082 C CA . ALA A 1 767 ? -4.712 8.721 25.875 1.00 93.94 767 ALA A CA 1
ATOM 6083 C C . ALA A 1 767 ? -6.027 9.073 26.602 1.00 93.94 767 ALA A C 1
ATOM 6085 O O . ALA A 1 767 ? -6.071 9.055 27.830 1.00 93.94 767 ALA A O 1
ATOM 6086 N N . GLN A 1 768 ? -7.131 9.337 25.883 1.00 92.25 768 GLN A N 1
ATOM 6087 C CA . GLN A 1 768 ? -8.435 9.543 26.539 1.00 92.25 768 GLN A CA 1
ATOM 6088 C C . GLN A 1 768 ? -8.964 8.265 27.211 1.00 92.25 768 GLN A C 1
ATOM 6090 O O . GLN A 1 768 ? -9.567 8.347 28.278 1.00 92.25 768 GLN A O 1
ATOM 6095 N N . ARG A 1 769 ? -8.723 7.075 26.641 1.00 91.94 769 ARG A N 1
ATOM 6096 C CA . ARG A 1 769 ? -9.105 5.794 27.269 1.00 91.94 769 ARG A CA 1
ATOM 6097 C C . ARG A 1 769 ? -8.296 5.487 28.529 1.00 91.94 769 ARG A C 1
ATOM 6099 O O . ARG A 1 769 ? -8.833 4.879 29.452 1.00 91.94 769 ARG A O 1
ATOM 6106 N N . GLU A 1 770 ? -7.033 5.893 28.569 1.00 93.69 770 GLU A N 1
ATOM 6107 C CA . GLU A 1 770 ? -6.182 5.791 29.756 1.00 93.69 770 GLU A CA 1
ATOM 6108 C C . GLU A 1 770 ? -6.642 6.773 30.837 1.00 93.69 770 GLU A C 1
ATOM 6110 O O . GLU A 1 770 ? -6.926 6.329 31.945 1.00 93.69 770 GLU A O 1
ATOM 6115 N N . LEU A 1 771 ? -6.898 8.041 30.490 1.00 92.56 771 LEU A N 1
ATOM 6116 C CA . LEU A 1 771 ? -7.480 9.034 31.404 1.00 92.56 771 LEU A CA 1
ATOM 6117 C C . LEU A 1 771 ? -8.826 8.577 32.001 1.00 92.56 771 LEU A C 1
ATOM 6119 O O . LEU A 1 771 ? -9.039 8.686 33.205 1.00 92.56 771 LEU A O 1
ATOM 6123 N N . VAL A 1 772 ? -9.736 8.025 31.188 1.00 92.31 772 VAL A N 1
ATOM 6124 C CA . VAL A 1 772 ? -11.012 7.474 31.687 1.00 92.31 772 VAL A CA 1
ATOM 6125 C C . VAL A 1 772 ? -10.778 6.285 32.624 1.00 92.31 772 VAL A C 1
ATOM 6127 O O . VAL A 1 772 ? -11.466 6.170 33.635 1.00 92.31 772 VAL A O 1
ATOM 6130 N N . ARG A 1 773 ? -9.799 5.414 32.339 1.00 92.62 773 ARG A N 1
ATOM 6131 C CA . ARG A 1 773 ? -9.442 4.301 33.235 1.00 92.62 773 ARG A CA 1
ATOM 6132 C C . ARG A 1 773 ? -8.881 4.807 34.567 1.00 92.62 773 ARG A C 1
ATOM 6134 O O . ARG A 1 773 ? -9.252 4.266 35.604 1.00 92.62 773 ARG A O 1
ATOM 6141 N N . GLU A 1 774 ? -8.033 5.832 34.547 1.00 92.88 774 GLU A N 1
ATOM 6142 C CA . GLU A 1 774 ? -7.484 6.460 35.753 1.00 92.88 774 GLU A CA 1
ATOM 6143 C C . GLU A 1 774 ? -8.588 7.097 36.607 1.00 92.88 774 GLU A C 1
ATOM 6145 O O . GLU A 1 774 ? -8.652 6.827 37.805 1.00 92.88 774 GLU A O 1
ATOM 6150 N N . LEU A 1 775 ? -9.507 7.858 36.002 1.00 90.81 775 LEU A N 1
ATOM 6151 C CA . LEU A 1 775 ? -10.666 8.427 36.702 1.00 90.81 775 LEU A CA 1
ATOM 6152 C C . LEU A 1 775 ? -11.555 7.332 37.315 1.00 90.81 775 LEU A C 1
ATOM 6154 O O . LEU A 1 775 ? -11.864 7.391 38.501 1.00 90.81 775 LEU A O 1
ATOM 6158 N N . MET A 1 776 ? -11.896 6.283 36.559 1.00 86.94 776 MET A N 1
ATOM 6159 C CA . MET A 1 776 ? -12.667 5.148 37.092 1.00 86.94 776 MET A CA 1
ATOM 6160 C C . MET A 1 776 ? -11.933 4.393 38.216 1.00 86.94 776 MET A C 1
ATOM 6162 O O . MET A 1 776 ? -12.585 3.819 39.084 1.00 86.94 776 MET A O 1
ATOM 6166 N N . SER A 1 777 ? -10.594 4.391 38.228 1.00 89.00 777 SER A N 1
ATOM 6167 C CA . SER A 1 777 ? -9.806 3.768 39.304 1.00 89.00 777 SER A CA 1
ATOM 6168 C C . SER A 1 777 ? -9.749 4.595 40.592 1.00 89.00 777 SER A C 1
ATOM 6170 O O . SER A 1 777 ? -9.500 4.032 41.649 1.00 89.00 777 SER A O 1
ATOM 6172 N N . GLN A 1 778 ? -10.039 5.900 40.533 1.00 81.81 778 GLN A N 1
ATOM 6173 C CA . GLN A 1 778 ? -10.169 6.764 41.717 1.00 81.81 778 GLN A CA 1
ATOM 6174 C C . GLN A 1 778 ? -11.523 6.598 42.436 1.00 81.81 778 GLN A C 1
ATOM 6176 O O . GLN A 1 778 ? -11.765 7.251 43.449 1.00 81.81 778 GLN A O 1
ATOM 6181 N N . GLN A 1 779 ? -12.404 5.734 41.917 1.00 71.19 779 GLN A N 1
ATOM 6182 C CA . GLN A 1 779 ? -13.696 5.377 42.512 1.00 71.19 779 GLN A CA 1
ATOM 6183 C C . GLN A 1 779 ? -13.650 4.066 43.331 1.00 71.19 779 GLN A C 1
ATOM 6185 O O . GLN A 1 779 ? -14.700 3.592 43.766 1.00 71.19 779 GLN A O 1
ATOM 6190 N N . GLN A 1 780 ? -12.468 3.453 43.495 1.00 57.53 780 GLN A N 1
ATOM 6191 C CA . GLN A 1 780 ? -12.244 2.173 44.189 1.00 57.53 780 GLN A CA 1
ATOM 6192 C C . GLN A 1 780 ? -11.320 2.333 45.402 1.00 57.53 780 GLN A C 1
ATOM 6194 O O . GLN A 1 780 ? -11.561 1.602 46.387 1.00 57.53 780 GLN A O 1
#

Organism: NCBI:txid420778

Sequence (780 aa):
MENPSGTTENRRTSDYYSDSGASSAKFPIGDTEAKLETLEKLRRKAEQDRASAKNETAQRLQDELRRRADLEAQVQSLEEQLQGNEKLDDIKRRLVDEKQAKENLEDLLAALREAHDKDRGERDNLRDEIIPQLNARLTGLETGAGEVEKLRYENTRLQQELESFQMEILPDLRTRLDQFKDMQQENARLQYELDNVRNETNDAQADRIEKLQDEITRLKRQLSTVQNEANIAEVAQLQAAQLQALGEENSKLQQELQTVRNENQSLLNARRMRLELAQQSDRFNSISEEGEEGAPSGSPKIGLSRSNSLARNSVQLLKRGSRSGTLSGLSRSNSVKEKGEAPRDFGEKMKDVEEQRDALHRALKQLLARYEQQQKDHAKKIKLLEMERDRALNVSPRRTAFHGEVTNLRAEINLLRKRADDALDQKWQVEKNLGGVRMDLARAELETSSLRDLMGEKDMFVQERRPSAGSVYSDDSQAPVTLERAYKELQTLHALSLARVKGMEEGEDAEEAERVLGLLKQSISDAKTERDNALKEAEAYRQQARALQESEVAHLDKEHSLASELFGAAKRMDDLAAQTQVQLQQNDALRQRLAEAIGRGESEQRLAAKRITEMQSKLRAAEEGVSVAQNQSDEALFPHEDELRAINDSQVAQLKRMQGARGMLDPTKLSPAYSPMPKPLSPIFVQRSPRLDITSSGLGISIHQATKTGDLEHKVHDLEKALSDADREMEEVVGRMNMAQIEVAELQTEKDEAMRETRRLQAEITAQRELVRELMSQQQ

InterPro domains:
  IPR056023 Domain of unknown function DUF7603 [PF24554] (519-624)

Foldseek 3Di:
DDDDDYDDDDDDDDDDPDDDDDDDDDDDDDCPPVVVVVVVVVVVVVVVVVVVVVVVVVVVVVVVVVVVVVVVVVVVVVVCVVVVPVVVVVVVVVVVVVVVVVVVVVVVVVVVVVVVVVVVVVVVCCVPPVVVVVVVVVVVVVVVVVVVVVVVVVVVVVVVVVVCCVPPVVVVVVVVVVVVVVVVVVVVVVVVVVVVVVVVVVVVVVVVVVVVVVVVVVVVVVVVVVVVVVVVVVVVVVVVVVVVVVVVVVVVVVVVVVVVVVVVVVVCVVVVVDDDYDEDDEDYDEEYYDEDEEDDYDEDEYDEYDDDDDDDDDDDDYDDDDDDDYDDDDDDDDDDDDDDDYDDDVVVVVVVVVVVVVVVVVVVVVVVVVVVVVVVVVVVVVVVVVVVVVCCVVVVPVVVVVVVVVVVVVVVVVVVVVVVVVVVVVVVVVVVVVVVVVVVVVVVVVVVVVVVVVVVVPPPDDDDDDDDDDDDDDDDDDDDDPVVVVVVVVVVVVVVLVVVLVVPVVDPPPVVSVVSVVVVVVVVVVVVVVVVVVVVVVVVVVVVVVVVVVVVVVVVVVVVVLVVVLVVLVVVLVVLVVVLVVLVVVLVVLVVLLVVLVVVLVVLVVVLVVVLVVLVVQLVVLVVQLVVLQVLLVVLCVVVVVVVVVVVVVVVVVVVVVVVVVVPDDPDDDDDDDDDDDDDDDDDDPDDDDPCQADPVGGRDDSCRSSVVVSNVVSVVSNVVSVVVSVVSVVVSVVVSVVSVVSSVVSVVVNVVSVVVSVVSVVVSVVSVVVSVVSVVVVD

Secondary structure (DSSP, 8-state):
-------------------------------HHHHHHHHHHHHHHHHHHHHHHHHHHHHHHHHHHHHHHHHHHHHHHHHHHHHT-HHHHHHHHHHHHHHHHHHHHHHHHHHHHHHHHHHHHHHHHIIIIIHHHHHHHHHHHHHHHHHHHHHHHHHHHHHHHHHHIIIIIHHHHHHHHHHHHHHHHHHHHHHHHHHHHHHHHHHHHHHHHHHHHHHHHHHHHHHHHHHHHHHHHHHHHHHHHHHHHHHHHHHHHHHHHHHHHHHHHHHHHTT-SS-----------------------------------------------------------------------HHHHHHHHHHHHHHHHHHHHHHHHHHHHHHHHHHHHHHHHHHHHHHHHH--HHHHHHHHHHHHHHHHHHHHHHHHHHHHHHHHHHHHHHHHHHHHHHHHHHHHHHHHHHHHTT-S--------------------SHHHHHHHHHHHHHHHHHHHHHTTTTSS-HHHHHHHHHHHHHHHHHHHHHHHHHHHHHHHHHHHHHHHHHHHHHHHHHHHHHHHHHHHHHHHHHHHHHHHHHHHHHHHHHHHHHHHHHHHHHHHHHHHHHHHHHHHHHHHHHHHHHHHHHHHHHHHHHHHHHHHHHHHHHHHHHHHHHHHHHTT--S---------PPPPPP-----PPP-TTEETTEE---HHHHTTHHHHHHHHHHHHHHHHHHHHHHHHHHHHHHHHHHHHHHHHHHHHHHHHHHHHHHHHHHHHHHHHHHHHHTT-

Radius of gyration: 85.15 Å; chains: 1; bounding box: 277×92×218 Å

pLDDT: mean 75.36, std 21.17, range [26.2, 96.56]